Protein 2D1Y (pdb70)

Solvent-accessible surface area: 34048 Å² total; per-residue (Å²): 81,90,9,61,39,80,0,0,0,0,1,12,0,2,72,8,26,1,79,4,0,0,78,4,0,23,145,40,36,12,75,2,0,0,0,17,110,105,86,82,0,106,96,15,3,106,91,41,70,26,28,43,34,102,11,43,13,60,53,67,198,58,0,48,153,2,4,112,72,0,14,198,60,17,65,88,1,13,4,0,0,4,19,22,42,66,52,4,117,7,9,5,46,97,18,141,22,61,52,0,72,81,0,8,21,15,1,0,1,1,5,3,22,1,0,9,35,0,0,122,36,0,141,137,52,48,7,24,4,1,0,0,8,3,10,7,46,4,42,24,4,67,120,110,17,0,0,42,0,0,0,6,4,0,3,6,1,0,0,38,0,1,0,10,17,1,12,102,58,170,1,24,0,1,0,0,0,10,12,14,5,38,13,93,47,29,70,134,74,48,119,113,172,102,96,50,74,75,4,21,37,155,70,17,0,109,19,93,15,0,1,29,0,0,6,15,1,8,3,153,81,0,29,1,1,2,7,6,24,0,18,0,3,0,2,14,21,2,25,69,72,78,6,61,39,59,0,0,0,0,2,12,0,2,100,12,28,1,77,5,0,0,81,7,0,25,129,32,34,13,73,2,0,0,0,16,106,103,85,71,0,111,114,11,2,114,87,38,70,28,27,30,35,108,8,45,14,68,55,67,167,52,0,51,115,1,4,115,84,0,14,196,59,21,64,85,1,11,4,0,0,6,20,21,43,64,55,5,112,7,6,6,33,92,16,167,26,84,22,0,76,99,1,8,21,15,1,0,2,2,6,3,23,1,0,4,27,0,0,106,37,0,152,144,55,51,8,21,4,1,0,0,9,3,10,12,41,4,43,28,4,69,120,103,17,0,0,40,0,0,0,5,3,0,2,6,0,0,0,38,0,1,0,14,13,1,9,96,46,181,1,23,0,1,0,0,0,8,11,22,8,23,19,104,44,44,86,143,83,60,180,63,93,133,49,113,35,70,69,4,19,36,154,78,12,0,112,19,86,9,0,1,21,0,0,5,13,1,7,2,134,81,0,37,1,1,2,8,6,23,0,17,0,2,0,2,11,21,1,9,34,97,74,80,6,54,38,74,0,0,0,0,2,13,0,0,63,7,28,1,69,5,0,0,78,5,0,26,160,33,34,10,84,2,0,0,0,15,111,106,95,96,0,110,89,13,3,103,89,37,73,22,25,44,32,95,2,53,13,72,40,66,181,42,0,52,85,0,6,101,83,0,16,198,60,23,62,89,0,11,4,0,0,4,20,23,42,65,55,10,121,4,2,6,41,99,18,135,21,68,47,0,74,104,1,6,20,14,1,0,1,1,5,3,22,2,0,4,30,0,0,90,38,0,136,154,55,51,7,22,4,1,0,0,9,3,10,12,44,4,43,26,4,66,116,94,17,0,0,42,0,0,0,6,3,0,2,6,0,0,0,40,0,1,0,14,14,1,12,101,34,182,1,17,0,1,0,0,0,8,9,17,5,30,14,62,50,30,78,95,48,10,62,136,25,147,78,53,133,119,23,85,96,52,77,41,76,75,3,23,38,167,64,8,0,103,18,98,15,0,1,23,0,0,6,9,1,3,2,136,72,0,28,1,0,2,8,6,24,1,19,0,2,0,2,11,20,2,23,69,100,9,78,40,80,0,0,0,0,2,11,0,1,60,6,24,1,75,6,0,0,75,4,0,21,147,46,38,11,75,1,0,0,0,18,109,104,80,92,0,108,96,12,4,107,89,37,71,29,26,48,26,101,2,52,13,74,61,64,195,44,0,55,80,0,6,113,68,0,16,197,60,20,64,87,1,12,4,0,0,5,21,24,42,61,52,4,113,7,8,6,35,88,14,168,22,94,30,0,78,106,0,7,20,15,2,0,1,2,6,3,21,2,0,3,22,0,0,108,37,0,153,156,52,53,8,22,4,0,0,0,9,3,9,14,39,4,44,28,3,47,95,109,15,0,0,42,0,0,0,6,4,0,2,5,1,0,0,40,0,2,0,16,16,1,10,101,23,185,1,21,0,1,0,0,0,10,11,12,5,30,15,60,54,22,86,101,74,42,114,77,101,169,93,82,43,74,64,4,22,37,170,73,16,0,118,19,94,13,0,2,27,0,0,6,15,1,7,2,138,86,0,20,1,1,2,7,5,24,0,17,0,2,0,2,12,20,2,20,70

CATH classification: 3.40.50.720

InterPro domains:
  IPR002347 Short-chain dehydrogenase/reductase SDR [PF13561] (14-246)
  IPR002347 Short-chain dehydrogenase/reductase SDR [PR00080] (76-87)
  IPR002347 Short-chain dehydrogenase/reductase SDR [PR00080] (129-137)
  IPR002347 Short-chain dehydrogenase/reductase SDR [PR00080] (149-168)
  IPR002347 Short-chain dehydrogenase/reductase SDR [PR00081] (8-25)
  IPR002347 Short-chain dehydrogenase/reductase SDR [PR00081] (76-87)
  IPR002347 Short-chain dehydrogenase/reductase SDR [PR00081] (123-139)
  IPR002347 Short-chain dehydrogenase/reductase SDR [PR00081] (149-168)
  IPR002347 Short-chain dehydrogenase/reductase SDR [PR00081] (170-187)
  IPR002347 Short-chain dehydrogenase/reductase SDR [PR00081] (209-229)
  IPR020904 Short-chain dehydrogenase/reductase, conserved site [PS00061] (136-164)
  IPR036291 NAD(P)-binding domain superfamily [SSF51735] (6-247)

Radius of gyration: 27.29 Å; Cα contacts (8 Å, |Δi|>4): 2630; chains: 4; bounding box: 70×63×66 Å

B-factor: mean 21.48, std 10.74, range [9.05, 63.33]

Nearest PDB structures (foldseek):
  2d1y-assembly1_A  TM=1.004E+00  e=6.425E-51  Thermus thermophilus
  2d1y-assembly1_C  TM=1.003E+00  e=7.655E-49  Thermus thermophilus
  2d1y-assembly1_D  TM=1.003E+00  e=1.698E-48  Thermus thermophilus
  2d1y-assembly1_B  TM=9.954E-01  e=2.041E-48  Thermus thermophilus
  8pa2-assembly1_B  TM=9.990E-01  e=1.837E-45  Thermus thermophilus HB8

Structure (mmCIF, N/CA/C/O backbone):
data_2D1Y
#
_entry.id   2D1Y
#
_cell.length_a   71.391
_cell.length_b   95.334
_cell.length_c   71.409
_cell.angle_alpha   90.00
_cell.angle_beta   108.254
_cell.angle_gamma   90.00
#
_symmetry.space_group_name_H-M   'P 1 21 1'
#
loop_
_entity.id
_entity.type
_entity.pdbx_description
1 polymer 'hypothetical protein TT0321'
2 non-polymer NICOTINAMIDE-ADENINE-DINUCLEOTIDE
3 water water
#
loop_
_atom_site.group_PDB
_atom_site.id
_atom_site.type_symbol
_atom_site.label_atom_id
_atom_site.label_alt_id
_atom_site.label_comp_id
_atom_site.label_asym_id
_atom_site.label_entity_id
_atom_site.label_seq_id
_atom_site.pdbx_PDB_ins_code
_atom_site.Cartn_x
_atom_site.Cartn_y
_atom_site.Cartn_z
_atom_site.occupancy
_atom_site.B_iso_or_equiv
_atom_site.auth_seq_id
_atom_site.auth_comp_id
_atom_site.auth_asym_id
_atom_site.auth_atom_id
_atom_site.pdbx_PDB_model_num
ATOM 1 N N . GLY A 1 2 ? -6.465 39.513 71.708 1.00 35.54 2 GLY A N 1
ATOM 2 C CA . GLY A 1 2 ? -5.404 39.222 72.714 1.00 33.97 2 GLY A CA 1
ATOM 3 C C . GLY A 1 2 ? -4.297 38.344 72.162 1.00 32.85 2 GLY A C 1
ATOM 4 O O . GLY A 1 2 ? -4.450 37.127 72.061 1.00 33.13 2 GLY A O 1
ATOM 5 N N . LEU A 1 3 ? -3.174 38.962 71.811 1.00 31.67 3 LEU A N 1
ATOM 6 C CA . LEU A 1 3 ? -2.035 38.236 71.260 1.00 30.00 3 LEU A CA 1
ATOM 7 C C . LEU A 1 3 ? -1.472 37.226 72.257 1.00 28.07 3 LEU A C 1
ATOM 8 O O . LEU A 1 3 ? -0.839 36.243 71.875 1.00 30.05 3 LEU A O 1
ATOM 13 N N . PHE A 1 4 ? -1.709 37.477 73.537 1.00 23.54 4 PHE A N 1
ATOM 14 C CA . PHE A 1 4 ? -1.219 36.604 74.593 1.00 18.75 4 PHE A CA 1
ATOM 15 C C . PHE A 1 4 ? -2.372 36.189 75.488 1.00 17.26 4 PHE A C 1
ATOM 16 O O . PHE A 1 4 ? -2.186 35.922 76.672 1.00 15.78 4 PHE A O 1
ATOM 24 N N . ALA A 1 5 ? -3.566 36.137 74.910 1.00 16.98 5 ALA A N 1
ATOM 25 C CA . ALA A 1 5 ? -4.754 35.772 75.666 1.00 17.45 5 ALA A CA 1
ATOM 26 C C . ALA A 1 5 ? -4.609 34.429 76.370 1.00 17.03 5 ALA A C 1
ATOM 27 O O . ALA A 1 5 ? -4.345 33.412 75.732 1.00 17.78 5 ALA A O 1
ATOM 29 N N . GLY A 1 6 ? -4.774 34.440 77.690 1.00 16.64 6 GLY A N 1
ATOM 30 C CA . GLY A 1 6 ? -4.691 33.217 78.473 1.00 16.00 6 GLY A CA 1
ATOM 31 C C . GLY A 1 6 ? -3.304 32.672 78.767 1.00 16.30 6 GLY A C 1
ATOM 32 O O . GLY A 1 6 ? -3.173 31.657 79.457 1.00 15.89 6 GLY A O 1
ATOM 33 N N . LYS A 1 7 ? -2.269 33.330 78.253 1.00 15.57 7 LYS A N 1
ATOM 34 C CA . LYS A 1 7 ? -0.894 32.885 78.486 1.00 15.04 7 LYS A CA 1
ATOM 35 C C . LYS A 1 7 ? -0.351 33.460 79.791 1.00 14.86 7 LYS A C 1
ATOM 36 O O . LYS A 1 7 ? -0.708 34.575 80.186 1.00 15.74 7 LYS A O 1
ATOM 42 N N . GLY A 1 8 ? 0.513 32.694 80.454 1.00 13.47 8 GLY A N 1
ATOM 43 C CA . GLY A 1 8 ? 1.104 33.137 81.706 1.00 12.72 8 GLY A CA 1
ATOM 44 C C . GLY A 1 8 ? 2.388 33.897 81.446 1.00 12.29 8 GLY A C 1
ATOM 45 O O . GLY A 1 8 ? 3.299 33.383 80.801 1.00 12.28 8 GLY A O 1
ATOM 46 N N . VAL A 1 9 ? 2.462 35.123 81.949 1.00 12.13 9 VAL A N 1
ATOM 47 C CA . VAL A 1 9 ? 3.638 35.960 81.743 1.00 12.09 9 VAL A CA 1
ATOM 48 C C . VAL A 1 9 ? 4.241 36.463 83.050 1.00 11.77 9 VAL A C 1
ATOM 49 O O . VAL A 1 9 ? 3.553 37.072 83.872 1.00 13.44 9 VAL A O 1
ATOM 53 N N . LEU A 1 10 ? 5.530 36.200 83.236 1.00 11.09 10 LEU A N 1
ATOM 54 C CA . LEU A 1 10 ? 6.246 36.649 84.426 1.00 11.36 10 LEU A CA 1
ATOM 55 C C . LEU A 1 10 ? 7.067 37.884 84.062 1.00 11.82 10 LEU A C 1
ATOM 56 O O . LEU A 1 10 ? 7.804 37.869 83.077 1.00 12.44 10 LEU A O 1
ATOM 61 N N . VAL A 1 11 ? 6.930 38.948 84.849 1.00 11.85 11 VAL A N 1
ATOM 62 C CA . VAL A 1 11 ? 7.676 40.180 84.604 1.00 11.86 11 VAL A CA 1
ATOM 63 C C . VAL A 1 11 ? 8.377 40.635 85.881 1.00 12.13 11 VAL A C 1
ATOM 64 O O . VAL A 1 11 ? 7.725 40.914 86.894 1.00 11.82 11 VAL A O 1
ATOM 68 N N . THR A 1 12 ? 9.703 40.709 85.842 1.00 12.05 12 THR A N 1
ATOM 69 C CA . THR A 1 12 ? 10.440 41.152 87.020 1.00 12.29 12 THR A CA 1
ATOM 70 C C . THR A 1 12 ? 10.617 42.663 86.985 1.00 12.97 12 THR A C 1
ATOM 71 O O . THR A 1 12 ? 10.716 43.261 85.909 1.00 13.30 12 THR A O 1
ATOM 75 N N . GLY A 1 13 ? 10.651 43.268 88.171 1.00 13.81 13 GLY A N 1
ATOM 76 C CA . GLY A 1 13 ? 10.809 44.708 88.281 1.00 13.98 13 GLY A CA 1
ATOM 77 C C . GLY A 1 13 ? 9.666 45.457 87.620 1.00 13.64 13 GLY A C 1
ATOM 78 O O . GLY A 1 13 ? 9.884 46.464 86.945 1.00 14.17 13 GLY A O 1
ATOM 79 N N . GLY A 1 14 ? 8.443 44.983 87.837 1.00 15.08 14 GLY A N 1
ATOM 80 C CA . GLY A 1 14 ? 7.287 45.608 87.217 1.00 14.89 14 GLY A CA 1
ATOM 81 C C . GLY A 1 14 ? 6.567 46.709 87.976 1.00 15.32 14 GLY A C 1
ATOM 82 O O . GLY A 1 14 ? 5.503 47.147 87.545 1.00 15.32 14 GLY A O 1
ATOM 83 N N . ALA A 1 15 ? 7.134 47.169 89.088 1.00 15.40 15 ALA A N 1
ATOM 84 C CA . ALA A 1 15 ? 6.496 48.214 89.886 1.00 16.61 15 ALA A CA 1
ATOM 85 C C . ALA A 1 15 ? 6.453 49.579 89.205 1.00 17.05 15 ALA A C 1
ATOM 86 O O . ALA A 1 15 ? 5.546 50.374 89.455 1.00 17.14 15 ALA A O 1
ATOM 88 N N . ARG A 1 16 ? 7.435 49.863 88.358 1.00 16.33 16 ARG A N 1
ATOM 89 C CA . ARG A 1 16 ? 7.477 51.149 87.675 1.00 16.89 16 ARG A CA 1
ATOM 90 C C . ARG A 1 16 ? 8.292 51.069 86.391 1.00 16.38 16 ARG A C 1
ATOM 91 O O . ARG A 1 16 ? 8.758 49.998 86.003 1.00 16.48 16 ARG A O 1
ATOM 99 N N . GLY A 1 17 ? 8.447 52.215 85.735 1.00 16.14 17 GLY A N 1
ATOM 100 C CA . GLY A 1 17 ? 9.230 52.297 84.514 1.00 16.12 17 GLY A CA 1
ATOM 101 C C . GLY A 1 17 ? 8.892 51.337 83.393 1.00 15.28 17 GLY A C 1
ATOM 102 O O . GLY A 1 17 ? 7.727 51.073 83.107 1.00 15.44 17 GLY A O 1
ATOM 103 N N . ILE A 1 18 ? 9.933 50.820 82.749 1.00 14.00 18 ILE A N 1
ATOM 104 C CA . ILE A 1 18 ? 9.782 49.896 81.632 1.00 13.51 18 ILE A CA 1
ATOM 105 C C . ILE A 1 18 ? 9.064 48.611 82.038 1.00 13.43 18 ILE A C 1
ATOM 106 O O . ILE A 1 18 ? 8.197 48.119 81.312 1.00 13.69 18 ILE A O 1
ATOM 111 N N . GLY A 1 19 ? 9.419 48.077 83.201 1.00 13.41 19 GLY A N 1
ATOM 112 C CA . GLY A 1 19 ? 8.778 46.863 83.678 1.00 12.82 19 GLY A CA 1
ATOM 113 C C . GLY A 1 19 ? 7.275 47.050 83.818 1.00 13.62 19 GLY A C 1
ATOM 114 O O . GLY A 1 19 ? 6.493 46.175 83.442 1.00 13.42 19 GLY A O 1
ATOM 115 N N . ARG A 1 20 ? 6.864 48.187 84.371 1.00 12.64 20 ARG A N 1
ATOM 116 C CA . ARG A 1 20 ? 5.440 48.466 84.535 1.00 13.25 20 ARG A CA 1
ATOM 117 C C . ARG A 1 20 ? 4.769 48.537 83.166 1.00 12.77 20 ARG A C 1
ATOM 118 O O . ARG A 1 20 ? 3.680 47.994 82.971 1.00 13.94 20 ARG A O 1
ATOM 126 N N . ALA A 1 21 ? 5.423 49.203 82.218 1.00 12.56 21 ALA A N 1
ATOM 127 C CA . ALA A 1 21 ? 4.875 49.327 80.869 1.00 12.32 21 ALA A CA 1
ATOM 128 C C . ALA A 1 21 ? 4.743 47.956 80.207 1.00 12.03 21 ALA A C 1
ATOM 129 O O . ALA A 1 21 ? 3.782 47.703 79.486 1.00 12.77 21 ALA A O 1
ATOM 131 N N . ILE A 1 22 ? 5.709 47.076 80.451 1.00 12.45 22 ILE A N 1
ATOM 132 C CA . ILE A 1 22 ? 5.673 45.734 79.877 1.00 11.40 22 ILE A CA 1
ATOM 133 C C . ILE A 1 22 ? 4.501 44.933 80.462 1.00 12.38 22 ILE A C 1
ATOM 134 O O . ILE A 1 22 ? 3.775 44.250 79.734 1.00 12.24 22 ILE A O 1
ATOM 139 N N . ALA A 1 23 ? 4.310 45.031 81.773 1.00 11.52 23 ALA A N 1
ATOM 140 C CA . ALA A 1 23 ? 3.223 44.325 82.441 1.00 11.84 23 ALA A CA 1
ATOM 141 C C . ALA A 1 23 ? 1.882 44.808 81.900 1.00 12.35 23 ALA A C 1
ATOM 142 O O . ALA A 1 23 ? 0.989 44.011 81.620 1.00 12.11 23 ALA A O 1
ATOM 144 N N . GLN A 1 24 ? 1.746 46.120 81.753 1.00 13.26 24 GLN A N 1
ATOM 145 C CA . GLN A 1 24 ? 0.508 46.700 81.247 1.00 13.83 24 GLN A CA 1
ATOM 146 C C . GLN A 1 24 ? 0.237 46.234 79.822 1.00 13.62 24 GLN A C 1
ATOM 147 O O . GLN A 1 24 ? -0.900 45.927 79.473 1.00 14.76 24 GLN A O 1
ATOM 153 N N . ALA A 1 25 ? 1.287 46.177 79.007 1.00 12.89 25 ALA A N 1
ATOM 154 C CA . ALA A 1 25 ? 1.155 45.764 77.612 1.00 12.45 25 ALA A CA 1
ATOM 155 C C . ALA A 1 25 ? 0.656 44.331 77.492 1.00 12.92 25 ALA A C 1
ATOM 156 O O . ALA A 1 25 ? -0.245 44.042 76.701 1.00 12.97 25 ALA A O 1
ATOM 158 N N . PHE A 1 26 ? 1.248 43.429 78.270 1.00 12.83 26 PHE A N 1
ATOM 159 C CA . PHE A 1 26 ? 0.827 42.033 78.235 1.00 12.76 26 PHE A CA 1
ATOM 160 C C . PHE A 1 26 ? -0.611 41.902 78.736 1.00 12.60 26 PHE A C 1
ATOM 161 O O . PHE A 1 26 ? -1.411 41.163 78.159 1.00 12.72 26 PHE A O 1
ATOM 169 N N . ALA A 1 27 ? -0.938 42.628 79.801 1.00 12.97 27 ALA A N 1
ATOM 170 C CA . ALA A 1 27 ? -2.286 42.581 80.371 1.00 14.59 27 ALA A CA 1
ATOM 171 C C . ALA A 1 27 ? -3.316 43.044 79.344 1.00 16.27 27 ALA A C 1
ATOM 172 O O . ALA A 1 27 ? -4.390 42.451 79.209 1.00 16.25 27 ALA A O 1
ATOM 174 N N . ARG A 1 28 ? -2.980 44.109 78.624 1.00 15.68 28 ARG A N 1
ATOM 175 C CA . ARG A 1 28 ? -3.860 44.659 77.600 1.00 18.07 28 ARG A CA 1
ATOM 176 C C . ARG A 1 28 ? -4.157 43.590 76.554 1.00 18.87 28 ARG A C 1
ATOM 177 O O . ARG A 1 28 ? -5.256 43.542 75.997 1.00 19.33 28 ARG A O 1
ATOM 185 N N . GLU A 1 29 ? -3.171 42.736 76.295 1.00 18.32 29 GLU A N 1
ATOM 186 C CA . GLU A 1 29 ? -3.310 41.671 75.307 1.00 19.78 29 GLU A CA 1
ATOM 187 C C . GLU A 1 29 ? -3.934 40.391 75.863 1.00 19.48 29 GLU A C 1
ATOM 188 O O . GLU A 1 29 ? -3.829 39.331 75.245 1.00 20.19 29 GLU A O 1
ATOM 194 N N . GLY A 1 30 ? -4.569 40.493 77.028 1.00 17.96 30 GLY A N 1
ATOM 195 C CA . GLY A 1 30 ? -5.238 39.350 77.635 1.00 17.17 30 GLY A CA 1
ATOM 196 C C . GLY A 1 30 ? -4.403 38.344 78.411 1.00 16.07 30 GLY A C 1
ATOM 197 O O . GLY A 1 30 ? -4.915 37.306 78.838 1.00 16.77 30 GLY A O 1
ATOM 198 N N . ALA A 1 31 ? -3.128 38.640 78.618 1.00 14.80 31 ALA A N 1
ATOM 199 C CA . ALA A 1 31 ? -2.259 37.719 79.345 1.00 13.46 31 ALA A CA 1
ATOM 200 C C . ALA A 1 31 ? -2.491 37.733 80.851 1.00 14.82 31 ALA A C 1
ATOM 201 O O . ALA A 1 31 ? -2.948 38.730 81.412 1.00 16.47 31 ALA A O 1
ATOM 203 N N . LEU A 1 32 ? -2.185 36.610 81.497 1.00 13.42 32 LEU A N 1
ATOM 204 C CA . LEU A 1 32 ? -2.280 36.502 82.948 1.00 14.42 32 LEU A CA 1
ATOM 205 C C . LEU A 1 32 ? -0.882 36.913 83.396 1.00 14.40 32 LEU A C 1
ATOM 206 O O . LEU A 1 32 ? 0.084 36.170 83.213 1.00 14.94 32 LEU A O 1
ATOM 211 N N . VAL A 1 33 ? -0.773 38.108 83.961 1.00 13.58 33 VAL A N 1
ATOM 212 C CA . VAL A 1 33 ? 0.517 38.631 84.381 1.00 14.43 33 VAL A CA 1
ATOM 213 C C . VAL A 1 33 ? 0.838 38.487 85.859 1.00 14.73 33 VAL A C 1
ATOM 214 O O . VAL A 1 33 ? 0.006 38.757 86.724 1.00 15.77 33 VAL A O 1
ATOM 218 N N . ALA A 1 34 ? 2.061 38.051 86.126 1.00 13.37 34 ALA A N 1
ATOM 219 C CA . ALA A 1 34 ? 2.567 37.913 87.479 1.00 14.36 34 ALA A CA 1
ATOM 220 C C . ALA A 1 34 ? 3.812 38.788 87.471 1.00 14.78 34 ALA A C 1
ATOM 221 O O . ALA A 1 34 ? 4.774 38.505 86.757 1.00 15.03 34 ALA A O 1
ATOM 223 N N . LEU A 1 35 ? 3.784 39.874 88.230 1.00 14.30 35 LEU A N 1
ATOM 224 C CA . LEU A 1 35 ? 4.939 40.752 88.269 1.00 14.96 35 LEU A CA 1
ATOM 225 C C . LEU A 1 35 ? 5.498 40.796 89.671 1.00 14.85 35 LEU A C 1
ATOM 226 O O . LEU A 1 35 ? 4.759 40.674 90.651 1.00 16.09 35 LEU A O 1
ATOM 231 N N . CYS A 1 36 ? 6.810 40.944 89.773 1.00 14.73 36 CYS A N 1
ATOM 232 C CA . CYS A 1 36 ? 7.431 41.026 91.080 1.00 14.90 36 CYS A CA 1
ATOM 233 C C . CYS A 1 36 ? 8.271 42.285 91.145 1.00 15.73 36 CYS A C 1
ATOM 234 O O . CYS A 1 36 ? 8.641 42.859 90.118 1.00 15.92 36 CYS A O 1
ATOM 237 N N . ASP A 1 37 ? 8.549 42.722 92.363 1.00 14.58 37 ASP A N 1
ATOM 238 C CA . ASP A 1 37 ? 9.360 43.903 92.578 1.00 16.22 37 ASP A CA 1
ATOM 239 C C . ASP A 1 37 ? 9.615 44.005 94.068 1.00 17.22 37 ASP A C 1
ATOM 240 O O . ASP A 1 37 ? 8.894 43.415 94.875 1.00 17.67 37 ASP A O 1
ATOM 245 N N . LEU A 1 38 ? 10.653 44.742 94.431 1.00 17.48 38 LEU A N 1
ATOM 246 C CA . LEU A 1 38 ? 10.978 44.922 95.830 1.00 18.72 38 LEU A CA 1
ATOM 247 C C . LEU A 1 38 ? 10.129 46.076 96.349 1.00 18.45 38 LEU A C 1
ATOM 248 O O . LEU A 1 38 ? 9.818 46.147 97.535 1.00 18.99 38 LEU A O 1
ATOM 253 N N . ARG A 1 39 ? 9.736 46.963 95.439 1.00 17.96 39 ARG A N 1
ATOM 254 C CA . ARG A 1 39 ? 8.923 48.125 95.784 1.00 19.13 39 ARG A CA 1
ATOM 255 C C . ARG A 1 39 ? 7.461 47.735 95.967 1.00 20.70 39 ARG A C 1
ATOM 256 O O . ARG A 1 39 ? 6.905 46.984 95.166 1.00 19.88 39 ARG A O 1
ATOM 264 N N . PRO A 1 40 ? 6.815 48.257 97.021 1.00 20.26 40 PRO A N 1
ATOM 265 C CA . PRO A 1 40 ? 5.410 47.964 97.322 1.00 21.10 40 PRO A CA 1
ATOM 266 C C . PRO A 1 40 ? 4.374 48.433 96.300 1.00 21.48 40 PRO A C 1
ATOM 267 O O . PRO A 1 40 ? 3.302 47.837 96.198 1.00 21.93 40 PRO A O 1
ATOM 271 N N . GLU A 1 41 ? 4.687 49.485 95.546 1.00 22.85 41 GLU A N 1
ATOM 272 C CA . GLU A 1 41 ? 3.750 50.007 94.553 1.00 23.78 41 GLU A CA 1
ATOM 273 C C . GLU A 1 41 ? 3.422 49.018 93.441 1.00 22.99 41 GLU A C 1
ATOM 274 O O . GLU A 1 41 ? 2.524 49.263 92.634 1.00 22.23 41 GLU A O 1
ATOM 280 N N . GLY A 1 42 ? 4.153 47.909 93.389 1.00 21.12 42 GLY A N 1
ATOM 281 C CA . GLY A 1 42 ? 3.880 46.912 92.373 1.00 20.15 42 GLY A CA 1
ATOM 282 C C . GLY A 1 42 ? 2.491 46.337 92.582 1.00 20.25 42 GLY A C 1
ATOM 283 O O . GLY A 1 42 ? 1.864 45.818 91.652 1.00 19.40 42 GLY A O 1
ATOM 284 N N . LYS A 1 43 ? 2.005 46.432 93.815 1.00 19.72 43 LYS A N 1
ATOM 285 C CA . LYS A 1 43 ? 0.684 45.922 94.157 1.00 20.76 43 LYS A CA 1
ATOM 286 C C . LYS A 1 43 ? -0.401 46.685 93.405 1.00 20.67 43 LYS A C 1
ATOM 287 O O . LYS A 1 43 ? -1.325 46.081 92.863 1.00 20.85 43 LYS A O 1
ATOM 293 N N . GLU A 1 44 ? -0.286 48.010 93.369 1.00 20.10 44 GLU A N 1
ATOM 294 C CA . GLU A 1 44 ? -1.272 48.836 92.674 1.00 21.40 44 GLU A CA 1
ATOM 295 C C . GLU A 1 44 ? -1.220 48.624 91.163 1.00 20.25 44 GLU A C 1
ATOM 296 O O . GLU A 1 44 ? -2.243 48.718 90.479 1.00 19.90 44 GLU A O 1
ATOM 302 N N . VAL A 1 45 ? -0.028 48.352 90.642 1.00 18.00 45 VAL A N 1
ATOM 303 C CA . VAL A 1 45 ? 0.126 48.104 89.212 1.00 17.30 45 VAL A CA 1
ATOM 304 C C . VAL A 1 45 ? -0.638 46.826 88.868 1.00 17.12 45 VAL A C 1
ATOM 305 O O . VAL A 1 45 ? -1.419 46.788 87.917 1.00 17.54 45 VAL A O 1
ATOM 309 N N . ALA A 1 46 ? -0.409 45.781 89.653 1.00 16.31 46 ALA A N 1
ATOM 310 C CA . ALA A 1 46 ? -1.081 44.510 89.434 1.00 15.76 46 ALA A CA 1
ATOM 311 C C . ALA A 1 46 ? -2.594 44.680 89.547 1.00 17.44 46 ALA A C 1
ATOM 312 O O . ALA A 1 46 ? -3.345 44.170 88.717 1.00 17.38 46 ALA A O 1
ATOM 314 N N . GLU A 1 47 ? -3.043 45.410 90.564 1.00 17.82 47 GLU A N 1
ATOM 315 C CA . GLU A 1 47 ? -4.476 45.613 90.749 1.00 19.71 47 GLU A CA 1
ATOM 316 C C . GLU A 1 47 ? -5.112 46.325 89.558 1.00 19.60 47 GLU A C 1
ATOM 317 O O . GLU A 1 47 ? -6.189 45.944 89.104 1.00 19.85 47 GLU A O 1
ATOM 323 N N . ALA A 1 48 ? -4.441 47.350 89.046 1.00 18.49 48 ALA A N 1
ATOM 324 C CA . ALA A 1 48 ? -4.968 48.112 87.919 1.00 18.36 48 ALA A CA 1
ATOM 325 C C . ALA A 1 48 ? -5.101 47.300 86.633 1.00 17.70 48 ALA A C 1
ATOM 326 O O . ALA A 1 48 ? -6.036 47.507 85.861 1.00 17.82 48 ALA A O 1
ATOM 328 N N . ILE A 1 49 ? -4.173 46.378 86.398 1.00 17.60 49 ILE A N 1
ATOM 329 C CA . ILE A 1 49 ? -4.216 45.575 85.177 1.00 17.66 49 ILE A CA 1
ATOM 330 C C . ILE A 1 49 ? -4.896 44.223 85.358 1.00 17.78 49 ILE A C 1
ATOM 331 O O . ILE A 1 49 ? -5.118 43.500 84.385 1.00 19.58 49 ILE A O 1
ATOM 336 N N . GLY A 1 50 ? -5.229 43.890 86.601 1.00 18.32 50 GLY A N 1
ATOM 337 C CA . GLY A 1 50 ? -5.878 42.625 86.885 1.00 19.97 50 GLY A CA 1
ATOM 338 C C . GLY A 1 50 ? -4.906 41.464 86.972 1.00 20.89 50 GLY A C 1
ATOM 339 O O . GLY A 1 50 ? -5.280 40.318 86.724 1.00 22.79 50 GLY A O 1
ATOM 340 N N . GLY A 1 51 ? -3.657 41.758 87.321 1.00 19.14 51 GLY A N 1
ATOM 341 C CA . GLY A 1 51 ? -2.655 40.712 87.429 1.00 18.50 51 GLY A CA 1
ATOM 342 C C . GLY A 1 51 ? -2.315 40.373 88.869 1.00 18.30 51 GLY A C 1
ATOM 343 O O . GLY A 1 51 ? -3.032 40.758 89.791 1.00 18.25 51 GLY A O 1
ATOM 344 N N . ALA A 1 52 ? -1.214 39.653 89.064 1.00 16.96 52 ALA A N 1
ATOM 345 C CA . ALA A 1 52 ? -0.781 39.259 90.401 1.00 16.90 52 ALA A CA 1
ATOM 346 C C . ALA A 1 52 ? 0.558 39.891 90.746 1.00 17.02 52 ALA A C 1
ATOM 347 O O . ALA A 1 52 ? 1.453 39.953 89.905 1.00 16.73 52 ALA A O 1
ATOM 349 N N . PHE A 1 53 ? 0.695 40.356 91.984 1.00 15.86 53 PHE A N 1
ATOM 350 C CA . PHE A 1 53 ? 1.940 40.971 92.428 1.00 15.85 53 PHE A CA 1
ATOM 351 C C . PHE A 1 53 ? 2.629 40.137 93.499 1.00 16.15 53 PHE A C 1
ATOM 352 O O . PHE A 1 53 ? 1.986 39.597 94.401 1.00 16.36 53 PHE A O 1
ATOM 360 N N . PHE A 1 54 ? 3.948 40.041 93.386 1.00 15.25 54 PHE A N 1
ATOM 361 C CA . PHE A 1 54 ? 4.757 39.296 94.337 1.00 17.11 54 PHE A CA 1
ATOM 362 C C . PHE A 1 54 ? 5.914 40.199 94.755 1.00 18.16 54 PHE A C 1
ATOM 363 O O . PHE A 1 54 ? 6.733 40.590 93.919 1.00 16.74 54 PHE A O 1
ATOM 371 N N . GLN A 1 55 ? 5.972 40.555 96.035 1.00 18.55 55 GLN A N 1
ATOM 372 C CA . GLN A 1 55 ? 7.060 41.395 96.518 1.00 18.14 55 GLN A CA 1
ATOM 373 C C . GLN A 1 55 ? 8.234 40.446 96.735 1.00 19.08 55 GLN A C 1
ATOM 374 O O . GLN A 1 55 ? 8.204 39.584 97.618 1.00 19.91 55 GLN A O 1
ATOM 380 N N . VAL A 1 56 ? 9.261 40.606 95.908 1.00 17.00 56 VAL A N 1
ATOM 381 C CA . VAL A 1 56 ? 10.423 39.727 95.931 1.00 18.01 56 VAL A CA 1
ATOM 382 C C . VAL A 1 56 ? 11.751 40.468 95.855 1.00 17.29 56 VAL A C 1
ATOM 383 O O . VAL A 1 56 ? 11.858 41.485 95.176 1.00 17.66 56 VAL A O 1
ATOM 387 N N . ASP A 1 57 ? 12.759 39.958 96.559 1.00 16.17 57 ASP A N 1
ATOM 388 C CA . ASP A 1 57 ? 14.100 40.540 96.498 1.00 15.39 57 ASP A CA 1
ATOM 389 C C . ASP A 1 57 ? 14.882 39.574 95.618 1.00 15.07 57 ASP A C 1
ATOM 390 O O . ASP A 1 57 ? 15.326 38.514 96.070 1.00 13.98 57 ASP A O 1
ATOM 395 N N . LEU A 1 58 ? 15.035 39.942 94.350 1.00 13.37 58 LEU A N 1
ATOM 396 C CA . LEU A 1 58 ? 15.715 39.095 93.378 1.00 14.31 58 LEU A CA 1
ATOM 397 C C . LEU A 1 58 ? 17.186 38.809 93.650 1.00 15.07 58 LEU A C 1
ATOM 398 O O . LEU A 1 58 ? 17.799 38.001 92.955 1.00 14.91 58 LEU A O 1
ATOM 403 N N . GLU A 1 59 ? 17.758 39.462 94.655 1.00 15.02 59 GLU A N 1
ATOM 404 C CA . GLU A 1 59 ? 19.150 39.209 94.992 1.00 16.08 59 GLU A CA 1
ATOM 405 C C . GLU A 1 59 ? 19.258 37.867 95.714 1.00 16.75 59 GLU A C 1
ATOM 406 O O . GLU A 1 59 ? 20.305 37.222 95.684 1.00 17.58 59 GLU A O 1
ATOM 412 N N . ASP A 1 60 ? 18.160 37.464 96.355 1.00 16.71 60 ASP A N 1
ATOM 413 C CA . ASP A 1 60 ? 18.080 36.222 97.129 1.00 18.25 60 ASP A CA 1
ATOM 414 C C . ASP A 1 60 ? 17.666 35.029 96.265 1.00 18.43 60 ASP A C 1
ATOM 415 O O . ASP A 1 60 ? 16.553 34.991 95.736 1.00 18.34 60 ASP A O 1
ATOM 420 N N . GLU A 1 61 ? 18.554 34.047 96.137 1.00 17.69 61 GLU A N 1
ATOM 421 C CA . GLU A 1 61 ? 18.249 32.878 95.325 1.00 19.15 61 GLU A CA 1
ATOM 422 C C . GLU A 1 61 ? 17.009 32.135 95.818 1.00 18.98 61 GLU A C 1
ATOM 423 O O . GLU A 1 61 ? 16.252 31.592 95.015 1.00 17.12 61 GLU A O 1
ATOM 429 N N . ARG A 1 62 ? 16.792 32.121 97.130 1.00 17.25 62 ARG A N 1
ATOM 430 C CA . ARG A 1 62 ? 15.624 31.439 97.683 1.00 18.99 62 ARG A CA 1
ATOM 431 C C . ARG A 1 62 ? 14.339 32.159 97.285 1.00 18.24 62 ARG A C 1
ATOM 432 O O . ARG A 1 62 ? 13.315 31.523 97.020 1.00 18.86 62 ARG A O 1
ATOM 440 N N . GLU A 1 63 ? 14.388 33.486 97.240 1.00 15.99 63 GLU A N 1
ATOM 441 C CA . GLU A 1 63 ? 13.211 34.251 96.856 1.00 16.59 63 GLU A CA 1
ATOM 442 C C . GLU A 1 63 ? 12.938 34.110 95.363 1.00 15.86 63 GLU A C 1
ATOM 443 O O . GLU A 1 63 ? 11.792 34.211 94.930 1.00 16.64 63 GLU A O 1
ATOM 449 N N . ARG A 1 64 ? 13.985 33.882 94.574 1.00 14.39 64 ARG A N 1
ATOM 450 C CA . ARG A 1 64 ? 13.798 33.706 93.138 1.00 13.90 64 ARG A CA 1
ATOM 451 C C . ARG A 1 64 ? 13.071 32.385 92.907 1.00 13.48 64 ARG A C 1
ATOM 452 O O . ARG A 1 64 ? 12.175 32.298 92.072 1.00 13.24 64 ARG A O 1
ATOM 460 N N . VAL A 1 65 ? 13.451 31.354 93.654 1.00 13.97 65 VAL A N 1
ATOM 461 C CA . VAL A 1 65 ? 12.792 30.059 93.515 1.00 14.72 65 VAL A CA 1
ATOM 462 C C . VAL A 1 65 ? 11.334 30.180 93.957 1.00 14.87 65 VAL A C 1
ATOM 463 O O . VAL A 1 65 ? 10.430 29.677 93.293 1.00 15.20 65 VAL A O 1
ATOM 467 N N . ARG A 1 66 ? 11.113 30.865 95.073 1.00 15.66 66 ARG A N 1
ATOM 468 C CA . ARG A 1 66 ? 9.772 31.050 95.610 1.00 17.45 66 ARG A CA 1
ATOM 469 C C . ARG A 1 66 ? 8.895 31.830 94.633 1.00 18.23 66 ARG A C 1
ATOM 470 O O . ARG A 1 66 ? 7.720 31.509 94.443 1.00 17.92 66 ARG A O 1
ATOM 478 N N . PHE A 1 67 ? 9.470 32.844 93.996 1.00 16.36 67 PHE A N 1
ATOM 479 C CA . PHE A 1 67 ? 8.712 33.645 93.052 1.00 15.40 67 PHE A CA 1
ATOM 480 C C . PHE A 1 67 ? 8.169 32.832 91.881 1.00 15.37 67 PHE A C 1
ATOM 481 O O . PHE A 1 67 ? 6.977 32.883 91.585 1.00 15.06 67 PHE A O 1
ATOM 489 N N . VAL A 1 68 ? 9.038 32.083 91.212 1.00 14.79 68 VAL A N 1
ATOM 490 C CA . VAL A 1 68 ? 8.594 31.299 90.068 1.00 14.67 68 VAL A CA 1
ATOM 491 C C . VAL A 1 68 ? 7.580 30.240 90.487 1.00 16.90 68 VAL A C 1
ATOM 492 O O . VAL A 1 68 ? 6.587 30.021 89.792 1.00 17.44 68 VAL A O 1
ATOM 496 N N . GLU A 1 69 ? 7.822 29.593 91.626 1.00 17.69 69 GLU A N 1
ATOM 497 C CA . GLU A 1 69 ? 6.905 28.567 92.116 1.00 19.57 69 GLU A CA 1
ATOM 498 C C . GLU A 1 69 ? 5.526 29.152 92.414 1.00 18.99 69 GLU A C 1
ATOM 499 O O . GLU A 1 69 ? 4.510 28.628 91.957 1.00 19.64 69 GLU A O 1
ATOM 505 N N . GLU A 1 70 ? 5.489 30.240 93.176 1.00 18.61 70 GLU A N 1
ATOM 506 C CA . GLU A 1 70 ? 4.215 30.856 93.536 1.00 18.03 70 GLU A CA 1
ATOM 507 C C . GLU A 1 70 ? 3.514 31.501 92.346 1.00 17.74 70 GLU A C 1
ATOM 508 O O . GLU A 1 70 ? 2.289 31.455 92.245 1.00 17.64 70 GLU A O 1
ATOM 514 N N . ALA A 1 71 ? 4.284 32.098 91.444 1.00 16.52 71 ALA A N 1
ATOM 515 C CA . ALA A 1 71 ? 3.695 32.731 90.269 1.00 16.57 71 ALA A CA 1
ATOM 516 C C . ALA A 1 71 ? 3.096 31.661 89.361 1.00 15.50 71 ALA A C 1
ATOM 517 O O . ALA A 1 71 ? 1.984 31.812 88.852 1.00 16.96 71 ALA A O 1
ATOM 519 N N . ALA A 1 72 ? 3.837 30.578 89.161 1.00 16.69 72 ALA A N 1
ATOM 520 C CA . ALA A 1 72 ? 3.366 29.487 88.320 1.00 16.97 72 ALA A CA 1
ATOM 521 C C . ALA A 1 72 ? 2.062 28.928 88.887 1.00 18.69 72 ALA A C 1
ATOM 522 O O . ALA A 1 72 ? 1.134 28.609 88.144 1.00 17.36 72 ALA A O 1
ATOM 524 N N . TYR A 1 73 ? 1.993 28.820 90.209 1.00 18.75 73 TYR A N 1
ATOM 525 C CA . TYR A 1 73 ? 0.797 28.304 90.861 1.00 20.86 73 TYR A CA 1
ATOM 526 C C . TYR A 1 73 ? -0.390 29.241 90.644 1.00 20.24 73 TYR A C 1
ATOM 527 O O . TYR A 1 73 ? -1.498 28.799 90.342 1.00 21.57 73 TYR A O 1
ATOM 536 N N . ALA A 1 74 ? -0.148 30.538 90.795 1.00 19.93 74 ALA A N 1
ATOM 537 C CA . ALA A 1 74 ? -1.194 31.540 90.633 1.00 19.68 74 ALA A CA 1
ATOM 538 C C . ALA A 1 74 ? -1.706 31.642 89.201 1.00 20.08 74 ALA A C 1
ATOM 539 O O . ALA A 1 74 ? -2.910 31.745 88.974 1.00 21.58 74 ALA A O 1
ATOM 541 N N . LEU A 1 75 ? -0.792 31.609 88.237 1.00 17.63 75 LEU A N 1
ATOM 542 C CA . LEU A 1 75 ? -1.169 31.725 86.834 1.00 17.52 75 LEU A CA 1
ATOM 543 C C . LEU A 1 75 ? -1.702 30.429 86.233 1.00 17.13 75 LEU A C 1
ATOM 544 O O . LEU A 1 75 ? -2.568 30.459 85.361 1.00 19.44 75 LEU A O 1
ATOM 549 N N . GLY A 1 76 ? -1.182 29.298 86.698 1.00 16.73 76 GLY A N 1
ATOM 550 C CA . GLY A 1 76 ? -1.623 28.016 86.176 1.00 16.80 76 GLY A CA 1
ATOM 551 C C . GLY A 1 76 ? -0.737 27.524 85.048 1.00 17.43 76 GLY A C 1
ATOM 552 O O . GLY A 1 76 ? -0.809 26.363 84.645 1.00 17.88 76 GLY A O 1
ATOM 553 N N . ARG A 1 77 ? 0.100 28.417 84.530 1.00 16.51 77 ARG A N 1
ATOM 554 C CA . ARG A 1 77 ? 1.017 28.083 83.448 1.00 14.90 77 ARG A CA 1
ATOM 555 C C . ARG A 1 77 ? 2.003 29.225 83.255 1.00 15.10 77 ARG A C 1
ATOM 556 O O . ARG A 1 77 ? 1.739 30.350 83.671 1.00 14.27 77 ARG A O 1
ATOM 564 N N . VAL A 1 78 ? 3.146 28.922 82.645 1.00 14.18 78 VAL A N 1
ATOM 565 C CA . VAL A 1 78 ? 4.164 29.933 82.366 1.00 14.25 78 VAL A CA 1
ATOM 566 C C . VAL A 1 78 ? 4.563 29.822 80.903 1.00 12.86 78 VAL A C 1
ATOM 567 O O . VAL A 1 78 ? 5.080 28.790 80.467 1.00 12.59 78 VAL A O 1
ATOM 571 N N . ASP A 1 79 ? 4.332 30.892 80.150 1.00 12.33 79 ASP A N 1
ATOM 572 C CA . ASP A 1 79 ? 4.643 30.918 78.727 1.00 12.54 79 ASP A CA 1
ATOM 573 C C . ASP A 1 79 ? 5.755 31.908 78.391 1.00 12.88 79 ASP A C 1
ATOM 574 O O . ASP A 1 79 ? 6.527 31.696 77.454 1.00 12.52 79 ASP A O 1
ATOM 579 N N . VAL A 1 80 ? 5.830 32.990 79.160 1.00 12.15 80 VAL A N 1
ATOM 580 C CA . VAL A 1 80 ? 6.823 34.033 78.914 1.00 11.64 80 VAL A CA 1
ATOM 581 C C . VAL A 1 80 ? 7.453 34.549 80.204 1.00 11.74 80 VAL A C 1
ATOM 582 O O . VAL A 1 80 ? 6.779 34.669 81.223 1.00 10.55 80 VAL A O 1
ATOM 586 N N . LEU A 1 81 ? 8.751 34.836 80.149 1.00 11.52 81 LEU A N 1
ATOM 587 C CA . LEU A 1 81 ? 9.470 35.417 81.277 1.00 10.62 81 LEU A CA 1
ATOM 588 C C . LEU A 1 81 ? 10.197 36.632 80.724 1.00 10.71 81 LEU A C 1
ATOM 589 O O . LEU A 1 81 ? 10.877 36.540 79.699 1.00 11.72 81 LEU A O 1
ATOM 594 N N . VAL A 1 82 ? 10.037 37.766 81.392 1.00 10.74 82 VAL A N 1
ATOM 595 C CA . VAL A 1 82 ? 10.725 38.984 80.989 1.00 11.70 82 VAL A CA 1
ATOM 596 C C . VAL A 1 82 ? 11.628 39.392 82.144 1.00 11.07 82 VAL A C 1
ATOM 597 O O . VAL A 1 82 ? 11.147 39.730 83.228 1.00 11.33 82 VAL A O 1
ATOM 601 N N . ASN A 1 83 ? 12.938 39.334 81.916 1.00 10.42 83 ASN A N 1
ATOM 602 C CA . ASN A 1 83 ? 13.911 39.713 82.934 1.00 10.32 83 ASN A CA 1
ATOM 603 C C . ASN A 1 83 ? 14.179 41.202 82.775 1.00 10.62 83 ASN A C 1
ATOM 604 O O . ASN A 1 83 ? 15.040 41.616 81.996 1.00 11.25 83 ASN A O 1
ATOM 609 N N . ASN A 1 84 ? 13.427 42.002 83.522 1.00 11.53 84 ASN A N 1
ATOM 610 C CA . ASN A 1 84 ? 13.543 43.450 83.451 1.00 11.97 84 ASN A CA 1
ATOM 611 C C . ASN A 1 84 ? 14.204 44.117 84.658 1.00 11.70 84 ASN A C 1
ATOM 612 O O . ASN A 1 84 ? 14.823 45.169 84.514 1.00 12.65 84 ASN A O 1
ATOM 617 N N . ALA A 1 85 ? 14.082 43.518 85.838 1.00 11.94 85 ALA A N 1
ATOM 618 C CA . ALA A 1 85 ? 14.671 44.111 87.038 1.00 13.71 85 ALA A CA 1
ATOM 619 C C . ALA A 1 85 ? 16.185 44.294 86.931 1.00 13.68 85 ALA A C 1
ATOM 620 O O . ALA A 1 85 ? 16.892 43.431 86.413 1.00 13.91 85 ALA A O 1
ATOM 622 N N . ALA A 1 86 ? 16.676 45.425 87.431 1.00 14.39 86 ALA A N 1
ATOM 623 C CA . ALA A 1 86 ? 18.106 45.711 87.408 1.00 13.96 86 ALA A CA 1
ATOM 624 C C . ALA A 1 86 ? 18.451 46.863 88.340 1.00 14.77 86 ALA A C 1
ATOM 625 O O . ALA A 1 86 ? 17.586 47.663 88.701 1.00 14.20 86 ALA A O 1
ATOM 627 N N . ILE A 1 87 ? 19.719 46.925 88.735 1.00 13.82 87 ILE A N 1
ATOM 628 C CA . ILE A 1 87 ? 20.219 47.991 89.597 1.00 13.85 87 ILE A CA 1
ATOM 629 C C . ILE A 1 87 ? 21.576 48.429 89.063 1.00 14.49 87 ILE A C 1
ATOM 630 O O . ILE A 1 87 ? 22.132 47.803 88.159 1.00 13.92 87 ILE A O 1
ATOM 635 N N . ALA A 1 88 ? 22.102 49.514 89.614 1.00 14.25 88 ALA A N 1
ATOM 636 C CA . ALA A 1 88 ? 23.404 50.016 89.199 1.00 15.37 88 ALA A CA 1
ATOM 637 C C . ALA A 1 88 ? 24.148 50.484 90.436 1.00 16.61 88 ALA A C 1
ATOM 638 O O . ALA A 1 88 ? 23.546 50.692 91.487 1.00 17.83 88 ALA A O 1
ATOM 640 N N . ALA A 1 89 ? 25.461 50.628 90.309 1.00 17.23 89 ALA A N 1
ATOM 641 C CA . ALA A 1 89 ? 26.297 51.090 91.408 1.00 18.22 89 ALA A CA 1
ATOM 642 C C . ALA A 1 89 ? 27.243 52.120 90.806 1.00 19.65 89 ALA A C 1
ATOM 643 O O . ALA A 1 89 ? 28.236 51.765 90.180 1.00 20.19 89 ALA A O 1
ATOM 645 N N . PRO A 1 90 ? 26.938 53.415 90.977 1.00 19.83 90 PRO A N 1
ATOM 646 C CA . PRO A 1 90 ? 27.795 54.463 90.418 1.00 20.39 90 PRO A CA 1
ATOM 647 C C . PRO A 1 90 ? 29.263 54.323 90.785 1.00 19.17 90 PRO A C 1
ATOM 648 O O . PRO A 1 90 ? 29.604 53.953 91.908 1.00 20.61 90 PRO A O 1
ATOM 652 N N . GLY A 1 91 ? 30.127 54.623 89.822 1.00 18.55 91 GLY A N 1
ATOM 653 C CA . GLY A 1 91 ? 31.553 54.551 90.060 1.00 16.48 91 GLY A CA 1
ATOM 654 C C . GLY A 1 91 ? 32.318 53.726 89.049 1.00 16.97 91 GLY A C 1
ATOM 655 O O . GLY A 1 91 ? 31.785 52.791 88.451 1.00 15.76 91 GLY A O 1
ATOM 656 N N . SER A 1 92 ? 33.577 54.097 88.848 1.00 16.10 92 SER A N 1
ATOM 657 C CA . SER A 1 92 ? 34.466 53.379 87.946 1.00 15.79 92 SER A CA 1
ATOM 658 C C . SER A 1 92 ? 35.012 52.218 88.774 1.00 16.03 92 SER A C 1
ATOM 659 O O . SER A 1 92 ? 34.676 52.082 89.951 1.00 16.57 92 SER A O 1
ATOM 662 N N . ALA A 1 93 ? 35.859 51.390 88.171 1.00 15.31 93 ALA A N 1
ATOM 663 C CA . ALA A 1 93 ? 36.448 50.268 88.890 1.00 15.91 93 ALA A CA 1
ATOM 664 C C . ALA A 1 93 ? 37.269 50.804 90.061 1.00 15.33 93 ALA A C 1
ATOM 665 O O . ALA A 1 93 ? 37.488 50.113 91.054 1.00 15.14 93 ALA A O 1
ATOM 667 N N . LEU A 1 94 ? 37.707 52.053 89.938 1.00 16.08 94 LEU A N 1
ATOM 668 C CA . LEU A 1 94 ? 38.516 52.695 90.966 1.00 17.14 94 LEU A CA 1
ATOM 669 C C . LEU A 1 94 ? 37.776 53.052 92.252 1.00 18.22 94 LEU A C 1
ATOM 670 O O . LEU A 1 94 ? 38.383 53.086 93.326 1.00 18.15 94 LEU A O 1
ATOM 675 N N . THR A 1 95 ? 36.476 53.317 92.153 1.00 17.29 95 THR A N 1
ATOM 676 C CA . THR A 1 95 ? 35.706 53.716 93.330 1.00 18.68 95 THR A CA 1
ATOM 677 C C . THR A 1 95 ? 34.580 52.793 93.778 1.00 19.01 95 THR A C 1
ATOM 678 O O . THR A 1 95 ? 34.107 52.906 94.908 1.00 20.05 95 THR A O 1
ATOM 682 N N . VAL A 1 96 ? 34.132 51.892 92.911 1.00 17.98 96 VAL A N 1
ATOM 683 C CA . VAL A 1 96 ? 33.048 51.000 93.297 1.00 18.01 96 VAL A CA 1
ATOM 684 C C . VAL A 1 96 ? 33.504 50.026 94.382 1.00 18.22 96 VAL A C 1
ATOM 685 O O . VAL A 1 96 ? 34.639 49.548 94.363 1.00 17.64 96 VAL A O 1
ATOM 689 N N . ARG A 1 97 ? 32.621 49.761 95.341 1.00 17.38 97 ARG A N 1
ATOM 690 C CA . ARG A 1 97 ? 32.919 48.835 96.428 1.00 17.94 97 ARG A CA 1
ATOM 691 C C . ARG A 1 97 ? 32.642 47.422 95.933 1.00 16.46 97 ARG A C 1
ATOM 692 O O . ARG A 1 97 ? 31.630 47.180 95.271 1.00 15.25 97 ARG A O 1
ATOM 700 N N . LEU A 1 98 ? 33.529 46.489 96.262 1.00 15.68 98 LEU A N 1
ATOM 701 C CA . LEU A 1 98 ? 33.352 45.112 95.815 1.00 17.22 98 LEU A CA 1
ATOM 702 C C . LEU A 1 98 ? 31.992 44.504 96.153 1.00 16.90 98 LEU A C 1
ATOM 703 O O . LEU A 1 98 ? 31.367 43.883 95.296 1.00 16.74 98 LEU A O 1
ATOM 708 N N . PRO A 1 99 ? 31.515 44.670 97.398 1.00 17.23 99 PRO A N 1
ATOM 709 C CA . PRO A 1 99 ? 30.211 44.098 97.752 1.00 16.89 99 PRO A CA 1
ATOM 710 C C . PRO A 1 99 ? 29.069 44.633 96.892 1.00 16.52 99 PRO A C 1
ATOM 711 O O . PRO A 1 99 ? 28.147 43.896 96.545 1.00 16.91 99 PRO A O 1
ATOM 715 N N . GLU A 1 100 ? 29.131 45.917 96.555 1.00 16.74 100 GLU A N 1
ATOM 716 C CA . GLU A 1 100 ? 28.094 46.528 95.737 1.00 17.34 100 GLU A CA 1
ATOM 717 C C . GLU A 1 100 ? 28.209 46.012 94.309 1.00 16.63 100 GLU A C 1
ATOM 718 O O . GLU A 1 100 ? 27.202 45.750 93.648 1.00 16.56 100 GLU A O 1
ATOM 724 N N . TRP A 1 101 ? 29.444 45.867 93.840 1.00 15.34 101 TRP A N 1
ATOM 725 C CA . TRP A 1 101 ? 29.703 45.355 92.501 1.00 14.31 101 TRP A CA 1
ATOM 726 C C . TRP A 1 101 ? 29.117 43.946 92.399 1.00 14.30 101 TRP A C 1
ATOM 727 O O . TRP A 1 101 ? 28.411 43.625 91.440 1.00 13.16 101 TRP A O 1
ATOM 738 N N . ARG A 1 102 ? 29.391 43.113 93.399 1.00 13.93 102 ARG A N 1
ATOM 739 C CA . ARG A 1 102 ? 28.877 41.750 93.392 1.00 12.99 102 ARG A CA 1
ATOM 740 C C . ARG A 1 102 ? 27.352 41.708 93.416 1.00 14.03 102 ARG A C 1
ATOM 741 O O . ARG A 1 102 ? 26.741 40.834 92.796 1.00 13.49 102 ARG A O 1
ATOM 749 N N . ARG A 1 103 ? 26.736 42.649 94.126 1.00 13.25 103 ARG A N 1
ATOM 750 C CA . ARG A 1 103 ? 25.277 42.688 94.205 1.00 14.39 103 ARG A CA 1
ATOM 751 C C . ARG A 1 103 ? 24.678 43.056 92.852 1.00 13.86 103 ARG A C 1
ATOM 752 O O . ARG A 1 103 ? 23.628 42.536 92.469 1.00 13.04 103 ARG A O 1
ATOM 760 N N . VAL A 1 104 ? 25.335 43.959 92.128 1.00 13.03 104 VAL A N 1
ATOM 761 C CA . VAL A 1 104 ? 24.838 44.336 90.812 1.00 13.07 104 VAL A CA 1
ATOM 762 C C . VAL A 1 104 ? 24.932 43.115 89.892 1.00 12.66 104 VAL A C 1
ATOM 763 O O . VAL A 1 104 ? 24.024 42.858 89.103 1.00 12.96 104 VAL A O 1
ATOM 767 N N . LEU A 1 105 ? 26.019 42.354 89.996 1.00 12.96 105 LEU A N 1
ATOM 768 C CA . LEU A 1 105 ? 26.155 41.154 89.169 1.00 13.36 105 LEU A CA 1
ATOM 769 C C . LEU A 1 105 ? 25.077 40.131 89.523 1.00 14.23 105 LEU A C 1
ATOM 770 O O . LEU A 1 105 ? 24.512 39.482 88.642 1.00 13.78 105 LEU A O 1
ATOM 775 N N . GLU A 1 106 ? 24.782 39.996 90.812 1.00 12.61 106 GLU A N 1
ATOM 776 C CA . GLU A 1 106 ? 23.773 39.041 91.260 1.00 12.98 106 GLU A CA 1
ATOM 777 C C . GLU A 1 106 ? 22.381 39.376 90.728 1.00 12.35 106 GLU A C 1
ATOM 778 O O . GLU A 1 106 ? 21.688 38.511 90.206 1.00 13.09 106 GLU A O 1
ATOM 784 N N . VAL A 1 107 ? 21.979 40.637 90.847 1.00 10.56 107 VAL A N 1
ATOM 785 C CA . VAL A 1 107 ? 20.657 41.052 90.395 1.00 11.45 107 VAL A CA 1
ATOM 786 C C . VAL A 1 107 ? 20.521 41.185 88.880 1.00 10.39 107 VAL A C 1
ATOM 787 O O . VAL A 1 107 ? 19.512 40.781 88.304 1.00 11.84 107 VAL A O 1
ATOM 791 N N . ASN A 1 108 ? 21.545 41.730 88.233 1.00 10.75 108 ASN A N 1
ATOM 792 C CA . ASN A 1 108 ? 21.501 41.968 86.791 1.00 11.17 108 ASN A CA 1
ATOM 793 C C . ASN A 1 108 ? 21.881 40.805 85.887 1.00 11.61 108 ASN A C 1
ATOM 794 O O . ASN A 1 108 ? 21.452 40.749 84.734 1.00 13.84 108 ASN A O 1
ATOM 799 N N . LEU A 1 109 ? 22.688 39.886 86.399 1.00 12.76 109 LEU A N 1
ATOM 800 C CA . LEU A 1 109 ? 23.160 38.780 85.583 1.00 10.82 109 LEU A CA 1
ATOM 801 C C . LEU A 1 109 ? 22.824 37.394 86.127 1.00 11.90 109 LEU A C 1
ATOM 802 O O . LEU A 1 109 ? 22.309 36.538 85.405 1.00 11.59 109 LEU A O 1
ATOM 807 N N . THR A 1 110 ? 23.112 37.166 87.399 1.00 10.88 110 THR A N 1
ATOM 808 C CA . THR A 1 110 ? 22.830 35.864 87.990 1.00 11.91 110 THR A CA 1
ATOM 809 C C . THR A 1 110 ? 21.336 35.597 88.124 1.00 12.41 110 THR A C 1
ATOM 810 O O . THR A 1 110 ? 20.876 34.483 87.860 1.00 13.03 110 THR A O 1
ATOM 814 N N . ALA A 1 111 ? 20.576 36.613 88.524 1.00 12.46 111 ALA A N 1
ATOM 815 C CA . ALA A 1 111 ? 19.135 36.440 88.680 1.00 12.52 111 ALA A CA 1
ATOM 816 C C . ALA A 1 111 ? 18.474 36.052 87.352 1.00 13.10 111 ALA A C 1
ATOM 817 O O . ALA A 1 111 ? 17.662 35.131 87.312 1.00 12.16 111 ALA A O 1
ATOM 819 N N . PRO A 1 112 ? 18.801 36.754 86.251 1.00 12.36 112 PRO A N 1
ATOM 820 C CA . PRO A 1 112 ? 18.172 36.372 84.982 1.00 12.34 112 PRO A CA 1
ATOM 821 C C . PRO A 1 112 ? 18.536 34.940 84.570 1.00 11.81 112 PRO A C 1
ATOM 822 O O . PRO A 1 112 ? 17.709 34.221 84.014 1.00 12.99 112 PRO A O 1
ATOM 826 N N . MET A 1 113 ? 19.772 34.526 84.844 1.00 11.70 113 MET A N 1
ATOM 827 C CA . MET A 1 113 ? 20.202 33.170 84.507 1.00 12.50 113 MET A CA 1
ATOM 828 C C . MET A 1 113 ? 19.352 32.163 85.280 1.00 11.40 113 MET A C 1
ATOM 829 O O . MET A 1 113 ? 18.773 31.235 84.705 1.00 13.11 113 MET A O 1
ATOM 834 N N . HIS A 1 114 ? 19.271 32.372 86.589 1.00 10.88 114 HIS A N 1
ATOM 835 C CA . HIS A 1 114 ? 18.525 31.501 87.492 1.00 12.15 114 HIS A CA 1
ATOM 836 C C . HIS A 1 114 ? 17.029 31.474 87.166 1.00 12.36 114 HIS A C 1
ATOM 837 O O . HIS A 1 114 ? 16.429 30.404 87.061 1.00 11.23 114 HIS A O 1
ATOM 844 N N . LEU A 1 115 ? 16.431 32.650 87.007 1.00 10.92 115 LEU A N 1
ATOM 845 C CA . LEU A 1 115 ? 15.009 32.731 86.699 1.00 11.31 115 LEU A CA 1
ATOM 846 C C . LEU A 1 115 ? 14.687 32.068 85.359 1.00 10.81 115 LEU A C 1
ATOM 847 O O . LEU A 1 115 ? 13.644 31.428 85.212 1.00 12.44 115 LEU A O 1
ATOM 852 N N . SER A 1 116 ? 15.579 32.211 84.384 1.00 11.91 116 SER A N 1
ATOM 853 C CA . SER A 1 116 ? 15.356 31.601 83.074 1.00 12.10 116 SER A CA 1
ATOM 854 C C . SER A 1 116 ? 15.290 30.081 83.206 1.00 12.06 116 SER A C 1
ATOM 855 O O . SER A 1 116 ? 14.446 29.429 82.587 1.00 13.15 116 SER A O 1
ATOM 858 N N . ALA A 1 117 ? 16.180 29.524 84.018 1.00 12.83 117 ALA A N 1
ATOM 859 C CA . ALA A 1 117 ? 16.210 28.079 84.239 1.00 13.86 117 ALA A CA 1
ATOM 860 C C . ALA A 1 117 ? 14.934 27.635 84.950 1.00 14.11 117 ALA A C 1
ATOM 861 O O . ALA A 1 117 ? 14.302 26.650 84.562 1.00 15.30 117 ALA A O 1
ATOM 863 N N . LEU A 1 118 ? 14.558 28.367 85.992 1.00 12.21 118 LEU A N 1
ATOM 864 C CA . LEU A 1 118 ? 13.352 28.045 86.748 1.00 13.05 118 LEU A CA 1
ATOM 865 C C . LEU A 1 118 ? 12.109 28.137 85.862 1.00 13.25 118 LEU A C 1
ATOM 866 O O . LEU A 1 118 ? 11.246 27.254 85.884 1.00 12.97 118 LEU A O 1
ATOM 871 N N . ALA A 1 119 ? 12.026 29.206 85.075 1.00 13.55 119 ALA A N 1
ATOM 872 C CA . ALA A 1 119 ? 10.893 29.414 84.184 1.00 13.52 119 ALA A CA 1
ATOM 873 C C . ALA A 1 119 ? 10.849 28.376 83.067 1.00 13.82 119 ALA A C 1
ATOM 874 O O . ALA A 1 119 ? 9.771 27.941 82.656 1.00 14.00 119 ALA A O 1
ATOM 876 N N . ALA A 1 120 ? 12.018 27.979 82.576 1.00 13.94 120 ALA A N 1
ATOM 877 C CA . ALA A 1 120 ? 12.092 26.996 81.502 1.00 13.97 120 ALA A CA 1
ATOM 878 C C . ALA A 1 120 ? 11.449 25.674 81.913 1.00 15.16 120 ALA A C 1
ATOM 879 O O . ALA A 1 120 ? 10.801 25.013 81.097 1.00 14.16 120 ALA A O 1
ATOM 881 N N . ARG A 1 121 ? 11.628 25.283 83.170 1.00 14.45 121 ARG A N 1
ATOM 882 C CA . ARG A 1 121 ? 11.042 24.034 83.641 1.00 16.05 121 ARG A CA 1
ATOM 883 C C . ARG A 1 121 ? 9.520 24.116 83.647 1.00 16.21 121 ARG A C 1
ATOM 884 O O . ARG A 1 121 ? 8.837 23.105 83.483 1.00 16.18 121 ARG A O 1
ATOM 892 N N . GLU A 1 122 ? 8.984 25.322 83.823 1.00 14.95 122 GLU A N 1
ATOM 893 C CA . GLU A 1 122 ? 7.540 25.497 83.804 1.00 14.30 122 GLU A CA 1
ATOM 894 C C . GLU A 1 122 ? 7.063 25.534 82.351 1.00 15.21 122 GLU A C 1
ATOM 895 O O . GLU A 1 122 ? 6.030 24.964 82.014 1.00 14.98 122 GLU A O 1
ATOM 901 N N . MET A 1 123 ? 7.824 26.196 81.487 1.00 13.95 123 MET A N 1
ATOM 902 C CA . MET A 1 123 ? 7.452 26.282 80.081 1.00 13.86 123 MET A CA 1
ATOM 903 C C . MET A 1 123 ? 7.440 24.903 79.416 1.00 13.84 123 MET A C 1
ATOM 904 O O . MET A 1 123 ? 6.716 24.683 78.452 1.00 13.86 123 MET A O 1
ATOM 909 N N . ARG A 1 124 ? 8.241 23.975 79.931 1.00 14.32 124 ARG A N 1
ATOM 910 C CA . ARG A 1 124 ? 8.268 22.629 79.359 1.00 14.95 124 ARG A CA 1
ATOM 911 C C . ARG A 1 124 ? 6.857 22.037 79.376 1.00 15.62 124 ARG A C 1
ATOM 912 O O . ARG A 1 124 ? 6.447 21.349 78.438 1.00 15.92 124 ARG A O 1
ATOM 920 N N . LYS A 1 125 ? 6.116 22.317 80.445 1.00 16.54 125 LYS A N 1
ATOM 921 C CA . LYS A 1 125 ? 4.757 21.805 80.598 1.00 16.16 125 LYS A CA 1
ATOM 922 C C . LYS A 1 125 ? 3.820 22.226 79.473 1.00 17.72 125 LYS A C 1
ATOM 923 O O . LYS A 1 125 ? 2.869 21.511 79.155 1.00 18.14 125 LYS A O 1
ATOM 929 N N . VAL A 1 126 ? 4.078 23.387 78.878 1.00 16.47 126 VAL A N 1
ATOM 930 C CA . VAL A 1 126 ? 3.232 23.872 77.794 1.00 16.83 126 VAL A CA 1
ATOM 931 C C . VAL A 1 126 ? 3.893 23.806 76.420 1.00 17.17 126 VAL A C 1
ATOM 932 O O . VAL A 1 126 ? 3.446 24.462 75.480 1.00 18.82 126 VAL A O 1
ATOM 936 N N . GLY A 1 127 ? 4.956 23.013 76.309 1.00 16.03 127 GLY A N 1
ATOM 937 C CA . GLY A 1 127 ? 5.630 22.844 75.032 1.00 17.17 127 GLY A CA 1
ATOM 938 C C . GLY A 1 127 ? 6.620 23.909 74.610 1.00 16.29 127 GLY A C 1
ATOM 939 O O . GLY A 1 127 ? 7.031 23.943 73.451 1.00 18.47 127 GLY A O 1
ATOM 940 N N . GLY A 1 128 ? 7.009 24.778 75.535 1.00 14.66 128 GLY A N 1
ATOM 941 C CA . GLY A 1 128 ? 7.959 25.818 75.191 1.00 14.07 128 GLY A CA 1
ATOM 942 C C . GLY A 1 128 ? 7.454 27.203 75.532 1.00 12.05 128 GLY A C 1
ATOM 943 O O . GLY A 1 128 ? 6.449 27.354 76.219 1.00 12.48 128 GLY A O 1
ATOM 944 N N . GLY A 1 129 ? 8.158 28.219 75.048 1.00 13.47 129 GLY A N 1
ATOM 945 C CA . GLY A 1 129 ? 7.755 29.582 75.331 1.00 12.95 129 GLY A CA 1
ATOM 946 C C . GLY A 1 129 ? 8.812 30.562 74.873 1.00 13.10 129 GLY A C 1
ATOM 947 O O . GLY A 1 129 ? 9.558 30.288 73.934 1.00 12.85 129 GLY A O 1
ATOM 948 N N . ALA A 1 130 ? 8.893 31.700 75.549 1.00 12.13 130 ALA A N 1
ATOM 949 C CA . ALA A 1 130 ? 9.864 32.713 75.173 1.00 11.99 130 ALA A CA 1
ATOM 950 C C . ALA A 1 130 ? 10.349 33.498 76.376 1.00 12.06 130 ALA A C 1
ATOM 951 O O . ALA A 1 130 ? 9.608 33.708 77.338 1.00 11.32 130 ALA A O 1
ATOM 953 N N . ILE A 1 131 ? 11.601 33.931 76.304 1.00 11.06 131 ILE A N 1
ATOM 954 C CA . ILE A 1 131 ? 12.192 34.731 77.359 1.00 11.62 131 ILE A CA 1
ATOM 955 C C . ILE A 1 131 ? 12.746 35.980 76.703 1.00 11.24 131 ILE A C 1
ATOM 956 O O . ILE A 1 131 ? 13.348 35.908 75.633 1.00 11.29 131 ILE A O 1
ATOM 961 N N . VAL A 1 132 ? 12.519 37.130 77.323 1.00 10.98 132 VAL A N 1
ATOM 962 C CA . VAL A 1 132 ? 13.055 38.372 76.791 1.00 10.24 132 VAL A CA 1
ATOM 963 C C . VAL A 1 132 ? 13.835 39.048 77.907 1.00 10.84 132 VAL A C 1
ATOM 964 O O . VAL A 1 132 ? 13.296 39.315 78.978 1.00 10.56 132 VAL A O 1
ATOM 968 N N . ASN A 1 133 ? 15.116 39.293 77.661 1.00 9.69 133 ASN A N 1
ATOM 969 C CA . ASN A 1 133 ? 15.949 39.957 78.646 1.00 10.33 133 ASN A CA 1
ATOM 970 C C . ASN A 1 133 ? 16.064 41.425 78.296 1.00 10.96 133 ASN A C 1
ATOM 971 O O . ASN A 1 133 ? 16.313 41.780 77.143 1.00 10.58 133 ASN A O 1
ATOM 976 N N . VAL A 1 134 ? 15.868 42.283 79.287 1.00 11.25 134 VAL A N 1
ATOM 977 C CA . VAL A 1 134 ? 16.005 43.705 79.039 1.00 11.78 134 VAL A CA 1
ATOM 978 C C . VAL A 1 134 ? 17.445 44.071 79.362 1.00 11.91 134 VAL A C 1
ATOM 979 O O . VAL A 1 134 ? 17.822 44.207 80.525 1.00 13.38 134 VAL A O 1
ATOM 983 N N . ALA A 1 135 ? 18.258 44.181 78.322 1.00 12.33 135 ALA A N 1
ATOM 984 C CA . ALA A 1 135 ? 19.651 44.547 78.496 1.00 12.39 135 ALA A CA 1
ATOM 985 C C . ALA A 1 135 ? 19.691 46.063 78.408 1.00 14.10 135 ALA A C 1
ATOM 986 O O . ALA A 1 135 ? 18.880 46.745 79.036 1.00 15.47 135 ALA A O 1
ATOM 988 N N . SER A 1 136 ? 20.619 46.587 77.622 1.00 14.57 136 SER A N 1
ATOM 989 C CA . SER A 1 136 ? 20.759 48.026 77.471 1.00 14.90 136 SER A CA 1
ATOM 990 C C . SER A 1 136 ? 21.802 48.311 76.420 1.00 15.05 136 SER A C 1
ATOM 991 O O . SER A 1 136 ? 22.587 47.434 76.064 1.00 14.41 136 SER A O 1
ATOM 994 N N . VAL A 1 137 ? 21.805 49.538 75.912 1.00 14.30 137 VAL A N 1
ATOM 995 C CA . VAL A 1 137 ? 22.830 49.923 74.957 1.00 14.95 137 VAL A CA 1
ATOM 996 C C . VAL A 1 137 ? 24.121 49.884 75.777 1.00 13.84 137 VAL A C 1
ATOM 997 O O . VAL A 1 137 ? 25.211 49.694 75.239 1.00 15.52 137 VAL A O 1
ATOM 1001 N N . GLN A 1 138 ? 23.982 50.051 77.090 1.00 14.45 138 GLN A N 1
ATOM 1002 C CA . GLN A 1 138 ? 25.137 50.024 77.980 1.00 14.13 138 GLN A CA 1
ATOM 1003 C C . GLN A 1 138 ? 25.625 48.612 78.274 1.00 14.78 138 GLN A C 1
ATOM 1004 O O . GLN A 1 138 ? 26.399 48.387 79.206 1.00 13.95 138 GLN A O 1
ATOM 1010 N N . GLY A 1 139 ? 25.141 47.660 77.482 1.00 15.30 139 GLY A N 1
ATOM 1011 C CA . GLY A 1 139 ? 25.580 46.282 77.606 1.00 14.67 139 GLY A CA 1
ATOM 1012 C C . GLY A 1 139 ? 26.435 45.992 76.381 1.00 15.63 139 GLY A C 1
ATOM 1013 O O . GLY A 1 139 ? 27.181 45.010 76.334 1.00 15.48 139 GLY A O 1
ATOM 1014 N N . LEU A 1 140 ? 26.324 46.872 75.384 1.00 15.16 140 LEU A N 1
ATOM 1015 C CA . LEU A 1 140 ? 27.063 46.757 74.126 1.00 15.33 140 LEU A CA 1
ATOM 1016 C C . LEU A 1 140 ? 28.187 47.787 74.064 1.00 14.52 140 LEU A C 1
ATOM 1017 O O . LEU A 1 140 ? 29.146 47.637 73.303 1.00 15.80 140 LEU A O 1
ATOM 1022 N N . PHE A 1 141 ? 28.037 48.843 74.856 1.00 14.39 141 PHE A N 1
ATOM 1023 C CA . PHE A 1 141 ? 29.010 49.926 74.946 1.00 13.80 141 PHE A CA 1
ATOM 1024 C C . PHE A 1 141 ? 29.039 50.337 76.408 1.00 13.31 141 PHE A C 1
ATOM 1025 O O . PHE A 1 141 ? 28.177 49.930 77.187 1.00 13.87 141 PHE A O 1
ATOM 1033 N N . ALA A 1 142 ? 30.016 51.150 76.785 1.00 13.11 142 ALA A N 1
ATOM 1034 C CA . ALA A 1 142 ? 30.104 51.583 78.169 1.00 13.71 142 ALA A CA 1
ATOM 1035 C C . ALA A 1 142 ? 29.991 53.097 78.288 1.00 15.31 142 ALA A C 1
ATOM 1036 O O . ALA A 1 142 ? 29.902 53.810 77.287 1.00 15.57 142 ALA A O 1
ATOM 1038 N N . GLU A 1 143 ? 29.965 53.579 79.524 1.00 16.90 143 GLU A N 1
ATOM 1039 C CA . GLU A 1 143 ? 29.912 55.011 79.789 1.00 19.97 143 GLU A CA 1
ATOM 1040 C C . GLU A 1 143 ? 30.786 55.218 81.018 1.00 20.29 143 GLU A C 1
ATOM 1041 O O . GLU A 1 143 ? 31.142 54.253 81.689 1.00 18.73 143 GLU A O 1
ATOM 1047 N N . GLN A 1 144 ? 31.144 56.460 81.318 1.00 21.47 144 GLN A N 1
ATOM 1048 C CA . GLN A 1 144 ? 31.993 56.711 82.477 1.00 21.73 144 GLN A CA 1
ATOM 1049 C C . GLN A 1 144 ? 31.317 56.453 83.822 1.00 19.19 144 GLN A C 1
ATOM 1050 O O . GLN A 1 144 ? 30.112 56.647 83.985 1.00 18.58 144 GLN A O 1
ATOM 1056 N N . GLU A 1 145 ? 32.121 55.996 84.776 1.00 18.25 145 GLU A N 1
ATOM 1057 C CA . GLU A 1 145 ? 31.677 55.727 86.140 1.00 17.21 145 GLU A CA 1
ATOM 1058 C C . GLU A 1 145 ? 30.419 54.873 86.289 1.00 16.81 145 GLU A C 1
ATOM 1059 O O . GLU A 1 145 ? 29.538 55.191 87.087 1.00 15.70 145 GLU A O 1
ATOM 1065 N N . ASN A 1 146 ? 30.339 53.779 85.541 1.00 14.49 146 ASN A N 1
ATOM 1066 C CA . ASN A 1 146 ? 29.176 52.899 85.626 1.00 13.98 146 ASN A CA 1
ATOM 1067 C C . ASN A 1 146 ? 29.631 51.465 85.342 1.00 12.89 146 ASN A C 1
ATOM 1068 O O . ASN A 1 146 ? 28.935 50.692 84.688 1.00 15.01 146 ASN A O 1
ATOM 1073 N N . ALA A 1 147 ? 30.798 51.120 85.877 1.00 12.72 147 ALA A N 1
ATOM 1074 C CA . ALA A 1 147 ? 31.414 49.811 85.669 1.00 12.39 147 ALA A CA 1
ATOM 1075 C C . ALA A 1 147 ? 30.563 48.576 85.973 1.00 11.97 147 ALA A C 1
ATOM 1076 O O . ALA A 1 147 ? 30.479 47.665 85.149 1.00 11.03 147 ALA A O 1
ATOM 1078 N N . ALA A 1 148 ? 29.946 48.532 87.146 1.00 11.70 148 ALA A N 1
ATOM 1079 C CA . ALA A 1 148 ? 29.133 47.372 87.517 1.00 11.36 148 ALA A CA 1
ATOM 1080 C C . ALA A 1 148 ? 27.976 47.161 86.542 1.00 11.59 148 ALA A C 1
ATOM 1081 O O . ALA A 1 148 ? 27.689 46.036 86.125 1.00 11.38 148 ALA A O 1
ATOM 1083 N N . TYR A 1 149 ? 27.308 48.248 86.186 1.00 11.51 149 TYR A N 1
ATOM 1084 C CA . TYR A 1 149 ? 26.184 48.172 85.260 1.00 12.46 149 TYR A CA 1
ATOM 1085 C C . TYR A 1 149 ? 26.663 47.719 83.876 1.00 12.33 149 TYR A C 1
ATOM 1086 O O . TYR A 1 149 ? 26.065 46.829 83.262 1.00 11.58 149 TYR A O 1
ATOM 1095 N N . ASN A 1 150 ? 27.743 48.329 83.391 1.00 11.94 150 ASN A N 1
ATOM 1096 C CA . ASN A 1 150 ? 28.297 47.991 82.081 1.00 11.78 150 ASN A CA 1
ATOM 1097 C C . ASN A 1 150 ? 28.720 46.524 82.012 1.00 11.70 150 ASN A C 1
ATOM 1098 O O . ASN A 1 150 ? 28.408 45.825 81.046 1.00 12.47 150 ASN A O 1
ATOM 1103 N N . ALA A 1 151 ? 29.423 46.060 83.040 1.00 10.31 151 ALA A N 1
ATOM 1104 C CA . ALA A 1 151 ? 29.881 44.678 83.074 1.00 10.55 151 ALA A CA 1
ATOM 1105 C C . ALA A 1 151 ? 28.724 43.683 83.152 1.00 12.31 151 ALA A C 1
ATOM 1106 O O . ALA A 1 151 ? 28.695 42.707 82.406 1.00 12.18 151 ALA A O 1
ATOM 1108 N N . SER A 1 152 ? 27.771 43.929 84.046 1.00 10.74 152 SER A N 1
ATOM 1109 C CA . SER A 1 152 ? 26.641 43.018 84.206 1.00 11.76 152 SER A CA 1
ATOM 1110 C C . SER A 1 152 ? 25.757 42.967 82.960 1.00 11.81 152 SER A C 1
ATOM 1111 O O . SER A 1 152 ? 25.314 41.894 82.559 1.00 12.43 152 SER A O 1
ATOM 1114 N N . LYS A 1 153 ? 25.498 44.120 82.351 1.00 12.24 153 LYS A N 1
ATOM 1115 C CA . LYS A 1 153 ? 24.663 44.150 81.150 1.00 11.99 153 LYS A CA 1
ATOM 1116 C C . LYS A 1 153 ? 25.395 43.508 79.974 1.00 12.47 153 LYS A C 1
ATOM 1117 O O . LYS A 1 153 ? 24.768 42.907 79.101 1.00 12.79 153 LYS A O 1
ATOM 1123 N N . GLY A 1 154 ? 26.720 43.640 79.951 1.00 11.10 154 GLY A N 1
ATOM 1124 C CA . GLY A 1 154 ? 27.499 43.024 78.892 1.00 11.51 154 GLY A CA 1
ATOM 1125 C C . GLY A 1 154 ? 27.380 41.519 79.054 1.00 12.05 154 GLY A C 1
ATOM 1126 O O . GLY A 1 154 ? 27.247 40.776 78.078 1.00 12.80 154 GLY A O 1
ATOM 1127 N N . GLY A 1 155 ? 27.421 41.067 80.303 1.00 11.66 155 GLY A N 1
ATOM 1128 C CA . GLY A 1 155 ? 27.286 39.645 80.567 1.00 11.43 155 GLY A CA 1
ATOM 1129 C C . GLY A 1 155 ? 25.892 39.157 80.207 1.00 12.79 155 GLY A C 1
ATOM 1130 O O . GLY A 1 155 ? 25.723 38.040 79.707 1.00 12.74 155 GLY A O 1
ATOM 1131 N N . LEU A 1 156 ? 24.883 39.994 80.448 1.00 11.49 156 LEU A N 1
ATOM 1132 C CA . LEU A 1 156 ? 23.506 39.620 80.139 1.00 11.87 156 LEU A CA 1
ATOM 1133 C C . LEU A 1 156 ? 23.323 39.456 78.636 1.00 12.74 156 LEU A C 1
ATOM 1134 O O . LEU A 1 156 ? 22.530 38.628 78.190 1.00 12.46 156 LEU A O 1
ATOM 1139 N N . VAL A 1 157 ? 24.049 40.251 77.855 1.00 12.22 157 VAL A N 1
ATOM 1140 C CA . VAL A 1 157 ? 23.965 40.158 76.402 1.00 11.78 157 VAL A CA 1
ATOM 1141 C C . VAL A 1 157 ? 24.468 38.794 75.917 1.00 12.19 157 VAL A C 1
ATOM 1142 O O . VAL A 1 157 ? 23.800 38.131 75.124 1.00 11.33 157 VAL A O 1
ATOM 1146 N N . ASN A 1 158 ? 25.627 38.350 76.399 1.00 12.11 158 ASN A N 1
ATOM 1147 C CA . ASN A 1 158 ? 26.111 37.062 75.930 1.00 12.25 158 ASN A CA 1
ATOM 1148 C C . ASN A 1 158 ? 25.377 35.902 76.587 1.00 12.23 158 ASN A C 1
ATOM 1149 O O . ASN A 1 158 ? 25.325 34.812 76.026 1.00 13.49 158 ASN A O 1
ATOM 1154 N N . LEU A 1 159 ? 24.801 36.139 77.766 1.00 11.45 159 LEU A N 1
ATOM 1155 C CA . LEU A 1 159 ? 24.033 35.104 78.455 1.00 11.22 159 LEU A CA 1
ATOM 1156 C C . LEU A 1 159 ? 22.777 34.835 77.626 1.00 12.03 159 LEU A C 1
ATOM 1157 O O . LEU A 1 159 ? 22.274 33.713 77.575 1.00 12.19 159 LEU A O 1
ATOM 1162 N N . THR A 1 160 ? 22.270 35.877 76.978 1.00 12.08 160 THR A N 1
ATOM 1163 C CA . THR A 1 160 ? 21.086 35.732 76.145 1.00 11.41 160 THR A CA 1
ATOM 1164 C C . THR A 1 160 ? 21.391 34.749 75.013 1.00 12.07 160 THR A C 1
ATOM 1165 O O . THR A 1 160 ? 20.551 33.916 74.656 1.00 12.27 160 THR A O 1
ATOM 1169 N N . ARG A 1 161 ? 22.599 34.841 74.463 1.00 11.90 161 ARG A N 1
ATOM 1170 C CA . ARG A 1 161 ? 23.016 33.946 73.390 1.00 12.79 161 ARG A CA 1
ATOM 1171 C C . ARG A 1 161 ? 23.143 32.526 73.936 1.00 12.85 161 ARG A C 1
ATOM 1172 O O . ARG A 1 161 ? 22.704 31.567 73.301 1.00 12.16 161 ARG A O 1
ATOM 1180 N N . SER A 1 162 ? 23.739 32.400 75.118 1.00 11.24 162 SER A N 1
ATOM 1181 C CA . SER A 1 162 ? 23.920 31.095 75.753 1.00 12.07 162 SER A CA 1
ATOM 1182 C C . SER A 1 162 ? 22.572 30.427 76.008 1.00 12.07 162 SER A C 1
ATOM 1183 O O . SER A 1 162 ? 22.369 29.261 75.661 1.00 12.14 162 SER A O 1
ATOM 1186 N N . LEU A 1 163 ? 21.651 31.173 76.605 1.00 10.43 163 LEU A N 1
ATOM 1187 C CA . LEU A 1 163 ? 20.316 30.662 76.900 1.00 11.01 163 LEU A CA 1
ATOM 1188 C C . LEU A 1 163 ? 19.581 30.248 75.625 1.00 13.36 163 LEU A C 1
ATOM 1189 O O . LEU A 1 163 ? 18.894 29.219 75.596 1.00 13.68 163 LEU A O 1
ATOM 1194 N N . ALA A 1 164 ? 19.714 31.054 74.577 1.00 12.21 164 ALA A N 1
ATOM 1195 C CA . ALA A 1 164 ? 19.058 30.752 73.308 1.00 12.58 164 ALA A CA 1
ATOM 1196 C C . ALA A 1 164 ? 19.538 29.407 72.779 1.00 14.38 164 ALA A C 1
ATOM 1197 O O . ALA A 1 164 ? 18.742 28.601 72.295 1.00 13.21 164 ALA A O 1
ATOM 1199 N N . LEU A 1 165 ? 20.838 29.159 72.881 1.00 14.88 165 LEU A N 1
ATOM 1200 C CA . LEU A 1 165 ? 21.396 27.904 72.399 1.00 16.12 165 LEU A CA 1
ATOM 1201 C C . LEU A 1 165 ? 20.958 26.708 73.238 1.00 16.21 165 LEU A C 1
ATOM 1202 O O . LEU A 1 165 ? 20.553 25.678 72.697 1.00 17.87 165 LEU A O 1
ATOM 1207 N N . ASP A 1 166 ? 21.024 26.842 74.557 1.00 14.90 166 ASP A N 1
ATOM 1208 C CA . ASP A 1 166 ? 20.662 25.734 75.430 1.00 16.15 166 ASP A CA 1
ATOM 1209 C C . ASP A 1 166 ? 19.172 25.478 75.617 1.00 16.34 166 ASP A C 1
ATOM 1210 O O . ASP A 1 166 ? 18.781 24.364 75.972 1.00 17.67 166 ASP A O 1
ATOM 1215 N N . LEU A 1 167 ? 18.337 26.484 75.377 1.00 13.42 167 LEU A N 1
ATOM 1216 C CA . LEU A 1 167 ? 16.901 26.300 75.562 1.00 15.25 167 LEU A CA 1
ATOM 1217 C C . LEU A 1 167 ? 16.147 25.992 74.274 1.00 15.96 167 LEU A C 1
ATOM 1218 O O . LEU A 1 167 ? 14.962 25.665 74.311 1.00 16.52 167 LEU A O 1
ATOM 1223 N N . ALA A 1 168 ? 16.831 26.095 73.140 1.00 17.06 168 ALA A N 1
ATOM 1224 C CA . ALA A 1 168 ? 16.207 25.798 71.853 1.00 18.80 168 ALA A CA 1
ATOM 1225 C C . ALA A 1 168 ? 15.619 24.384 71.868 1.00 21.21 168 ALA A C 1
ATOM 1226 O O . ALA A 1 168 ? 14.534 24.148 71.333 1.00 20.47 168 ALA A O 1
ATOM 1228 N N . PRO A 1 169 ? 16.332 23.421 72.480 1.00 22.67 169 PRO A N 1
ATOM 1229 C CA . PRO A 1 169 ? 15.837 22.041 72.543 1.00 23.65 169 PRO A CA 1
ATOM 1230 C C . PRO A 1 169 ? 14.459 21.930 73.195 1.00 24.08 169 PRO A C 1
ATOM 1231 O O . PRO A 1 169 ? 13.682 21.025 72.878 1.00 24.31 169 PRO A O 1
ATOM 1235 N N . LEU A 1 170 ? 14.164 22.850 74.109 1.00 21.52 170 LEU A N 1
ATOM 1236 C CA . LEU A 1 170 ? 12.885 22.860 74.808 1.00 20.26 170 LEU A CA 1
ATOM 1237 C C . LEU A 1 170 ? 11.896 23.787 74.108 1.00 18.22 170 LEU A C 1
ATOM 1238 O O . LEU A 1 170 ? 10.820 24.081 74.631 1.00 18.65 170 LEU A O 1
ATOM 1243 N N . ARG A 1 171 ? 12.273 24.232 72.915 1.00 17.40 171 ARG A N 1
ATOM 1244 C CA . ARG A 1 171 ? 11.450 25.124 72.109 1.00 17.36 171 ARG A CA 1
ATOM 1245 C C . ARG A 1 171 ? 11.177 26.445 72.817 1.00 15.48 171 ARG A C 1
ATOM 1246 O O . ARG A 1 171 ? 10.054 26.960 72.804 1.00 14.29 171 ARG A O 1
ATOM 1254 N N . ILE A 1 172 ? 12.216 26.978 73.449 1.00 13.32 172 ILE A N 1
ATOM 1255 C CA . ILE A 1 172 ? 12.118 28.262 74.137 1.00 12.82 172 ILE A CA 1
ATOM 1256 C C . ILE A 1 172 ? 13.058 29.227 73.431 1.00 11.91 172 ILE A C 1
ATOM 1257 O O . ILE A 1 172 ? 14.253 28.961 73.319 1.00 13.82 172 ILE A O 1
ATOM 1262 N N . ARG A 1 173 ? 12.516 30.332 72.928 1.00 11.22 173 ARG A N 1
ATOM 1263 C CA . ARG A 1 173 ? 13.345 31.328 72.263 1.00 11.49 173 ARG A CA 1
ATOM 1264 C C . ARG A 1 173 ? 13.792 32.320 73.326 1.00 11.31 173 ARG A C 1
ATOM 1265 O O . ARG A 1 173 ? 13.058 32.591 74.277 1.00 11.03 173 ARG A O 1
ATOM 1273 N N . VAL A 1 174 ? 14.999 32.850 73.171 1.00 10.32 174 VAL A N 1
ATOM 1274 C CA . VAL A 1 174 ? 15.522 33.807 74.134 1.00 9.79 174 VAL A CA 1
ATOM 1275 C C . VAL A 1 174 ? 16.144 34.968 73.377 1.00 10.36 174 VAL A C 1
ATOM 1276 O O . VAL A 1 174 ? 17.054 34.775 72.576 1.00 10.53 174 VAL A O 1
ATOM 1280 N N . ASN A 1 175 ? 15.644 36.175 73.628 1.00 9.15 175 ASN A N 1
ATOM 1281 C CA . ASN A 1 175 ? 16.166 37.360 72.961 1.00 9.94 175 ASN A CA 1
ATOM 1282 C C . ASN A 1 175 ? 16.292 38.487 73.967 1.00 9.11 175 ASN A C 1
ATOM 1283 O O . ASN A 1 175 ? 15.824 38.377 75.099 1.00 9.86 175 ASN A O 1
ATOM 1288 N N . ALA A 1 176 ? 16.913 39.579 73.545 1.00 10.60 176 ALA A N 1
ATOM 1289 C CA . ALA A 1 176 ? 17.070 40.719 74.428 1.00 9.65 176 ALA A CA 1
ATOM 1290 C C . ALA A 1 176 ? 16.793 42.012 73.691 1.00 10.72 176 ALA A C 1
ATOM 1291 O O . ALA A 1 176 ? 16.951 42.086 72.475 1.00 10.22 176 ALA A O 1
ATOM 1293 N N . VAL A 1 177 ? 16.346 43.015 74.436 1.00 11.68 177 VAL A N 1
ATOM 1294 C CA . VAL A 1 177 ? 16.140 44.338 73.873 1.00 11.88 177 VAL A CA 1
ATOM 1295 C C . VAL A 1 177 ? 17.234 45.166 74.535 1.00 13.23 177 VAL A C 1
ATOM 1296 O O . VAL A 1 177 ? 17.626 44.892 75.676 1.00 12.89 177 VAL A O 1
ATOM 1300 N N . ALA A 1 178 ? 17.752 46.150 73.813 1.00 11.86 178 ALA A N 1
ATOM 1301 C CA . ALA A 1 178 ? 18.804 47.011 74.339 1.00 11.70 178 ALA A CA 1
ATOM 1302 C C . ALA A 1 178 ? 18.318 48.447 74.213 1.00 12.41 178 ALA A C 1
ATOM 1303 O O . ALA A 1 178 ? 18.624 49.135 73.244 1.00 13.16 178 ALA A O 1
ATOM 1305 N N . PRO A 1 179 ? 17.551 48.917 75.207 1.00 12.65 179 PRO A N 1
ATOM 1306 C CA . PRO A 1 179 ? 17.013 50.278 75.202 1.00 13.55 179 PRO A CA 1
ATOM 1307 C C . PRO A 1 179 ? 18.064 51.366 75.328 1.00 14.85 179 PRO A C 1
ATOM 1308 O O . PRO A 1 179 ? 19.117 51.167 75.934 1.00 14.62 179 PRO A O 1
ATOM 1312 N N . GLY A 1 180 ? 17.760 52.512 74.731 1.00 16.59 180 GLY A N 1
ATOM 1313 C CA . GLY A 1 180 ? 18.631 53.668 74.815 1.00 18.06 180 GLY A CA 1
ATOM 1314 C C . GLY A 1 180 ? 18.009 54.475 75.936 1.00 20.74 180 GLY A C 1
ATOM 1315 O O . GLY A 1 180 ? 17.342 53.897 76.794 1.00 22.66 180 GLY A O 1
ATOM 1316 N N . ALA A 1 181 ? 18.184 55.792 75.946 1.00 19.06 181 ALA A N 1
ATOM 1317 C CA . ALA A 1 181 ? 17.601 56.586 77.019 1.00 20.84 181 ALA A CA 1
ATOM 1318 C C . ALA A 1 181 ? 16.079 56.587 76.945 1.00 19.76 181 ALA A C 1
ATOM 1319 O O . ALA A 1 181 ? 15.490 57.059 75.970 1.00 20.44 181 ALA A O 1
ATOM 1321 N N . ILE A 1 182 ? 15.453 56.054 77.990 1.00 21.28 182 ILE A N 1
ATOM 1322 C CA . ILE A 1 182 ? 14.002 55.977 78.072 1.00 22.32 182 ILE A CA 1
ATOM 1323 C C . ILE A 1 182 ? 13.517 56.817 79.251 1.00 23.70 182 ILE A C 1
ATOM 1324 O O . ILE A 1 182 ? 14.082 56.758 80.344 1.00 23.54 182 ILE A O 1
ATOM 1329 N N . ALA A 1 183 ? 12.458 57.587 79.026 1.00 24.68 183 ALA A N 1
ATOM 1330 C CA . ALA A 1 183 ? 11.908 58.458 80.057 1.00 26.38 183 ALA A CA 1
ATOM 1331 C C . ALA A 1 183 ? 11.207 57.754 81.220 1.00 27.81 183 ALA A C 1
ATOM 1332 O O . ALA A 1 183 ? 9.984 57.819 81.347 1.00 29.77 183 ALA A O 1
ATOM 1334 N N . THR A 1 184 ? 11.981 57.088 82.072 1.00 29.40 184 THR A N 1
ATOM 1335 C CA . THR A 1 184 ? 11.421 56.413 83.242 1.00 30.34 184 THR A CA 1
ATOM 1336 C C . THR A 1 184 ? 11.757 57.268 84.459 1.00 32.25 184 THR A C 1
ATOM 1337 O O . THR A 1 184 ? 12.647 58.117 84.395 1.00 32.75 184 THR A O 1
ATOM 1341 N N . GLU A 1 185 ? 11.050 57.048 85.564 1.00 34.48 185 GLU A N 1
ATOM 1342 C CA . GLU A 1 185 ? 11.300 57.811 86.784 1.00 35.84 185 GLU A CA 1
ATOM 1343 C C . GLU A 1 185 ? 12.755 57.680 87.228 1.00 36.86 185 GLU A C 1
ATOM 1344 O O . GLU A 1 185 ? 13.351 58.641 87.716 1.00 36.65 185 GLU A O 1
ATOM 1350 N N . ALA A 1 186 ? 13.323 56.490 87.054 1.00 37.80 186 ALA A N 1
ATOM 1351 C CA . ALA A 1 186 ? 14.711 56.241 87.428 1.00 39.31 186 ALA A CA 1
ATOM 1352 C C . ALA A 1 186 ? 15.624 57.200 86.669 1.00 40.13 186 ALA A C 1
ATOM 1353 O O . ALA A 1 186 ? 16.556 57.769 87.238 1.00 39.28 186 ALA A O 1
ATOM 1355 N N . VAL A 1 187 ? 15.347 57.373 85.380 1.00 41.22 187 VAL A N 1
ATOM 1356 C CA . VAL A 1 187 ? 16.132 58.271 84.542 1.00 43.13 187 VAL A CA 1
ATOM 1357 C C . VAL A 1 187 ? 15.835 59.724 84.897 1.00 44.77 187 VAL A C 1
ATOM 1358 O O . VAL A 1 187 ? 16.741 60.558 84.941 1.00 45.12 187 VAL A O 1
ATOM 1362 N N . LEU A 1 188 ? 14.563 60.018 85.150 1.00 46.48 188 LEU A N 1
ATOM 1363 C CA . LEU A 1 188 ? 14.144 61.368 85.506 1.00 48.61 188 LEU A CA 1
ATOM 1364 C C . LEU A 1 188 ? 14.810 61.825 86.799 1.00 49.88 188 LEU A C 1
ATOM 1365 O O . LEU A 1 188 ? 15.033 63.019 87.003 1.00 50.41 188 LEU A O 1
ATOM 1370 N N . GLU A 1 189 ? 15.124 60.873 87.673 1.00 51.35 189 GLU A N 1
ATOM 1371 C CA . GLU A 1 189 ? 15.778 61.192 88.937 1.00 52.71 189 GLU A CA 1
ATOM 1372 C C . GLU A 1 189 ? 17.251 61.496 88.689 1.00 53.00 189 GLU A C 1
ATOM 1373 O O . GLU A 1 189 ? 17.777 62.504 89.163 1.00 53.34 189 GLU A O 1
ATOM 1379 N N . ALA A 1 190 ? 17.910 60.615 87.942 1.00 53.04 190 ALA A N 1
ATOM 1380 C CA . ALA A 1 190 ? 19.322 60.781 87.620 1.00 53.03 190 ALA A CA 1
ATOM 1381 C C . ALA A 1 190 ? 19.559 62.142 86.975 1.00 53.23 190 ALA A C 1
ATOM 1382 O O . ALA A 1 190 ? 20.529 62.831 87.296 1.00 53.65 190 ALA A O 1
ATOM 1384 N N . ILE A 1 191 ? 18.667 62.526 86.066 1.00 52.97 191 ILE A N 1
ATOM 1385 C CA . ILE A 1 191 ? 18.780 63.809 85.384 1.00 53.01 191 ILE A CA 1
ATOM 1386 C C . ILE A 1 191 ? 18.690 64.946 86.395 1.00 53.39 191 ILE A C 1
ATOM 1387 O O . ILE A 1 191 ? 19.513 65.863 86.386 1.00 53.92 191 ILE A O 1
ATOM 1392 N N . ALA A 1 192 ? 17.689 64.878 87.267 1.00 53.64 192 ALA A N 1
ATOM 1393 C CA . ALA A 1 192 ? 17.488 65.902 88.286 1.00 53.90 192 ALA A CA 1
ATOM 1394 C C . ALA A 1 192 ? 18.543 65.794 89.381 1.00 53.93 192 ALA A C 1
ATOM 1395 O O . ALA A 1 192 ? 18.838 66.773 90.068 1.00 54.28 192 ALA A O 1
ATOM 1397 N N . ARG A 1 201 ? 19.511 66.206 80.093 1.00 50.75 201 ARG A N 1
ATOM 1398 C CA . ARG A 1 201 ? 18.206 66.280 79.448 1.00 50.76 201 ARG A CA 1
ATOM 1399 C C . ARG A 1 201 ? 18.356 66.408 77.936 1.00 50.32 201 ARG A C 1
ATOM 1400 O O . ARG A 1 201 ? 18.226 65.425 77.206 1.00 49.87 201 ARG A O 1
ATOM 1408 N N . ARG A 1 202 ? 18.629 67.624 77.470 1.00 49.81 202 ARG A N 1
ATOM 1409 C CA . ARG A 1 202 ? 18.796 67.870 76.042 1.00 49.33 202 ARG A CA 1
ATOM 1410 C C . ARG A 1 202 ? 19.917 66.999 75.483 1.00 48.14 202 ARG A C 1
ATOM 1411 O O . ARG A 1 202 ? 19.802 66.455 74.385 1.00 47.25 202 ARG A O 1
ATOM 1419 N N . ASP A 1 203 ? 20.998 66.869 76.246 1.00 47.26 203 ASP A N 1
ATOM 1420 C CA . ASP A 1 203 ? 22.136 66.062 75.823 1.00 46.83 203 ASP A CA 1
ATOM 1421 C C . ASP A 1 203 ? 21.740 64.598 75.665 1.00 46.12 203 ASP A C 1
ATOM 1422 O O . ASP A 1 203 ? 22.111 63.949 74.686 1.00 45.95 203 ASP A O 1
ATOM 1427 N N . TRP A 1 204 ? 20.990 64.080 76.633 1.00 45.10 204 TRP A N 1
ATOM 1428 C CA . TRP A 1 204 ? 20.545 62.692 76.589 1.00 44.38 204 TRP A CA 1
ATOM 1429 C C . TRP A 1 204 ? 19.619 62.474 75.398 1.00 42.94 204 TRP A C 1
ATOM 1430 O O . TRP A 1 204 ? 19.639 61.415 74.774 1.00 42.41 204 TRP A O 1
ATOM 1441 N N . GLU A 1 205 ? 18.812 63.482 75.083 1.00 41.06 205 GLU A N 1
ATOM 1442 C CA . GLU A 1 205 ? 17.890 63.387 73.958 1.00 39.97 205 GLU A CA 1
ATOM 1443 C C . GLU A 1 205 ? 18.670 63.388 72.649 1.00 38.67 205 GLU A C 1
ATOM 1444 O O . GLU A 1 205 ? 18.344 62.648 71.720 1.00 37.70 205 GLU A O 1
ATOM 1450 N N . ASP A 1 206 ? 19.706 64.219 72.588 1.00 37.34 206 ASP A N 1
ATOM 1451 C CA . ASP A 1 206 ? 20.536 64.333 71.395 1.00 36.51 206 ASP A CA 1
ATOM 1452 C C . ASP A 1 206 ? 21.391 63.097 71.143 1.00 34.81 206 ASP A C 1
ATOM 1453 O O . ASP A 1 206 ? 22.124 63.037 70.156 1.00 33.98 206 ASP A O 1
ATOM 1458 N N . LEU A 1 207 ? 21.305 62.118 72.036 1.00 33.23 207 LEU A N 1
ATOM 1459 C CA . LEU A 1 207 ? 22.064 60.884 71.874 1.00 32.23 207 LEU A CA 1
ATOM 1460 C C . LEU A 1 207 ? 21.363 59.978 70.869 1.00 31.29 207 LEU A C 1
ATOM 1461 O O . LEU A 1 207 ? 21.950 59.017 70.374 1.00 30.82 207 LEU A O 1
ATOM 1466 N N . HIS A 1 208 ? 20.105 60.292 70.571 1.00 29.68 208 HIS A N 1
ATOM 1467 C CA . HIS A 1 208 ? 19.318 59.499 69.633 1.00 27.33 208 HIS A CA 1
ATOM 1468 C C . HIS A 1 208 ? 19.068 60.267 68.338 1.00 26.87 208 HIS A C 1
ATOM 1469 O O . HIS A 1 208 ? 18.948 61.495 68.345 1.00 24.71 208 HIS A O 1
ATOM 1476 N N . ALA A 1 209 ? 18.989 59.541 67.227 1.00 23.82 209 ALA A N 1
ATOM 1477 C CA . ALA A 1 209 ? 18.734 60.162 65.934 1.00 23.28 209 ALA A CA 1
ATOM 1478 C C . ALA A 1 209 ? 17.355 60.820 65.931 1.00 22.81 209 ALA A C 1
ATOM 1479 O O . ALA A 1 209 ? 17.146 61.835 65.271 1.00 22.93 209 ALA A O 1
ATOM 1481 N N . LEU A 1 210 ? 16.414 60.242 66.673 1.00 21.58 210 LEU A N 1
ATOM 1482 C CA . LEU A 1 210 ? 15.062 60.791 66.729 1.00 22.48 210 LEU A CA 1
ATOM 1483 C C . LEU A 1 210 ? 14.983 62.025 67.625 1.00 23.26 210 LEU A C 1
ATOM 1484 O O . LEU A 1 210 ? 13.928 62.643 67.753 1.00 24.22 210 LEU A O 1
ATOM 1489 N N . ARG A 1 211 ? 16.112 62.374 68.236 1.00 25.62 211 ARG A N 1
ATOM 1490 C CA . ARG A 1 211 ? 16.220 63.543 69.106 1.00 27.41 211 ARG A CA 1
ATOM 1491 C C . ARG A 1 211 ? 15.138 63.671 70.178 1.00 27.92 211 ARG A C 1
ATOM 1492 O O . ARG A 1 211 ? 14.498 64.717 70.317 1.00 27.82 211 ARG A O 1
ATOM 1500 N N . ARG A 1 212 ? 14.951 62.602 70.942 1.00 25.92 212 ARG A N 1
ATOM 1501 C CA . ARG A 1 212 ? 13.971 62.584 72.020 1.00 25.49 212 ARG A CA 1
ATOM 1502 C C . ARG A 1 212 ? 14.201 61.325 72.833 1.00 24.70 212 ARG A C 1
ATOM 1503 O O . ARG A 1 212 ? 14.828 60.379 72.357 1.00 24.49 212 ARG A O 1
ATOM 1511 N N . LEU A 1 213 ? 13.717 61.316 74.068 1.00 23.50 213 LEU A N 1
ATOM 1512 C CA . LEU A 1 213 ? 13.868 60.132 74.891 1.00 22.85 213 LEU A CA 1
ATOM 1513 C C . LEU A 1 213 ? 12.761 59.193 74.449 1.00 21.19 213 LEU A C 1
ATOM 1514 O O . LEU A 1 213 ? 11.724 59.638 73.957 1.00 20.56 213 LEU A O 1
ATOM 1519 N N . GLY A 1 214 ? 12.988 57.897 74.601 1.00 20.76 214 GLY A N 1
ATOM 1520 C CA . GLY A 1 214 ? 11.967 56.944 74.222 1.00 18.99 214 GLY A CA 1
ATOM 1521 C C . GLY A 1 214 ? 10.976 56.828 75.358 1.00 18.09 214 GLY A C 1
ATOM 1522 O O . GLY A 1 214 ? 11.254 57.255 76.480 1.00 18.07 214 GLY A O 1
ATOM 1523 N N . LYS A 1 215 ? 9.808 56.273 75.066 1.00 16.31 215 LYS A N 1
ATOM 1524 C CA . LYS A 1 215 ? 8.782 56.086 76.082 1.00 16.76 215 LYS A CA 1
ATOM 1525 C C . LYS A 1 215 ? 8.844 54.635 76.537 1.00 15.74 215 LYS A C 1
ATOM 1526 O O . LYS A 1 215 ? 9.181 53.748 75.753 1.00 14.68 215 LYS A O 1
ATOM 1532 N N . PRO A 1 216 ? 8.530 54.372 77.813 1.00 15.92 216 PRO A N 1
ATOM 1533 C CA . PRO A 1 216 ? 8.571 52.990 78.302 1.00 15.52 216 PRO A CA 1
ATOM 1534 C C . PRO A 1 216 ? 7.710 52.082 77.429 1.00 14.72 216 PRO A C 1
ATOM 1535 O O . PRO A 1 216 ? 8.071 50.941 77.160 1.00 14.70 216 PRO A O 1
ATOM 1539 N N . GLU A 1 217 ? 6.577 52.609 76.980 1.00 13.50 217 GLU A N 1
ATOM 1540 C CA . GLU A 1 217 ? 5.654 51.853 76.144 1.00 15.15 217 GLU A CA 1
ATOM 1541 C C . GLU A 1 217 ? 6.294 51.389 74.836 1.00 14.46 217 GLU A C 1
ATOM 1542 O O . GLU A 1 217 ? 5.918 50.351 74.292 1.00 14.13 217 GLU A O 1
ATOM 1548 N N . GLU A 1 218 ? 7.256 52.152 74.328 1.00 13.17 218 GLU A N 1
ATOM 1549 C CA . GLU A 1 218 ? 7.922 51.788 73.083 1.00 13.44 218 GLU A CA 1
ATOM 1550 C C . GLU A 1 218 ? 8.855 50.601 73.273 1.00 13.81 218 GLU A C 1
ATOM 1551 O O . GLU A 1 218 ? 9.057 49.809 72.352 1.00 15.22 218 GLU A O 1
ATOM 1557 N N . VAL A 1 219 ? 9.425 50.475 74.467 1.00 12.06 219 VAL A N 1
ATOM 1558 C CA . VAL A 1 219 ? 10.289 49.338 74.753 1.00 12.22 219 VAL A CA 1
ATOM 1559 C C . VAL A 1 219 ? 9.380 48.119 74.937 1.00 12.24 219 VAL A C 1
ATOM 1560 O O . VAL A 1 219 ? 9.691 47.024 74.471 1.00 12.10 219 VAL A O 1
ATOM 1564 N N . ALA A 1 220 ? 8.245 48.324 75.602 1.00 11.12 220 ALA A N 1
ATOM 1565 C CA . ALA A 1 220 ? 7.295 47.246 75.841 1.00 12.12 220 ALA A CA 1
ATOM 1566 C C . ALA A 1 220 ? 6.824 46.596 74.539 1.00 13.14 220 ALA A C 1
ATOM 1567 O O . ALA A 1 220 ? 6.693 45.373 74.460 1.00 12.62 220 ALA A O 1
ATOM 1569 N N . GLU A 1 221 ? 6.560 47.408 73.519 1.00 12.43 221 GLU A N 1
ATOM 1570 C CA . GLU A 1 221 ? 6.099 46.859 72.247 1.00 12.85 221 GLU A CA 1
ATOM 1571 C C . GLU A 1 221 ? 7.139 45.941 71.619 1.00 12.95 221 GLU A C 1
ATOM 1572 O O . GLU A 1 221 ? 6.790 44.926 71.013 1.00 11.97 221 GLU A O 1
ATOM 1578 N N . ALA A 1 222 ? 8.414 46.294 71.765 1.00 12.22 222 ALA A N 1
ATOM 1579 C CA . ALA A 1 222 ? 9.486 45.471 71.216 1.00 11.83 222 ALA A CA 1
ATOM 1580 C C . ALA A 1 222 ? 9.555 44.154 71.987 1.00 12.53 222 ALA A C 1
ATOM 1581 O O . ALA A 1 222 ? 9.791 43.090 71.404 1.00 12.62 222 ALA A O 1
ATOM 1583 N N . VAL A 1 223 ? 9.351 44.231 73.301 1.00 12.38 223 VAL A N 1
ATOM 1584 C CA . VAL A 1 223 ? 9.374 43.042 74.149 1.00 12.37 223 VAL A CA 1
ATOM 1585 C C . VAL A 1 223 ? 8.226 42.108 73.764 1.00 12.53 223 VAL A C 1
ATOM 1586 O O . VAL A 1 223 ? 8.422 40.899 73.615 1.00 13.23 223 VAL A O 1
ATOM 1590 N N . LEU A 1 224 ? 7.030 42.663 73.599 1.00 11.70 224 LEU A N 1
ATOM 1591 C CA . LEU A 1 224 ? 5.889 41.835 73.221 1.00 12.67 224 LEU A CA 1
ATOM 1592 C C . LEU A 1 224 ? 6.128 41.166 71.874 1.00 13.11 224 LEU A C 1
ATOM 1593 O O . LEU A 1 224 ? 5.782 40.000 71.689 1.00 12.51 224 LEU A O 1
ATOM 1598 N N . PHE A 1 225 ? 6.730 41.886 70.930 1.00 12.24 225 PHE A N 1
ATOM 1599 C CA . PHE A 1 225 ? 6.999 41.285 69.629 1.00 12.15 225 PHE A CA 1
ATOM 1600 C C . PHE A 1 225 ? 7.919 40.074 69.777 1.00 11.60 225 PHE A C 1
ATOM 1601 O O . PHE A 1 225 ? 7.626 38.998 69.266 1.00 11.35 225 PHE A O 1
ATOM 1609 N N . LEU A 1 226 ? 9.033 40.258 70.475 1.00 11.31 226 LEU A N 1
ATOM 1610 C CA . LEU A 1 226 ? 9.995 39.176 70.654 1.00 10.93 226 LEU A CA 1
ATOM 1611 C C . LEU A 1 226 ? 9.436 38.002 71.445 1.00 11.51 226 LEU A C 1
ATOM 1612 O O . LEU A 1 226 ? 9.886 36.866 71.280 1.00 12.06 226 LEU A O 1
ATOM 1617 N N . ALA A 1 227 ? 8.449 38.269 72.293 1.00 11.55 227 ALA A N 1
ATOM 1618 C CA . ALA A 1 227 ? 7.849 37.209 73.095 1.00 11.80 227 ALA A CA 1
ATOM 1619 C C . ALA A 1 227 ? 6.738 36.489 72.330 1.00 13.63 227 ALA A C 1
ATOM 1620 O O . ALA A 1 227 ? 6.268 35.431 72.757 1.00 13.24 227 ALA A O 1
ATOM 1622 N N . SER A 1 228 ? 6.329 37.060 71.201 1.00 11.98 228 SER A N 1
ATOM 1623 C CA . SER A 1 228 ? 5.242 36.494 70.402 1.00 13.79 228 SER A CA 1
ATOM 1624 C C . SER A 1 228 ? 5.683 35.498 69.337 1.00 13.71 228 SER A C 1
ATOM 1625 O O . SER A 1 228 ? 6.860 35.424 68.985 1.00 14.81 228 SER A O 1
ATOM 1628 N N . GLU A 1 229 ? 4.714 34.753 68.811 1.00 16.79 229 GLU A N 1
ATOM 1629 C CA . GLU A 1 229 ? 4.986 33.763 67.780 1.00 18.86 229 GLU A CA 1
ATOM 1630 C C . GLU A 1 229 ? 5.348 34.443 66.461 1.00 18.18 229 GLU A C 1
ATOM 1631 O O . GLU A 1 229 ? 5.829 33.793 65.534 1.00 17.81 229 GLU A O 1
ATOM 1637 N N . LYS A 1 230 ? 5.115 35.751 66.375 1.00 16.44 230 LYS A N 1
ATOM 1638 C CA . LYS A 1 230 ? 5.455 36.492 65.166 1.00 17.36 230 LYS A CA 1
ATOM 1639 C C . LYS A 1 230 ? 6.973 36.465 65.002 1.00 16.70 230 LYS A C 1
ATOM 1640 O O . LYS A 1 230 ? 7.494 36.582 63.894 1.00 18.91 230 LYS A O 1
ATOM 1646 N N . ALA A 1 231 ? 7.676 36.300 66.118 1.00 15.04 231 ALA A N 1
ATOM 1647 C CA . ALA A 1 231 ? 9.135 36.248 66.106 1.00 13.55 231 ALA A CA 1
ATOM 1648 C C . ALA A 1 231 ? 9.633 34.805 66.213 1.00 13.59 231 ALA A C 1
ATOM 1649 O O . ALA A 1 231 ? 10.701 34.548 66.766 1.00 12.23 231 ALA A O 1
ATOM 1651 N N . SER A 1 232 ? 8.873 33.874 65.644 1.00 12.94 232 SER A N 1
ATOM 1652 C CA . SER A 1 232 ? 9.209 32.452 65.700 1.00 12.91 232 SER A CA 1
ATOM 1653 C C . SER A 1 232 ? 10.581 32.011 65.185 1.00 13.40 232 SER A C 1
ATOM 1654 O O . SER A 1 232 ? 11.066 30.949 65.584 1.00 14.36 232 SER A O 1
ATOM 1657 N N . PHE A 1 233 ? 11.213 32.785 64.307 1.00 11.85 233 PHE A N 1
ATOM 1658 C CA . PHE A 1 233 ? 12.543 32.393 63.831 1.00 11.88 233 PHE A CA 1
ATOM 1659 C C . PHE A 1 233 ? 13.591 33.356 64.372 1.00 12.99 233 PHE A C 1
ATOM 1660 O O . PHE A 1 233 ? 14.678 33.496 63.809 1.00 14.01 233 PHE A O 1
ATOM 1668 N N . ILE A 1 234 ? 13.253 34.023 65.470 1.00 11.30 234 ILE A N 1
ATOM 1669 C CA . ILE A 1 234 ? 14.173 34.960 66.094 1.00 11.60 234 ILE A CA 1
ATOM 1670 C C . ILE A 1 234 ? 14.559 34.483 67.486 1.00 11.17 234 ILE A C 1
ATOM 1671 O O . ILE A 1 234 ? 13.713 34.375 68.379 1.00 11.53 234 ILE A O 1
ATOM 1676 N N . THR A 1 235 ? 15.835 34.168 67.658 1.00 11.16 235 THR A N 1
ATOM 1677 C CA . THR A 1 235 ? 16.335 33.751 68.957 1.00 10.64 235 THR A CA 1
ATOM 1678 C C . THR A 1 235 ? 17.824 34.066 69.034 1.00 12.70 235 THR A C 1
ATOM 1679 O O . THR A 1 235 ? 18.544 34.009 68.027 1.00 12.71 235 THR A O 1
ATOM 1683 N N . GLY A 1 236 ? 18.268 34.440 70.229 1.00 11.57 236 GLY A N 1
ATOM 1684 C CA . GLY A 1 236 ? 19.661 34.778 70.441 1.00 14.27 236 GLY A CA 1
ATOM 1685 C C . GLY A 1 236 ? 19.997 36.156 69.907 1.00 15.83 236 GLY A C 1
ATOM 1686 O O . GLY A 1 236 ? 21.169 36.514 69.802 1.00 16.30 236 GLY A O 1
ATOM 1687 N N . ALA A 1 237 ? 18.968 36.934 69.583 1.00 14.17 237 ALA A N 1
ATOM 1688 C CA . ALA A 1 237 ? 19.156 38.270 69.026 1.00 14.07 237 ALA A CA 1
ATOM 1689 C C . ALA A 1 237 ? 19.096 39.388 70.059 1.00 13.71 237 ALA A C 1
ATOM 1690 O O . ALA A 1 237 ? 18.400 39.284 71.069 1.00 12.55 237 ALA A O 1
ATOM 1692 N N . ILE A 1 238 ? 19.837 40.459 69.783 1.00 12.99 238 ILE A N 1
ATOM 1693 C CA . ILE A 1 238 ? 19.887 41.633 70.649 1.00 15.58 238 ILE A CA 1
ATOM 1694 C C . ILE A 1 238 ? 19.324 42.786 69.825 1.00 14.36 238 ILE A C 1
ATOM 1695 O O . ILE A 1 238 ? 19.962 43.242 68.879 1.00 17.22 238 ILE A O 1
ATOM 1700 N N . LEU A 1 239 ? 18.129 43.247 70.181 1.00 13.58 239 LEU A N 1
ATOM 1701 C CA . LEU A 1 239 ? 17.465 44.319 69.447 1.00 13.61 239 LEU A CA 1
ATOM 1702 C C . LEU A 1 239 ? 17.528 45.685 70.123 1.00 13.35 239 LEU A C 1
ATOM 1703 O O . LEU A 1 239 ? 16.928 45.898 71.176 1.00 12.22 239 LEU A O 1
ATOM 1708 N N . PRO A 1 240 ? 18.265 46.632 69.523 1.00 13.70 240 PRO A N 1
ATOM 1709 C CA . PRO A 1 240 ? 18.344 47.960 70.134 1.00 13.49 240 PRO A CA 1
ATOM 1710 C C . PRO A 1 240 ? 17.016 48.699 69.958 1.00 13.27 240 PRO A C 1
ATOM 1711 O O . PRO A 1 240 ? 16.395 48.632 68.901 1.00 13.66 240 PRO A O 1
ATOM 1715 N N . VAL A 1 241 ? 16.578 49.375 71.010 1.00 12.82 241 VAL A N 1
ATOM 1716 C CA . VAL A 1 241 ? 15.359 50.175 70.976 1.00 12.78 241 VAL A CA 1
ATOM 1717 C C . VAL A 1 241 ? 15.913 51.485 71.516 1.00 13.27 241 VAL A C 1
ATOM 1718 O O . VAL A 1 241 ? 15.679 51.861 72.666 1.00 12.73 241 VAL A O 1
ATOM 1722 N N . ASP A 1 242 ? 16.668 52.167 70.661 1.00 13.44 242 ASP A N 1
ATOM 1723 C CA . ASP A 1 242 ? 17.361 53.382 71.064 1.00 14.52 242 ASP A CA 1
ATOM 1724 C C . ASP A 1 242 ? 17.218 54.616 70.189 1.00 13.96 242 ASP A C 1
ATOM 1725 O O . ASP A 1 242 ? 18.055 55.515 70.262 1.00 13.79 242 ASP A O 1
ATOM 1730 N N . GLY A 1 243 ? 16.184 54.664 69.357 1.00 12.90 243 GLY A N 1
ATOM 1731 C CA . GLY A 1 243 ? 15.986 55.831 68.515 1.00 13.26 243 GLY A CA 1
ATOM 1732 C C . GLY A 1 243 ? 17.152 56.179 67.609 1.00 12.56 243 GLY A C 1
ATOM 1733 O O . GLY A 1 243 ? 17.299 57.334 67.205 1.00 14.19 243 GLY A O 1
ATOM 1734 N N . GLY A 1 244 ? 17.981 55.188 67.295 1.00 11.60 244 GLY A N 1
ATOM 1735 C CA . GLY A 1 244 ? 19.113 55.414 66.412 1.00 12.99 244 GLY A CA 1
ATOM 1736 C C . GLY A 1 244 ? 20.426 55.742 67.096 1.00 13.14 244 GLY A C 1
ATOM 1737 O O . GLY A 1 244 ? 21.422 56.008 66.427 1.00 14.74 244 GLY A O 1
ATOM 1738 N N . MET A 1 245 ? 20.436 55.719 68.425 1.00 14.38 245 MET A N 1
ATOM 1739 C CA . MET A 1 245 ? 21.648 56.027 69.176 1.00 15.54 245 MET A CA 1
ATOM 1740 C C . MET A 1 245 ? 22.893 55.259 68.717 1.00 15.86 245 MET A C 1
ATOM 1741 O O . MET A 1 245 ? 23.920 55.864 68.404 1.00 15.97 245 MET A O 1
ATOM 1746 N N . THR A 1 246 ? 22.808 53.932 68.673 1.00 16.22 246 THR A N 1
ATOM 1747 C CA . THR A 1 246 ? 23.964 53.129 68.294 1.00 17.42 246 THR A CA 1
ATOM 1748 C C . THR A 1 246 ? 24.264 53.073 66.800 1.00 17.56 246 THR A C 1
ATOM 1749 O O . THR A 1 246 ? 25.113 52.297 66.362 1.00 18.36 246 THR A O 1
ATOM 1753 N N . ALA A 1 247 ? 23.578 53.902 66.022 1.00 16.80 247 ALA A N 1
ATOM 1754 C CA . ALA A 1 247 ? 23.802 53.940 64.584 1.00 18.17 247 ALA A CA 1
ATOM 1755 C C . ALA A 1 247 ? 24.882 54.964 64.244 1.00 18.49 247 ALA A C 1
ATOM 1756 O O . ALA A 1 247 ? 25.415 54.967 63.135 1.00 16.61 247 ALA A O 1
ATOM 1758 N N . SER A 1 248 ? 25.213 55.819 65.210 1.00 19.16 248 SER A N 1
ATOM 1759 C CA . SER A 1 248 ? 26.212 56.865 64.997 1.00 23.14 248 SER A CA 1
ATOM 1760 C C . SER A 1 248 ? 26.751 57.473 66.291 1.00 27.20 248 SER A C 1
ATOM 1761 O O . SER A 1 248 ? 26.144 57.349 67.354 1.00 26.96 248 SER A O 1
ATOM 1764 N N . PHE A 1 249 ? 27.889 58.150 66.174 1.00 30.87 249 PHE A N 1
ATOM 1765 C CA . PHE A 1 249 ? 28.538 58.806 67.305 1.00 33.04 249 PHE A CA 1
ATOM 1766 C C . PHE A 1 249 ? 28.371 60.323 67.238 1.00 35.47 249 PHE A C 1
ATOM 1767 O O . PHE A 1 249 ? 28.029 60.923 68.281 1.00 36.50 249 PHE A O 1
ATOM 1775 N N . GLY B 1 2 ? -5.519 46.612 59.057 1.00 37.84 2 GLY B N 1
ATOM 1776 C CA . GLY B 1 2 ? -4.792 46.235 60.305 1.00 36.45 2 GLY B CA 1
ATOM 1777 C C . GLY B 1 2 ? -3.700 47.232 60.629 1.00 35.70 2 GLY B C 1
ATOM 1778 O O . GLY B 1 2 ? -3.929 48.443 60.587 1.00 36.09 2 GLY B O 1
ATOM 1779 N N . LEU B 1 3 ? -2.512 46.728 60.952 1.00 35.23 3 LEU B N 1
ATOM 1780 C CA . LEU B 1 3 ? -1.376 47.583 61.280 1.00 33.27 3 LEU B CA 1
ATOM 1781 C C . LEU B 1 3 ? -1.051 48.525 60.128 1.00 30.21 3 LEU B C 1
ATOM 1782 O O . LEU B 1 3 ? -0.473 49.592 60.332 1.00 30.90 3 LEU B O 1
ATOM 1787 N N . PHE B 1 4 ? -1.429 48.129 58.917 1.00 25.56 4 PHE B N 1
ATOM 1788 C CA . PHE B 1 4 ? -1.138 48.938 57.744 1.00 22.05 4 PHE B CA 1
ATOM 1789 C C . PHE B 1 4 ? -2.359 49.263 56.896 1.00 20.47 4 PHE B C 1
ATOM 1790 O O . PHE B 1 4 ? -2.238 49.533 55.704 1.00 19.78 4 PHE B O 1
ATOM 1798 N N . ALA B 1 5 ? -3.531 49.250 57.518 1.00 20.98 5 ALA B N 1
ATOM 1799 C CA . ALA B 1 5 ? -4.763 49.548 56.801 1.00 21.91 5 ALA B CA 1
ATOM 1800 C C . ALA B 1 5 ? -4.677 50.890 56.079 1.00 22.25 5 ALA B C 1
ATOM 1801 O O . ALA B 1 5 ? -4.409 51.924 56.694 1.00 23.01 5 ALA B O 1
ATOM 1803 N N . GLY B 1 6 ? -4.898 50.858 54.769 1.00 22.99 6 GLY B N 1
ATOM 1804 C CA . GLY B 1 6 ? -4.868 52.071 53.972 1.00 23.71 6 GLY B CA 1
ATOM 1805 C C . GLY B 1 6 ? -3.496 52.645 53.674 1.00 23.33 6 GLY B C 1
ATOM 1806 O O . GLY B 1 6 ? -3.388 53.681 53.017 1.00 25.66 6 GLY B O 1
ATOM 1807 N N . LYS B 1 7 ? -2.445 51.984 54.148 1.00 22.82 7 LYS B N 1
ATOM 1808 C CA . LYS B 1 7 ? -1.086 52.463 53.913 1.00 21.22 7 LYS B CA 1
ATOM 1809 C C . LYS B 1 7 ? -0.532 51.944 52.593 1.00 19.72 7 LYS B C 1
ATOM 1810 O O . LYS B 1 7 ? -0.754 50.787 52.232 1.00 20.27 7 LYS B O 1
ATOM 1816 N N . GLY B 1 8 ? 0.185 52.808 51.880 1.00 17.82 8 GLY B N 1
ATOM 1817 C CA . GLY B 1 8 ? 0.782 52.426 50.615 1.00 16.49 8 GLY B CA 1
ATOM 1818 C C . GLY B 1 8 ? 2.147 51.816 50.868 1.00 15.85 8 GLY B C 1
ATOM 1819 O O . GLY B 1 8 ? 3.012 52.449 51.476 1.00 15.99 8 GLY B O 1
ATOM 1820 N N . VAL B 1 9 ? 2.345 50.590 50.395 1.00 14.35 9 VAL B N 1
ATOM 1821 C CA . VAL B 1 9 ? 3.605 49.884 50.609 1.00 13.83 9 VAL B CA 1
ATOM 1822 C C . VAL B 1 9 ? 4.267 49.411 49.317 1.00 14.32 9 VAL B C 1
ATOM 1823 O O . VAL B 1 9 ? 3.634 48.750 48.490 1.00 14.09 9 VAL B O 1
ATOM 1827 N N . LEU B 1 10 ? 5.544 49.751 49.152 1.00 12.92 10 LEU B N 1
ATOM 1828 C CA . LEU B 1 10 ? 6.309 49.341 47.977 1.00 13.56 10 LEU B CA 1
ATOM 1829 C C . LEU B 1 10 ? 7.233 48.193 48.368 1.00 13.80 10 LEU B C 1
ATOM 1830 O O . LEU B 1 10 ? 7.957 48.290 49.356 1.00 13.92 10 LEU B O 1
ATOM 1835 N N . VAL B 1 11 ? 7.196 47.107 47.602 1.00 13.29 11 VAL B N 1
ATOM 1836 C CA . VAL B 1 11 ? 8.057 45.955 47.870 1.00 12.10 11 VAL B CA 1
ATOM 1837 C C . VAL B 1 11 ? 8.814 45.571 46.600 1.00 13.53 11 VAL B C 1
ATOM 1838 O O . VAL B 1 11 ? 8.199 45.268 45.577 1.00 14.00 11 VAL B O 1
ATOM 1842 N N . THR B 1 12 ? 10.143 45.575 46.655 1.00 13.18 12 THR B N 1
ATOM 1843 C CA . THR B 1 12 ? 10.929 45.205 45.480 1.00 13.40 12 THR B CA 1
ATOM 1844 C C . THR B 1 12 ? 11.218 43.707 45.478 1.00 14.56 12 THR B C 1
ATOM 1845 O O . THR B 1 12 ? 11.371 43.091 46.536 1.00 14.20 12 THR B O 1
ATOM 1849 N N . GLY B 1 13 ? 11.280 43.128 44.281 1.00 13.88 13 GLY B N 1
ATOM 1850 C CA . GLY B 1 13 ? 11.537 41.703 44.146 1.00 15.18 13 GLY B CA 1
ATOM 1851 C C . GLY B 1 13 ? 10.443 40.873 44.793 1.00 15.89 13 GLY B C 1
ATOM 1852 O O . GLY B 1 13 ? 10.726 39.895 45.484 1.00 16.83 13 GLY B O 1
ATOM 1853 N N . GLY B 1 14 ? 9.190 41.249 44.555 1.00 15.04 14 GLY B N 1
ATOM 1854 C CA . GLY B 1 14 ? 8.079 40.534 45.164 1.00 16.35 14 GLY B CA 1
ATOM 1855 C C . GLY B 1 14 ? 7.478 39.368 44.397 1.00 16.51 14 GLY B C 1
ATOM 1856 O O . GLY B 1 14 ? 6.460 38.820 44.818 1.00 17.14 14 GLY B O 1
ATOM 1857 N N . ALA B 1 15 ? 8.101 38.970 43.293 1.00 18.00 15 ALA B N 1
ATOM 1858 C CA . ALA B 1 15 ? 7.582 37.869 42.482 1.00 18.35 15 ALA B CA 1
ATOM 1859 C C . ALA B 1 15 ? 7.657 36.502 43.159 1.00 19.44 15 ALA B C 1
ATOM 1860 O O . ALA B 1 15 ? 6.820 35.632 42.907 1.00 20.72 15 ALA B O 1
ATOM 1862 N N . ARG B 1 16 ? 8.655 36.309 44.013 1.00 18.77 16 ARG B N 1
ATOM 1863 C CA . ARG B 1 16 ? 8.820 35.029 44.691 1.00 18.84 16 ARG B CA 1
ATOM 1864 C C . ARG B 1 16 ? 9.585 35.175 46.002 1.00 17.99 16 ARG B C 1
ATOM 1865 O O . ARG B 1 16 ? 9.957 36.276 46.402 1.00 17.67 16 ARG B O 1
ATOM 1873 N N . GLY B 1 17 ? 9.807 34.045 46.664 1.00 16.97 17 GLY B N 1
ATOM 1874 C CA . GLY B 1 17 ? 10.556 34.029 47.907 1.00 16.86 17 GLY B CA 1
ATOM 1875 C C . GLY B 1 17 ? 10.100 34.963 49.011 1.00 17.26 17 GLY B C 1
ATOM 1876 O O . GLY B 1 17 ? 8.909 35.157 49.232 1.00 17.47 17 GLY B O 1
ATOM 1877 N N . ILE B 1 18 ? 11.074 35.538 49.709 1.00 15.97 18 ILE B N 1
ATOM 1878 C CA . ILE B 1 18 ? 10.799 36.445 50.817 1.00 15.91 18 ILE B CA 1
ATOM 1879 C C . ILE B 1 18 ? 10.003 37.673 50.387 1.00 14.05 18 ILE B C 1
ATOM 1880 O O . ILE B 1 18 ? 9.113 38.121 51.108 1.00 13.93 18 ILE B O 1
ATOM 1885 N N . GLY B 1 19 ? 10.319 38.210 49.213 1.00 14.03 19 GLY B N 1
ATOM 1886 C CA . GLY B 1 19 ? 9.605 39.377 48.726 1.00 14.07 19 GLY B CA 1
ATOM 1887 C C . GLY B 1 19 ? 8.122 39.084 48.591 1.00 14.59 19 GLY B C 1
ATOM 1888 O O . GLY B 1 19 ? 7.273 39.901 48.954 1.00 14.60 19 GLY B O 1
ATOM 1889 N N . ARG B 1 20 ? 7.805 37.908 48.062 1.00 14.73 20 ARG B N 1
ATOM 1890 C CA . ARG B 1 20 ? 6.412 37.518 47.894 1.00 15.58 20 ARG B CA 1
ATOM 1891 C C . ARG B 1 20 ? 5.740 37.392 49.259 1.00 14.68 20 ARG B C 1
ATOM 1892 O O . ARG B 1 20 ? 4.612 37.845 49.449 1.00 15.87 20 ARG B O 1
ATOM 1900 N N . ALA B 1 21 ? 6.442 36.786 50.211 1.00 14.67 21 ALA B N 1
ATOM 1901 C CA . ALA B 1 21 ? 5.903 36.612 51.554 1.00 13.85 21 ALA B CA 1
ATOM 1902 C C . ALA B 1 21 ? 5.660 37.973 52.203 1.00 13.45 21 ALA B C 1
ATOM 1903 O O . ALA B 1 21 ? 4.679 38.167 52.919 1.00 13.83 21 ALA B O 1
ATOM 1905 N N . ILE B 1 22 ? 6.557 38.918 51.939 1.00 14.25 22 ILE B N 1
ATOM 1906 C CA . ILE B 1 22 ? 6.422 40.258 52.490 1.00 13.60 22 ILE B CA 1
ATOM 1907 C C . ILE B 1 22 ? 5.196 40.957 51.905 1.00 14.72 22 ILE B C 1
ATOM 1908 O O . ILE B 1 22 ? 4.398 41.540 52.640 1.00 14.09 22 ILE B O 1
ATOM 1913 N N . ALA B 1 23 ? 5.037 40.886 50.586 1.00 15.16 23 ALA B N 1
ATOM 1914 C CA . ALA B 1 23 ? 3.890 41.511 49.931 1.00 14.15 23 ALA B CA 1
ATOM 1915 C C . ALA B 1 23 ? 2.590 40.928 50.478 1.00 14.25 23 ALA B C 1
ATOM 1916 O O . ALA B 1 23 ? 1.649 41.659 50.778 1.00 13.68 23 ALA B O 1
ATOM 1918 N N . GLN B 1 24 ? 2.538 39.606 50.600 1.00 15.62 24 GLN B N 1
ATOM 1919 C CA . GLN B 1 24 ? 1.345 38.945 51.115 1.00 16.57 24 GLN B CA 1
ATOM 1920 C C . GLN B 1 24 ? 1.044 39.378 52.545 1.00 15.90 24 GLN B C 1
ATOM 1921 O O . GLN B 1 24 ? -0.115 39.576 52.909 1.00 16.18 24 GLN B O 1
ATOM 1927 N N . ALA B 1 25 ? 2.092 39.521 53.351 1.00 14.95 25 ALA B N 1
ATOM 1928 C CA . ALA B 1 25 ? 1.945 39.908 54.751 1.00 14.82 25 ALA B CA 1
ATOM 1929 C C . ALA B 1 25 ? 1.368 41.306 54.905 1.00 14.97 25 ALA B C 1
ATOM 1930 O O . ALA B 1 25 ? 0.481 41.534 55.733 1.00 15.61 25 ALA B O 1
ATOM 1932 N N . PHE B 1 26 ? 1.877 42.244 54.114 1.00 15.24 26 PHE B N 1
ATOM 1933 C CA . PHE B 1 26 ? 1.387 43.614 54.175 1.00 15.76 26 PHE B CA 1
ATOM 1934 C C . PHE B 1 26 ? -0.069 43.677 53.727 1.00 16.72 26 PHE B C 1
ATOM 1935 O O . PHE B 1 26 ? -0.889 44.354 54.350 1.00 16.10 26 PHE B O 1
ATOM 1943 N N . ALA B 1 27 ? -0.391 42.961 52.654 1.00 17.59 27 ALA B N 1
ATOM 1944 C CA . ALA B 1 27 ? -1.760 42.932 52.150 1.00 18.26 27 ALA B CA 1
ATOM 1945 C C . ALA B 1 27 ? -2.659 42.349 53.236 1.00 18.96 27 ALA B C 1
ATOM 1946 O O . ALA B 1 27 ? -3.769 42.829 53.470 1.00 18.70 27 ALA B O 1
ATOM 1948 N N . ARG B 1 28 ? -2.164 41.313 53.902 1.00 18.59 28 ARG B N 1
ATOM 1949 C CA . ARG B 1 28 ? -2.900 40.657 54.979 1.00 21.42 28 ARG B CA 1
ATOM 1950 C C . ARG B 1 28 ? -3.188 41.643 56.109 1.00 20.94 28 ARG B C 1
ATOM 1951 O O . ARG B 1 28 ? -4.153 41.477 56.857 1.00 21.63 28 ARG B O 1
ATOM 1959 N N . GLU B 1 29 ? -2.342 42.662 56.235 1.00 20.26 29 GLU B N 1
ATOM 1960 C CA . GLU B 1 29 ? -2.505 43.678 57.273 1.00 21.40 29 GLU B CA 1
ATOM 1961 C C . GLU B 1 29 ? -3.277 44.903 56.788 1.00 20.62 29 GLU B C 1
ATOM 1962 O O . GLU B 1 29 ? -3.288 45.944 57.451 1.00 21.55 29 GLU B O 1
ATOM 1968 N N . GLY B 1 30 ? -3.910 44.775 55.624 1.00 19.03 30 GLY B N 1
ATOM 1969 C CA . GLY B 1 30 ? -4.710 45.861 55.082 1.00 18.27 30 GLY B CA 1
ATOM 1970 C C . GLY B 1 30 ? -4.024 46.900 54.215 1.00 17.20 30 GLY B C 1
ATOM 1971 O O . GLY B 1 30 ? -4.640 47.895 53.838 1.00 16.76 30 GLY B O 1
ATOM 1972 N N . ALA B 1 31 ? -2.759 46.678 53.879 1.00 16.35 31 ALA B N 1
ATOM 1973 C CA . ALA B 1 31 ? -2.027 47.637 53.061 1.00 16.45 31 ALA B CA 1
ATOM 1974 C C . ALA B 1 31 ? -2.377 47.582 51.575 1.00 17.51 31 ALA B C 1
ATOM 1975 O O . ALA B 1 31 ? -2.877 46.573 51.076 1.00 16.83 31 ALA B O 1
ATOM 1977 N N . LEU B 1 32 ? -2.121 48.689 50.884 1.00 17.59 32 LEU B N 1
ATOM 1978 C CA . LEU B 1 32 ? -2.319 48.775 49.442 1.00 19.02 32 LEU B CA 1
ATOM 1979 C C . LEU B 1 32 ? -0.895 48.513 48.966 1.00 18.10 32 LEU B C 1
ATOM 1980 O O . LEU B 1 32 ? -0.013 49.349 49.148 1.00 16.97 32 LEU B O 1
ATOM 1985 N N . VAL B 1 33 ? -0.670 47.344 48.376 1.00 16.83 33 VAL B N 1
ATOM 1986 C CA . VAL B 1 33 ? 0.671 46.957 47.950 1.00 16.82 33 VAL B CA 1
ATOM 1987 C C . VAL B 1 33 ? 1.036 47.102 46.477 1.00 16.91 33 VAL B C 1
ATOM 1988 O O . VAL B 1 33 ? 0.285 46.705 45.585 1.00 18.41 33 VAL B O 1
ATOM 1992 N N . ALA B 1 34 ? 2.213 47.670 46.241 1.00 17.13 34 ALA B N 1
ATOM 1993 C CA . ALA B 1 34 ? 2.746 47.834 44.896 1.00 15.87 34 ALA B CA 1
ATOM 1994 C C . ALA B 1 34 ? 4.076 47.099 44.925 1.00 16.70 34 ALA B C 1
ATOM 1995 O O . ALA B 1 34 ? 4.966 47.452 45.697 1.00 16.93 34 ALA B O 1
ATOM 1997 N N . LEU B 1 35 ? 4.203 46.056 44.116 1.00 15.60 35 LEU B N 1
ATOM 1998 C CA . LEU B 1 35 ? 5.445 45.299 44.076 1.00 15.61 35 LEU B CA 1
ATOM 1999 C C . LEU B 1 35 ? 6.034 45.311 42.678 1.00 16.32 35 LEU B C 1
ATOM 2000 O O . LEU B 1 35 ? 5.317 45.451 41.684 1.00 16.35 35 LEU B O 1
ATOM 2005 N N . CYS B 1 36 ? 7.350 45.185 42.602 1.00 15.26 36 CYS B N 1
ATOM 2006 C CA . CYS B 1 36 ? 8.002 45.142 41.310 1.00 15.73 36 CYS B CA 1
ATOM 2007 C C . CYS B 1 36 ? 8.935 43.948 41.274 1.00 16.53 36 CYS B C 1
ATOM 2008 O O . CYS B 1 36 ? 9.278 43.368 42.308 1.00 15.65 36 CYS B O 1
ATOM 2011 N N . ASP B 1 37 ? 9.323 43.573 40.066 1.00 15.16 37 ASP B N 1
ATOM 2012 C CA . ASP B 1 37 ? 10.223 42.460 39.863 1.00 16.71 37 ASP B CA 1
ATOM 2013 C C . ASP B 1 37 ? 10.513 42.412 38.381 1.00 16.46 37 ASP B C 1
ATOM 2014 O O . ASP B 1 37 ? 9.754 42.957 37.578 1.00 16.46 37 ASP B O 1
ATOM 2019 N N . LEU B 1 38 ? 11.620 41.783 38.015 1.00 18.31 38 LEU B N 1
ATOM 2020 C CA . LEU B 1 38 ? 11.966 41.663 36.611 1.00 19.57 38 LEU B CA 1
ATOM 2021 C C . LEU B 1 38 ? 11.214 40.449 36.080 1.00 19.53 38 LEU B C 1
ATOM 2022 O O . LEU B 1 38 ? 10.936 40.349 34.888 1.00 21.50 38 LEU B O 1
ATOM 2027 N N . ARG B 1 39 ? 10.873 39.536 36.984 1.00 19.23 39 ARG B N 1
ATOM 2028 C CA . ARG B 1 39 ? 10.135 38.331 36.617 1.00 19.02 39 ARG B CA 1
ATOM 2029 C C . ARG B 1 39 ? 8.656 38.676 36.442 1.00 19.20 39 ARG B C 1
ATOM 2030 O O . ARG B 1 39 ? 8.016 39.200 37.351 1.00 18.32 39 ARG B O 1
ATOM 2038 N N . PRO B 1 40 ? 8.095 38.380 35.259 1.00 20.25 40 PRO B N 1
ATOM 2039 C CA . PRO B 1 40 ? 6.688 38.663 34.956 1.00 20.49 40 PRO B CA 1
ATOM 2040 C C . PRO B 1 40 ? 5.645 38.002 35.860 1.00 20.83 40 PRO B C 1
ATOM 2041 O O . PRO B 1 40 ? 4.528 38.508 35.986 1.00 20.60 40 PRO B O 1
ATOM 2045 N N . GLU B 1 41 ? 5.999 36.883 36.487 1.00 21.94 41 GLU B N 1
ATOM 2046 C CA . GLU B 1 41 ? 5.062 36.188 37.366 1.00 23.68 41 GLU B CA 1
ATOM 2047 C C . GLU B 1 41 ? 4.676 37.017 38.591 1.00 22.75 41 GLU B C 1
ATOM 2048 O O . GLU B 1 41 ? 3.800 36.626 39.361 1.00 23.22 41 GLU B O 1
ATOM 2054 N N . GLY B 1 42 ? 5.329 38.160 38.774 1.00 21.08 42 GLY B N 1
ATOM 2055 C CA . GLY B 1 42 ? 4.995 39.010 39.902 1.00 20.05 42 GLY B CA 1
ATOM 2056 C C . GLY B 1 42 ? 3.567 39.498 39.761 1.00 21.10 42 GLY B C 1
ATOM 2057 O O . GLY B 1 42 ? 2.917 39.869 40.740 1.00 21.45 42 GLY B O 1
ATOM 2058 N N . LYS B 1 43 ? 3.075 39.494 38.525 1.00 21.49 43 LYS B N 1
ATOM 2059 C CA . LYS B 1 43 ? 1.714 39.925 38.235 1.00 23.39 43 LYS B CA 1
ATOM 2060 C C . LYS B 1 43 ? 0.722 39.049 38.993 1.00 23.79 43 LYS B C 1
ATOM 2061 O O . LYS B 1 43 ? -0.275 39.536 39.520 1.00 22.78 43 LYS B O 1
ATOM 2067 N N . GLU B 1 44 ? 1.009 37.752 39.030 1.00 25.20 44 GLU B N 1
ATOM 2068 C CA . GLU B 1 44 ? 0.162 36.779 39.713 1.00 26.93 44 GLU B CA 1
ATOM 2069 C C . GLU B 1 44 ? 0.076 37.063 41.207 1.00 25.88 44 GLU B C 1
ATOM 2070 O O . GLU B 1 44 ? -0.994 36.957 41.807 1.00 26.37 44 GLU B O 1
ATOM 2076 N N . VAL B 1 45 ? 1.207 37.423 41.806 1.00 24.36 45 VAL B N 1
ATOM 2077 C CA . VAL B 1 45 ? 1.246 37.732 43.230 1.00 22.64 45 VAL B CA 1
ATOM 2078 C C . VAL B 1 45 ? 0.379 38.957 43.507 1.00 21.99 45 VAL B C 1
ATOM 2079 O O . VAL B 1 45 ? -0.411 38.969 44.447 1.00 20.54 45 VAL B O 1
ATOM 2083 N N . ALA B 1 46 ? 0.525 39.983 42.676 1.00 21.87 46 ALA B N 1
ATOM 2084 C CA . ALA B 1 46 ? -0.249 41.207 42.836 1.00 22.30 46 ALA B CA 1
ATOM 2085 C C . ALA B 1 46 ? -1.746 40.924 42.736 1.00 24.18 46 ALA B C 1
ATOM 2086 O O . ALA B 1 46 ? -2.540 41.459 43.510 1.00 23.75 46 ALA B O 1
ATOM 2088 N N . GLU B 1 47 ? -2.127 40.080 41.782 1.00 25.87 47 GLU B N 1
ATOM 2089 C CA . GLU B 1 47 ? -3.532 39.734 41.597 1.00 29.17 47 GLU B CA 1
ATOM 2090 C C . GLU B 1 47 ? -4.073 38.950 42.790 1.00 28.64 47 GLU B C 1
ATOM 2091 O O . GLU B 1 47 ? -5.183 39.202 43.257 1.00 30.84 47 GLU B O 1
ATOM 2097 N N . ALA B 1 48 ? -3.284 38.002 43.284 1.00 28.61 48 ALA B N 1
ATOM 2098 C CA . ALA B 1 48 ? -3.695 37.183 44.420 1.00 28.79 48 ALA B CA 1
ATOM 2099 C C . ALA B 1 48 ? -3.962 38.021 45.671 1.00 29.15 48 ALA B C 1
ATOM 2100 O O . ALA B 1 48 ? -4.919 37.767 46.400 1.00 28.82 48 ALA B O 1
ATOM 2102 N N . ILE B 1 49 ? -3.121 39.025 45.910 1.00 29.70 49 ILE B N 1
ATOM 2103 C CA . ILE B 1 49 ? -3.274 39.878 47.085 1.00 29.33 49 ILE B CA 1
ATOM 2104 C C . ILE B 1 49 ? -4.048 41.162 46.813 1.00 29.58 49 ILE B C 1
ATOM 2105 O O . ILE B 1 49 ? -4.259 41.963 47.718 1.00 31.08 49 ILE B O 1
ATOM 2110 N N . GLY B 1 50 ? -4.463 41.364 45.568 1.00 29.12 50 GLY B N 1
ATOM 2111 C CA . GLY B 1 50 ? -5.210 42.562 45.230 1.00 27.80 50 GLY B CA 1
ATOM 2112 C C . GLY B 1 50 ? -4.370 43.825 45.149 1.00 29.07 50 GLY B C 1
ATOM 2113 O O . GLY B 1 50 ? -4.884 44.933 45.321 1.00 29.13 50 GLY B O 1
ATOM 2114 N N . GLY B 1 51 ? -3.078 43.665 44.885 1.00 26.30 51 GLY B N 1
ATOM 2115 C CA . GLY B 1 51 ? -2.198 44.817 44.785 1.00 25.43 51 GLY B CA 1
ATOM 2116 C C . GLY B 1 51 ? -1.854 45.171 43.349 1.00 24.25 51 GLY B C 1
ATOM 2117 O O . GLY B 1 51 ? -2.542 44.756 42.411 1.00 24.29 51 GLY B O 1
ATOM 2118 N N . ALA B 1 52 ? -0.786 45.942 43.172 1.00 20.68 52 ALA B N 1
ATOM 2119 C CA . ALA B 1 52 ? -0.355 46.350 41.842 1.00 20.23 52 ALA B CA 1
ATOM 2120 C C . ALA B 1 52 ? 1.037 45.815 41.540 1.00 19.50 52 ALA B C 1
ATOM 2121 O O . ALA B 1 52 ? 1.886 45.729 42.430 1.00 19.85 52 ALA B O 1
ATOM 2123 N N . PHE B 1 53 ? 1.264 45.445 40.283 1.00 17.68 53 PHE B N 1
ATOM 2124 C CA . PHE B 1 53 ? 2.561 44.925 39.865 1.00 17.27 53 PHE B CA 1
ATOM 2125 C C . PHE B 1 53 ? 3.205 45.785 38.792 1.00 16.59 53 PHE B C 1
ATOM 2126 O O . PHE B 1 53 ? 2.533 46.307 37.900 1.00 17.20 53 PHE B O 1
ATOM 2134 N N . PHE B 1 54 ? 4.523 45.915 38.882 1.00 16.27 54 PHE B N 1
ATOM 2135 C CA . PHE B 1 54 ? 5.292 46.698 37.928 1.00 16.88 54 PHE B CA 1
ATOM 2136 C C . PHE B 1 54 ? 6.530 45.903 37.531 1.00 17.71 54 PHE B C 1
ATOM 2137 O O . PHE B 1 54 ? 7.332 45.534 38.390 1.00 16.43 54 PHE B O 1
ATOM 2145 N N . GLN B 1 55 ? 6.678 45.615 36.242 1.00 17.28 55 GLN B N 1
ATOM 2146 C CA . GLN B 1 55 ? 7.854 44.889 35.786 1.00 17.58 55 GLN B CA 1
ATOM 2147 C C . GLN B 1 55 ? 8.955 45.936 35.735 1.00 18.16 55 GLN B C 1
ATOM 2148 O O . GLN B 1 55 ? 8.848 46.937 35.023 1.00 17.21 55 GLN B O 1
ATOM 2154 N N . VAL B 1 56 ? 10.009 45.703 36.509 1.00 16.85 56 VAL B N 1
ATOM 2155 C CA . VAL B 1 56 ? 11.108 46.651 36.620 1.00 17.42 56 VAL B CA 1
ATOM 2156 C C . VAL B 1 56 ? 12.473 45.982 36.709 1.00 16.40 56 VAL B C 1
ATOM 2157 O O . VAL B 1 56 ? 12.624 44.950 37.363 1.00 17.85 56 VAL B O 1
ATOM 2161 N N . ASP B 1 57 ? 13.462 46.567 36.041 1.00 17.18 57 ASP B N 1
ATOM 2162 C CA . ASP B 1 57 ? 14.829 46.065 36.118 1.00 16.30 57 ASP B CA 1
ATOM 2163 C C . ASP B 1 57 ? 15.502 47.057 37.060 1.00 16.24 57 ASP B C 1
ATOM 2164 O O . ASP B 1 57 ? 15.876 48.153 36.654 1.00 14.78 57 ASP B O 1
ATOM 2169 N N . LEU B 1 58 ? 15.645 46.670 38.319 1.00 15.66 58 LEU B N 1
ATOM 2170 C CA . LEU B 1 58 ? 16.233 47.546 39.324 1.00 16.42 58 LEU B CA 1
ATOM 2171 C C . LEU B 1 58 ? 17.672 47.978 39.078 1.00 16.65 58 LEU B C 1
ATOM 2172 O O . LEU B 1 58 ? 18.199 48.816 39.806 1.00 16.88 58 LEU B O 1
ATOM 2177 N N . GLU B 1 59 ? 18.311 47.413 38.062 1.00 17.14 59 GLU B N 1
ATOM 2178 C CA . GLU B 1 59 ? 19.685 47.791 37.749 1.00 19.28 59 GLU B CA 1
ATOM 2179 C C . GLU B 1 59 ? 19.700 49.113 36.981 1.00 19.14 59 GLU B C 1
ATOM 2180 O O . GLU B 1 59 ? 20.721 49.798 36.921 1.00 19.66 59 GLU B O 1
ATOM 2186 N N . ASP B 1 60 ? 18.551 49.467 36.410 1.00 18.47 60 ASP B N 1
ATOM 2187 C CA . ASP B 1 60 ? 18.399 50.681 35.610 1.00 18.66 60 ASP B CA 1
ATOM 2188 C C . ASP B 1 60 ? 17.822 51.842 36.419 1.00 17.76 60 ASP B C 1
ATOM 2189 O O . ASP B 1 60 ? 16.681 51.779 36.877 1.00 16.09 60 ASP B O 1
ATOM 2194 N N . GLU B 1 61 ? 18.601 52.911 36.570 1.00 16.71 61 GLU B N 1
ATOM 2195 C CA . GLU B 1 61 ? 18.155 54.070 37.342 1.00 17.31 61 GLU B CA 1
ATOM 2196 C C . GLU B 1 61 ? 16.868 54.706 36.814 1.00 16.94 61 GLU B C 1
ATOM 2197 O O . GLU B 1 61 ? 16.046 55.180 37.595 1.00 16.12 61 GLU B O 1
ATOM 2203 N N . ARG B 1 62 ? 16.694 54.711 35.495 1.00 17.48 62 ARG B N 1
ATOM 2204 C CA . ARG B 1 62 ? 15.496 55.287 34.883 1.00 19.50 62 ARG B CA 1
ATOM 2205 C C . ARG B 1 62 ? 14.255 54.489 35.271 1.00 17.55 62 ARG B C 1
ATOM 2206 O O . ARG B 1 62 ? 13.194 55.057 35.540 1.00 18.07 62 ARG B O 1
ATOM 2214 N N . GLU B 1 63 ? 14.389 53.169 35.302 1.00 17.03 63 GLU B N 1
ATOM 2215 C CA . GLU B 1 63 ? 13.269 52.316 35.669 1.00 15.19 63 GLU B CA 1
ATOM 2216 C C . GLU B 1 63 ? 12.962 52.427 37.158 1.00 15.45 63 GLU B C 1
ATOM 2217 O O . GLU B 1 63 ? 11.815 52.260 37.572 1.00 14.24 63 GLU B O 1
ATOM 2223 N N . ARG B 1 64 ? 13.982 52.713 37.965 1.00 14.80 64 ARG B N 1
ATOM 2224 C CA . ARG B 1 64 ? 13.761 52.860 39.397 1.00 14.27 64 ARG B CA 1
ATOM 2225 C C . ARG B 1 64 ? 12.937 54.123 39.644 1.00 14.75 64 ARG B C 1
ATOM 2226 O O . ARG B 1 64 ? 12.002 54.116 40.440 1.00 15.50 64 ARG B O 1
ATOM 2234 N N . VAL B 1 65 ? 13.278 55.203 38.946 1.00 15.02 65 VAL B N 1
ATOM 2235 C CA . VAL B 1 65 ? 12.545 56.456 39.086 1.00 15.36 65 VAL B CA 1
ATOM 2236 C C . VAL B 1 65 ? 11.100 56.239 38.642 1.00 15.73 65 VAL B C 1
ATOM 2237 O O . VAL B 1 65 ? 10.158 56.621 39.332 1.00 15.60 65 VAL B O 1
ATOM 2241 N N . ARG B 1 66 ? 10.935 55.606 37.488 1.00 16.59 66 ARG B N 1
ATOM 2242 C CA . ARG B 1 66 ? 9.608 55.348 36.947 1.00 17.88 66 ARG B CA 1
ATOM 2243 C C . ARG B 1 66 ? 8.767 54.481 37.882 1.00 17.24 66 ARG B C 1
ATOM 2244 O O . ARG B 1 66 ? 7.563 54.692 38.018 1.00 17.56 66 ARG B O 1
ATOM 2252 N N . PHE B 1 67 ? 9.401 53.507 38.530 1.00 17.57 67 PHE B N 1
ATOM 2253 C CA . PHE B 1 67 ? 8.682 52.624 39.440 1.00 16.50 67 PHE B CA 1
ATOM 2254 C C . PHE B 1 67 ? 8.065 53.376 40.610 1.00 16.30 67 PHE B C 1
ATOM 2255 O O . PHE B 1 67 ? 6.880 53.215 40.902 1.00 15.17 67 PHE B O 1
ATOM 2263 N N . VAL B 1 68 ? 8.859 54.195 41.291 1.00 16.21 68 VAL B N 1
ATOM 2264 C CA . VAL B 1 68 ? 8.325 54.926 42.428 1.00 15.45 68 VAL B CA 1
ATOM 2265 C C . VAL B 1 68 ? 7.222 55.883 41.986 1.00 16.51 68 VAL B C 1
ATOM 2266 O O . VAL B 1 68 ? 6.200 56.007 42.659 1.00 16.31 68 VAL B O 1
ATOM 2270 N N . GLU B 1 69 ? 7.422 56.541 40.848 1.00 17.48 69 GLU B N 1
ATOM 2271 C CA . GLU B 1 69 ? 6.427 57.475 40.328 1.00 20.51 69 GLU B CA 1
ATOM 2272 C C . GLU B 1 69 ? 5.102 56.786 40.017 1.00 19.24 69 GLU B C 1
ATOM 2273 O O . GLU B 1 69 ? 4.042 57.220 40.475 1.00 19.81 69 GLU B O 1
ATOM 2279 N N . GLU B 1 70 ? 5.162 55.709 39.243 1.00 19.41 70 GLU B N 1
ATOM 2280 C CA . GLU B 1 70 ? 3.954 54.988 38.864 1.00 19.49 70 GLU B CA 1
ATOM 2281 C C . GLU B 1 70 ? 3.298 54.285 40.048 1.00 18.35 70 GLU B C 1
ATOM 2282 O O . GLU B 1 70 ? 2.070 54.247 40.151 1.00 17.21 70 GLU B O 1
ATOM 2288 N N . ALA B 1 71 ? 4.107 53.738 40.950 1.00 17.55 71 ALA B N 1
ATOM 2289 C CA . ALA B 1 71 ? 3.557 53.063 42.120 1.00 17.21 71 ALA B CA 1
ATOM 2290 C C . ALA B 1 71 ? 2.855 54.071 43.023 1.00 17.87 71 ALA B C 1
ATOM 2291 O O . ALA B 1 71 ? 1.767 53.803 43.536 1.00 19.06 71 ALA B O 1
ATOM 2293 N N . ALA B 1 72 ? 3.479 55.228 43.223 1.00 17.99 72 ALA B N 1
ATOM 2294 C CA . ALA B 1 72 ? 2.889 56.264 44.063 1.00 18.73 72 ALA B CA 1
ATOM 2295 C C . ALA B 1 72 ? 1.557 56.715 43.465 1.00 19.10 72 ALA B C 1
ATOM 2296 O O . ALA B 1 72 ? 0.582 56.947 44.183 1.00 19.05 72 ALA B O 1
ATOM 2298 N N . TYR B 1 73 ? 1.517 56.837 42.145 1.00 19.48 73 TYR B N 1
ATOM 2299 C CA . TYR B 1 73 ? 0.294 57.255 41.476 1.00 21.97 73 TYR B CA 1
ATOM 2300 C C . TYR B 1 73 ? -0.802 56.214 41.685 1.00 20.91 73 TYR B C 1
ATOM 2301 O O . TYR B 1 73 ? -1.932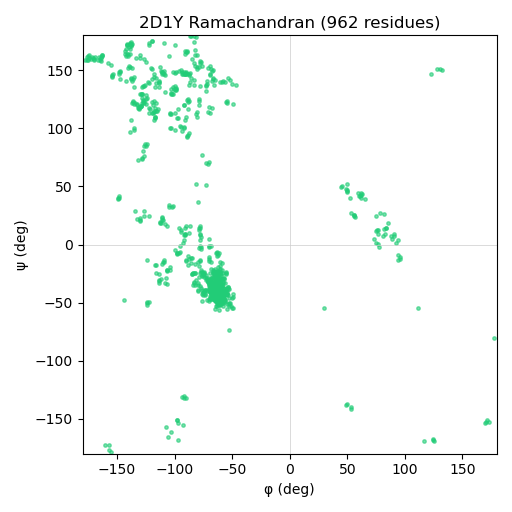 56.551 42.037 1.00 22.77 73 TYR B O 1
ATOM 2310 N N . ALA B 1 74 ? -0.458 54.947 41.472 1.00 19.93 74 ALA B N 1
ATOM 2311 C CA . ALA B 1 74 ? -1.415 53.853 41.616 1.00 19.96 74 ALA B CA 1
ATOM 2312 C C . ALA B 1 74 ? -1.958 53.685 43.033 1.00 20.94 74 ALA B C 1
ATOM 2313 O O . ALA B 1 74 ? -3.148 53.430 43.222 1.00 21.25 74 ALA B O 1
ATOM 2315 N N . LEU B 1 75 ? -1.090 53.830 44.030 1.00 20.36 75 LEU B N 1
ATOM 2316 C CA . LEU B 1 75 ? -1.506 53.669 45.417 1.00 20.36 75 LEU B CA 1
ATOM 2317 C C . LEU B 1 75 ? -2.142 54.922 45.998 1.00 20.73 75 LEU B C 1
ATOM 2318 O O . LEU B 1 75 ? -3.033 54.837 46.841 1.00 22.48 75 LEU B O 1
ATOM 2323 N N . GLY B 1 76 ? -1.674 56.081 45.548 1.00 20.82 76 GLY B N 1
ATOM 2324 C CA . GLY B 1 76 ? -2.201 57.338 46.045 1.00 20.68 76 GLY B CA 1
ATOM 2325 C C . GLY B 1 76 ? -1.356 57.895 47.175 1.00 21.31 76 GLY B C 1
ATOM 2326 O O . GLY B 1 76 ? -1.524 59.045 47.586 1.00 22.14 76 GLY B O 1
ATOM 2327 N N . ARG B 1 77 ? -0.440 57.074 47.680 1.00 19.72 77 ARG B N 1
ATOM 2328 C CA . ARG B 1 77 ? 0.437 57.479 48.771 1.00 18.92 77 ARG B CA 1
ATOM 2329 C C . ARG B 1 77 ? 1.516 56.421 48.984 1.00 18.05 77 ARG B C 1
ATOM 2330 O O . ARG B 1 77 ? 1.366 55.280 48.550 1.00 17.43 77 ARG B O 1
ATOM 2338 N N . VAL B 1 78 ? 2.603 56.808 49.640 1.00 17.59 78 VAL B N 1
ATOM 2339 C CA . VAL B 1 78 ? 3.688 55.876 49.932 1.00 16.94 78 VAL B CA 1
ATOM 2340 C C . VAL B 1 78 ? 4.041 56.047 51.398 1.00 15.65 78 VAL B C 1
ATOM 2341 O O . VAL B 1 78 ? 4.454 57.124 51.819 1.00 16.09 78 VAL B O 1
ATOM 2345 N N . ASP B 1 79 ? 3.865 54.983 52.172 1.00 14.70 79 ASP B N 1
ATOM 2346 C CA . ASP B 1 79 ? 4.144 55.009 53.603 1.00 14.57 79 ASP B CA 1
ATOM 2347 C C . ASP B 1 79 ? 5.312 54.108 53.975 1.00 14.31 79 ASP B C 1
ATOM 2348 O O . ASP B 1 79 ? 6.028 54.376 54.941 1.00 13.51 79 ASP B O 1
ATOM 2353 N N . VAL B 1 80 ? 5.484 53.030 53.215 1.00 12.50 80 VAL B N 1
ATOM 2354 C CA . VAL B 1 80 ? 6.543 52.066 53.486 1.00 12.56 80 VAL B CA 1
ATOM 2355 C C . VAL B 1 80 ? 7.262 51.593 52.228 1.00 11.42 80 VAL B C 1
ATOM 2356 O O . VAL B 1 80 ? 6.652 51.428 51.174 1.00 11.79 80 VAL B O 1
ATOM 2360 N N . LEU B 1 81 ? 8.567 51.382 52.349 1.00 11.07 81 LEU B N 1
ATOM 2361 C CA . LEU B 1 81 ? 9.364 50.856 51.250 1.00 11.13 81 LEU B CA 1
ATOM 2362 C C . LEU B 1 81 ? 10.167 49.695 51.805 1.00 11.96 81 LEU B C 1
ATOM 2363 O O . LEU B 1 81 ? 10.813 49.827 52.847 1.00 12.54 81 LEU B O 1
ATOM 2368 N N . VAL B 1 82 ? 10.112 48.553 51.130 1.00 11.43 82 VAL B N 1
ATOM 2369 C CA . VAL B 1 82 ? 10.894 47.399 51.558 1.00 11.12 82 VAL B CA 1
ATOM 2370 C C . VAL B 1 82 ? 11.863 47.056 50.430 1.00 12.19 82 VAL B C 1
ATOM 2371 O O . VAL B 1 82 ? 11.446 46.693 49.325 1.00 13.06 82 VAL B O 1
ATOM 2375 N N . ASN B 1 83 ? 13.155 47.208 50.698 1.00 10.76 83 ASN B N 1
ATOM 2376 C CA . ASN B 1 83 ? 14.177 46.899 49.704 1.00 11.51 83 ASN B CA 1
ATOM 2377 C C . ASN B 1 83 ? 14.545 45.436 49.877 1.00 13.30 83 ASN B C 1
ATOM 2378 O O . ASN B 1 83 ? 15.409 45.091 50.681 1.00 13.55 83 ASN B O 1
ATOM 2383 N N . ASN B 1 84 ? 13.876 44.584 49.107 1.00 12.65 84 ASN B N 1
ATOM 2384 C CA . ASN B 1 84 ? 14.076 43.143 49.185 1.00 13.79 84 ASN B CA 1
ATOM 2385 C C . ASN B 1 84 ? 14.853 42.528 48.023 1.00 14.32 84 ASN B C 1
ATOM 2386 O O . ASN B 1 84 ? 15.592 41.568 48.213 1.00 14.44 84 ASN B O 1
ATOM 2391 N N . ALA B 1 85 ? 14.687 43.067 46.820 1.00 13.56 85 ALA B N 1
ATOM 2392 C CA . ALA B 1 85 ? 15.372 42.511 45.656 1.00 13.29 85 ALA B CA 1
ATOM 2393 C C . ALA B 1 85 ? 16.886 42.435 45.805 1.00 14.62 85 ALA B C 1
ATOM 2394 O O . ALA B 1 85 ? 17.517 43.349 46.333 1.00 14.60 85 ALA B O 1
ATOM 2396 N N . ALA B 1 86 ? 17.465 41.335 45.331 1.00 13.39 86 ALA B N 1
ATOM 2397 C CA . ALA B 1 86 ? 18.911 41.154 45.389 1.00 14.07 86 ALA B CA 1
ATOM 2398 C C . ALA B 1 86 ? 19.366 40.048 44.453 1.00 14.01 86 ALA B C 1
ATOM 2399 O O . ALA B 1 86 ? 18.571 39.204 44.036 1.00 14.86 86 ALA B O 1
ATOM 2401 N N . ILE B 1 87 ? 20.653 40.072 44.128 1.00 13.29 87 ILE B N 1
ATOM 2402 C CA . ILE B 1 87 ? 21.268 39.073 43.268 1.00 14.33 87 ILE B CA 1
ATOM 2403 C C . ILE B 1 87 ? 22.640 38.751 43.844 1.00 14.66 87 ILE B C 1
ATOM 2404 O O . ILE B 1 87 ? 23.116 39.421 44.762 1.00 15.87 87 ILE B O 1
ATOM 2409 N N . ALA B 1 88 ? 23.266 37.710 43.313 1.00 16.53 88 ALA B N 1
ATOM 2410 C CA . ALA B 1 88 ? 24.588 37.313 43.768 1.00 16.40 88 ALA B CA 1
ATOM 2411 C C . ALA B 1 88 ? 25.401 36.945 42.541 1.00 17.67 88 ALA B C 1
ATOM 2412 O O . ALA B 1 88 ? 24.845 36.747 41.462 1.00 19.27 88 ALA B O 1
ATOM 2414 N N . ALA B 1 89 ? 26.715 36.872 42.710 1.00 17.22 89 ALA B N 1
ATOM 2415 C CA . ALA B 1 89 ? 27.622 36.510 41.625 1.00 18.33 89 ALA B CA 1
ATOM 2416 C C . ALA B 1 89 ? 28.653 35.580 42.240 1.00 19.73 89 ALA B C 1
ATOM 2417 O O . ALA B 1 89 ? 29.619 36.031 42.843 1.00 20.80 89 ALA B O 1
ATOM 2419 N N . PRO B 1 90 ? 28.450 34.262 42.108 1.00 21.06 90 PRO B N 1
ATOM 2420 C CA . PRO B 1 90 ? 29.379 33.278 42.669 1.00 20.25 90 PRO B CA 1
ATOM 2421 C C . PRO B 1 90 ? 30.847 33.566 42.379 1.00 20.02 90 PRO B C 1
ATOM 2422 O O . PRO B 1 90 ? 31.215 33.945 41.266 1.00 19.87 90 PRO B O 1
ATOM 2426 N N . GLY B 1 91 ? 31.682 33.388 43.398 1.00 18.15 91 GLY B N 1
ATOM 2427 C CA . GLY B 1 91 ? 33.099 33.609 43.221 1.00 17.35 91 GLY B CA 1
ATOM 2428 C C . GLY B 1 91 ? 33.767 34.488 44.256 1.00 17.27 91 GLY B C 1
ATOM 2429 O O . GLY B 1 91 ? 33.149 35.367 44.859 1.00 15.85 91 GLY B O 1
ATOM 2430 N N . SER B 1 92 ? 35.049 34.223 44.466 1.00 16.95 92 SER B N 1
ATOM 2431 C CA . SER B 1 92 ? 35.859 34.994 45.389 1.00 16.99 92 SER B CA 1
ATOM 2432 C C . SER B 1 92 ? 36.352 36.172 44.566 1.00 17.71 92 SER B C 1
ATOM 2433 O O . SER B 1 92 ? 36.045 36.273 43.377 1.00 17.12 92 SER B O 1
ATOM 2436 N N . ALA B 1 93 ? 37.122 37.057 45.187 1.00 16.37 93 ALA B N 1
ATOM 2437 C CA . ALA B 1 93 ? 37.667 38.197 44.468 1.00 17.31 93 ALA B CA 1
ATOM 2438 C C . ALA B 1 93 ? 38.571 37.693 43.342 1.00 16.34 93 ALA B C 1
ATOM 2439 O O . ALA B 1 93 ? 38.789 38.385 42.349 1.00 16.48 93 ALA B O 1
ATOM 2441 N N . LEU B 1 94 ? 39.087 36.477 43.499 1.00 16.76 94 LEU B N 1
ATOM 2442 C CA . LEU B 1 94 ? 39.981 35.894 42.501 1.00 18.20 94 LEU B CA 1
ATOM 2443 C C . LEU B 1 94 ? 39.292 35.426 41.225 1.00 18.96 94 LEU B C 1
ATOM 2444 O O . LEU B 1 94 ? 39.909 35.417 40.160 1.00 19.47 94 LEU B O 1
ATOM 2449 N N . THR B 1 95 ? 38.022 35.046 41.321 1.00 17.89 95 THR B N 1
ATOM 2450 C CA . THR B 1 95 ? 37.318 34.540 40.146 1.00 19.08 95 THR B CA 1
ATOM 2451 C C . THR B 1 95 ? 36.131 35.353 39.639 1.00 19.56 95 THR B C 1
ATOM 2452 O O . THR B 1 95 ? 35.709 35.175 38.497 1.00 19.72 95 THR B O 1
ATOM 2456 N N . VAL B 1 96 ? 35.586 36.237 40.467 1.00 17.76 96 VAL B N 1
ATOM 2457 C CA . VAL B 1 96 ? 34.442 37.029 40.027 1.00 16.70 96 VAL B CA 1
ATOM 2458 C C . VAL B 1 96 ? 34.850 37.979 38.904 1.00 16.03 96 VAL B C 1
ATOM 2459 O O . VAL B 1 96 ? 35.961 38.503 38.897 1.00 17.79 96 VAL B O 1
ATOM 2463 N N . ARG B 1 97 ? 33.952 38.178 37.943 1.00 16.24 97 ARG B N 1
ATOM 2464 C CA . ARG B 1 97 ? 34.213 39.079 36.827 1.00 16.15 97 ARG B CA 1
ATOM 2465 C C . ARG B 1 97 ? 33.793 40.478 37.267 1.00 15.71 97 ARG B C 1
ATOM 2466 O O . ARG B 1 97 ? 32.751 40.644 37.897 1.00 15.27 97 ARG B O 1
ATOM 2474 N N . LEU B 1 98 ? 34.600 41.482 36.946 1.00 16.21 98 LEU B N 1
ATOM 2475 C CA . LEU B 1 98 ? 34.281 42.851 37.342 1.00 17.53 98 LEU B CA 1
ATOM 2476 C C . LEU B 1 98 ? 32.866 43.295 36.998 1.00 18.16 98 LEU B C 1
ATOM 2477 O O . LEU B 1 98 ? 32.187 43.894 37.828 1.00 17.20 98 LEU B O 1
ATOM 2482 N N . PRO B 1 99 ? 32.400 43.015 35.769 1.00 17.74 99 PRO B N 1
ATOM 2483 C CA . PRO B 1 99 ? 31.043 43.421 35.393 1.00 17.54 99 PRO B CA 1
ATOM 2484 C C . PRO B 1 99 ? 29.952 42.820 36.282 1.00 17.64 99 PRO B C 1
ATOM 2485 O O . PRO B 1 99 ? 28.999 43.510 36.648 1.00 17.26 99 PRO B O 1
ATOM 2489 N N . GLU B 1 100 ? 30.080 41.540 36.626 1.00 16.94 100 GLU B N 1
ATOM 2490 C CA . GLU B 1 100 ? 29.073 40.913 37.474 1.00 17.37 100 GLU B CA 1
ATOM 2491 C C . GLU B 1 100 ? 29.158 41.483 38.891 1.00 15.67 100 GLU B C 1
ATOM 2492 O O . GLU B 1 100 ? 28.136 41.659 39.558 1.00 14.46 100 GLU B O 1
ATOM 2498 N N . TRP B 1 101 ? 30.376 41.777 39.340 1.00 13.72 101 TRP B N 1
ATOM 2499 C CA . TRP B 1 101 ? 30.580 42.363 40.664 1.00 14.23 101 TRP B CA 1
ATOM 2500 C C . TRP B 1 101 ? 29.879 43.722 40.720 1.00 13.92 101 TRP B C 1
ATOM 2501 O O . TRP B 1 101 ? 29.149 44.016 41.670 1.00 13.34 101 TRP B O 1
ATOM 2512 N N . ARG B 1 102 ? 30.100 44.545 39.698 1.00 14.66 102 ARG B N 1
ATOM 2513 C CA . ARG B 1 102 ? 29.478 45.863 39.643 1.00 13.18 102 ARG B CA 1
ATOM 2514 C C . ARG B 1 102 ? 27.955 45.767 39.575 1.00 14.43 102 ARG B C 1
ATOM 2515 O O . ARG B 1 102 ? 27.251 46.585 40.168 1.00 13.40 102 ARG B O 1
ATOM 2523 N N . ARG B 1 103 ? 27.449 44.767 38.857 1.00 13.78 103 ARG B N 1
ATOM 2524 C CA . ARG B 1 103 ? 26.005 44.578 38.737 1.00 13.36 103 ARG B CA 1
ATOM 2525 C C . ARG B 1 103 ? 25.394 44.254 40.097 1.00 12.84 103 ARG B C 1
ATOM 2526 O O . ARG B 1 103 ? 24.304 44.728 40.433 1.00 12.62 103 ARG B O 1
ATOM 2534 N N . VAL B 1 104 ? 26.094 43.438 40.880 1.00 12.15 104 VAL B N 1
ATOM 2535 C CA . VAL B 1 104 ? 25.601 43.075 42.202 1.00 11.94 104 VAL B CA 1
ATOM 2536 C C . VAL B 1 104 ? 25.561 44.311 43.092 1.00 11.88 104 VAL B C 1
ATOM 2537 O O . VAL B 1 104 ? 24.609 44.507 43.843 1.00 12.53 104 VAL B O 1
ATOM 2541 N N . LEU B 1 105 ? 26.587 45.154 43.005 1.00 12.29 105 LEU B N 1
ATOM 2542 C CA . LEU B 1 105 ? 26.600 46.369 43.816 1.00 12.42 105 LEU B CA 1
ATOM 2543 C C . LEU B 1 105 ? 25.461 47.294 43.386 1.00 11.93 105 LEU B C 1
ATOM 2544 O O . LEU B 1 105 ? 24.817 47.924 44.220 1.00 11.79 105 LEU B O 1
ATOM 2549 N N . GLU B 1 106 ? 25.201 47.363 42.085 1.00 11.90 106 GLU B N 1
ATOM 2550 C CA . GLU B 1 106 ? 24.138 48.229 41.581 1.00 12.72 106 GLU B CA 1
ATOM 2551 C C . GLU B 1 106 ? 22.759 47.811 42.090 1.00 12.17 106 GLU B C 1
ATOM 2552 O O . GLU B 1 106 ? 21.986 48.645 42.565 1.00 11.96 106 GLU B O 1
ATOM 2558 N N . VAL B 1 107 ? 22.456 46.519 42.008 1.00 11.36 107 VAL B N 1
ATOM 2559 C CA . VAL B 1 107 ? 21.156 46.019 42.443 1.00 11.80 107 VAL B CA 1
ATOM 2560 C C . VAL B 1 107 ? 20.980 45.915 43.958 1.00 10.95 107 VAL B C 1
ATOM 2561 O O . VAL B 1 107 ? 19.930 46.281 44.496 1.00 11.45 107 VAL B O 1
ATOM 2565 N N . ASN B 1 108 ? 22.011 45.425 44.639 1.00 11.76 108 ASN B N 1
ATOM 2566 C CA . ASN B 1 108 ? 21.963 45.205 46.085 1.00 11.64 108 ASN B CA 1
ATOM 2567 C C . ASN B 1 108 ? 22.234 46.400 46.984 1.00 12.43 108 ASN B C 1
ATOM 2568 O O . ASN B 1 108 ? 21.796 46.425 48.135 1.00 14.03 108 ASN B O 1
ATOM 2573 N N . LEU B 1 109 ? 22.955 47.387 46.471 1.00 11.48 109 LEU B N 1
ATOM 2574 C CA . LEU B 1 109 ? 23.324 48.531 47.291 1.00 11.55 109 LEU B CA 1
ATOM 2575 C C . LEU B 1 109 ? 22.898 49.877 46.721 1.00 10.96 109 LEU B C 1
ATOM 2576 O O . LEU B 1 109 ? 22.266 50.672 47.411 1.00 12.34 109 LEU B O 1
ATOM 2581 N N . THR B 1 110 ? 23.241 50.134 45.466 1.00 11.48 110 THR B N 1
ATOM 2582 C CA . THR B 1 110 ? 22.873 51.401 44.843 1.00 11.95 110 THR B CA 1
ATOM 2583 C C . THR B 1 110 ? 21.354 51.524 44.672 1.00 13.16 110 THR B C 1
ATOM 2584 O O . THR B 1 110 ? 20.777 52.582 44.926 1.00 11.82 110 THR B O 1
ATOM 2588 N N . ALA B 1 111 ? 20.702 50.444 44.254 1.00 12.06 111 ALA B N 1
ATOM 2589 C CA . ALA B 1 111 ? 19.254 50.486 44.076 1.00 12.54 111 ALA B CA 1
ATOM 2590 C C . ALA B 1 111 ? 18.544 50.858 45.387 1.00 12.77 111 ALA B C 1
ATOM 2591 O O . ALA B 1 111 ? 17.689 51.746 45.409 1.00 12.43 111 ALA B O 1
ATOM 2593 N N . PRO B 1 112 ? 18.883 50.184 46.501 1.00 12.10 112 PRO B N 1
ATOM 2594 C CA . PRO B 1 112 ? 18.213 50.540 47.757 1.00 11.77 112 PRO B CA 1
ATOM 2595 C C . PRO B 1 112 ? 18.439 52.004 48.153 1.00 11.96 112 PRO B C 1
ATOM 2596 O O . PRO B 1 112 ? 17.546 52.649 48.695 1.00 12.89 112 PRO B O 1
ATOM 2600 N N . MET B 1 113 ? 19.634 52.519 47.886 1.00 11.14 113 MET B N 1
ATOM 2601 C CA . MET B 1 113 ? 19.951 53.908 48.213 1.00 10.95 113 MET B CA 1
ATOM 2602 C C . MET B 1 113 ? 19.044 54.846 47.414 1.00 11.47 113 MET B C 1
ATOM 2603 O O . MET B 1 113 ? 18.365 55.713 47.977 1.00 11.85 113 MET B O 1
ATOM 2608 N N . HIS B 1 114 ? 19.027 54.644 46.100 1.00 11.97 114 HIS B N 1
ATOM 2609 C CA . HIS B 1 114 ? 18.232 55.459 45.182 1.00 12.69 114 HIS B CA 1
ATOM 2610 C C . HIS B 1 114 ? 16.737 55.380 45.502 1.00 11.58 114 HIS B C 1
ATOM 2611 O O . HIS B 1 114 ? 16.051 56.402 45.618 1.00 11.06 114 HIS B O 1
ATOM 2618 N N . LEU B 1 115 ? 16.233 54.160 45.640 1.00 10.53 115 LEU B N 1
ATOM 2619 C CA . LEU B 1 115 ? 14.825 53.943 45.940 1.00 11.30 115 LEU B CA 1
ATOM 2620 C C . LEU B 1 115 ? 14.413 54.572 47.265 1.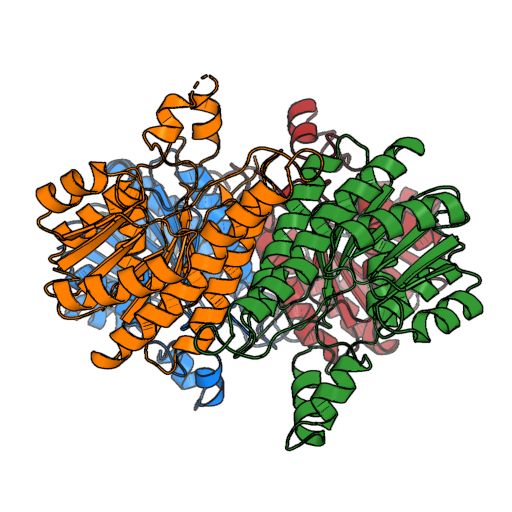00 12.10 115 LEU B C 1
ATOM 2621 O O . LEU B 1 115 ? 13.308 55.098 47.386 1.00 12.25 115 LEU B O 1
ATOM 2626 N N . SER B 1 116 ? 15.297 54.520 48.261 1.00 11.25 116 SER B N 1
ATOM 2627 C CA . SER B 1 116 ? 14.986 55.104 49.557 1.00 11.28 116 SER B CA 1
ATOM 2628 C C . SER B 1 116 ? 14.804 56.609 49.405 1.00 11.71 116 SER B C 1
ATOM 2629 O O . SER B 1 116 ? 13.901 57.194 49.997 1.00 12.31 116 SER B O 1
ATOM 2632 N N . ALA B 1 117 ? 15.662 57.231 48.603 1.00 12.75 117 ALA B N 1
ATOM 2633 C CA . ALA B 1 117 ? 15.571 58.669 48.372 1.00 13.20 117 ALA B CA 1
ATOM 2634 C C . ALA B 1 117 ? 14.262 58.996 47.653 1.00 12.94 117 ALA B C 1
ATOM 2635 O O . ALA B 1 117 ? 13.537 59.905 48.050 1.00 13.11 117 ALA B O 1
ATOM 2637 N N . LEU B 1 118 ? 13.962 58.246 46.597 1.00 13.02 118 LEU B N 1
ATOM 2638 C CA . LEU B 1 118 ? 12.740 58.466 45.825 1.00 13.34 118 LEU B CA 1
ATOM 2639 C C . LEU B 1 118 ? 11.494 58.255 46.683 1.00 14.05 118 LEU B C 1
ATOM 2640 O O . LEU B 1 118 ? 10.550 59.056 46.650 1.00 14.45 118 LEU B O 1
ATOM 2645 N N . ALA B 1 119 ? 11.489 57.176 47.457 1.00 13.82 119 ALA B N 1
ATOM 2646 C CA . ALA B 1 119 ? 10.351 56.880 48.314 1.00 14.03 119 ALA B CA 1
ATOM 2647 C C . ALA B 1 119 ? 10.204 57.903 49.437 1.00 14.29 119 ALA B C 1
ATOM 2648 O O . ALA B 1 119 ? 9.088 58.266 49.803 1.00 14.63 119 ALA B O 1
ATOM 2650 N N . ALA B 1 120 ? 11.325 58.378 49.975 1.00 13.97 120 ALA B N 1
ATOM 2651 C CA . ALA B 1 120 ? 11.279 59.353 51.064 1.00 14.99 120 ALA B CA 1
ATOM 2652 C C . ALA B 1 120 ? 10.587 60.649 50.653 1.00 16.35 120 ALA B C 1
ATOM 2653 O O . ALA B 1 120 ? 9.899 61.278 51.462 1.00 16.07 120 ALA B O 1
ATOM 2655 N N . ARG B 1 121 ? 10.767 61.050 49.400 1.00 17.34 121 ARG B N 1
ATOM 2656 C CA . ARG B 1 121 ? 10.139 62.277 48.928 1.00 20.59 121 ARG B CA 1
ATOM 2657 C C . ARG B 1 121 ? 8.625 62.107 48.892 1.00 20.58 121 ARG B C 1
ATOM 2658 O O . ARG B 1 121 ? 7.879 63.072 49.065 1.00 19.80 121 ARG B O 1
ATOM 2666 N N . GLU B 1 122 ? 8.169 60.876 48.683 1.00 17.55 122 GLU B N 1
ATOM 2667 C CA . GLU B 1 122 ? 6.735 60.613 48.661 1.00 18.10 122 GLU B CA 1
ATOM 2668 C C . GLU B 1 122 ? 6.216 60.519 50.092 1.00 17.38 122 GLU B C 1
ATOM 2669 O O . GLU B 1 122 ? 5.128 61.000 50.401 1.00 17.99 122 GLU B O 1
ATOM 2675 N N . MET B 1 123 ? 7.003 59.907 50.971 1.00 16.87 123 MET B N 1
ATOM 2676 C CA . MET B 1 123 ? 6.608 59.768 52.367 1.00 15.89 123 MET B CA 1
ATOM 2677 C C . MET B 1 123 ? 6.438 61.129 53.030 1.00 16.09 123 MET B C 1
ATOM 2678 O O . MET B 1 123 ? 5.588 61.305 53.901 1.00 17.27 123 MET B O 1
ATOM 2683 N N . ARG B 1 124 ? 7.256 62.087 52.613 1.00 17.81 124 ARG B N 1
ATOM 2684 C CA . ARG B 1 124 ? 7.202 63.431 53.168 1.00 21.32 124 ARG B CA 1
ATOM 2685 C C . ARG B 1 124 ? 5.811 64.029 52.995 1.00 22.21 124 ARG B C 1
ATOM 2686 O O . ARG B 1 124 ? 5.376 64.850 53.802 1.00 23.17 124 ARG B O 1
ATOM 2694 N N . LYS B 1 125 ? 5.112 63.609 51.946 1.00 22.32 125 LYS B N 1
ATOM 2695 C CA . LYS B 1 125 ? 3.773 64.117 51.674 1.00 23.00 125 LYS B CA 1
ATOM 2696 C C . LYS B 1 125 ? 2.744 63.654 52.697 1.00 23.39 125 LYS B C 1
ATOM 2697 O O . LYS B 1 125 ? 1.720 64.311 52.889 1.00 24.56 125 LYS B O 1
ATOM 2703 N N . VAL B 1 126 ? 3.011 62.528 53.355 1.00 22.56 126 VAL B N 1
ATOM 2704 C CA . VAL B 1 126 ? 2.089 62.003 54.355 1.00 22.37 126 VAL B CA 1
ATOM 2705 C C . VAL B 1 126 ? 2.622 62.049 55.787 1.00 22.67 126 VAL B C 1
ATOM 2706 O O . VAL B 1 126 ? 2.115 61.353 56.666 1.00 24.29 126 VAL B O 1
ATOM 2710 N N . GLY B 1 127 ? 3.644 62.869 56.017 1.00 21.63 127 GLY B N 1
ATOM 2711 C CA . GLY B 1 127 ? 4.194 63.017 57.354 1.00 21.52 127 GLY B CA 1
ATOM 2712 C C . GLY B 1 127 ? 5.246 62.016 57.799 1.00 21.26 127 GLY B C 1
ATOM 2713 O O . GLY B 1 127 ? 5.498 61.874 58.997 1.00 22.13 127 GLY B O 1
ATOM 2714 N N . GLY B 1 128 ? 5.861 61.321 56.850 1.00 18.97 128 GLY B N 1
ATOM 2715 C CA . GLY B 1 128 ? 6.883 60.357 57.211 1.00 17.04 128 GLY B CA 1
ATOM 2716 C C . GLY B 1 128 ? 6.517 58.936 56.843 1.00 16.43 128 GLY B C 1
ATOM 2717 O O . GLY B 1 128 ? 5.546 58.694 56.128 1.00 16.90 128 GLY B O 1
ATOM 2718 N N . GLY B 1 129 ? 7.298 57.983 57.336 1.00 16.38 129 GLY B N 1
ATOM 2719 C CA . GLY B 1 129 ? 7.031 56.597 57.021 1.00 14.72 129 GLY B CA 1
ATOM 2720 C C . GLY B 1 129 ? 8.130 55.700 57.545 1.00 14.10 129 GLY B C 1
ATOM 2721 O O . GLY B 1 129 ? 8.804 56.032 58.527 1.00 12.30 129 GLY B O 1
ATOM 2722 N N . ALA B 1 130 ? 8.318 54.565 56.884 1.00 12.10 130 ALA B N 1
ATOM 2723 C CA . ALA B 1 130 ? 9.337 53.617 57.306 1.00 11.94 130 ALA B CA 1
ATOM 2724 C C . ALA B 1 130 ? 9.920 52.864 56.125 1.00 11.69 130 ALA B C 1
ATOM 2725 O O . ALA B 1 130 ? 9.232 52.593 55.135 1.00 12.01 130 ALA B O 1
ATOM 2727 N N . ILE B 1 131 ? 11.206 52.549 56.234 1.00 10.63 131 ILE B N 1
ATOM 2728 C CA . ILE B 1 131 ? 11.903 51.794 55.208 1.00 11.38 131 ILE B CA 1
ATOM 2729 C C . ILE B 1 131 ? 12.540 50.589 55.887 1.00 10.83 131 ILE B C 1
ATOM 2730 O O . ILE B 1 131 ? 13.088 50.706 56.983 1.00 11.41 131 ILE B O 1
ATOM 2735 N N . VAL B 1 132 ? 12.447 49.426 55.252 1.00 10.64 132 VAL B N 1
ATOM 2736 C CA . VAL B 1 132 ? 13.073 48.229 55.799 1.00 10.28 132 VAL B CA 1
ATOM 2737 C C . VAL B 1 132 ? 13.933 47.618 54.709 1.00 11.14 132 VAL B C 1
ATOM 2738 O O . VAL B 1 132 ? 13.451 47.325 53.615 1.00 10.96 132 VAL B O 1
ATOM 2742 N N . ASN B 1 133 ? 15.219 47.454 55.000 1.00 10.32 133 ASN B N 1
ATOM 2743 C CA . ASN B 1 133 ? 16.126 46.859 54.033 1.00 10.26 133 ASN B CA 1
ATOM 2744 C C . ASN B 1 133 ? 16.317 45.396 54.382 1.00 11.39 133 ASN B C 1
ATOM 2745 O O . ASN B 1 133 ? 16.513 45.049 55.546 1.00 12.77 133 ASN B O 1
ATOM 2750 N N . VAL B 1 134 ? 16.234 44.530 53.380 1.00 11.59 134 VAL B N 1
ATOM 2751 C CA . VAL B 1 134 ? 16.450 43.121 53.639 1.00 12.38 134 VAL B CA 1
ATOM 2752 C C . VAL B 1 134 ? 17.914 42.851 53.350 1.00 12.48 134 VAL B C 1
ATOM 2753 O O . VAL B 1 134 ? 18.342 42.764 52.196 1.00 13.43 134 VAL B O 1
ATOM 2757 N N . ALA B 1 135 ? 18.693 42.767 54.420 1.00 11.89 135 ALA B N 1
ATOM 2758 C CA . ALA B 1 135 ? 20.115 42.504 54.303 1.00 13.50 135 ALA B CA 1
ATOM 2759 C C . ALA B 1 135 ? 20.291 40.995 54.389 1.00 15.40 135 ALA B C 1
ATOM 2760 O O . ALA B 1 135 ? 19.596 40.247 53.703 1.00 16.56 135 ALA B O 1
ATOM 2762 N N . SER B 1 136 ? 21.206 40.551 55.242 1.00 14.27 136 SER B N 1
ATOM 2763 C CA . SER B 1 136 ? 21.467 39.128 55.411 1.00 14.67 136 SER B CA 1
ATOM 2764 C C . SER B 1 136 ? 22.519 38.926 56.485 1.00 15.10 136 SER B C 1
ATOM 2765 O O . SER B 1 136 ? 23.275 39.845 56.800 1.00 15.09 136 SER B O 1
ATOM 2768 N N . VAL B 1 137 ? 22.564 37.733 57.066 1.00 14.11 137 VAL B N 1
ATOM 2769 C CA . VAL B 1 137 ? 23.604 37.470 58.044 1.00 14.23 137 VAL B CA 1
ATOM 2770 C C . VAL B 1 137 ? 24.912 37.608 57.258 1.00 14.62 137 VAL B C 1
ATOM 2771 O O . VAL B 1 137 ? 25.960 37.913 57.825 1.00 15.01 137 VAL B O 1
ATOM 2775 N N . GLN B 1 138 ? 24.840 37.405 55.941 1.00 14.52 138 GLN B N 1
ATOM 2776 C CA . GLN B 1 138 ? 26.029 37.529 55.097 1.00 14.23 138 GLN B CA 1
ATOM 2777 C C . GLN B 1 138 ? 26.403 38.980 54.794 1.00 15.26 138 GLN B C 1
ATOM 2778 O O . GLN B 1 138 ? 27.174 39.262 53.874 1.00 14.56 138 GLN B O 1
ATOM 2784 N N . GLY B 1 139 ? 25.838 39.893 55.573 1.00 15.03 139 GLY B N 1
ATOM 2785 C CA . GLY B 1 139 ? 26.163 41.299 55.437 1.00 14.74 139 GLY B CA 1
ATOM 2786 C C . GLY B 1 139 ? 26.952 41.664 56.685 1.00 16.39 139 GLY B C 1
ATOM 2787 O O . GLY B 1 139 ? 27.613 42.701 56.749 1.00 16.43 139 GLY B O 1
ATOM 2788 N N . LEU B 1 140 ? 26.879 40.782 57.681 1.00 15.03 140 LEU B N 1
ATOM 2789 C CA . LEU B 1 140 ? 27.566 40.959 58.958 1.00 16.54 140 LEU B CA 1
ATOM 2790 C C . LEU B 1 140 ? 28.759 40.013 59.045 1.00 16.38 140 LEU B C 1
ATOM 2791 O O . LEU B 1 140 ? 29.691 40.230 59.823 1.00 16.41 140 LEU B O 1
ATOM 2796 N N . PHE B 1 141 ? 28.705 38.950 58.249 1.00 15.04 141 PHE B N 1
ATOM 2797 C CA . PHE B 1 141 ? 29.759 37.948 58.202 1.00 14.60 141 PHE B CA 1
ATOM 2798 C C . PHE B 1 141 ? 29.904 37.542 56.745 1.00 14.56 141 PHE B C 1
ATOM 2799 O O . PHE B 1 141 ? 29.097 37.938 55.904 1.00 15.86 141 PHE B O 1
ATOM 2807 N N . ALA B 1 142 ? 30.926 36.758 56.433 1.00 14.39 142 ALA B N 1
ATOM 2808 C CA . ALA B 1 142 ? 31.111 36.343 55.050 1.00 15.66 142 ALA B CA 1
ATOM 2809 C C . ALA B 1 142 ? 31.117 34.830 54.919 1.00 16.50 142 ALA B C 1
ATOM 2810 O O . ALA B 1 142 ? 31.101 34.109 55.913 1.00 15.67 142 ALA B O 1
ATOM 2812 N N . GLU B 1 143 ? 31.109 34.359 53.676 1.00 18.13 143 GLU B N 1
ATOM 2813 C CA . GLU B 1 143 ? 31.170 32.934 53.391 1.00 19.73 143 GLU B CA 1
ATOM 2814 C C . GLU B 1 143 ? 32.123 32.798 52.212 1.00 20.97 143 GLU B C 1
ATOM 2815 O O . GLU B 1 143 ? 32.481 33.793 51.583 1.00 19.59 143 GLU B O 1
ATOM 2821 N N . GLN B 1 144 ? 32.544 31.577 51.912 1.00 20.50 144 GLN B N 1
ATOM 2822 C CA . GLN B 1 144 ? 33.465 31.378 50.807 1.00 21.70 144 GLN B CA 1
ATOM 2823 C C . GLN B 1 144 ? 32.844 31.635 49.440 1.00 19.14 144 GLN B C 1
ATOM 2824 O O . GLN B 1 144 ? 31.658 31.392 49.221 1.00 18.05 144 GLN B O 1
ATOM 2830 N N . GLU B 1 145 ? 33.672 32.147 48.538 1.00 17.74 145 GLU B N 1
ATOM 2831 C CA . GLU B 1 145 ? 33.299 32.434 47.157 1.00 17.91 145 GLU B CA 1
ATOM 2832 C C . GLU B 1 145 ? 31.962 33.135 46.947 1.00 15.79 145 GLU B C 1
ATOM 2833 O O . GLU B 1 145 ? 31.152 32.717 46.122 1.00 15.25 145 GLU B O 1
ATOM 2839 N N . ASN B 1 146 ? 31.740 34.219 47.677 1.00 13.81 146 ASN B N 1
ATOM 2840 C CA . ASN B 1 146 ? 30.498 34.966 47.535 1.00 14.34 146 ASN B CA 1
ATOM 2841 C C . ASN B 1 146 ? 30.802 36.436 47.821 1.00 12.20 146 ASN B C 1
ATOM 2842 O O . ASN B 1 146 ? 30.008 37.142 48.431 1.00 13.15 146 ASN B O 1
ATOM 2847 N N . ALA B 1 147 ? 31.963 36.880 47.342 1.00 12.86 147 ALA B N 1
ATOM 2848 C CA . ALA B 1 147 ? 32.457 38.242 47.551 1.00 12.78 147 ALA B CA 1
ATOM 2849 C C . ALA B 1 147 ? 31.510 39.394 47.224 1.00 12.72 147 ALA B C 1
ATOM 2850 O O . ALA B 1 147 ? 31.298 40.285 48.055 1.00 12.94 147 ALA B O 1
ATOM 2852 N N . ALA B 1 148 ? 30.953 39.398 46.016 1.00 12.81 148 ALA B N 1
ATOM 2853 C CA . ALA B 1 148 ? 30.054 40.479 45.617 1.00 12.53 148 ALA B CA 1
ATOM 2854 C C . ALA B 1 148 ? 28.866 40.610 46.567 1.00 12.91 148 ALA B C 1
ATOM 2855 O O . ALA B 1 148 ? 28.505 41.711 46.988 1.00 13.05 148 ALA B O 1
ATOM 2857 N N . TYR B 1 149 ? 28.265 39.478 46.904 1.00 10.59 149 TYR B N 1
ATOM 2858 C CA . TYR B 1 149 ? 27.123 39.462 47.805 1.00 11.20 149 TYR B CA 1
ATOM 2859 C C . TYR B 1 149 ? 27.519 39.957 49.200 1.00 11.20 149 TYR B C 1
ATOM 2860 O O . TYR B 1 149 ? 26.832 40.797 49.782 1.00 12.05 149 TYR B O 1
ATOM 2869 N N . ASN B 1 150 ? 28.627 39.441 49.728 1.00 11.43 150 ASN B N 1
ATOM 2870 C CA . ASN B 1 150 ? 29.085 39.833 51.061 1.00 11.63 150 ASN B CA 1
ATOM 2871 C C . ASN B 1 150 ? 29.429 41.317 51.132 1.00 11.29 150 ASN B C 1
ATOM 2872 O O . ASN B 1 150 ? 29.130 41.985 52.124 1.00 11.21 150 ASN B O 1
ATOM 2877 N N . ALA B 1 151 ? 30.065 41.831 50.085 1.00 11.47 151 ALA B N 1
ATOM 2878 C CA . ALA B 1 151 ? 30.433 43.242 50.065 1.00 11.89 151 ALA B CA 1
ATOM 2879 C C . ALA B 1 151 ? 29.202 44.140 49.939 1.00 11.98 151 ALA B C 1
ATOM 2880 O O . ALA B 1 151 ? 29.069 45.129 50.668 1.00 11.51 151 ALA B O 1
ATOM 2882 N N . SER B 1 152 ? 28.296 43.798 49.027 1.00 10.86 152 SER B N 1
ATOM 2883 C CA . SER B 1 152 ? 27.103 44.615 48.835 1.00 11.71 152 SER B CA 1
ATOM 2884 C C . SER B 1 152 ? 26.181 44.611 50.053 1.00 11.80 152 SER B C 1
ATOM 2885 O O . SER B 1 152 ? 25.639 45.650 50.423 1.00 12.50 152 SER B O 1
ATOM 2888 N N . LYS B 1 153 ? 26.008 43.452 50.682 1.00 12.79 153 LYS B N 1
ATOM 2889 C CA . LYS B 1 153 ? 25.148 43.361 51.862 1.00 11.45 153 LYS B CA 1
ATOM 2890 C C . LYS B 1 153 ? 25.794 44.070 53.047 1.00 11.54 153 LYS B C 1
ATOM 2891 O O . LYS B 1 153 ? 25.098 44.609 53.904 1.00 12.05 153 LYS B O 1
ATOM 2897 N N . GLY B 1 154 ? 27.123 44.059 53.091 1.00 11.57 154 GLY B N 1
ATOM 2898 C CA . GLY B 1 154 ? 27.831 44.736 54.163 1.00 10.53 154 GLY B CA 1
ATOM 2899 C C . GLY B 1 154 ? 27.608 46.227 53.986 1.00 10.10 154 GLY B C 1
ATOM 2900 O O . GLY B 1 154 ? 27.404 46.967 54.947 1.00 10.60 154 GLY B O 1
ATOM 2901 N N . GLY B 1 155 ? 27.639 46.669 52.736 1.00 10.82 155 GLY B N 1
ATOM 2902 C CA . GLY B 1 155 ? 27.415 48.077 52.463 1.00 10.81 155 GLY B CA 1
ATOM 2903 C C . GLY B 1 155 ? 25.983 48.458 52.797 1.00 11.05 155 GLY B C 1
ATOM 2904 O O . GLY B 1 155 ? 25.726 49.550 53.307 1.00 10.97 155 GLY B O 1
ATOM 2905 N N . LEU B 1 156 ? 25.043 47.559 52.514 1.00 10.17 156 LEU B N 1
ATOM 2906 C CA . LEU B 1 156 ? 23.630 47.817 52.784 1.00 9.48 156 LEU B CA 1
ATOM 2907 C C . LEU B 1 156 ? 23.369 47.977 54.277 1.00 10.27 156 LEU B C 1
ATOM 2908 O O . LEU B 1 156 ? 22.507 48.759 54.687 1.00 10.87 156 LEU B O 1
ATOM 2913 N N . VAL B 1 157 ? 24.115 47.233 55.090 1.00 10.66 157 VAL B N 1
ATOM 2914 C CA . VAL B 1 157 ? 23.960 47.324 56.536 1.00 10.45 157 VAL B CA 1
ATOM 2915 C C . VAL B 1 157 ? 24.338 48.725 57.019 1.00 10.95 157 VAL B C 1
ATOM 2916 O O . VAL B 1 157 ? 23.588 49.345 57.773 1.00 11.03 157 VAL B O 1
ATOM 2920 N N . ASN B 1 158 ? 25.487 49.241 56.594 1.00 9.05 158 ASN B N 1
ATOM 2921 C CA . ASN B 1 158 ? 25.848 50.573 57.053 1.00 10.51 158 ASN B CA 1
ATOM 2922 C C . ASN B 1 158 ? 25.038 51.661 56.342 1.00 10.87 158 ASN B C 1
ATOM 2923 O O . ASN B 1 158 ? 24.855 52.755 56.882 1.00 11.21 158 ASN B O 1
ATOM 2928 N N . LEU B 1 159 ? 24.546 51.365 55.142 1.00 10.07 159 LEU B N 1
ATOM 2929 C CA . LEU B 1 159 ? 23.723 52.328 54.416 1.00 9.87 159 LEU B CA 1
ATOM 2930 C C . LEU B 1 159 ? 22.439 52.500 55.223 1.00 9.82 159 LEU B C 1
ATOM 2931 O O . LEU B 1 159 ? 21.868 53.583 55.280 1.00 10.61 159 LEU B O 1
ATOM 2936 N N . THR B 1 160 ? 21.989 51.417 55.848 1.00 10.41 160 THR B N 1
ATOM 2937 C CA . THR B 1 160 ? 20.784 51.463 56.670 1.00 10.40 160 THR B CA 1
ATOM 2938 C C . THR B 1 160 ? 20.983 52.476 57.799 1.00 11.12 160 THR B C 1
ATOM 2939 O O . THR B 1 160 ? 20.0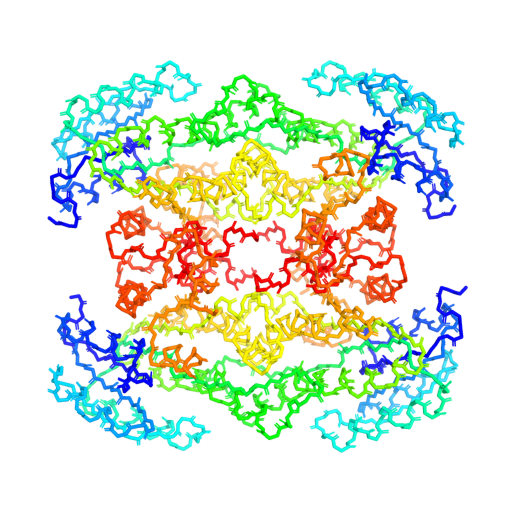78 53.255 58.115 1.00 12.24 160 THR B O 1
ATOM 2943 N N . ARG B 1 161 ? 22.171 52.470 58.400 1.00 10.96 161 ARG B N 1
ATOM 2944 C CA . ARG B 1 161 ? 22.467 53.405 59.483 1.00 10.87 161 ARG B CA 1
ATOM 2945 C C . ARG B 1 161 ? 22.505 54.834 58.940 1.00 11.77 161 ARG B C 1
ATOM 2946 O O . ARG B 1 161 ? 21.970 55.758 59.563 1.00 11.90 161 ARG B O 1
ATOM 2954 N N . SER B 1 162 ? 23.135 55.009 57.780 1.00 11.55 162 SER B N 1
ATOM 2955 C CA . SER B 1 162 ? 23.235 56.322 57.137 1.00 12.27 162 SER B CA 1
ATOM 2956 C C . SER B 1 162 ? 21.844 56.886 56.859 1.00 11.53 162 SER B C 1
ATOM 2957 O O . SER B 1 162 ? 21.540 58.032 57.201 1.00 11.72 162 SER B O 1
ATOM 2960 N N . LEU B 1 163 ? 21.001 56.074 56.232 1.00 12.01 163 LEU B N 1
ATOM 2961 C CA . LEU B 1 163 ? 19.637 56.486 55.924 1.00 11.77 163 LEU B CA 1
ATOM 2962 C C . LEU B 1 163 ? 18.857 56.836 57.191 1.00 11.40 163 LEU B C 1
ATOM 2963 O O . LEU B 1 163 ? 18.111 57.816 57.222 1.00 12.95 163 LEU B O 1
ATOM 2968 N N . ALA B 1 164 ? 19.021 56.035 58.237 1.00 11.48 164 ALA B N 1
ATOM 2969 C CA . ALA B 1 164 ? 18.308 56.285 59.483 1.00 11.63 164 ALA B CA 1
ATOM 2970 C C . ALA B 1 164 ? 18.663 57.657 60.040 1.00 12.49 164 ALA B C 1
ATOM 2971 O O . ALA B 1 164 ? 17.797 58.391 60.509 1.00 13.24 164 ALA B O 1
ATOM 2973 N N . LEU B 1 165 ? 19.941 58.009 59.973 1.00 12.39 165 LEU B N 1
ATOM 2974 C CA . LEU B 1 165 ? 20.378 59.295 60.488 1.00 13.61 165 LEU B CA 1
ATOM 2975 C C . LEU B 1 165 ? 19.872 60.456 59.644 1.00 14.87 165 LEU B C 1
ATOM 2976 O O . LEU B 1 165 ? 19.390 61.456 60.180 1.00 15.83 165 LEU B O 1
ATOM 2981 N N . ASP B 1 166 ? 19.969 60.320 58.326 1.00 13.99 166 ASP B N 1
ATOM 2982 C CA . ASP B 1 166 ? 19.552 61.395 57.433 1.00 13.62 166 ASP B CA 1
ATOM 2983 C C . ASP B 1 166 ? 18.051 61.564 57.244 1.00 15.47 166 ASP B C 1
ATOM 2984 O O . ASP B 1 166 ? 17.586 62.669 56.962 1.00 16.99 166 ASP B O 1
ATOM 2989 N N . LEU B 1 167 ? 17.286 60.490 57.403 1.00 14.60 167 LEU B N 1
ATOM 2990 C CA . LEU B 1 167 ? 15.844 60.590 57.215 1.00 14.35 167 LEU B CA 1
ATOM 2991 C C . LEU B 1 167 ? 15.048 60.804 58.498 1.00 15.55 167 LEU B C 1
ATOM 2992 O O . LEU B 1 167 ? 13.842 61.049 58.446 1.00 17.07 167 LEU B O 1
ATOM 2997 N N . ALA B 1 168 ? 15.714 60.730 59.646 1.00 15.72 168 ALA B N 1
ATOM 2998 C CA . ALA B 1 168 ? 15.032 60.930 60.921 1.00 17.58 168 ALA B CA 1
ATOM 2999 C C . ALA B 1 168 ? 14.269 62.256 60.943 1.00 18.97 168 ALA B C 1
ATOM 3000 O O . ALA B 1 168 ? 13.130 62.314 61.406 1.00 17.69 168 ALA B O 1
ATOM 3002 N N . PRO B 1 169 ? 14.891 63.341 60.446 1.00 20.02 169 PRO B N 1
ATOM 3003 C CA . PRO B 1 169 ? 14.222 64.646 60.431 1.00 22.36 169 PRO B CA 1
ATOM 3004 C C . PRO B 1 169 ? 12.917 64.632 59.641 1.00 22.08 169 PRO B C 1
ATOM 3005 O O . PRO B 1 169 ? 12.000 65.400 59.935 1.00 23.69 169 PRO B O 1
ATOM 3009 N N . LEU B 1 170 ? 12.839 63.769 58.632 1.00 20.55 170 LEU B N 1
ATOM 3010 C CA . LEU B 1 170 ? 11.635 63.662 57.818 1.00 20.18 170 LEU B CA 1
ATOM 3011 C C . LEU B 1 170 ? 10.654 62.680 58.446 1.00 18.51 170 LEU B C 1
ATOM 3012 O O . LEU B 1 170 ? 9.653 62.320 57.833 1.00 18.68 170 LEU B O 1
ATOM 3017 N N . ARG B 1 171 ? 10.951 62.265 59.675 1.00 16.98 171 ARG B N 1
ATOM 3018 C CA . ARG B 1 171 ? 10.119 61.322 60.419 1.00 16.81 171 ARG B CA 1
ATOM 3019 C C . ARG B 1 171 ? 9.995 59.986 59.693 1.00 14.73 171 ARG B C 1
ATOM 3020 O O . ARG B 1 171 ? 8.918 59.388 59.624 1.00 13.82 171 ARG B O 1
ATOM 3028 N N . ILE B 1 172 ? 11.115 59.532 59.147 1.00 13.03 172 ILE B N 1
ATOM 3029 C CA . ILE B 1 172 ? 11.172 58.258 58.442 1.00 13.26 172 ILE B CA 1
ATOM 3030 C C . ILE B 1 172 ? 12.181 57.387 59.178 1.00 13.09 172 ILE B C 1
ATOM 3031 O O . ILE B 1 172 ? 13.337 57.785 59.347 1.00 13.26 172 ILE B O 1
ATOM 3036 N N . ARG B 1 173 ? 11.736 56.219 59.636 1.00 11.60 173 ARG B N 1
ATOM 3037 C CA . ARG B 1 173 ? 12.611 55.280 60.333 1.00 11.96 173 ARG B CA 1
ATOM 3038 C C . ARG B 1 173 ? 13.154 54.313 59.286 1.00 11.56 173 ARG B C 1
ATOM 3039 O O . ARG B 1 173 ? 12.466 53.995 58.318 1.00 11.78 173 ARG B O 1
ATOM 3047 N N . VAL B 1 174 ? 14.387 53.857 59.474 1.00 9.99 174 VAL B N 1
ATOM 3048 C CA . VAL B 1 174 ? 15.007 52.939 58.525 1.00 9.55 174 VAL B CA 1
ATOM 3049 C C . VAL B 1 174 ? 15.722 51.849 59.302 1.00 10.53 174 VAL B C 1
ATOM 3050 O O . VAL B 1 174 ? 16.607 52.133 60.108 1.00 10.47 174 VAL B O 1
ATOM 3054 N N . ASN B 1 175 ? 15.335 50.601 59.055 1.00 9.61 175 ASN B N 1
ATOM 3055 C CA . ASN B 1 175 ? 15.928 49.461 59.745 1.00 10.34 175 ASN B CA 1
ATOM 3056 C C . ASN B 1 175 ? 16.173 48.352 58.740 1.00 10.40 175 ASN B C 1
ATOM 3057 O O . ASN B 1 175 ? 15.746 48.439 57.590 1.00 11.15 175 ASN B O 1
ATOM 3062 N N . ALA B 1 176 ? 16.853 47.303 59.180 1.00 10.83 176 ALA B N 1
ATOM 3063 C CA . ALA B 1 176 ? 17.121 46.183 58.298 1.00 9.93 176 ALA B CA 1
ATOM 3064 C C . ALA B 1 176 ? 16.935 44.871 59.036 1.00 10.59 176 ALA B C 1
ATOM 3065 O O . ALA B 1 176 ? 17.057 44.804 60.258 1.00 11.61 176 ALA B O 1
ATOM 3067 N N . VAL B 1 177 ? 16.597 43.832 58.285 1.00 10.76 177 VAL B N 1
ATOM 3068 C CA . VAL B 1 177 ? 16.492 42.504 58.863 1.00 12.09 177 VAL B CA 1
ATOM 3069 C C . VAL B 1 177 ? 17.672 41.768 58.244 1.00 12.62 177 VAL B C 1
ATOM 3070 O O . VAL B 1 177 ? 18.081 42.073 57.119 1.00 12.69 177 VAL B O 1
ATOM 3074 N N . ALA B 1 178 ? 18.241 40.829 58.987 1.00 12.46 178 ALA B N 1
ATOM 3075 C CA . ALA B 1 178 ? 19.374 40.047 58.500 1.00 12.11 178 ALA B CA 1
ATOM 3076 C C . ALA B 1 178 ? 18.995 38.578 58.604 1.00 13.09 178 ALA B C 1
ATOM 3077 O O . ALA B 1 178 ? 19.299 37.914 59.596 1.00 12.94 178 ALA B O 1
ATOM 3079 N N . PRO B 1 179 ? 18.323 38.048 57.573 1.00 13.29 179 PRO B N 1
ATOM 3080 C CA . PRO B 1 179 ? 17.918 36.642 57.609 1.00 14.02 179 PRO B CA 1
ATOM 3081 C C . PRO B 1 179 ? 19.049 35.634 57.504 1.00 14.76 179 PRO B C 1
ATOM 3082 O O . PRO B 1 179 ? 20.108 35.914 56.941 1.00 14.19 179 PRO B O 1
ATOM 3086 N N . GLY B 1 180 ? 18.795 34.462 58.070 1.00 16.59 180 GLY B N 1
ATOM 3087 C CA . GLY B 1 180 ? 19.742 33.366 58.010 1.00 18.91 180 GLY B CA 1
ATOM 3088 C C . GLY B 1 180 ? 19.241 32.510 56.867 1.00 20.61 180 GLY B C 1
ATOM 3089 O O . GLY B 1 180 ? 18.606 33.035 55.954 1.00 23.56 180 GLY B O 1
ATOM 3090 N N . ALA B 1 181 ? 19.488 31.206 56.902 1.00 19.89 181 ALA B N 1
ATOM 3091 C CA . ALA B 1 181 ? 19.028 30.349 55.816 1.00 22.24 181 ALA B CA 1
ATOM 3092 C C . ALA B 1 181 ? 17.510 30.237 55.824 1.00 21.17 181 ALA B C 1
ATOM 3093 O O . ALA B 1 181 ? 16.919 29.672 56.744 1.00 21.69 181 ALA B O 1
ATOM 3095 N N . ILE B 1 182 ? 16.889 30.787 54.786 1.00 22.61 182 ILE B N 1
ATOM 3096 C CA . ILE B 1 182 ? 15.438 30.765 54.644 1.00 22.48 182 ILE B CA 1
ATOM 3097 C C . ILE B 1 182 ? 15.051 29.805 53.523 1.00 23.55 182 ILE B C 1
ATOM 3098 O O . ILE B 1 182 ? 15.598 29.868 52.421 1.00 23.71 182 ILE B O 1
ATOM 3103 N N . ALA B 1 183 ? 14.097 28.927 53.812 1.00 24.55 183 ALA B N 1
ATOM 3104 C CA . ALA B 1 183 ? 13.633 27.926 52.855 1.00 26.55 183 ALA B CA 1
ATOM 3105 C C . ALA B 1 183 ? 12.820 28.470 51.682 1.00 28.68 183 ALA B C 1
ATOM 3106 O O . ALA B 1 183 ? 11.616 28.233 51.594 1.00 29.60 183 ALA B O 1
ATOM 3108 N N . THR B 1 184 ? 13.472 29.195 50.781 1.00 31.67 184 THR B N 1
ATOM 3109 C CA . THR B 1 184 ? 12.789 29.724 49.604 1.00 34.69 184 THR B CA 1
ATOM 3110 C C . THR B 1 184 ? 12.930 28.680 48.500 1.00 37.61 184 THR B C 1
ATOM 3111 O O . THR B 1 184 ? 13.762 27.778 48.604 1.00 37.34 184 THR B O 1
ATOM 3115 N N . GLU B 1 185 ? 12.119 28.792 47.453 1.00 40.72 185 GLU B N 1
ATOM 3116 C CA . GLU B 1 185 ? 12.182 27.838 46.349 1.00 44.02 185 GLU B CA 1
ATOM 3117 C C . GLU B 1 185 ? 13.601 27.737 45.796 1.00 45.12 185 GLU B C 1
ATOM 3118 O O . GLU B 1 185 ? 14.055 26.659 45.414 1.00 46.31 185 GLU B O 1
ATOM 3124 N N . ALA B 1 186 ? 14.299 28.867 45.763 1.00 46.17 186 ALA B N 1
ATOM 3125 C CA . ALA B 1 186 ? 15.666 28.910 45.260 1.00 46.58 186 ALA B CA 1
ATOM 3126 C C . ALA B 1 186 ? 16.601 28.091 46.146 1.00 46.98 186 ALA B C 1
ATOM 3127 O O . ALA B 1 186 ? 17.505 27.417 45.653 1.00 47.08 186 ALA B O 1
ATOM 3129 N N . VAL B 1 187 ? 16.379 28.156 47.455 1.00 46.79 187 VAL B N 1
ATOM 3130 C CA . VAL B 1 187 ? 17.205 27.424 48.408 1.00 46.70 187 VAL B CA 1
ATOM 3131 C C . VAL B 1 187 ? 16.827 25.946 48.460 1.00 46.89 187 VAL B C 1
ATOM 3132 O O . VAL B 1 187 ? 17.688 25.082 48.628 1.00 46.45 187 VAL B O 1
ATOM 3136 N N . LEU B 1 188 ? 15.538 25.660 48.318 1.00 47.21 188 LEU B N 1
ATOM 3137 C CA . LEU B 1 188 ? 15.058 24.285 48.357 1.00 48.10 188 LEU B CA 1
ATOM 3138 C C . LEU B 1 188 ? 15.572 23.465 47.176 1.00 49.00 188 LEU B C 1
ATOM 3139 O O . LEU B 1 188 ? 15.712 22.246 47.275 1.00 48.91 188 LEU B O 1
ATOM 3144 N N . GLU B 1 189 ? 15.856 24.136 46.064 1.00 50.30 189 GLU B N 1
ATOM 3145 C CA . GLU B 1 189 ? 16.355 23.453 44.874 1.00 51.78 189 GLU B CA 1
ATOM 3146 C C . GLU B 1 189 ? 17.866 23.260 44.955 1.00 51.98 189 GLU B C 1
ATOM 3147 O O . GLU B 1 189 ? 18.399 22.252 44.490 1.00 52.01 189 GLU B O 1
ATOM 3153 N N . ALA B 1 190 ? 18.553 24.230 45.549 1.00 52.37 190 ALA B N 1
ATOM 3154 C CA . ALA B 1 190 ? 20.001 24.162 45.694 1.00 52.67 190 ALA B CA 1
ATOM 3155 C C . ALA B 1 190 ? 20.389 22.966 46.560 1.00 53.03 190 ALA B C 1
ATOM 3156 O O . ALA B 1 190 ? 21.494 22.436 46.444 1.00 53.47 190 ALA B O 1
ATOM 3158 N N . ILE B 1 191 ? 19.472 22.547 47.426 1.00 53.13 191 ILE B N 1
ATOM 3159 C CA . ILE B 1 191 ? 19.714 21.416 48.313 1.00 53.27 191 ILE B CA 1
ATOM 3160 C C . ILE B 1 191 ? 19.438 20.097 47.597 1.00 53.35 191 ILE B C 1
ATOM 3161 O O . ILE B 1 191 ? 18.309 19.829 47.187 1.00 53.90 191 ILE B O 1
ATOM 3166 N N . ARG B 1 199 ? 22.147 15.407 53.822 1.00 50.04 199 ARG B N 1
ATOM 3167 C CA . ARG B 1 199 ? 23.368 15.989 54.369 1.00 50.27 199 ARG B CA 1
ATOM 3168 C C . ARG B 1 199 ? 23.375 17.503 54.194 1.00 49.75 199 ARG B C 1
ATOM 3169 O O . ARG B 1 199 ? 23.539 18.247 55.160 1.00 49.52 199 ARG B O 1
ATOM 3177 N N . THR B 1 200 ? 23.200 17.954 52.956 1.00 49.23 200 THR B N 1
ATOM 3178 C CA . THR B 1 200 ? 23.183 19.381 52.660 1.00 49.46 200 THR B CA 1
ATOM 3179 C C . THR B 1 200 ? 22.059 20.050 53.444 1.00 49.87 200 THR B C 1
ATOM 3180 O O . THR B 1 200 ? 22.202 21.173 53.927 1.00 49.41 200 THR B O 1
ATOM 3184 N N . ARG B 1 201 ? 20.940 19.343 53.564 1.00 50.28 201 ARG B N 1
ATOM 3185 C CA . ARG B 1 201 ? 19.779 19.845 54.286 1.00 50.93 201 ARG B CA 1
ATOM 3186 C C . ARG B 1 201 ? 20.137 20.006 55.759 1.00 51.02 201 ARG B C 1
ATOM 3187 O O . ARG B 1 201 ? 19.991 21.088 56.331 1.00 50.94 201 ARG B O 1
ATOM 3195 N N . ARG B 1 202 ? 20.615 18.922 56.364 1.00 50.77 202 ARG B N 1
ATOM 3196 C CA . ARG B 1 202 ? 20.993 18.925 57.773 1.00 50.80 202 ARG B CA 1
ATOM 3197 C C . ARG B 1 202 ? 22.039 19.986 58.098 1.00 50.32 202 ARG B C 1
ATOM 3198 O O . ARG B 1 202 ? 21.909 20.711 59.085 1.00 50.21 202 ARG B O 1
ATOM 3206 N N . ASP B 1 203 ? 23.076 20.076 57.270 1.00 49.71 203 ASP B N 1
ATOM 3207 C CA . ASP B 1 203 ? 24.139 21.051 57.489 1.00 49.56 203 ASP B CA 1
ATOM 3208 C C . ASP B 1 203 ? 23.620 22.486 57.536 1.00 48.75 203 ASP B C 1
ATOM 3209 O O . ASP B 1 203 ? 23.899 23.216 58.486 1.00 49.05 203 ASP B O 1
ATOM 3214 N N . TRP B 1 204 ? 22.870 22.891 56.516 1.00 47.92 204 TRP B N 1
ATOM 3215 C CA . TRP B 1 204 ? 22.321 24.243 56.485 1.00 47.54 204 TRP B CA 1
ATOM 3216 C C . TRP B 1 204 ? 21.416 24.474 57.692 1.00 46.69 204 TRP B C 1
ATOM 3217 O O . TRP B 1 204 ? 21.462 25.531 58.321 1.00 46.91 204 TRP B O 1
ATOM 3228 N N . GLU B 1 205 ? 20.596 23.477 58.014 1.00 45.38 205 GLU B N 1
ATOM 3229 C CA . GLU B 1 205 ? 19.683 23.572 59.148 1.00 44.37 205 GLU B CA 1
ATOM 3230 C C . GLU B 1 205 ? 20.433 23.704 60.468 1.00 43.29 205 GLU B C 1
ATOM 3231 O O . GLU B 1 205 ? 20.064 24.513 61.321 1.00 42.72 205 GLU B O 1
ATOM 3237 N N . ASP B 1 206 ? 21.487 22.907 60.630 1.00 41.90 206 ASP B N 1
ATOM 3238 C CA . ASP B 1 206 ? 22.281 22.927 61.854 1.00 41.45 206 ASP B CA 1
ATOM 3239 C C . ASP B 1 206 ? 23.106 24.193 62.041 1.00 40.20 206 ASP B C 1
ATOM 3240 O O . ASP B 1 206 ? 23.884 24.302 62.989 1.00 39.55 206 ASP B O 1
ATOM 3245 N N . LEU B 1 207 ? 22.941 25.149 61.134 1.00 39.20 207 LEU B N 1
ATOM 3246 C CA . LEU B 1 207 ? 23.653 26.414 61.242 1.00 37.80 207 LEU B CA 1
ATOM 3247 C C . LEU B 1 207 ? 22.879 27.296 62.213 1.00 36.15 207 LEU B C 1
ATOM 3248 O O . LEU B 1 207 ? 23.404 28.284 62.724 1.00 36.05 207 LEU B O 1
ATOM 3253 N N . HIS B 1 208 ? 21.627 26.923 62.463 1.00 33.39 208 HIS B N 1
ATOM 3254 C CA . HIS B 1 208 ? 20.761 27.677 63.360 1.00 31.86 208 HIS B CA 1
ATOM 3255 C C . HIS B 1 208 ? 20.487 26.896 64.646 1.00 31.23 208 HIS B C 1
ATOM 3256 O O . HIS B 1 208 ? 20.440 25.664 64.637 1.00 30.53 208 HIS B O 1
ATOM 3263 N N . ALA B 1 209 ? 20.300 27.620 65.746 1.00 29.21 209 ALA B N 1
ATOM 3264 C CA . ALA B 1 209 ? 20.022 27.000 67.039 1.00 27.80 209 ALA B CA 1
ATOM 3265 C C . ALA B 1 209 ? 18.696 26.245 67.006 1.00 26.77 209 ALA B C 1
ATOM 3266 O O . ALA B 1 209 ? 18.523 25.250 67.710 1.00 26.21 209 ALA B O 1
ATOM 3268 N N . LEU B 1 210 ? 17.761 26.724 66.189 1.00 24.77 210 LEU B N 1
ATOM 3269 C CA . LEU B 1 210 ? 16.453 26.089 66.069 1.00 24.94 210 LEU B CA 1
ATOM 3270 C C . LEU B 1 210 ? 16.527 24.829 65.210 1.00 25.94 210 LEU B C 1
ATOM 3271 O O . LEU B 1 210 ? 15.535 24.117 65.044 1.00 26.34 210 LEU B O 1
ATOM 3276 N N . ARG B 1 211 ? 17.712 24.570 64.665 1.00 26.99 211 ARG B N 1
ATOM 3277 C CA . ARG B 1 211 ? 17.963 23.393 63.838 1.00 28.87 211 ARG B CA 1
ATOM 3278 C C . ARG B 1 211 ? 16.944 23.162 62.725 1.00 29.07 211 ARG B C 1
ATOM 3279 O O . ARG B 1 211 ? 16.467 22.044 62.523 1.00 29.26 211 ARG B O 1
ATOM 3287 N N . ARG B 1 212 ? 16.616 24.226 62.005 1.00 27.17 212 ARG B N 1
ATOM 3288 C CA . ARG B 1 212 ? 15.681 24.143 60.894 1.00 26.24 212 ARG B CA 1
ATOM 3289 C C . ARG B 1 212 ? 15.848 25.393 60.053 1.00 25.50 212 ARG B C 1
ATOM 3290 O O . ARG B 1 212 ? 16.416 26.384 60.510 1.00 24.10 212 ARG B O 1
ATOM 3298 N N . LEU B 1 213 ? 15.367 25.343 58.819 1.00 23.97 213 LEU B N 1
ATOM 3299 C CA . LEU B 1 213 ? 15.454 26.503 57.952 1.00 22.43 213 LEU B CA 1
ATOM 3300 C C . LEU B 1 213 ? 14.288 27.400 58.325 1.00 21.82 213 LEU B C 1
ATOM 3301 O O . LEU B 1 213 ? 13.273 26.925 58.837 1.00 21.36 213 LEU B O 1
ATOM 3306 N N . GLY B 1 214 ? 14.437 28.695 58.084 1.00 19.11 214 GLY B N 1
ATOM 3307 C CA . GLY B 1 214 ? 13.359 29.611 58.393 1.00 19.09 214 GLY B CA 1
ATOM 3308 C C . GLY B 1 214 ? 12.389 29.655 57.231 1.00 19.16 214 GLY B C 1
ATOM 3309 O O . GLY B 1 214 ? 12.733 29.270 56.113 1.00 19.05 214 GLY B O 1
ATOM 3310 N N . LYS B 1 215 ? 11.168 30.105 57.491 1.00 18.86 215 LYS B N 1
ATOM 3311 C CA . LYS B 1 215 ? 10.172 30.211 56.437 1.00 20.33 215 LYS B CA 1
ATOM 3312 C C . LYS B 1 215 ? 10.135 31.661 55.980 1.00 18.54 215 LYS B C 1
ATOM 3313 O O . LYS B 1 215 ? 10.389 32.571 56.766 1.00 17.90 215 LYS B O 1
ATOM 3319 N N . PRO B 1 216 ? 9.835 31.895 54.696 1.00 17.68 216 PRO B N 1
ATOM 3320 C CA . PRO B 1 216 ? 9.773 33.267 54.186 1.00 16.29 216 PRO B CA 1
ATOM 3321 C C . PRO B 1 216 ? 8.826 34.122 55.029 1.00 15.89 216 PRO B C 1
ATOM 3322 O O . PRO B 1 216 ? 9.075 35.310 55.259 1.00 15.78 216 PRO B O 1
ATOM 3326 N N . GLU B 1 217 ? 7.742 33.501 55.486 1.00 14.72 217 GLU B N 1
ATOM 3327 C CA . GLU B 1 217 ? 6.731 34.178 56.294 1.00 17.39 217 GLU B CA 1
ATOM 3328 C C . GLU B 1 217 ? 7.302 34.702 57.611 1.00 16.26 217 GLU B C 1
ATOM 3329 O O . GLU B 1 217 ? 6.853 35.725 58.131 1.00 16.71 217 GLU B O 1
ATOM 3335 N N . GLU B 1 218 ? 8.287 33.994 58.154 1.00 16.09 218 GLU B N 1
ATOM 3336 C CA . GLU B 1 218 ? 8.897 34.403 59.411 1.00 15.12 218 GLU B CA 1
ATOM 3337 C C . GLU B 1 218 ? 9.750 35.655 59.239 1.00 14.44 218 GLU B C 1
ATOM 3338 O O . GLU B 1 218 ? 9.857 36.472 60.154 1.00 15.48 218 GLU B O 1
ATOM 3344 N N . VAL B 1 219 ? 10.356 35.812 58.067 1.00 13.90 219 VAL B N 1
ATOM 3345 C CA . VAL B 1 219 ? 11.144 37.005 57.805 1.00 14.15 219 VAL B CA 1
ATOM 3346 C C . VAL B 1 219 ? 10.144 38.146 57.609 1.00 14.60 219 VAL B C 1
ATOM 3347 O O . VAL B 1 219 ? 10.332 39.245 58.129 1.00 12.79 219 VAL B O 1
ATOM 3351 N N . ALA B 1 220 ? 9.065 37.868 56.882 1.00 13.42 220 ALA B N 1
ATOM 3352 C CA . ALA B 1 220 ? 8.035 38.875 56.633 1.00 12.92 220 ALA B CA 1
ATOM 3353 C C . ALA B 1 220 ? 7.468 39.462 57.924 1.00 13.00 220 ALA B C 1
ATOM 3354 O O . ALA B 1 220 ? 7.229 40.667 58.007 1.00 12.48 220 ALA B O 1
ATOM 3356 N N . GLU B 1 221 ? 7.243 38.621 58.930 1.00 12.37 221 GLU B N 1
ATOM 3357 C CA . GLU B 1 221 ? 6.706 39.114 60.198 1.00 13.88 221 GLU B CA 1
ATOM 3358 C C . GLU B 1 221 ? 7.646 40.137 60.841 1.00 13.19 221 GLU B C 1
ATOM 3359 O O . GLU B 1 221 ? 7.193 41.126 61.410 1.00 13.63 221 GLU B O 1
ATOM 3365 N N . ALA B 1 222 ? 8.953 39.904 60.752 1.00 12.60 222 ALA B N 1
ATOM 3366 C CA . ALA B 1 222 ? 9.917 40.841 61.331 1.00 13.05 222 ALA B CA 1
ATOM 3367 C C . ALA B 1 222 ? 9.886 42.155 60.554 1.00 12.95 222 ALA B C 1
ATOM 3368 O O . ALA B 1 222 ? 9.975 43.238 61.136 1.00 13.10 222 ALA B O 1
ATOM 3370 N N . VAL B 1 223 ? 9.759 42.053 59.234 1.00 12.60 223 VAL B N 1
ATOM 3371 C CA . VAL B 1 223 ? 9.706 43.238 58.387 1.00 12.86 223 VAL B CA 1
ATOM 3372 C C . VAL B 1 223 ? 8.469 44.057 58.737 1.00 13.02 223 VAL B C 1
ATOM 3373 O O . VAL B 1 223 ? 8.536 45.283 58.840 1.00 12.96 223 VAL B O 1
ATOM 3377 N N . LEU B 1 224 ? 7.339 43.381 58.925 1.00 12.95 224 LEU B N 1
ATOM 3378 C CA . LEU B 1 224 ? 6.100 44.069 59.285 1.00 13.34 224 LEU B CA 1
ATOM 3379 C C . LEU B 1 224 ? 6.287 44.843 60.585 1.00 13.92 224 LEU B C 1
ATOM 3380 O O . LEU B 1 224 ? 5.896 46.004 60.690 1.00 12.92 224 LEU B O 1
ATOM 3385 N N . PHE B 1 225 ? 6.883 44.190 61.576 1.00 11.45 225 PHE B N 1
ATOM 3386 C CA . PHE B 1 225 ? 7.105 44.820 62.866 1.00 10.64 225 PHE B CA 1
ATOM 3387 C C . PHE B 1 225 ? 7.942 46.089 62.749 1.00 12.51 225 PHE B C 1
ATOM 3388 O O . PHE B 1 225 ? 7.562 47.139 63.269 1.00 12.57 225 PHE B O 1
ATOM 3396 N N . LEU B 1 226 ? 9.077 45.990 62.063 1.00 11.94 226 LEU B N 1
ATOM 3397 C CA . LEU B 1 226 ? 9.971 47.133 61.912 1.00 12.22 226 LEU B CA 1
ATOM 3398 C C . LEU B 1 226 ? 9.365 48.275 61.113 1.00 13.04 226 LEU B C 1
ATOM 3399 O O . LEU B 1 226 ? 9.744 49.433 61.290 1.00 13.39 226 LEU B O 1
ATOM 3404 N N . ALA B 1 227 ? 8.419 47.954 60.239 1.00 12.69 227 ALA B N 1
ATOM 3405 C CA . ALA B 1 227 ? 7.773 48.973 59.422 1.00 12.89 227 ALA B CA 1
ATOM 3406 C C . ALA B 1 227 ? 6.567 49.579 60.126 1.00 13.25 227 ALA B C 1
ATOM 3407 O O . ALA B 1 227 ? 6.023 50.592 59.676 1.00 14.33 227 ALA B O 1
ATOM 3409 N N . SER B 1 228 ? 6.161 48.972 61.236 1.00 12.08 228 SER B N 1
ATOM 3410 C CA . SER B 1 228 ? 4.983 49.429 61.969 1.00 13.95 228 SER B CA 1
ATOM 3411 C C . SER B 1 228 ? 5.257 50.455 63.058 1.00 14.31 228 SER B C 1
ATOM 3412 O O . SER B 1 228 ? 6.399 50.660 63.464 1.00 14.15 228 SER B O 1
ATOM 3415 N N . GLU B 1 229 ? 4.182 51.075 63.540 1.00 16.92 229 GLU B N 1
ATOM 3416 C CA . GLU B 1 229 ? 4.270 52.072 64.598 1.00 17.80 229 GLU B CA 1
ATOM 3417 C C . GLU B 1 229 ? 4.675 51.433 65.925 1.00 17.64 229 GLU B C 1
ATOM 3418 O O . GLU B 1 229 ? 5.059 52.127 66.860 1.00 17.96 229 GLU B O 1
ATOM 3424 N N . LYS B 1 230 ? 4.584 50.109 66.007 1.00 16.18 230 LYS B N 1
ATOM 3425 C CA . LYS B 1 230 ? 4.970 49.407 67.225 1.00 17.35 230 LYS B CA 1
ATOM 3426 C C . LYS B 1 230 ? 6.475 49.558 67.424 1.00 16.34 230 LYS B C 1
ATOM 3427 O O . LYS B 1 230 ? 6.985 49.419 68.538 1.00 18.71 230 LYS B O 1
ATOM 3433 N N . ALA B 1 231 ? 7.180 49.851 66.335 1.00 14.71 231 ALA B N 1
ATOM 3434 C CA . ALA B 1 231 ? 8.630 50.021 66.372 1.00 12.88 231 ALA B CA 1
ATOM 3435 C C . ALA B 1 231 ? 8.984 51.503 66.282 1.00 12.29 231 ALA B C 1
ATOM 3436 O O . ALA B 1 231 ? 10.027 51.865 65.740 1.00 11.49 231 ALA B O 1
ATOM 3438 N N . SER B 1 232 ? 8.119 52.348 66.839 1.00 13.39 232 SER B N 1
ATOM 3439 C CA . SER B 1 232 ? 8.310 53.794 66.796 1.00 14.20 232 SER B CA 1
ATOM 3440 C C . SER B 1 232 ? 9.632 54.338 67.339 1.00 14.57 232 SER B C 1
ATOM 3441 O O . SER B 1 232 ? 10.052 55.426 66.945 1.00 14.64 232 SER B O 1
ATOM 3444 N N . PHE B 1 233 ? 10.288 53.616 68.242 1.00 13.88 233 PHE B N 1
ATOM 3445 C CA . PHE B 1 233 ? 11.563 54.107 68.763 1.00 13.33 233 PHE B CA 1
ATOM 3446 C C . PHE B 1 233 ? 12.717 53.242 68.269 1.00 13.98 233 PHE B C 1
ATOM 3447 O O . PHE B 1 233 ? 13.781 53.187 68.884 1.00 14.60 233 PHE B O 1
ATOM 3455 N N . ILE B 1 234 ? 12.497 52.563 67.149 1.00 11.66 234 ILE B N 1
ATOM 3456 C CA . ILE B 1 234 ? 13.527 51.716 66.575 1.00 11.03 234 ILE B CA 1
ATOM 3457 C C . ILE B 1 234 ? 13.923 52.234 65.195 1.00 11.72 234 ILE B C 1
ATOM 3458 O O . ILE B 1 234 ? 13.096 52.297 64.283 1.00 11.36 234 ILE B O 1
ATOM 3463 N N . THR B 1 235 ? 15.181 52.637 65.052 1.00 11.46 235 THR B N 1
ATOM 3464 C CA . THR B 1 235 ? 15.678 53.099 63.767 1.00 10.59 235 THR B CA 1
ATOM 3465 C C . THR B 1 235 ? 17.184 52.887 63.716 1.00 11.26 235 THR B C 1
ATOM 3466 O O . THR B 1 235 ? 17.870 52.961 64.742 1.00 12.30 235 THR B O 1
ATOM 3470 N N . GLY B 1 236 ? 17.680 52.582 62.522 1.00 11.76 236 GLY B N 1
ATOM 3471 C CA . GLY B 1 236 ? 19.096 52.334 62.335 1.00 12.43 236 GLY B CA 1
ATOM 3472 C C . GLY B 1 236 ? 19.510 50.980 62.877 1.00 12.90 236 GLY B C 1
ATOM 3473 O O . GLY B 1 236 ? 20.702 50.688 62.976 1.00 15.56 236 GLY B O 1
ATOM 3474 N N . ALA B 1 237 ? 18.530 50.143 63.209 1.00 12.65 237 ALA B N 1
ATOM 3475 C CA . ALA B 1 237 ? 18.811 48.824 63.770 1.00 12.71 237 ALA B CA 1
ATOM 3476 C C . ALA B 1 237 ? 18.877 47.703 62.741 1.00 12.29 237 ALA B C 1
ATOM 3477 O O . ALA B 1 237 ? 18.195 47.746 61.716 1.00 11.38 237 ALA B O 1
ATOM 3479 N N . ILE B 1 238 ? 19.709 46.703 63.032 1.00 13.11 238 ILE B N 1
ATOM 3480 C CA . ILE B 1 238 ? 19.880 45.533 62.171 1.00 14.81 238 ILE B CA 1
ATOM 3481 C C . ILE B 1 238 ? 19.404 44.336 62.994 1.00 15.39 238 ILE B C 1
ATOM 3482 O O . ILE B 1 238 ? 20.062 43.948 63.959 1.00 16.84 238 ILE B O 1
ATOM 3487 N N . LEU B 1 239 ? 18.267 43.758 62.614 1.00 13.84 239 LEU B N 1
ATOM 3488 C CA . LEU B 1 239 ? 17.684 42.634 63.346 1.00 12.87 239 LEU B CA 1
ATOM 3489 C C . LEU B 1 239 ? 17.875 41.274 62.682 1.00 12.93 239 LEU B C 1
ATOM 3490 O O . LEU B 1 239 ? 17.328 41.010 61.611 1.00 12.58 239 LEU B O 1
ATOM 3495 N N . PRO B 1 240 ? 18.654 40.386 63.313 1.00 13.68 240 PRO B N 1
ATOM 3496 C CA . PRO B 1 240 ? 18.847 39.069 62.703 1.00 13.68 240 PRO B CA 1
ATOM 3497 C C . PRO B 1 240 ? 17.571 38.246 62.830 1.00 13.80 240 PRO B C 1
ATOM 3498 O O . PRO B 1 240 ? 16.890 38.297 63.851 1.00 14.83 240 PRO B O 1
ATOM 3502 N N . VAL B 1 241 ? 17.245 37.503 61.781 1.00 12.95 241 VAL B N 1
ATOM 3503 C CA . VAL B 1 241 ? 16.077 36.627 61.772 1.00 13.11 241 VAL B CA 1
ATOM 3504 C C . VAL B 1 241 ? 16.730 35.367 61.230 1.00 13.28 241 VAL B C 1
ATOM 3505 O O . VAL B 1 241 ? 16.526 34.989 60.075 1.00 12.78 241 VAL B O 1
ATOM 3509 N N . ASP B 1 242 ? 17.527 34.732 62.088 1.00 13.52 242 ASP B N 1
ATOM 3510 C CA . ASP B 1 242 ? 18.319 33.571 61.702 1.00 14.36 242 ASP B CA 1
ATOM 3511 C C . ASP B 1 242 ? 18.238 32.341 62.595 1.00 14.56 242 ASP B C 1
ATOM 3512 O O . ASP B 1 242 ? 19.147 31.511 62.577 1.00 13.69 242 ASP B O 1
ATOM 3517 N N . GLY B 1 243 ? 17.176 32.225 63.382 1.00 12.94 243 GLY B N 1
ATOM 3518 C CA . GLY B 1 243 ? 17.036 31.058 64.238 1.00 14.55 243 GLY B CA 1
ATOM 3519 C C . GLY B 1 243 ? 18.208 30.827 65.173 1.00 15.37 243 GLY B C 1
ATOM 3520 O O . GLY B 1 243 ? 18.462 29.694 65.593 1.00 16.41 243 GLY B O 1
ATOM 3521 N N . GLY B 1 244 ? 18.931 31.896 65.492 1.00 14.40 244 GLY B N 1
ATOM 3522 C CA . GLY B 1 244 ? 20.057 31.778 66.400 1.00 15.27 244 GLY B CA 1
ATOM 3523 C C . GLY B 1 244 ? 21.402 31.491 65.759 1.00 15.72 244 GLY B C 1
ATOM 3524 O O . GLY B 1 244 ? 22.374 31.216 66.461 1.00 15.68 244 GLY B O 1
ATOM 3525 N N . MET B 1 245 ? 21.468 31.555 64.434 1.00 15.44 245 MET B N 1
ATOM 3526 C CA . MET B 1 245 ? 22.718 31.295 63.720 1.00 16.87 245 MET B CA 1
ATOM 3527 C C . MET B 1 245 ? 23.880 32.157 64.207 1.00 17.60 245 MET B C 1
ATOM 3528 O O . MET B 1 245 ? 24.956 31.644 64.525 1.00 19.15 245 MET B O 1
ATOM 3533 N N . THR B 1 246 ? 23.664 33.466 64.268 1.00 18.68 246 THR B N 1
ATOM 3534 C CA . THR B 1 246 ? 24.713 34.385 64.692 1.00 19.09 246 THR B CA 1
ATOM 3535 C C . THR B 1 246 ? 24.977 34.433 66.192 1.00 20.11 246 THR B C 1
ATOM 3536 O O . THR B 1 246 ? 25.767 35.253 66.659 1.00 20.27 246 THR B O 1
ATOM 3540 N N . ALA B 1 247 ? 24.327 33.558 66.950 1.00 19.38 247 ALA B N 1
ATOM 3541 C CA . ALA B 1 247 ? 24.542 33.523 68.390 1.00 18.99 247 ALA B CA 1
ATOM 3542 C C . ALA B 1 247 ? 25.711 32.602 68.741 1.00 18.85 247 ALA B C 1
ATOM 3543 O O . ALA B 1 247 ? 26.257 32.689 69.839 1.00 17.54 247 ALA B O 1
ATOM 3545 N N . SER B 1 248 ? 26.097 31.731 67.809 1.00 20.33 248 SER B N 1
ATOM 3546 C CA . SER B 1 248 ? 27.192 30.791 68.054 1.00 24.22 248 SER B CA 1
ATOM 3547 C C . SER B 1 248 ? 27.911 30.287 66.802 1.00 27.55 248 SER B C 1
ATOM 3548 O O . SER B 1 248 ? 27.337 30.242 65.714 1.00 27.18 248 SER B O 1
ATOM 3551 N N . PHE B 1 249 ? 29.168 29.888 66.978 1.00 30.40 249 PHE B N 1
ATOM 3552 C CA . PHE B 1 249 ? 29.987 29.371 65.883 1.00 33.79 249 PHE B CA 1
ATOM 3553 C C . PHE B 1 249 ? 30.141 27.854 65.935 1.00 37.08 249 PHE B C 1
ATOM 3554 O O . PHE B 1 249 ? 30.490 27.226 64.936 1.00 38.10 249 PHE B O 1
ATOM 3562 N N . MET B 1 250 ? 29.884 27.265 67.099 1.00 40.90 250 MET B N 1
ATOM 3563 C CA . MET B 1 250 ? 30.014 25.821 67.257 1.00 44.56 250 MET B CA 1
ATOM 3564 C C . MET B 1 250 ? 28.728 25.082 66.908 1.00 46.08 250 MET B C 1
ATOM 3565 O O . MET B 1 250 ? 27.758 25.750 66.487 1.00 47.08 250 MET B O 1
ATOM 3570 N N . GLY C 1 2 ? 64.305 44.710 59.222 1.00 35.94 2 GLY C N 1
ATOM 3571 C CA . GLY C 1 2 ? 63.202 44.844 60.218 1.00 34.49 2 GLY C CA 1
ATOM 3572 C C . GLY C 1 2 ? 62.139 43.783 60.014 1.00 33.40 2 GLY C C 1
ATOM 3573 O O . GLY C 1 2 ? 62.399 42.744 59.403 1.00 34.09 2 GLY C O 1
ATOM 3574 N N . LEU C 1 3 ? 60.936 44.042 60.515 1.00 32.25 3 LEU C N 1
ATOM 3575 C CA . LEU C 1 3 ? 59.837 43.095 60.377 1.00 30.99 3 LEU C CA 1
ATOM 3576 C C . LEU C 1 3 ? 59.489 42.829 58.916 1.00 28.91 3 LEU C C 1
ATOM 3577 O O . LEU C 1 3 ? 58.786 41.867 58.606 1.00 28.81 3 LEU C O 1
ATOM 3582 N N . PHE C 1 4 ? 59.984 43.677 58.019 1.00 25.67 4 PHE C N 1
ATOM 3583 C CA . PHE C 1 4 ? 59.686 43.528 56.600 1.00 22.63 4 PHE C CA 1
ATOM 3584 C C . PHE C 1 4 ? 60.905 43.662 55.696 1.00 21.75 4 PHE C C 1
ATOM 3585 O O . PHE C 1 4 ? 60.786 44.061 54.538 1.00 19.95 4 PHE C O 1
ATOM 3593 N N . ALA C 1 5 ? 62.073 43.311 56.219 1.00 22.05 5 ALA C N 1
ATOM 3594 C CA . ALA C 1 5 ? 63.305 43.407 55.448 1.00 22.87 5 ALA C CA 1
ATOM 3595 C C . ALA C 1 5 ? 63.222 42.663 54.120 1.00 23.51 5 ALA C C 1
ATOM 3596 O O . ALA C 1 5 ? 62.967 41.458 54.085 1.00 24.55 5 ALA C O 1
ATOM 3598 N N . GLY C 1 6 ? 63.436 43.393 53.031 1.00 25.14 6 GLY C N 1
ATOM 3599 C CA . GLY C 1 6 ? 63.410 42.796 51.709 1.00 24.90 6 GLY C CA 1
ATOM 3600 C C . GLY C 1 6 ? 62.044 42.409 51.175 1.00 25.97 6 GLY C C 1
ATOM 3601 O O . GLY C 1 6 ? 61.944 41.823 50.098 1.00 27.48 6 GLY C O 1
ATOM 3602 N N . LYS C 1 7 ? 60.990 42.732 51.915 1.00 23.87 7 LYS C N 1
ATOM 3603 C CA . LYS C 1 7 ? 59.638 42.399 51.480 1.00 23.47 7 LYS C CA 1
ATOM 3604 C C . LYS C 1 7 ? 59.076 43.473 50.555 1.00 21.83 7 LYS C C 1
ATOM 3605 O O . LYS C 1 7 ? 59.332 44.661 50.745 1.00 21.68 7 LYS C O 1
ATOM 3611 N N . GLY C 1 8 ? 58.310 43.049 49.556 1.00 20.00 8 GLY C N 1
ATOM 3612 C CA . GLY C 1 8 ? 57.706 43.993 48.634 1.00 17.74 8 GLY C CA 1
ATOM 3613 C C . GLY C 1 8 ? 56.366 44.430 49.197 1.00 17.81 8 GLY C C 1
ATOM 3614 O O . GLY C 1 8 ? 55.496 43.600 49.454 1.00 16.84 8 GLY C O 1
ATOM 3615 N N . VAL C 1 9 ? 56.199 45.732 49.389 1.00 15.49 9 VAL C N 1
ATOM 3616 C CA . VAL C 1 9 ? 54.964 46.266 49.951 1.00 15.23 9 VAL C CA 1
ATOM 3617 C C . VAL C 1 9 ? 54.322 47.305 49.038 1.00 15.91 9 VAL C C 1
ATOM 3618 O O . VAL C 1 9 ? 54.962 48.281 48.644 1.00 17.61 9 VAL C O 1
ATOM 3622 N N . LEU C 1 10 ? 53.054 47.084 48.708 1.00 15.60 10 LEU C N 1
ATOM 3623 C CA . LEU C 1 10 ? 52.297 48.003 47.865 1.00 15.40 10 LEU C CA 1
ATOM 3624 C C . LEU C 1 10 ? 51.361 48.818 48.747 1.00 15.62 10 LEU C C 1
ATOM 3625 O O . LEU C 1 10 ? 50.633 48.263 49.568 1.00 15.92 10 LEU C O 1
ATOM 3630 N N . VAL C 1 11 ? 51.387 50.135 48.578 1.00 14.26 11 VAL C N 1
ATOM 3631 C CA . VAL C 1 11 ? 50.534 51.026 49.359 1.00 15.15 11 VAL C CA 1
ATOM 3632 C C . VAL C 1 11 ? 49.782 51.968 48.425 1.00 15.91 11 VAL C C 1
ATOM 3633 O O . VAL C 1 11 ? 50.399 52.740 47.694 1.00 16.29 11 VAL C O 1
ATOM 3637 N N . THR C 1 12 ? 48.453 51.913 48.440 1.00 15.44 12 THR C N 1
ATOM 3638 C CA . THR C 1 12 ? 47.684 52.803 47.577 1.00 14.57 12 THR C CA 1
ATOM 3639 C C . THR C 1 12 ? 47.434 54.133 48.275 1.00 15.79 12 THR C C 1
ATOM 3640 O O . THR C 1 12 ? 47.294 54.186 49.500 1.00 15.79 12 THR C O 1
ATOM 3644 N N . GLY C 1 13 ? 47.394 55.207 47.490 1.00 15.59 13 GLY C N 1
ATOM 3645 C CA . GLY C 1 13 ? 47.167 56.531 48.047 1.00 15.17 13 GLY C CA 1
ATOM 3646 C C . GLY C 1 13 ? 48.223 56.914 49.065 1.00 15.76 13 GLY C C 1
ATOM 3647 O O . GLY C 1 13 ? 47.909 57.464 50.121 1.00 14.89 13 GLY C O 1
ATOM 3648 N N . GLY C 1 14 ? 49.482 56.640 48.742 1.00 15.66 14 GLY C N 1
ATOM 3649 C CA . GLY C 1 14 ? 50.557 56.948 49.669 1.00 16.82 14 GLY C CA 1
ATOM 3650 C C . GLY C 1 14 ? 51.217 58.308 49.542 1.00 18.05 14 GLY C C 1
ATOM 3651 O O . GLY C 1 14 ? 52.280 58.524 50.119 1.00 19.06 14 GLY C O 1
ATOM 3652 N N . ALA C 1 15 ? 50.599 59.231 48.813 1.00 17.94 15 ALA C N 1
ATOM 3653 C CA . ALA C 1 15 ? 51.186 60.559 48.633 1.00 19.06 15 ALA C CA 1
ATOM 3654 C C . ALA C 1 15 ? 51.174 61.418 49.894 1.00 19.39 15 ALA C C 1
ATOM 3655 O O . ALA C 1 15 ? 52.059 62.254 50.086 1.00 20.60 15 ALA C O 1
ATOM 3657 N N . ARG C 1 16 ? 50.180 61.221 50.753 1.00 19.47 16 ARG C N 1
ATOM 3658 C CA . ARG C 1 16 ? 50.081 62.009 51.978 1.00 20.25 16 ARG C CA 1
ATOM 3659 C C . ARG C 1 16 ? 49.263 61.293 53.052 1.00 20.47 16 ARG C C 1
ATOM 3660 O O . ARG C 1 16 ? 48.891 60.131 52.891 1.00 20.13 16 ARG C O 1
ATOM 3668 N N . GLY C 1 17 ? 48.995 62.006 54.144 1.00 19.27 17 GLY C N 1
ATOM 3669 C CA . GLY C 1 17 ? 48.206 61.466 55.241 1.00 17.73 17 GLY C CA 1
ATOM 3670 C C . GLY C 1 17 ? 48.605 60.099 55.767 1.00 17.23 17 GLY C C 1
ATOM 3671 O O . GLY C 1 17 ? 49.785 59.802 55.939 1.00 17.05 17 GLY C O 1
ATOM 3672 N N . ILE C 1 18 ? 47.606 59.262 56.027 1.00 15.77 18 ILE C N 1
ATOM 3673 C CA . ILE C 1 18 ? 47.844 57.923 56.554 1.00 15.74 18 ILE C CA 1
ATOM 3674 C C . ILE C 1 18 ? 48.661 57.051 55.603 1.00 15.38 18 ILE C C 1
ATOM 3675 O O . ILE C 1 18 ? 49.555 56.325 56.039 1.00 15.68 18 ILE C O 1
ATOM 3680 N N . GLY C 1 19 ? 48.368 57.135 54.308 1.00 13.99 19 GLY C N 1
ATOM 3681 C CA . GLY C 1 19 ? 49.094 56.343 53.331 1.00 14.37 19 GLY C CA 1
ATOM 3682 C C . GLY C 1 19 ? 50.583 56.631 53.346 1.00 15.64 19 GLY C C 1
ATOM 3683 O O . GLY C 1 19 ? 51.409 55.721 53.250 1.00 15.25 19 GLY C O 1
ATOM 3684 N N . ARG C 1 20 ? 50.931 57.907 53.463 1.00 15.16 20 ARG C N 1
ATOM 3685 C CA . ARG C 1 20 ? 52.333 58.304 53.502 1.00 16.36 20 ARG C CA 1
ATOM 3686 C C . ARG C 1 20 ? 52.982 57.765 54.773 1.00 15.86 20 ARG C C 1
ATOM 3687 O O . ARG C 1 20 ? 54.109 57.283 54.743 1.00 17.20 20 ARG C O 1
ATOM 3695 N N . ALA C 1 21 ? 52.266 57.845 55.891 1.00 15.72 21 ALA C N 1
ATOM 3696 C CA . ALA C 1 21 ? 52.792 57.342 57.157 1.00 14.50 21 ALA C CA 1
ATOM 3697 C C . ALA C 1 21 ? 53.020 55.835 57.049 1.00 14.71 21 ALA C C 1
ATOM 3698 O O . ALA C 1 21 ? 54.019 55.314 57.542 1.00 15.25 21 ALA C O 1
ATOM 3700 N N . ILE C 1 22 ? 52.096 55.138 56.397 1.00 14.25 22 ILE C N 1
ATOM 3701 C CA . ILE C 1 22 ? 52.223 53.692 56.230 1.00 13.54 22 ILE C CA 1
ATOM 3702 C C . ILE C 1 22 ? 53.445 53.359 55.370 1.00 14.20 22 ILE C C 1
ATOM 3703 O O . ILE C 1 22 ? 54.247 52.494 55.725 1.00 14.16 22 ILE C O 1
ATOM 3708 N N . ALA C 1 23 ? 53.596 54.059 54.248 1.00 14.67 23 ALA C N 1
ATOM 3709 C CA . ALA C 1 23 ? 54.728 53.828 53.357 1.00 16.09 23 ALA C CA 1
ATOM 3710 C C . ALA C 1 23 ? 56.060 54.023 54.080 1.00 17.24 23 ALA C C 1
ATOM 3711 O O . ALA C 1 23 ? 56.994 53.240 53.900 1.00 18.33 23 ALA C O 1
ATOM 3713 N N . GLN C 1 24 ? 56.140 55.066 54.901 1.00 17.32 24 GLN C N 1
ATOM 3714 C CA . GLN C 1 24 ? 57.360 55.359 55.646 1.00 19.84 24 GLN C CA 1
ATOM 3715 C C . GLN C 1 24 ? 57.601 54.321 56.739 1.00 19.46 24 GLN C C 1
ATOM 3716 O O . GLN C 1 24 ? 58.742 53.925 56.992 1.00 19.23 24 GLN C O 1
ATOM 3722 N N . ALA C 1 25 ? 56.529 53.875 57.383 1.00 18.46 25 ALA C N 1
ATOM 3723 C CA . ALA C 1 25 ? 56.655 52.877 58.437 1.00 17.80 25 ALA C CA 1
ATOM 3724 C C . ALA C 1 25 ? 57.233 51.585 57.868 1.00 17.38 25 ALA C C 1
ATOM 3725 O O . ALA C 1 25 ? 58.144 50.997 58.449 1.00 17.58 25 ALA C O 1
ATOM 3727 N N . PHE C 1 26 ? 56.703 51.144 56.732 1.00 15.33 26 PHE C N 1
ATOM 3728 C CA . PHE C 1 26 ? 57.192 49.925 56.106 1.00 15.36 26 PHE C CA 1
ATOM 3729 C C . PHE C 1 26 ? 58.644 50.065 55.664 1.00 16.42 26 PHE C C 1
ATOM 3730 O O . PHE C 1 26 ? 59.426 49.126 55.792 1.00 17.69 26 PHE C O 1
ATOM 3738 N N . ALA C 1 27 ? 59.006 51.237 55.151 1.00 17.24 27 ALA C N 1
ATOM 3739 C CA . ALA C 1 27 ? 60.376 51.466 54.700 1.00 17.40 27 ALA C CA 1
ATOM 3740 C C . ALA C 1 27 ? 61.322 51.408 55.888 1.00 19.85 27 ALA C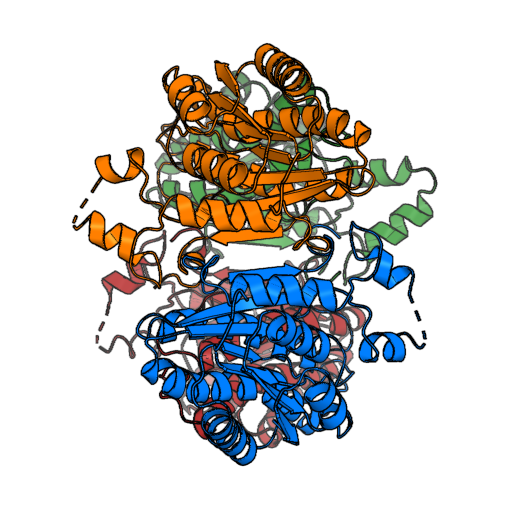 C 1
ATOM 3741 O O . ALA C 1 27 ? 62.438 50.894 55.784 1.00 21.62 27 ALA C O 1
ATOM 3743 N N . ARG C 1 28 ? 60.865 51.937 57.018 1.00 21.64 28 ARG C N 1
ATOM 3744 C CA . ARG C 1 28 ? 61.654 51.956 58.243 1.00 23.26 28 ARG C CA 1
ATOM 3745 C C . ARG C 1 28 ? 61.885 50.537 58.755 1.00 23.48 28 ARG C C 1
ATOM 3746 O O . ARG C 1 28 ? 62.836 50.281 59.496 1.00 23.21 28 ARG C O 1
ATOM 3754 N N . GLU C 1 29 ? 61.013 49.615 58.356 1.00 22.57 29 GLU C N 1
ATOM 3755 C CA . GLU C 1 29 ? 61.134 48.222 58.772 1.00 22.76 29 GLU C CA 1
ATOM 3756 C C . GLU C 1 29 ? 61.861 47.384 57.723 1.00 21.58 29 GLU C C 1
ATOM 3757 O O . GLU C 1 29 ? 61.816 46.156 57.766 1.00 22.84 29 GLU C O 1
ATOM 3763 N N . GLY C 1 30 ? 62.506 48.057 56.773 1.00 20.54 30 GLY C N 1
ATOM 3764 C CA . GLY C 1 30 ? 63.273 47.368 55.746 1.00 20.07 30 GLY C CA 1
ATOM 3765 C C . GLY C 1 30 ? 62.594 46.927 54.462 1.00 19.32 30 GLY C C 1
ATOM 3766 O O . GLY C 1 30 ? 63.221 46.274 53.624 1.00 20.43 30 GLY C O 1
ATOM 3767 N N . ALA C 1 31 ? 61.328 47.283 54.281 1.00 18.10 31 ALA C N 1
ATOM 3768 C CA . ALA C 1 31 ? 60.614 46.879 53.081 1.00 17.39 31 ALA C CA 1
ATOM 3769 C C . ALA C 1 31 ? 60.958 47.704 51.848 1.00 18.31 31 ALA C C 1
ATOM 3770 O O . ALA C 1 31 ? 61.450 48.828 51.946 1.00 18.26 31 ALA C O 1
ATOM 3772 N N . LEU C 1 32 ? 60.708 47.110 50.685 1.00 18.00 32 LEU C N 1
ATOM 3773 C CA . LEU C 1 32 ? 60.902 47.767 49.403 1.00 19.88 32 LEU C CA 1
ATOM 3774 C C . LEU C 1 32 ? 59.472 48.214 49.104 1.00 19.45 32 LEU C C 1
ATOM 3775 O O . LEU C 1 32 ? 58.605 47.385 48.823 1.00 19.17 32 LEU C O 1
ATOM 3780 N N . VAL C 1 33 ? 59.227 49.517 49.183 1.00 18.04 33 VAL C N 1
ATOM 3781 C CA . VAL C 1 33 ? 57.884 50.053 48.985 1.00 18.30 33 VAL C CA 1
ATOM 3782 C C . VAL C 1 33 ? 57.545 50.648 47.625 1.00 18.64 33 VAL C C 1
ATOM 3783 O O . VAL C 1 33 ? 58.326 51.394 47.034 1.00 18.61 33 VAL C O 1
ATOM 3787 N N . ALA C 1 34 ? 56.357 50.304 47.147 1.00 16.59 34 ALA C N 1
ATOM 3788 C CA . ALA C 1 34 ? 55.840 50.821 45.892 1.00 18.29 34 ALA C CA 1
ATOM 3789 C C . ALA C 1 34 ? 54.501 51.439 46.259 1.00 18.31 34 ALA C C 1
ATOM 3790 O O . ALA C 1 34 ? 53.622 50.765 46.794 1.00 17.89 34 ALA C O 1
ATOM 3792 N N . LEU C 1 35 ? 54.355 52.731 46.002 1.00 17.80 35 LEU C N 1
ATOM 3793 C CA . LEU C 1 35 ? 53.110 53.407 46.313 1.00 18.53 35 LEU C CA 1
ATOM 3794 C C . LEU C 1 35 ? 52.574 54.079 45.071 1.00 18.95 35 LEU C C 1
ATOM 3795 O O . LEU C 1 35 ? 53.321 54.374 44.134 1.00 18.69 35 LEU C O 1
ATOM 3800 N N . CYS C 1 36 ? 51.271 54.314 45.065 1.00 17.98 36 CYS C N 1
ATOM 3801 C CA . CYS C 1 36 ? 50.642 54.986 43.946 1.00 18.02 36 CYS C CA 1
ATOM 3802 C C . CYS C 1 36 ? 49.720 56.060 44.487 1.00 17.22 36 CYS C C 1
ATOM 3803 O O . CYS C 1 36 ? 49.328 56.035 45.656 1.00 16.37 36 CYS C O 1
ATOM 3806 N N . ASP C 1 37 ? 49.390 57.018 43.635 1.00 16.94 37 ASP C N 1
ATOM 3807 C CA . ASP C 1 37 ? 48.506 58.096 44.031 1.00 17.67 37 ASP C CA 1
ATOM 3808 C C . ASP C 1 37 ? 48.208 58.952 42.820 1.00 18.43 37 ASP C C 1
ATOM 3809 O O . ASP C 1 37 ? 48.936 58.916 41.830 1.00 18.74 37 ASP C O 1
ATOM 3814 N N . LEU C 1 38 ? 47.127 59.714 42.905 1.00 20.30 38 LEU C N 1
ATOM 3815 C CA . LEU C 1 38 ? 46.741 60.621 41.860 1.00 22.67 38 LEU C CA 1
ATOM 3816 C C . LEU C 1 38 ? 47.590 61.864 41.970 1.00 23.14 38 LEU C C 1
ATOM 3817 O O . LEU C 1 38 ? 47.862 62.551 40.994 1.00 23.92 38 LEU C O 1
ATOM 3822 N N . ARG C 1 39 ? 48.016 62.135 43.201 1.00 22.65 39 ARG C N 1
ATOM 3823 C CA . ARG C 1 39 ? 48.833 63.306 43.517 1.00 23.06 39 ARG C CA 1
ATOM 3824 C C . ARG C 1 39 ? 50.299 63.099 43.146 1.00 24.74 39 ARG C C 1
ATOM 3825 O O . ARG C 1 39 ? 50.929 62.137 43.581 1.00 24.14 39 ARG C O 1
ATOM 3833 N N . PRO C 1 40 ? 50.865 64.014 42.341 1.00 26.36 40 PRO C N 1
ATOM 3834 C CA . PRO C 1 40 ? 52.264 63.921 41.914 1.00 27.38 40 PRO C CA 1
ATOM 3835 C C . PRO C 1 40 ? 53.256 63.985 43.070 1.00 27.77 40 PRO C C 1
ATOM 3836 O O . PRO C 1 40 ? 54.407 63.571 42.935 1.00 28.42 40 PRO C O 1
ATOM 3840 N N . GLU C 1 41 ? 52.803 64.501 44.207 1.00 29.22 41 GLU C N 1
ATOM 3841 C CA . GLU C 1 41 ? 53.649 64.624 45.386 1.00 30.18 41 GLU C CA 1
ATOM 3842 C C . GLU C 1 41 ? 54.138 63.251 45.844 1.00 29.09 41 GLU C C 1
ATOM 3843 O O . GLU C 1 41 ? 55.111 63.145 46.590 1.00 28.47 41 GLU C O 1
ATOM 3849 N N . GLY C 1 42 ? 53.455 62.203 45.391 1.00 27.10 42 GLY C N 1
ATOM 3850 C CA . GLY C 1 42 ? 53.842 60.853 45.757 1.00 26.11 42 GLY C CA 1
ATOM 3851 C C . GLY C 1 42 ? 55.275 60.553 45.359 1.00 26.38 42 GLY C C 1
ATOM 3852 O O . GLY C 1 42 ? 55.951 59.747 45.999 1.00 24.80 42 GLY C O 1
ATOM 3853 N N . LYS C 1 43 ? 55.739 61.206 44.298 1.00 26.03 43 LYS C N 1
ATOM 3854 C CA . LYS C 1 43 ? 57.100 61.017 43.809 1.00 27.25 43 LYS C CA 1
ATOM 3855 C C . LYS C 1 43 ? 58.111 61.324 44.909 1.00 27.11 43 LYS C C 1
ATOM 3856 O O . LYS C 1 43 ? 59.030 60.544 45.155 1.00 27.03 43 LYS C O 1
ATOM 3862 N N . GLU C 1 44 ? 57.935 62.464 45.568 1.00 27.81 44 GLU C N 1
ATOM 3863 C CA . GLU C 1 44 ? 58.834 62.872 46.640 1.00 29.37 44 GLU C CA 1
ATOM 3864 C C . GLU C 1 44 ? 58.837 61.862 47.782 1.00 28.54 44 GLU C C 1
ATOM 3865 O O . GLU C 1 44 ? 59.889 61.535 48.327 1.00 28.69 44 GLU C O 1
ATOM 3871 N N . VAL C 1 45 ? 57.657 61.372 48.145 1.00 27.33 45 VAL C N 1
ATOM 3872 C CA . VAL C 1 45 ? 57.544 60.398 49.225 1.00 26.38 45 VAL C CA 1
ATOM 3873 C C . VAL C 1 45 ? 58.402 59.170 48.937 1.00 25.95 45 VAL C C 1
ATOM 3874 O O . VAL C 1 45 ? 59.149 58.707 49.798 1.00 25.21 45 VAL C O 1
ATOM 3878 N N . ALA C 1 46 ? 58.296 58.653 47.717 1.00 25.48 46 ALA C N 1
ATOM 3879 C CA . ALA C 1 46 ? 59.053 57.474 47.318 1.00 27.01 46 ALA C CA 1
ATOM 3880 C C . ALA C 1 46 ? 60.554 57.745 47.291 1.00 29.05 46 ALA C C 1
ATOM 3881 O O . ALA C 1 46 ? 61.353 56.889 47.672 1.00 28.17 46 ALA C O 1
ATOM 3883 N N . GLU C 1 47 ? 60.933 58.935 46.834 1.00 30.19 47 GLU C N 1
ATOM 3884 C CA . GLU C 1 47 ? 62.344 59.301 46.763 1.00 33.30 47 GLU C CA 1
ATOM 3885 C C . GLU C 1 47 ? 62.962 59.302 48.155 1.00 33.79 47 GLU C C 1
ATOM 3886 O O . GLU C 1 47 ? 64.058 58.778 48.358 1.00 33.98 47 GLU C O 1
ATOM 3892 N N . ALA C 1 48 ? 62.245 59.885 49.111 1.00 33.94 48 ALA C N 1
ATOM 3893 C CA . ALA C 1 48 ? 62.713 59.968 50.490 1.00 34.74 48 ALA C CA 1
ATOM 3894 C C . ALA C 1 48 ? 62.893 58.598 51.140 1.00 35.65 48 ALA C C 1
ATOM 3895 O O . ALA C 1 48 ? 63.759 58.427 51.998 1.00 35.44 48 ALA C O 1
ATOM 3897 N N . ILE C 1 49 ? 62.078 57.626 50.738 1.00 35.43 49 ILE C N 1
ATOM 3898 C CA . ILE C 1 49 ? 62.168 56.284 51.308 1.00 35.02 49 ILE C CA 1
ATOM 3899 C C . ILE C 1 49 ? 62.794 55.291 50.333 1.00 35.38 49 ILE C C 1
ATOM 3900 O O . ILE C 1 49 ? 62.694 54.078 50.518 1.00 36.59 49 ILE C O 1
ATOM 3905 N N . GLY C 1 50 ? 63.440 55.808 49.294 1.00 35.26 50 GLY C N 1
ATOM 3906 C CA . GLY C 1 50 ? 64.068 54.938 48.317 1.00 33.85 50 GLY C CA 1
ATOM 3907 C C . GLY C 1 50 ? 63.093 53.944 47.717 1.00 34.18 50 GLY C C 1
ATOM 3908 O O . GLY C 1 50 ? 63.484 52.867 47.261 1.00 33.81 50 GLY C O 1
ATOM 3909 N N . GLY C 1 51 ? 61.814 54.304 47.722 1.00 32.42 51 GLY C N 1
ATOM 3910 C CA . GLY C 1 51 ? 60.805 53.428 47.163 1.00 30.28 51 GLY C CA 1
ATOM 3911 C C . GLY C 1 51 ? 60.457 53.813 45.741 1.00 28.93 51 GLY C C 1
ATOM 3912 O O . GLY C 1 51 ? 61.151 54.615 45.114 1.00 29.45 51 GLY C O 1
ATOM 3913 N N . ALA C 1 52 ? 59.377 53.236 45.229 1.00 26.04 52 ALA C N 1
ATOM 3914 C CA . ALA C 1 52 ? 58.930 53.519 43.875 1.00 24.93 52 ALA C CA 1
ATOM 3915 C C . ALA C 1 52 ? 57.561 54.183 43.906 1.00 24.36 52 ALA C C 1
ATOM 3916 O O . ALA C 1 52 ? 56.725 53.858 44.747 1.00 22.72 52 ALA C O 1
ATOM 3918 N N . PHE C 1 53 ? 57.342 55.122 42.993 1.00 23.16 53 PHE C N 1
ATOM 3919 C CA . PHE C 1 53 ? 56.068 55.821 42.911 1.00 22.97 53 PHE C CA 1
ATOM 3920 C C . PHE C 1 53 ? 55.441 55.648 41.537 1.00 22.68 53 PHE C C 1
ATOM 3921 O O . PHE C 1 53 ? 56.124 55.705 40.514 1.00 22.16 53 PHE C O 1
ATOM 3929 N N . PHE C 1 54 ? 54.132 55.435 41.526 1.00 21.31 54 PHE C N 1
ATOM 3930 C CA . PHE C 1 54 ? 53.389 55.270 40.287 1.00 22.40 54 PHE C CA 1
ATOM 3931 C C . PHE C 1 54 ? 52.161 56.157 40.364 1.00 22.58 54 PHE C C 1
ATOM 3932 O O . PHE C 1 54 ? 51.349 56.018 41.278 1.00 21.27 54 PHE C O 1
ATOM 3940 N N . GLN C 1 55 ? 52.036 57.088 39.425 1.00 22.22 55 GLN C N 1
ATOM 3941 C CA . GLN C 1 55 ? 50.861 57.946 39.362 1.00 23.89 55 GLN C CA 1
ATOM 3942 C C . GLN C 1 55 ? 49.697 57.227 38.694 1.00 23.23 55 GLN C C 1
ATOM 3943 O O . GLN C 1 55 ? 49.690 56.938 37.504 1.00 24.08 55 GLN C O 1
ATOM 3949 N N . VAL C 1 56 ? 48.700 56.917 39.534 1.00 22.12 56 VAL C N 1
ATOM 3950 C CA . VAL C 1 56 ? 47.656 56.009 39.106 1.00 22.93 56 VAL C CA 1
ATOM 3951 C C . VAL C 1 56 ? 46.272 56.511 39.500 1.00 21.29 56 VAL C C 1
ATOM 3952 O O . VAL C 1 56 ? 46.035 57.001 40.595 1.00 22.87 56 VAL C O 1
ATOM 3956 N N . ASP C 1 57 ? 45.343 56.414 38.541 1.00 19.56 57 ASP C N 1
ATOM 3957 C CA . ASP C 1 57 ? 43.957 56.668 38.897 1.00 18.76 57 ASP C CA 1
ATOM 3958 C C . ASP C 1 57 ? 43.236 55.367 39.250 1.00 17.08 57 ASP C C 1
ATOM 3959 O O . ASP C 1 57 ? 42.825 54.602 38.387 1.00 17.51 57 ASP C O 1
ATOM 3964 N N . LEU C 1 58 ? 43.122 55.041 40.531 1.00 16.65 58 LEU C N 1
ATOM 3965 C CA . LEU C 1 58 ? 42.545 53.770 40.954 1.00 16.81 58 LEU C CA 1
ATOM 3966 C C . LEU C 1 58 ? 41.080 53.549 40.584 1.00 16.92 58 LEU C C 1
ATOM 3967 O O . LEU C 1 58 ? 40.542 52.463 40.799 1.00 17.62 58 LEU C O 1
ATOM 3972 N N . GLU C 1 59 ? 40.434 54.568 40.029 1.00 17.47 59 GLU C N 1
ATOM 3973 C CA . GLU C 1 59 ? 39.041 54.429 39.618 1.00 17.66 59 GLU C CA 1
ATOM 3974 C C . GLU C 1 59 ? 38.990 53.584 38.346 1.00 17.32 59 GLU C C 1
ATOM 3975 O O . GLU C 1 59 ? 37.992 52.923 38.068 1.00 18.22 59 GLU C O 1
ATOM 3981 N N . ASP C 1 60 ? 40.085 53.609 37.588 1.00 18.05 60 ASP C N 1
ATOM 3982 C CA . ASP C 1 60 ? 40.195 52.881 36.324 1.00 19.03 60 ASP C CA 1
ATOM 3983 C C . ASP C 1 60 ? 40.794 51.488 36.522 1.00 18.43 60 ASP C C 1
ATOM 3984 O O . ASP C 1 60 ? 41.924 51.354 36.991 1.00 19.39 60 ASP C O 1
ATOM 3989 N N . GLU C 1 61 ? 40.043 50.456 36.150 1.00 17.48 61 GLU C N 1
ATOM 3990 C CA . GLU C 1 61 ? 40.505 49.077 36.303 1.00 18.63 61 GLU C CA 1
ATOM 3991 C C . GLU C 1 61 ? 41.819 48.802 35.573 1.00 18.17 61 GLU C C 1
ATOM 3992 O O . GLU C 1 61 ? 42.622 47.983 36.015 1.00 18.07 61 GLU C O 1
ATOM 3998 N N . ARG C 1 62 ? 42.032 49.488 34.456 1.00 18.39 62 ARG C N 1
ATOM 3999 C CA . ARG C 1 62 ? 43.251 49.310 33.674 1.00 19.54 62 ARG C CA 1
ATOM 4000 C C . ARG C 1 62 ? 44.451 49.865 34.430 1.00 19.04 62 ARG C C 1
ATOM 4001 O O . ARG C 1 62 ? 45.550 49.310 34.375 1.00 19.10 62 ARG C O 1
ATOM 4009 N N . GLU C 1 63 ? 44.228 50.966 35.137 1.00 18.79 63 GLU C N 1
ATOM 4010 C CA . GLU C 1 63 ? 45.273 51.608 35.922 1.00 19.30 63 GLU C CA 1
ATOM 4011 C C . GLU C 1 63 ? 45.639 50.758 37.127 1.00 17.45 63 GLU C C 1
ATOM 4012 O O . GLU C 1 63 ? 46.792 50.736 37.551 1.00 18.74 63 GLU C O 1
ATOM 4018 N N . ARG C 1 64 ? 44.649 50.070 37.687 1.00 17.52 64 ARG C N 1
ATOM 4019 C CA . ARG C 1 64 ? 44.890 49.216 38.844 1.00 16.24 64 ARG C CA 1
ATOM 4020 C C . ARG C 1 64 ? 45.756 48.042 38.413 1.00 16.30 64 ARG C C 1
ATOM 4021 O O . ARG C 1 64 ? 46.647 47.610 39.146 1.00 15.69 64 ARG C O 1
ATOM 4029 N N . VAL C 1 65 ? 45.493 47.534 37.215 1.00 16.48 65 VAL C N 1
ATOM 4030 C CA . VAL C 1 65 ? 46.263 46.422 36.677 1.00 17.66 65 VAL C CA 1
ATOM 4031 C C . VAL C 1 65 ? 47.705 46.874 36.466 1.00 17.57 65 VAL C C 1
ATOM 4032 O O . VAL C 1 65 ? 48.644 46.180 36.853 1.00 18.29 65 VAL C O 1
ATOM 4036 N N . ARG C 1 66 ? 47.873 48.048 35.863 1.00 18.93 66 ARG C N 1
ATOM 4037 C CA . ARG C 1 66 ? 49.201 48.597 35.608 1.00 19.98 66 ARG C CA 1
ATOM 4038 C C . ARG C 1 66 ? 50.004 48.769 36.895 1.00 20.18 66 ARG C C 1
ATOM 4039 O O . ARG C 1 66 ? 51.178 48.401 36.957 1.00 20.43 66 ARG C O 1
ATOM 4047 N N . PHE C 1 67 ? 49.374 49.327 37.923 1.00 18.92 67 PHE C N 1
ATOM 4048 C CA . PHE C 1 67 ? 50.067 49.539 39.185 1.00 18.42 67 PHE C CA 1
ATOM 4049 C C . PHE C 1 67 ? 50.666 48.262 39.766 1.00 20.01 67 PHE C C 1
ATOM 4050 O O . PHE C 1 67 ? 51.835 48.242 40.151 1.00 19.82 67 PHE C O 1
ATOM 4058 N N . VAL C 1 68 ? 49.874 47.199 39.836 1.00 18.42 68 VAL C N 1
ATOM 4059 C CA . VAL C 1 68 ? 50.374 45.949 40.397 1.00 20.38 68 VAL C CA 1
ATOM 4060 C C . VAL C 1 68 ? 51.484 45.354 39.529 1.00 21.89 68 VAL C C 1
ATOM 4061 O O . VAL C 1 68 ? 52.478 44.854 40.051 1.00 22.54 68 VAL C O 1
ATOM 4065 N N . GLU C 1 69 ? 51.320 45.417 38.210 1.00 23.19 69 GLU C N 1
ATOM 4066 C CA . GLU C 1 69 ? 52.335 44.882 37.300 1.00 25.50 69 GLU C CA 1
ATOM 4067 C C . GLU C 1 69 ? 53.661 45.615 37.472 1.00 26.32 69 GLU C C 1
ATOM 4068 O O . GLU C 1 69 ? 54.694 45.003 37.742 1.00 26.30 69 GLU C O 1
ATOM 4074 N N . GLU C 1 70 ? 53.624 46.933 37.307 1.00 26.52 70 GLU C N 1
ATOM 4075 C CA . GLU C 1 70 ? 54.824 47.751 37.427 1.00 27.08 70 GLU C CA 1
ATOM 4076 C C . GLU C 1 70 ? 55.452 47.684 38.813 1.00 26.10 70 GLU C C 1
ATOM 4077 O O . GLU C 1 70 ? 56.677 47.709 38.948 1.00 24.81 70 GLU C O 1
ATOM 4083 N N . ALA C 1 71 ? 54.620 47.592 39.844 1.00 22.97 71 ALA C N 1
ATOM 4084 C CA . ALA C 1 71 ? 55.133 47.511 41.204 1.00 21.91 71 ALA C CA 1
ATOM 4085 C C . ALA C 1 71 ? 55.835 46.171 41.403 1.00 21.67 71 ALA C C 1
ATOM 4086 O O . ALA C 1 71 ? 56.944 46.108 41.937 1.00 22.43 71 ALA C O 1
ATOM 4088 N N . ALA C 1 72 ? 55.182 45.101 40.962 1.00 22.07 72 ALA C N 1
ATOM 4089 C CA . ALA C 1 72 ? 55.733 43.757 41.096 1.00 22.91 72 ALA C CA 1
ATOM 4090 C C . ALA C 1 72 ? 57.071 43.626 40.375 1.00 24.09 72 ALA C C 1
ATOM 4091 O O . ALA C 1 72 ? 58.011 43.019 40.892 1.00 23.63 72 ALA C O 1
ATOM 4093 N N . TYR C 1 73 ? 57.158 44.195 39.178 1.00 25.65 73 TYR C N 1
ATOM 4094 C CA . TYR C 1 73 ? 58.394 44.124 38.409 1.00 26.88 73 TYR C CA 1
ATOM 4095 C C . TYR C 1 73 ? 59.484 44.941 39.096 1.00 26.93 73 TYR C C 1
ATOM 4096 O O . TYR C 1 73 ? 60.623 44.492 39.234 1.00 26.96 73 TYR C O 1
ATOM 4105 N N . ALA C 1 74 ? 59.119 46.142 39.528 1.00 27.07 74 ALA C N 1
ATOM 4106 C CA . ALA C 1 74 ? 60.047 47.045 40.192 1.00 27.19 74 ALA C CA 1
ATOM 4107 C C . ALA C 1 74 ? 60.599 46.495 41.506 1.00 26.58 74 ALA C C 1
ATOM 4108 O O . ALA C 1 74 ? 61.799 46.579 41.763 1.00 27.83 74 ALA C O 1
ATOM 4110 N N . LEU C 1 75 ? 59.724 45.936 42.337 1.00 24.45 75 LEU C N 1
ATOM 4111 C CA . LEU C 1 75 ? 60.143 45.391 43.624 1.00 23.56 75 LEU C CA 1
ATOM 4112 C C . LEU C 1 75 ? 60.737 43.994 43.505 1.00 23.41 75 LEU C C 1
ATOM 4113 O O . LEU C 1 75 ? 61.599 43.612 44.295 1.00 24.84 75 LEU C O 1
ATOM 4118 N N . GLY C 1 76 ? 60.268 43.233 42.522 1.00 23.08 76 GLY C N 1
ATOM 4119 C CA . GLY C 1 76 ? 60.764 41.882 42.329 1.00 23.03 76 GLY C CA 1
ATOM 4120 C C . GLY C 1 76 ? 59.900 40.856 43.035 1.00 23.15 76 GLY C C 1
ATOM 4121 O O . GLY C 1 76 ? 60.064 39.653 42.841 1.00 24.23 76 GLY C O 1
ATOM 4122 N N . ARG C 1 77 ? 58.971 41.338 43.856 1.00 22.18 77 ARG C N 1
ATOM 4123 C CA . ARG C 1 77 ? 58.069 40.467 44.601 1.00 21.56 77 ARG C CA 1
ATOM 4124 C C . ARG C 1 77 ? 56.993 41.292 45.298 1.00 20.58 77 ARG C C 1
ATOM 4125 O O . ARG C 1 77 ? 57.140 42.498 45.476 1.00 20.43 77 ARG C O 1
ATOM 4133 N N . VAL C 1 78 ? 55.908 40.630 45.679 1.00 20.25 78 VAL C N 1
ATOM 4134 C CA . VAL C 1 78 ? 54.811 41.287 46.378 1.00 19.32 78 VAL C CA 1
ATOM 4135 C C . VAL C 1 78 ? 54.468 40.452 47.598 1.00 17.75 78 VAL C C 1
ATOM 4136 O O . VAL C 1 78 ? 54.057 39.297 47.472 1.00 17.10 78 VAL C O 1
ATOM 4140 N N . ASP C 1 79 ? 54.640 41.043 48.775 1.00 16.01 79 ASP C N 1
ATOM 4141 C CA . ASP C 1 79 ? 54.362 40.359 50.031 1.00 16.68 79 ASP C CA 1
ATOM 4142 C C . ASP C 1 79 ? 53.188 40.973 50.786 1.00 15.13 79 ASP C C 1
ATOM 4143 O O . ASP C 1 79 ? 52.442 40.267 51.461 1.00 15.32 79 ASP C O 1
ATOM 4148 N N . VAL C 1 80 ? 53.031 42.287 50.663 1.00 15.45 80 VAL C N 1
ATOM 4149 C CA . VAL C 1 80 ? 51.971 43.000 51.373 1.00 15.08 80 VAL C CA 1
ATOM 4150 C C . VAL C 1 80 ? 51.256 44.018 50.495 1.00 14.14 80 VAL C C 1
ATOM 4151 O O . VAL C 1 80 ? 51.879 44.668 49.662 1.00 15.00 80 VAL C O 1
ATOM 4155 N N . LEU C 1 81 ? 49.945 44.143 50.683 1.00 13.61 81 LEU C N 1
ATOM 4156 C CA . LEU C 1 81 ? 49.158 45.137 49.960 1.00 13.16 81 LEU C CA 1
ATOM 4157 C C . LEU C 1 81 ? 48.349 45.896 50.998 1.00 13.07 81 LEU C C 1
ATOM 4158 O O . LEU C 1 81 ? 47.698 45.288 51.851 1.00 12.99 81 LEU C O 1
ATOM 4163 N N . VAL C 1 82 ? 48.415 47.222 50.945 1.00 12.03 82 VAL C N 1
ATOM 4164 C CA . VAL C 1 82 ? 47.645 48.053 51.859 1.00 12.76 82 VAL C CA 1
ATOM 4165 C C . VAL C 1 82 ? 46.705 48.918 51.029 1.00 13.97 82 VAL C C 1
ATOM 4166 O O . VAL C 1 82 ? 47.149 49.779 50.267 1.00 14.46 82 VAL C O 1
ATOM 4170 N N . ASN C 1 83 ? 45.408 48.661 51.157 1.00 12.12 83 ASN C N 1
ATOM 4171 C CA . ASN C 1 83 ? 44.398 49.421 50.436 1.00 12.14 83 ASN C CA 1
ATOM 4172 C C . ASN C 1 83 ? 44.034 50.620 51.292 1.00 12.87 83 ASN C C 1
ATOM 4173 O O . ASN C 1 83 ? 43.176 50.538 52.176 1.00 12.59 83 ASN C O 1
ATOM 4178 N N . ASN C 1 84 ? 44.699 51.735 51.012 1.00 13.30 84 ASN C N 1
ATOM 4179 C CA . ASN C 1 84 ? 44.509 52.962 51.768 1.00 13.18 84 ASN C CA 1
ATOM 4180 C C . ASN C 1 84 ? 43.757 54.069 51.035 1.00 13.28 84 ASN C C 1
ATOM 4181 O O . ASN C 1 84 ? 43.031 54.837 51.657 1.00 13.59 84 ASN C O 1
ATOM 4186 N N . ALA C 1 85 ? 43.919 54.152 49.719 1.00 12.88 85 ALA C N 1
ATOM 4187 C CA . ALA C 1 85 ? 43.244 55.199 48.956 1.00 12.75 85 ALA C CA 1
ATOM 4188 C C . ALA C 1 85 ? 41.727 55.152 49.115 1.00 13.69 85 ALA C C 1
ATOM 4189 O O . ALA C 1 85 ? 41.125 54.078 49.160 1.00 14.02 85 ALA C O 1
ATOM 4191 N N . ALA C 1 86 ? 41.113 56.327 49.209 1.00 12.65 86 ALA C N 1
ATOM 4192 C CA . ALA C 1 86 ? 39.664 56.427 49.334 1.00 12.34 86 ALA C CA 1
ATOM 4193 C C . ALA C 1 86 ? 39.209 57.859 49.096 1.00 13.70 86 ALA C C 1
ATOM 4194 O O . ALA C 1 86 ? 39.998 58.801 49.203 1.00 14.78 86 ALA C O 1
ATOM 4196 N N . ILE C 1 87 ? 37.933 58.007 48.757 1.00 12.65 87 ILE C N 1
ATOM 4197 C CA . ILE C 1 87 ? 37.339 59.317 48.524 1.00 12.87 87 ILE C CA 1
ATOM 4198 C C . ILE C 1 87 ? 35.956 59.337 49.159 1.00 14.37 87 ILE C C 1
ATOM 4199 O O . ILE C 1 87 ? 35.479 58.322 49.668 1.00 13.84 87 ILE C O 1
ATOM 4204 N N . ALA C 1 88 ? 35.321 60.501 49.143 1.00 14.33 88 ALA C N 1
ATOM 4205 C CA . ALA C 1 88 ? 33.984 60.639 49.694 1.00 15.16 88 ALA C CA 1
ATOM 4206 C C . ALA C 1 88 ? 33.190 61.568 48.791 1.00 16.20 88 ALA C C 1
ATOM 4207 O O . ALA C 1 88 ? 33.761 62.268 47.954 1.00 17.21 88 ALA C O 1
ATOM 4209 N N . ALA C 1 89 ? 31.873 61.554 48.955 1.00 16.46 89 ALA C N 1
ATOM 4210 C CA . ALA C 1 89 ? 30.982 62.412 48.182 1.00 17.00 89 ALA C CA 1
ATOM 4211 C C . ALA C 1 89 ? 29.949 62.925 49.175 1.00 17.51 89 ALA C C 1
ATOM 4212 O O . ALA C 1 89 ? 29.080 62.182 49.622 1.00 18.03 89 ALA C O 1
ATOM 4214 N N . PRO C 1 90 ? 30.040 64.207 49.549 1.00 18.74 90 PRO C N 1
ATOM 4215 C CA . PRO C 1 90 ? 29.090 64.776 50.508 1.00 19.02 90 PRO C CA 1
ATOM 4216 C C . PRO C 1 90 ? 27.625 64.585 50.139 1.00 19.11 90 PRO C C 1
ATOM 4217 O O . PRO C 1 90 ? 27.255 64.633 48.964 1.00 18.85 90 PRO C O 1
ATOM 4221 N N . GLY C 1 91 ? 26.800 64.353 51.156 1.00 17.70 91 GLY C N 1
ATOM 4222 C CA . GLY C 1 91 ? 25.377 64.202 50.932 1.00 16.64 91 GLY C CA 1
ATOM 4223 C C . GLY C 1 91 ? 24.722 62.919 51.390 1.00 15.20 91 GLY C C 1
ATOM 4224 O O . GLY C 1 91 ? 25.331 61.847 51.386 1.00 15.44 91 GLY C O 1
ATOM 4225 N N . SER C 1 92 ? 23.468 63.044 51.806 1.00 13.41 92 SER C N 1
ATOM 4226 C CA . SER C 1 92 ? 22.669 61.898 52.214 1.00 13.49 92 SER C CA 1
ATOM 4227 C C . SER C 1 92 ? 22.173 61.316 50.896 1.00 13.61 92 SER C C 1
ATOM 4228 O O . SER C 1 92 ? 22.456 61.865 49.829 1.00 13.69 92 SER C O 1
ATOM 4231 N N . ALA C 1 93 ? 21.424 60.221 50.962 1.00 12.11 93 ALA C N 1
ATOM 4232 C CA . ALA C 1 93 ? 20.892 59.612 49.747 1.00 14.27 93 ALA C CA 1
ATOM 4233 C C . ALA C 1 93 ? 19.971 60.585 49.006 1.00 14.31 93 ALA C C 1
ATOM 4234 O O . ALA C 1 93 ? 19.735 60.441 47.806 1.00 14.60 93 ALA C O 1
ATOM 4236 N N . LEU C 1 94 ? 19.455 61.579 49.725 1.00 14.13 94 LEU C N 1
ATOM 4237 C CA . LEU C 1 94 ? 18.548 62.557 49.129 1.00 15.29 94 LEU C CA 1
ATOM 4238 C C . LEU C 1 94 ? 19.201 63.495 48.120 1.00 16.74 94 LEU C C 1
ATOM 4239 O O . LEU C 1 94 ? 18.534 63.961 47.194 1.00 17.60 94 LEU C O 1
ATOM 4244 N N . THR C 1 95 ? 20.493 63.773 48.281 1.00 15.23 95 THR C N 1
ATOM 4245 C CA . THR C 1 95 ? 21.160 64.690 47.366 1.00 16.94 95 THR C CA 1
ATOM 4246 C C . THR C 1 95 ? 22.401 64.203 46.627 1.00 16.69 95 THR C C 1
ATOM 4247 O O . THR C 1 95 ? 22.836 64.851 45.682 1.00 16.61 95 THR C O 1
ATOM 4251 N N . VAL C 1 96 ? 22.987 63.083 47.039 1.00 15.05 96 VAL C N 1
ATOM 4252 C CA . VAL C 1 96 ? 24.167 62.601 46.332 1.00 14.34 96 VAL C CA 1
ATOM 4253 C C . VAL C 1 96 ? 23.758 62.194 44.915 1.00 15.14 96 VAL C C 1
ATOM 4254 O O . VAL C 1 96 ? 22.705 61.586 44.718 1.00 15.34 96 VAL C O 1
ATOM 4258 N N . ARG C 1 97 ? 24.576 62.559 43.932 1.00 15.15 97 ARG C N 1
ATOM 4259 C CA . ARG C 1 97 ? 24.308 62.228 42.531 1.00 16.14 97 ARG C CA 1
ATOM 4260 C C . ARG C 1 97 ? 24.798 60.812 42.272 1.00 15.13 97 ARG C C 1
ATOM 4261 O O . ARG C 1 97 ? 25.848 60.422 42.778 1.00 13.97 97 ARG C O 1
ATOM 4269 N N . LEU C 1 98 ? 24.052 60.055 41.471 1.00 15.36 98 LEU C N 1
ATOM 4270 C CA . LEU C 1 98 ? 24.422 58.672 41.174 1.00 16.43 98 LEU C CA 1
ATOM 4271 C C . LEU C 1 98 ? 25.834 58.483 40.628 1.00 16.85 98 LEU C C 1
ATOM 4272 O O . LEU C 1 98 ? 26.529 57.549 41.027 1.00 16.07 98 LEU C O 1
ATOM 4277 N N . PRO C 1 99 ? 26.278 59.346 39.698 1.00 15.87 99 PRO C N 1
ATOM 4278 C CA . PRO C 1 99 ? 27.639 59.162 39.184 1.00 15.69 99 PRO C CA 1
ATOM 4279 C C . PRO C 1 99 ? 28.696 59.299 40.283 1.00 16.70 99 PRO C C 1
ATOM 4280 O O . PRO C 1 99 ? 29.652 58.527 40.332 1.00 16.23 99 PRO C O 1
ATOM 4284 N N . GLU C 1 100 ? 28.522 60.279 41.166 1.00 16.33 100 GLU C N 1
ATOM 4285 C CA . GLU C 1 100 ? 29.482 60.481 42.243 1.00 17.31 100 GLU C CA 1
ATOM 4286 C C . GLU C 1 100 ? 29.415 59.336 43.244 1.00 14.94 100 GLU C C 1
ATOM 4287 O O . GLU C 1 100 ? 30.436 58.916 43.781 1.00 14.70 100 GLU C O 1
ATOM 4293 N N . TRP C 1 101 ? 28.211 58.832 43.485 1.00 14.22 101 TRP C N 1
ATOM 4294 C CA . TRP C 1 101 ? 28.021 57.712 44.400 1.00 13.71 101 TRP C CA 1
ATOM 4295 C C . TRP C 1 101 ? 28.751 56.486 43.847 1.00 13.32 101 TRP C C 1
ATOM 4296 O O . TRP C 1 101 ? 29.497 55.813 44.567 1.00 12.64 101 TRP C O 1
ATOM 4307 N N . ARG C 1 102 ? 28.550 56.207 42.562 1.00 13.41 102 ARG C N 1
ATOM 4308 C CA . ARG C 1 102 ? 29.201 55.061 41.935 1.00 13.22 102 ARG C CA 1
ATOM 4309 C C . ARG C 1 102 ? 30.720 55.204 41.929 1.00 12.99 102 ARG C C 1
ATOM 4310 O O . ARG C 1 102 ? 31.440 54.215 42.071 1.00 13.42 102 ARG C O 1
ATOM 4318 N N . ARG C 1 103 ? 31.209 56.431 41.776 1.00 12.69 103 ARG C N 1
ATOM 4319 C CA . ARG C 1 103 ? 32.648 56.667 41.771 1.00 13.89 103 ARG C CA 1
ATOM 4320 C C . ARG C 1 103 ? 33.232 56.324 43.139 1.00 13.11 103 ARG C C 1
ATOM 4321 O O . ARG C 1 103 ? 34.317 55.751 43.232 1.00 13.56 103 ARG C O 1
ATOM 4329 N N . VAL C 1 104 ? 32.516 56.678 44.202 1.00 11.58 104 VAL C N 1
ATOM 4330 C CA . VAL C 1 104 ? 33.000 56.381 45.545 1.00 12.30 104 VAL C CA 1
ATOM 4331 C C . VAL C 1 104 ? 33.023 54.867 45.764 1.00 12.26 104 VAL C C 1
ATOM 4332 O O . VAL C 1 104 ? 33.964 54.338 46.351 1.00 13.16 104 VAL C O 1
ATOM 4336 N N . LEU C 1 105 ? 32.000 54.165 45.283 1.00 11.99 105 LEU C N 1
ATOM 4337 C CA . LEU C 1 105 ? 31.971 52.713 45.440 1.00 12.61 105 LEU C CA 1
ATOM 4338 C C . LEU C 1 105 ? 33.115 52.070 44.651 1.00 12.94 105 LEU C C 1
ATOM 4339 O O . LEU C 1 105 ? 33.742 51.115 45.110 1.00 12.40 105 LEU C O 1
ATOM 4344 N N . GLU C 1 106 ? 33.394 52.605 43.467 1.00 11.88 106 GLU C N 1
ATOM 4345 C CA . GLU C 1 106 ? 34.462 52.079 42.620 1.00 11.99 106 GLU C CA 1
ATOM 4346 C C . GLU C 1 106 ? 35.835 52.227 43.276 1.00 13.19 106 GLU C C 1
ATOM 4347 O O . GLU C 1 106 ? 36.611 51.276 43.325 1.00 13.47 106 GLU C O 1
ATOM 4353 N N . VAL C 1 107 ? 36.129 53.416 43.793 1.00 12.20 107 VAL C N 1
ATOM 4354 C CA . VAL C 1 107 ? 37.423 53.670 44.418 1.00 12.94 107 VAL C CA 1
ATOM 4355 C C . VAL C 1 107 ? 37.585 53.050 45.812 1.00 12.35 107 VAL C C 1
ATOM 4356 O O . VAL C 1 107 ? 38.633 52.488 46.124 1.00 14.18 107 VAL C O 1
ATOM 4360 N N . ASN C 1 108 ? 36.540 53.144 46.629 1.00 13.20 108 ASN C N 1
ATOM 4361 C CA . ASN C 1 108 ? 36.566 52.650 48.008 1.00 13.03 108 ASN C CA 1
ATOM 4362 C C . ASN C 1 108 ? 36.285 51.172 48.243 1.00 12.53 108 ASN C C 1
ATOM 4363 O O . ASN C 1 108 ? 36.702 50.617 49.261 1.00 12.83 108 ASN C O 1
ATOM 4368 N N . LEU C 1 109 ? 35.573 50.537 47.323 1.00 12.71 109 LEU C N 1
ATOM 4369 C CA . LEU C 1 109 ? 35.203 49.140 47.508 1.00 12.42 109 LEU C CA 1
ATOM 4370 C C . LEU C 1 109 ? 35.643 48.217 46.378 1.00 12.91 109 LEU C C 1
ATOM 4371 O O . LEU C 1 109 ? 36.259 47.176 46.615 1.00 12.69 109 LEU C O 1
ATOM 4376 N N . THR C 1 110 ? 35.342 48.604 45.146 1.00 11.81 110 THR C N 1
ATOM 4377 C CA . THR C 1 110 ? 35.713 47.785 44.007 1.00 11.85 110 THR C CA 1
ATOM 4378 C C . THR C 1 110 ? 37.217 47.747 43.803 1.00 11.34 110 THR C C 1
ATOM 4379 O O . THR C 1 110 ? 37.779 46.694 43.520 1.00 12.12 110 THR C O 1
ATOM 4383 N N . ALA C 1 111 ? 37.873 48.890 43.966 1.00 10.98 111 ALA C N 1
ATOM 4384 C CA . ALA C 1 111 ? 39.319 48.951 43.794 1.00 11.55 111 ALA C CA 1
ATOM 4385 C C . ALA C 1 111 ? 40.040 48.021 44.780 1.00 11.18 111 ALA C C 1
ATOM 4386 O O . ALA C 1 111 ? 40.916 47.254 44.379 1.00 11.65 111 ALA C O 1
ATOM 4388 N N . PRO C 1 112 ? 39.687 48.072 46.079 1.00 11.62 112 PRO C N 1
ATOM 4389 C CA . PRO C 1 112 ? 40.373 47.175 47.019 1.00 11.19 112 PRO C CA 1
ATOM 4390 C C . PRO C 1 112 ? 40.138 45.696 46.699 1.00 11.62 112 PRO C C 1
ATOM 4391 O O . PRO C 1 112 ? 41.018 44.863 46.910 1.00 12.63 112 PRO C O 1
ATOM 4395 N N . MET C 1 113 ? 38.950 45.370 46.190 1.00 12.29 113 MET C N 1
ATOM 4396 C CA . MET C 1 113 ? 38.626 43.989 45.835 1.00 12.48 113 MET C CA 1
ATOM 4397 C C . MET C 1 113 ? 39.543 43.537 44.694 1.00 13.15 113 MET C C 1
ATOM 4398 O O . MET C 1 113 ? 40.218 42.508 44.783 1.00 12.61 113 MET C O 1
ATOM 4403 N N . HIS C 1 114 ? 39.560 44.333 43.631 1.00 12.69 114 HIS C N 1
ATOM 4404 C CA . HIS C 1 114 ? 40.359 44.062 42.440 1.00 13.20 114 HIS C CA 1
ATOM 4405 C C . HIS C 1 114 ? 41.853 43.999 42.738 1.00 13.23 114 HIS C C 1
ATOM 4406 O O . HIS C 1 114 ? 42.534 43.053 42.338 1.00 13.40 114 HIS C O 1
ATOM 4413 N N . LEU C 1 115 ? 42.359 45.011 43.438 1.00 12.73 115 LEU C N 1
ATOM 4414 C CA . LEU C 1 115 ? 43.773 45.065 43.786 1.00 11.75 115 LEU C CA 1
ATOM 4415 C C . LEU C 1 115 ? 44.175 43.877 44.654 1.00 11.95 115 LEU C C 1
ATOM 4416 O O . LEU C 1 115 ? 45.280 43.360 44.524 1.00 13.21 115 LEU C O 1
ATOM 4421 N N . SER C 1 116 ? 43.274 43.439 45.529 1.00 11.62 116 SER C N 1
ATOM 4422 C CA . SER C 1 116 ? 43.570 42.302 46.398 1.00 12.21 116 SER C CA 1
ATOM 4423 C C . SER C 1 116 ? 43.759 41.042 45.558 1.00 12.79 116 SER C C 1
ATOM 4424 O O . SER C 1 116 ? 44.675 40.252 45.804 1.00 13.22 116 SER C O 1
ATOM 4427 N N . ALA C 1 117 ? 42.899 40.862 44.561 1.00 12.51 117 ALA C N 1
ATOM 4428 C CA . ALA C 1 117 ? 42.995 39.698 43.685 1.00 13.35 117 ALA C CA 1
ATOM 4429 C C . ALA C 1 117 ? 44.299 39.740 42.892 1.00 14.38 117 ALA C C 1
ATOM 4430 O O . ALA C 1 117 ? 44.995 38.733 42.772 1.00 14.33 117 ALA C O 1
ATOM 4432 N N . LEU C 1 118 ? 44.623 40.911 42.352 1.00 14.40 118 LEU C N 1
ATOM 4433 C CA . LEU C 1 118 ? 45.843 41.084 41.566 1.00 15.01 118 LEU C CA 1
ATOM 4434 C C . LEU C 1 118 ? 47.083 40.845 42.421 1.00 15.15 118 LEU C C 1
ATOM 4435 O O . LEU C 1 118 ? 48.018 40.164 42.005 1.00 14.32 118 LEU C O 1
ATOM 4440 N N . ALA C 1 119 ? 47.090 41.410 43.622 1.00 14.39 119 ALA C N 1
ATOM 4441 C CA . ALA C 1 119 ? 48.227 41.250 44.519 1.00 14.56 119 ALA C CA 1
ATOM 4442 C C . ALA C 1 119 ? 48.354 39.804 44.998 1.00 15.58 119 ALA C C 1
ATOM 4443 O O . ALA C 1 119 ? 49.458 39.280 45.118 1.00 14.89 119 ALA C O 1
ATOM 4445 N N . ALA C 1 120 ? 47.220 39.164 45.271 1.00 15.10 120 ALA C N 1
ATOM 4446 C CA . ALA C 1 120 ? 47.220 37.783 45.742 1.00 15.71 120 ALA C CA 1
ATOM 4447 C C . ALA C 1 120 ? 47.924 36.853 44.762 1.00 16.63 120 ALA C C 1
ATOM 4448 O O . ALA C 1 120 ? 48.657 35.958 45.172 1.00 16.40 120 ALA C O 1
ATOM 4450 N N . ARG C 1 121 ? 47.694 37.060 43.469 1.00 16.56 121 ARG C N 1
ATOM 4451 C CA . ARG C 1 121 ? 48.318 36.218 42.455 1.00 18.70 121 ARG C CA 1
ATOM 4452 C C . ARG C 1 121 ? 49.836 36.337 42.484 1.00 19.44 121 ARG C C 1
ATOM 4453 O O . ARG C 1 121 ? 50.545 35.385 42.147 1.00 20.26 121 ARG C O 1
ATOM 4461 N N . GLU C 1 122 ? 50.338 37.498 42.894 1.00 18.82 122 GLU C N 1
ATOM 4462 C CA . GLU C 1 122 ? 51.779 37.702 42.987 1.00 19.67 122 GLU C CA 1
ATOM 4463 C C . GLU C 1 122 ? 52.297 37.124 44.303 1.00 19.09 122 GLU C C 1
ATOM 4464 O O . GLU C 1 122 ? 53.403 36.592 44.366 1.00 19.16 122 GLU C O 1
ATOM 4470 N N . MET C 1 123 ? 51.493 37.226 45.354 1.00 17.52 123 MET C N 1
ATOM 4471 C CA . MET C 1 123 ? 51.881 36.695 46.658 1.00 17.83 123 MET C CA 1
ATOM 4472 C C . MET C 1 123 ? 52.032 35.177 46.596 1.00 18.84 123 MET C C 1
ATOM 4473 O O . MET C 1 123 ? 52.848 34.587 47.306 1.00 18.49 123 MET C O 1
ATOM 4478 N N . ARG C 1 124 ? 51.233 34.554 45.740 1.00 20.56 124 ARG C N 1
ATOM 4479 C CA . ARG C 1 124 ? 51.264 33.106 45.565 1.00 23.06 124 ARG C CA 1
ATOM 4480 C C . ARG C 1 124 ? 52.671 32.646 45.191 1.00 23.65 124 ARG C C 1
ATOM 4481 O O . ARG C 1 124 ? 53.106 31.560 45.577 1.00 23.39 124 ARG C O 1
ATOM 4489 N N . LYS C 1 125 ? 53.384 33.489 44.452 1.00 23.80 125 LYS C N 1
ATOM 4490 C CA . LYS C 1 125 ? 54.739 33.171 44.013 1.00 24.25 125 LYS C CA 1
ATOM 4491 C C . LYS C 1 125 ? 55.746 33.097 45.158 1.00 24.45 125 LYS C C 1
ATOM 4492 O O . LYS C 1 125 ? 56.774 32.429 45.039 1.00 25.13 125 LYS C O 1
ATOM 4498 N N . VAL C 1 126 ? 55.461 33.780 46.264 1.00 22.24 126 VAL C N 1
ATOM 4499 C CA . VAL C 1 126 ? 56.369 33.755 47.405 1.00 22.38 126 VAL C CA 1
ATOM 4500 C C . VAL C 1 126 ? 55.791 33.036 48.622 1.00 21.96 126 VAL C C 1
ATOM 4501 O O . VAL C 1 126 ? 56.257 33.224 49.745 1.00 23.85 126 VAL C O 1
ATOM 4505 N N . GLY C 1 127 ? 54.773 32.213 48.392 1.00 21.67 127 GLY C N 1
ATOM 4506 C CA . GLY C 1 127 ? 54.177 31.445 49.472 1.00 21.92 127 GLY C CA 1
ATOM 4507 C C . GLY C 1 127 ? 53.131 32.115 50.342 1.00 22.19 127 GLY C C 1
ATOM 4508 O O . GLY C 1 127 ? 52.797 31.604 51.411 1.00 23.52 127 GLY C O 1
ATOM 4509 N N . GLY C 1 128 ? 52.609 33.253 49.900 1.00 20.22 128 GLY C N 1
ATOM 4510 C CA . GLY C 1 128 ? 51.594 33.932 50.685 1.00 19.52 128 GLY C CA 1
ATOM 4511 C C . GLY C 1 128 ? 51.948 35.365 51.021 1.00 17.85 128 GLY C C 1
ATOM 4512 O O . GLY C 1 128 ? 52.889 35.930 50.466 1.00 18.41 128 GLY C O 1
ATOM 4513 N N . GLY C 1 129 ? 51.191 35.955 51.939 1.00 15.73 129 GLY C N 1
ATOM 4514 C CA . GLY C 1 129 ? 51.446 37.329 52.322 1.00 13.84 129 GLY C CA 1
ATOM 4515 C C . GLY C 1 129 ? 50.340 37.893 53.188 1.00 13.29 129 GLY C C 1
ATOM 4516 O O . GLY C 1 129 ? 49.639 37.161 53.881 1.00 12.53 129 GLY C O 1
ATOM 4517 N N . ALA C 1 130 ? 50.178 39.207 53.152 1.00 12.86 130 ALA C N 1
ATOM 4518 C CA . ALA C 1 130 ? 49.151 39.837 53.958 1.00 12.08 130 ALA C CA 1
ATOM 4519 C C . ALA C 1 130 ? 48.584 41.061 53.267 1.00 12.34 130 ALA C C 1
ATOM 4520 O O . ALA C 1 130 ? 49.273 41.746 52.511 1.00 13.15 130 ALA C O 1
ATOM 4522 N N . ILE C 1 131 ? 47.314 41.319 53.535 1.00 11.64 131 ILE C N 1
ATOM 4523 C CA . ILE C 1 131 ? 46.625 42.469 52.983 1.00 12.04 131 ILE C CA 1
ATOM 4524 C C . ILE C 1 131 ? 45.978 43.203 54.144 1.00 11.69 131 ILE C C 1
ATOM 4525 O O . ILE C 1 131 ? 45.397 42.580 55.029 1.00 12.19 131 ILE C O 1
ATOM 4530 N N . VAL C 1 132 ? 46.102 44.524 54.159 1.00 11.76 132 VAL C N 1
ATOM 4531 C CA . VAL C 1 132 ? 45.470 45.312 55.205 1.00 11.31 132 VAL C CA 1
ATOM 4532 C C . VAL C 1 132 ? 44.621 46.379 54.537 1.00 11.24 132 VAL C C 1
ATOM 4533 O O . VAL C 1 132 ? 45.114 47.159 53.722 1.00 12.17 132 VAL C O 1
ATOM 4537 N N . ASN C 1 133 ? 43.339 46.398 54.872 1.00 11.08 133 ASN C N 1
ATOM 4538 C CA . ASN C 1 133 ? 42.437 47.388 54.312 1.00 11.37 133 ASN C CA 1
ATOM 4539 C C . ASN C 1 133 ? 42.228 48.507 55.313 1.00 11.21 133 ASN C C 1
ATOM 4540 O O . ASN C 1 133 ? 41.992 48.260 56.497 1.00 12.47 133 ASN C O 1
ATOM 4545 N N . VAL C 1 134 ? 42.331 49.744 54.847 1.00 11.65 134 VAL C N 1
ATOM 4546 C CA . VAL C 1 134 ? 42.096 50.864 55.735 1.00 11.92 134 VAL C CA 1
ATOM 4547 C C . VAL C 1 134 ? 40.622 51.218 55.607 1.00 12.83 134 VAL C C 1
ATOM 4548 O O . VAL C 1 134 ? 40.193 51.832 54.624 1.00 13.49 134 VAL C O 1
ATOM 4552 N N . ALA C 1 135 ? 39.837 50.786 56.585 1.00 12.62 135 ALA C N 1
ATOM 4553 C CA . ALA C 1 135 ? 38.416 51.080 56.584 1.00 13.62 135 ALA C CA 1
ATOM 4554 C C . ALA C 1 135 ? 38.255 52.350 57.400 1.00 15.02 135 ALA C C 1
ATOM 4555 O O . ALA C 1 135 ? 38.985 53.320 57.189 1.00 15.55 135 ALA C O 1
ATOM 4557 N N . SER C 1 136 ? 37.319 52.337 58.341 1.00 14.50 136 SER C N 1
ATOM 4558 C CA . SER C 1 136 ? 37.063 53.493 59.190 1.00 14.02 136 SER C CA 1
ATOM 4559 C C . SER C 1 136 ? 36.010 53.125 60.216 1.00 13.67 136 SER C C 1
ATOM 4560 O O . SER C 1 136 ? 35.293 52.138 60.049 1.00 12.55 136 SER C O 1
ATOM 4563 N N . VAL C 1 137 ? 35.920 53.902 61.288 1.00 12.60 137 VAL C N 1
ATOM 4564 C CA . VAL C 1 137 ? 34.871 53.643 62.256 1.00 13.23 137 VAL C CA 1
ATOM 4565 C C . VAL C 1 137 ? 33.579 53.929 61.488 1.00 12.72 137 VAL C C 1
ATOM 4566 O O . VAL C 1 137 ? 32.513 53.443 61.847 1.00 12.58 137 VAL C O 1
ATOM 4570 N N . GLN C 1 138 ? 33.692 54.713 60.416 1.00 13.26 138 GLN C N 1
ATOM 4571 C CA . GLN C 1 138 ? 32.531 55.052 59.594 1.00 14.19 138 GLN C CA 1
ATOM 4572 C C . GLN C 1 138 ? 32.142 53.931 58.641 1.00 14.19 138 GLN C C 1
ATOM 4573 O O . GLN C 1 138 ? 31.357 54.127 57.710 1.00 14.75 138 GLN C O 1
ATOM 4579 N N . GLY C 1 139 ? 32.717 52.758 58.872 1.00 14.22 139 GLY C N 1
ATOM 4580 C CA . GLY C 1 139 ? 32.381 51.589 58.084 1.00 13.86 139 GLY C CA 1
ATOM 4581 C C . GLY C 1 139 ? 31.596 50.677 59.012 1.00 14.25 139 GLY C C 1
ATOM 4582 O O . GLY C 1 139 ? 30.955 49.712 58.582 1.00 14.74 139 GLY C O 1
ATOM 4583 N N . LEU C 1 140 ? 31.648 51.000 60.304 1.00 12.61 140 LEU C N 1
ATOM 4584 C CA . LEU C 1 140 ? 30.963 50.234 61.342 1.00 13.12 140 LEU C CA 1
ATOM 4585 C C . LEU C 1 140 ? 29.752 50.998 61.863 1.00 13.40 140 LEU C C 1
ATOM 4586 O O . LEU C 1 140 ? 28.825 50.415 62.432 1.00 14.01 140 LEU C O 1
ATOM 4591 N N . PHE C 1 141 ? 29.786 52.314 61.677 1.00 12.69 141 PHE C N 1
ATOM 4592 C CA . PHE C 1 141 ? 28.710 53.202 62.100 1.00 12.76 141 PHE C CA 1
ATOM 4593 C C . PHE C 1 141 ? 28.581 54.242 61.001 1.00 11.60 141 PHE C C 1
ATOM 4594 O O . PHE C 1 141 ? 29.402 54.283 60.086 1.00 11.86 141 PHE C O 1
ATOM 4602 N N . ALA C 1 142 ? 27.562 55.084 61.084 1.00 11.81 142 ALA C N 1
ATOM 4603 C CA . ALA C 1 142 ? 27.382 56.100 60.063 1.00 11.82 142 ALA C CA 1
ATOM 4604 C C . ALA C 1 142 ? 27.377 57.495 60.662 1.00 13.79 142 ALA C C 1
ATOM 4605 O O . ALA C 1 142 ? 27.415 57.662 61.883 1.00 13.04 142 ALA C O 1
ATOM 4607 N N . GLU C 1 143 ? 27.355 58.494 59.788 1.00 14.32 143 GLU C N 1
ATOM 4608 C CA . GLU C 1 143 ? 27.298 59.892 60.202 1.00 16.74 143 GLU C CA 1
ATOM 4609 C C . GLU C 1 143 ? 26.353 60.558 59.207 1.00 17.05 143 GLU C C 1
ATOM 4610 O O . GLU C 1 143 ? 26.071 59.997 58.152 1.00 17.36 143 GLU C O 1
ATOM 4616 N N . GLN C 1 144 ? 25.854 61.743 59.531 1.00 18.19 144 GLN C N 1
ATOM 4617 C CA . GLN C 1 144 ? 24.946 62.423 58.618 1.00 17.58 144 GLN C CA 1
ATOM 4618 C C . GLN C 1 144 ? 25.647 62.947 57.365 1.00 15.40 144 GLN C C 1
ATOM 4619 O O . GLN C 1 144 ? 26.845 63.248 57.379 1.00 14.88 144 GLN C O 1
ATOM 4625 N N . GLU C 1 145 ? 24.886 63.029 56.276 1.00 13.98 145 GLU C N 1
ATOM 4626 C CA . GLU C 1 145 ? 25.377 63.540 54.998 1.00 13.96 145 GLU C CA 1
ATOM 4627 C C . GLU C 1 145 ? 26.662 62.909 54.456 1.00 13.61 145 GLU C C 1
ATOM 4628 O O . GLU C 1 145 ? 27.500 63.610 53.893 1.00 14.60 145 GLU C O 1
ATOM 4634 N N . ASN C 1 146 ? 26.816 61.594 54.590 1.00 12.84 146 ASN C N 1
ATOM 4635 C CA . ASN C 1 146 ? 28.034 60.945 54.102 1.00 12.37 146 ASN C CA 1
ATOM 4636 C C . ASN C 1 146 ? 27.702 59.523 53.648 1.00 11.30 146 ASN C C 1
ATOM 4637 O O . ASN C 1 146 ? 28.465 58.586 53.879 1.00 12.81 146 ASN C O 1
ATOM 4642 N N . ALA C 1 147 ? 26.567 59.389 52.972 1.00 10.33 147 ALA C N 1
ATOM 4643 C CA . ALA C 1 147 ? 26.070 58.094 52.512 1.00 11.88 147 ALA C CA 1
ATOM 4644 C C . ALA C 1 147 ? 27.029 57.231 51.697 1.00 12.23 147 ALA C C 1
ATOM 4645 O O . ALA C 1 147 ? 27.236 56.064 52.026 1.00 11.72 147 ALA C O 1
ATOM 4647 N N . ALA C 1 148 ? 27.611 57.788 50.639 1.00 10.82 148 ALA C N 1
ATOM 4648 C CA . ALA C 1 148 ? 28.525 57.017 49.796 1.00 10.72 148 ALA C CA 1
ATOM 4649 C C . ALA C 1 148 ? 29.700 56.459 50.591 1.00 11.69 148 ALA C C 1
ATOM 4650 O O . ALA C 1 148 ? 30.053 55.281 50.462 1.00 11.18 148 ALA C O 1
ATOM 4652 N N . TYR C 1 149 ? 30.302 57.306 51.416 1.00 10.52 149 TYR C N 1
ATOM 4653 C CA . TYR C 1 149 ? 31.440 56.894 52.235 1.00 10.78 149 TYR C CA 1
ATOM 4654 C C . TYR C 1 149 ? 31.023 55.815 53.233 1.00 11.05 149 TYR C C 1
ATOM 4655 O O . TYR C 1 149 ? 31.715 54.808 53.391 1.00 11.25 149 TYR C O 1
ATOM 4664 N N . ASN C 1 150 ? 29.891 56.014 53.904 1.00 10.45 150 ASN C N 1
ATOM 4665 C CA . ASN C 1 150 ? 29.471 55.026 54.906 1.00 10.12 150 ASN C CA 1
ATOM 4666 C C . ASN C 1 150 ? 29.108 53.689 54.236 1.00 10.34 150 ASN C C 1
ATOM 4667 O O . ASN C 1 150 ? 29.432 52.617 54.730 1.00 11.16 150 ASN C O 1
ATOM 4672 N N . ALA C 1 151 ? 28.441 53.723 53.089 1.00 11.05 151 ALA C N 1
ATOM 4673 C CA . ALA C 1 151 ? 28.078 52.487 52.408 1.00 11.32 151 ALA C CA 1
ATOM 4674 C C . ALA C 1 151 ? 29.310 51.749 51.883 1.00 12.72 151 ALA C C 1
ATOM 4675 O O . ALA C 1 151 ? 29.430 50.532 52.044 1.00 12.84 151 ALA C O 1
ATOM 4677 N N . SER C 1 152 ? 30.227 52.483 51.259 1.00 10.66 152 SER C N 1
ATOM 4678 C CA . SER C 1 152 ? 31.426 51.864 50.707 1.00 10.85 152 SER C CA 1
ATOM 4679 C C . SER C 1 152 ? 32.354 51.302 51.781 1.00 10.61 152 SER C C 1
ATOM 4680 O O . SER C 1 152 ? 32.910 50.217 51.609 1.00 11.68 152 SER C O 1
ATOM 4683 N N . LYS C 1 153 ? 32.526 52.024 52.886 1.00 10.85 153 LYS C N 1
ATOM 4684 C CA . LYS C 1 153 ? 33.388 51.533 53.959 1.00 10.46 153 LYS C CA 1
ATOM 4685 C C . LYS C 1 153 ? 32.723 50.354 54.667 1.00 11.51 153 LYS C C 1
ATOM 4686 O O . LYS C 1 153 ? 33.404 49.459 55.165 1.00 11.99 153 LYS C O 1
ATOM 4692 N N . GLY C 1 154 ? 31.392 50.355 54.713 1.00 11.32 154 GLY C N 1
ATOM 4693 C CA . GLY C 1 154 ? 30.683 49.246 55.333 1.00 10.94 154 GLY C CA 1
ATOM 4694 C C . GLY C 1 154 ? 30.934 48.009 54.487 1.00 12.00 154 GLY C C 1
ATOM 4695 O O . GLY C 1 154 ? 31.158 46.910 54.997 1.00 11.02 154 GLY C O 1
ATOM 4696 N N . GLY C 1 155 ? 30.900 48.197 53.174 1.00 10.58 155 GLY C N 1
ATOM 4697 C CA . GLY C 1 155 ? 31.151 47.088 52.273 1.00 11.18 155 GLY C CA 1
ATOM 4698 C C . GLY C 1 155 ? 32.585 46.613 52.402 1.00 10.53 155 GLY C C 1
ATOM 4699 O O . GLY C 1 155 ? 32.856 45.415 52.330 1.00 11.39 155 GLY C O 1
ATOM 4700 N N . LEU C 1 156 ? 33.511 47.548 52.597 1.00 10.33 156 LEU C N 1
ATOM 4701 C CA . LEU C 1 156 ? 34.922 47.188 52.723 1.00 10.65 156 LEU C CA 1
ATOM 4702 C C . LEU C 1 156 ? 35.146 46.326 53.961 1.00 10.63 156 LEU C C 1
ATOM 4703 O O . LEU C 1 156 ? 35.987 45.424 53.957 1.00 10.93 156 LEU C O 1
ATOM 4708 N N . VAL C 1 157 ? 34.394 46.603 55.021 1.00 10.69 157 VAL C N 1
ATOM 4709 C CA . VAL C 1 157 ? 34.528 45.826 56.244 1.00 9.89 157 VAL C CA 1
ATOM 4710 C C . VAL C 1 157 ? 34.151 44.365 55.994 1.00 11.20 157 VAL C C 1
ATOM 4711 O O . VAL C 1 157 ? 34.898 43.460 56.364 1.00 10.80 157 VAL C O 1
ATOM 4715 N N . ASN C 1 158 ? 33.012 44.115 55.350 1.00 10.52 158 ASN C N 1
ATOM 4716 C CA . ASN C 1 158 ? 32.650 42.723 55.125 1.00 10.97 158 ASN C CA 1
ATOM 4717 C C . ASN C 1 158 ? 33.460 42.097 53.996 1.00 11.26 158 ASN C C 1
ATOM 4718 O O . ASN C 1 158 ? 33.618 40.881 53.955 1.00 11.54 158 ASN C O 1
ATOM 4723 N N . LEU C 1 159 ? 33.977 42.922 53.085 1.00 11.43 159 LEU C N 1
ATOM 4724 C CA . LEU C 1 159 ? 34.810 42.412 51.997 1.00 10.42 159 LEU C CA 1
ATOM 4725 C C . LEU C 1 159 ? 36.091 41.879 52.633 1.00 10.41 159 LEU C C 1
ATOM 4726 O O . LEU C 1 159 ? 36.675 40.898 52.170 1.00 11.36 159 LEU C O 1
ATOM 4731 N N . THR C 1 160 ? 36.525 42.534 53.706 1.00 9.90 160 THR C N 1
ATOM 4732 C CA . THR C 1 160 ? 37.729 42.101 54.407 1.00 10.44 160 THR C CA 1
ATOM 4733 C C . THR C 1 160 ? 37.528 40.678 54.928 1.00 11.01 160 THR C C 1
ATOM 4734 O O . THR C 1 160 ? 38.443 39.855 54.882 1.00 12.35 160 THR C O 1
ATOM 4738 N N . ARG C 1 161 ? 36.325 40.392 55.420 1.00 10.79 161 ARG C N 1
ATOM 4739 C CA . ARG C 1 161 ? 36.025 39.057 55.927 1.00 11.47 161 ARG C CA 1
ATOM 4740 C C . ARG C 1 161 ? 35.997 38.059 54.767 1.00 12.60 161 ARG C C 1
ATOM 4741 O O . ARG C 1 161 ? 36.505 36.943 54.880 1.00 12.22 161 ARG C O 1
ATOM 4749 N N . SER C 1 162 ? 35.399 38.472 53.654 1.00 12.03 162 SER C N 1
ATOM 4750 C CA . SER C 1 162 ? 35.312 37.629 52.463 1.00 13.19 162 SER C CA 1
ATOM 4751 C C . SER C 1 162 ? 36.707 37.269 51.951 1.00 12.95 162 SER C C 1
ATOM 4752 O O . SER C 1 162 ? 37.010 36.100 51.694 1.00 12.54 162 SER C O 1
ATOM 4755 N N . LEU C 1 163 ? 37.559 38.278 51.807 1.00 12.01 163 LEU C N 1
ATOM 4756 C CA . LEU C 1 163 ? 38.919 38.054 51.332 1.00 11.81 163 LEU C CA 1
ATOM 4757 C C . LEU C 1 163 ? 39.691 37.146 52.283 1.00 12.77 163 LEU C C 1
ATOM 4758 O O . LEU C 1 163 ? 40.460 36.293 51.844 1.00 11.33 163 LEU C O 1
ATOM 4763 N N . ALA C 1 164 ? 39.487 37.326 53.585 1.00 12.08 164 ALA C N 1
ATOM 4764 C CA . ALA C 1 164 ? 40.182 36.501 54.566 1.00 12.49 164 ALA C CA 1
ATOM 4765 C C . ALA C 1 164 ? 39.846 35.025 54.374 1.00 14.48 164 ALA C C 1
ATOM 4766 O O . ALA C 1 164 ? 40.723 34.165 54.444 1.00 14.18 164 ALA C O 1
ATOM 4768 N N . LEU C 1 165 ? 38.574 34.737 54.125 1.00 13.22 165 LEU C N 1
ATOM 4769 C CA . LEU C 1 165 ? 38.136 33.359 53.939 1.00 14.01 165 LEU C CA 1
ATOM 4770 C C . LEU C 1 165 ? 38.649 32.759 52.639 1.00 14.77 165 LEU C C 1
ATOM 4771 O O . LEU C 1 165 ? 39.162 31.640 52.623 1.00 14.94 165 LEU C O 1
ATOM 4776 N N . ASP C 1 166 ? 38.521 33.505 51.548 1.00 14.43 166 ASP C N 1
ATOM 4777 C CA . ASP C 1 166 ? 38.946 33.004 50.246 1.00 16.09 166 ASP C CA 1
ATOM 4778 C C . ASP C 1 166 ? 40.454 32.962 50.002 1.00 16.54 166 ASP C C 1
ATOM 4779 O O . ASP C 1 166 ? 40.928 32.166 49.188 1.00 17.04 166 ASP C O 1
ATOM 4784 N N . LEU C 1 167 ? 41.212 33.800 50.699 1.00 15.24 167 LEU C N 1
ATOM 4785 C CA . LEU C 1 167 ? 42.657 33.816 50.493 1.00 15.71 167 LEU C CA 1
ATOM 4786 C C . LEU C 1 167 ? 43.436 33.002 51.522 1.00 16.49 167 LEU C C 1
ATOM 4787 O O . LEU C 1 167 ? 44.643 32.815 51.384 1.00 16.37 167 LEU C O 1
ATOM 4792 N N . ALA C 1 168 ? 42.745 32.514 52.547 1.00 16.49 168 ALA C N 1
ATOM 4793 C CA . ALA C 1 168 ? 43.391 31.699 53.571 1.00 18.32 168 ALA C CA 1
ATOM 4794 C C . ALA C 1 168 ? 44.111 30.519 52.910 1.00 19.53 168 ALA C C 1
ATOM 4795 O O . ALA C 1 168 ? 45.224 30.173 53.299 1.00 20.08 168 ALA C O 1
ATOM 4797 N N . PRO C 1 169 ? 43.482 29.887 51.900 1.00 21.11 169 PRO C N 1
ATOM 4798 C CA . PRO C 1 169 ? 44.109 28.749 51.214 1.00 22.13 169 PRO C CA 1
ATOM 4799 C C . PRO C 1 169 ? 45.442 29.108 50.561 1.00 22.29 169 PRO C C 1
ATOM 4800 O O . PRO C 1 169 ? 46.296 28.243 50.363 1.00 23.17 169 PRO C O 1
ATOM 4804 N N . LEU C 1 170 ? 45.609 30.383 50.216 1.00 20.53 170 LEU C N 1
ATOM 4805 C CA . LEU C 1 170 ? 46.837 30.859 49.588 1.00 20.48 170 LEU C CA 1
ATOM 4806 C C . LEU C 1 170 ? 47.823 31.364 50.637 1.00 18.60 170 LEU C C 1
ATOM 4807 O O . LEU C 1 170 ? 48.859 31.945 50.304 1.00 19.05 170 LEU C O 1
ATOM 4812 N N . ARG C 1 171 ? 47.494 31.136 51.902 1.00 17.71 171 ARG C N 1
ATOM 4813 C CA . ARG C 1 171 ? 48.337 31.569 53.008 1.00 17.27 171 ARG C CA 1
ATOM 4814 C C . ARG C 1 171 ? 48.470 33.088 53.029 1.00 15.66 171 ARG C C 1
ATOM 4815 O O . ARG C 1 171 ? 49.545 33.630 53.284 1.00 15.61 171 ARG C O 1
ATOM 4823 N N . ILE C 1 172 ? 47.364 33.766 52.746 1.00 13.60 172 ILE C N 1
ATOM 4824 C CA . ILE C 1 172 ? 47.329 35.223 52.760 1.00 13.14 172 ILE C CA 1
ATOM 4825 C C . ILE C 1 172 ? 46.327 35.648 53.822 1.00 13.12 172 ILE C C 1
ATOM 4826 O O . ILE C 1 172 ? 45.170 35.233 53.784 1.00 14.52 172 ILE C O 1
ATOM 4831 N N . ARG C 1 173 ? 46.776 36.451 54.781 1.00 11.68 173 ARG C N 1
ATOM 4832 C CA . ARG C 1 173 ? 45.891 36.940 55.829 1.00 10.85 173 ARG C CA 1
ATOM 4833 C C . ARG C 1 173 ? 45.344 38.285 55.371 1.00 10.17 173 ARG C C 1
ATOM 4834 O O . ARG C 1 173 ? 46.026 39.032 54.670 1.00 11.74 173 ARG C O 1
ATOM 4842 N N . VAL C 1 174 ? 44.109 38.586 55.749 1.00 10.47 174 VAL C N 1
ATOM 4843 C CA . VAL C 1 174 ? 43.496 39.849 55.367 1.00 10.75 174 VAL C CA 1
ATOM 4844 C C . VAL C 1 174 ? 42.777 40.445 56.567 1.00 10.98 174 VAL C C 1
ATOM 4845 O O . VAL C 1 174 ? 41.904 39.810 57.154 1.00 11.92 174 VAL C O 1
ATOM 4849 N N . ASN C 1 175 ? 43.155 41.670 56.925 1.00 11.39 175 ASN C N 1
ATOM 4850 C CA . ASN C 1 175 ? 42.572 42.369 58.062 1.00 11.47 175 ASN C CA 1
ATOM 4851 C C . ASN C 1 175 ? 42.335 43.825 57.705 1.00 11.55 175 ASN C C 1
ATOM 4852 O O . ASN C 1 175 ? 42.758 44.299 56.651 1.00 11.30 175 ASN C O 1
ATOM 4857 N N . ALA C 1 176 ? 41.671 44.539 58.601 1.00 10.97 176 ALA C N 1
ATOM 4858 C CA . ALA C 1 176 ? 41.398 45.946 58.373 1.00 11.50 176 ALA C CA 1
ATOM 4859 C C . ALA C 1 176 ? 41.561 46.747 59.650 1.00 11.95 176 ALA C C 1
ATOM 4860 O O . ALA C 1 176 ? 41.402 46.221 60.749 1.00 11.80 176 ALA C O 1
ATOM 4862 N N . VAL C 1 177 ? 41.914 48.018 59.495 1.00 12.60 177 VAL C N 1
ATOM 4863 C CA . VAL C 1 177 ? 41.998 48.917 60.634 1.00 11.50 177 VAL C CA 1
ATOM 4864 C C . VAL C 1 177 ? 40.809 49.850 60.431 1.00 12.40 177 VAL C C 1
ATOM 4865 O O . VAL C 1 177 ? 40.393 50.096 59.296 1.00 12.37 177 VAL C O 1
ATOM 4869 N N . ALA C 1 178 ? 40.246 50.331 61.529 1.00 11.39 178 ALA C N 1
ATOM 4870 C CA . ALA C 1 178 ? 39.103 51.230 61.480 1.00 11.88 178 ALA C CA 1
ATOM 4871 C C . ALA C 1 178 ? 39.475 52.459 62.301 1.00 12.52 178 ALA C C 1
ATOM 4872 O O . ALA C 1 178 ? 39.146 52.549 63.482 1.00 12.77 178 ALA C O 1
ATOM 4874 N N . PRO C 1 179 ? 40.167 53.424 61.678 1.00 12.26 179 PRO C N 1
ATOM 4875 C CA . PRO C 1 179 ? 40.574 54.635 62.392 1.00 13.14 179 PRO C CA 1
ATOM 4876 C C . PRO C 1 179 ? 39.448 55.573 62.786 1.00 13.48 179 PRO C C 1
ATOM 4877 O O . PRO C 1 179 ? 38.407 55.635 62.126 1.00 14.03 179 PRO C O 1
ATOM 4881 N N . GLY C 1 180 ? 39.682 56.288 63.884 1.00 13.84 180 GLY C N 1
ATOM 4882 C CA . GLY C 1 180 ? 38.759 57.301 64.354 1.00 14.05 180 GLY C CA 1
ATOM 4883 C C . GLY C 1 180 ? 39.331 58.542 63.692 1.00 15.63 180 GLY C C 1
ATOM 4884 O O . GLY C 1 180 ? 40.011 58.406 62.680 1.00 16.27 180 GLY C O 1
ATOM 4885 N N . ALA C 1 181 ? 39.102 59.734 64.241 1.00 14.89 181 ALA C N 1
ATOM 4886 C CA . ALA C 1 181 ? 39.630 60.953 63.619 1.00 14.80 181 ALA C CA 1
ATOM 4887 C C . ALA C 1 181 ? 41.149 61.066 63.747 1.00 13.94 181 ALA C C 1
ATOM 4888 O O . ALA C 1 181 ? 41.683 61.141 64.850 1.00 15.35 181 ALA C O 1
ATOM 4890 N N . ILE C 1 182 ? 41.833 61.083 62.605 1.00 14.39 182 ILE C N 1
ATOM 4891 C CA . ILE C 1 182 ? 43.290 61.174 62.559 1.00 14.55 182 ILE C CA 1
ATOM 4892 C C . ILE C 1 182 ? 43.696 62.509 61.929 1.00 14.94 182 ILE C C 1
ATOM 4893 O O . ILE C 1 182 ? 43.138 62.912 60.913 1.00 15.50 182 ILE C O 1
ATOM 4898 N N . ALA C 1 183 ? 44.671 63.182 62.536 1.00 14.32 183 ALA C N 1
ATOM 4899 C CA . ALA C 1 183 ? 45.134 64.482 62.058 1.00 15.63 183 ALA C CA 1
ATOM 4900 C C . ALA C 1 183 ? 45.953 64.447 60.767 1.00 15.93 183 ALA C C 1
ATOM 4901 O O . ALA C 1 183 ? 47.160 64.697 60.775 1.00 18.62 183 ALA C O 1
ATOM 4903 N N . THR C 1 184 ? 45.286 64.138 59.661 1.00 15.73 184 THR C N 1
ATOM 4904 C CA . THR C 1 184 ? 45.924 64.090 58.349 1.00 15.86 184 THR C CA 1
ATOM 4905 C C . THR C 1 184 ? 45.586 65.399 57.644 1.00 15.99 184 THR C C 1
ATOM 4906 O O . THR C 1 184 ? 44.774 66.174 58.140 1.00 16.23 184 THR C O 1
ATOM 4910 N N . GLU C 1 185 ? 46.202 65.644 56.491 1.00 17.18 185 GLU C N 1
ATOM 4911 C CA . GLU C 1 185 ? 45.924 66.867 55.747 1.00 18.06 185 GLU C CA 1
ATOM 4912 C C . GLU C 1 185 ? 44.429 66.992 55.472 1.00 17.94 185 GLU C C 1
ATOM 4913 O O . GLU C 1 185 ? 43.848 68.067 55.611 1.00 17.94 185 GLU C O 1
ATOM 4919 N N . ALA C 1 186 ? 43.809 65.884 55.084 1.00 17.47 186 ALA C N 1
ATOM 4920 C CA . ALA C 1 186 ? 42.383 65.870 54.777 1.00 16.68 186 ALA C CA 1
ATOM 4921 C C . ALA C 1 186 ? 41.519 66.291 55.962 1.00 16.21 186 ALA C C 1
ATOM 4922 O O . ALA C 1 186 ? 40.572 67.061 55.802 1.00 17.87 186 ALA C O 1
ATOM 4924 N N . VAL C 1 187 ? 41.838 65.790 57.150 1.00 15.14 187 VAL C N 1
ATOM 4925 C CA . VAL C 1 187 ? 41.057 66.141 58.331 1.00 16.70 187 VAL C CA 1
ATOM 4926 C C . VAL C 1 187 ? 41.324 67.569 58.791 1.00 16.21 187 VAL C C 1
ATOM 4927 O O . VAL C 1 187 ? 40.405 68.268 59.212 1.00 17.01 187 VAL C O 1
ATOM 4931 N N . LEU C 1 188 ? 42.578 68.001 58.716 1.00 17.00 188 LEU C N 1
ATOM 4932 C CA . LEU C 1 188 ? 42.914 69.358 59.125 1.00 17.29 188 LEU C CA 1
ATOM 4933 C C . LEU C 1 188 ? 42.213 70.344 58.189 1.00 18.30 188 LEU C C 1
ATOM 4934 O O . LEU C 1 188 ? 41.841 71.445 58.597 1.00 18.61 188 LEU C O 1
ATOM 4939 N N . GLU C 1 189 ? 42.029 69.944 56.934 1.00 18.46 189 GLU C N 1
ATOM 4940 C CA . GLU C 1 189 ? 41.344 70.798 55.967 1.00 19.62 189 GLU C CA 1
ATOM 4941 C C . GLU C 1 189 ? 39.865 70.881 56.331 1.00 20.11 189 GLU C C 1
ATOM 4942 O O . GLU C 1 189 ? 39.289 71.965 56.390 1.00 20.35 189 GLU C O 1
ATOM 4948 N N . ALA C 1 190 ? 39.257 69.725 56.572 1.00 20.24 190 ALA C N 1
ATOM 4949 C CA . ALA C 1 190 ? 37.844 69.662 56.925 1.00 19.96 190 ALA C CA 1
ATOM 4950 C C . ALA C 1 190 ? 37.554 70.523 58.150 1.00 20.65 190 ALA C C 1
ATOM 4951 O O . ALA C 1 190 ? 36.528 71.199 58.217 1.00 21.36 190 ALA C O 1
ATOM 4953 N N . ILE C 1 191 ? 38.465 70.495 59.117 1.00 19.37 191 ILE C N 1
ATOM 4954 C CA . ILE C 1 191 ? 38.310 71.269 60.343 1.00 19.67 191 ILE C CA 1
ATOM 4955 C C . ILE C 1 191 ? 38.501 72.759 60.087 1.00 21.24 191 ILE C C 1
ATOM 4956 O O . ILE C 1 191 ? 37.690 73.583 60.516 1.00 21.12 191 ILE C O 1
ATOM 4961 N N . ALA C 1 192 ? 39.573 73.092 59.376 1.00 22.15 192 ALA C N 1
ATOM 4962 C CA . ALA C 1 192 ? 39.907 74.479 59.073 1.00 24.58 192 ALA C CA 1
ATOM 4963 C C . ALA C 1 192 ? 38.869 75.199 58.220 1.00 26.09 192 ALA C C 1
ATOM 4964 O O . ALA C 1 192 ? 38.727 76.418 58.315 1.00 28.68 192 ALA C O 1
ATOM 4966 N N . LEU C 1 193 ? 38.142 74.454 57.394 1.00 26.98 193 LEU C N 1
ATOM 4967 C CA . LEU C 1 193 ? 37.143 75.067 56.525 1.00 27.47 193 LEU C CA 1
ATOM 4968 C C . LEU C 1 193 ? 35.738 75.110 57.118 1.00 27.86 193 LEU C C 1
ATOM 4969 O O . LEU C 1 193 ? 34.803 75.583 56.471 1.00 27.04 193 LEU C O 1
ATOM 4974 N N . SER C 1 194 ? 35.586 74.620 58.344 1.00 26.25 194 SER C N 1
ATOM 4975 C CA . SER C 1 194 ? 34.282 74.634 58.998 1.00 26.38 194 SER C CA 1
ATOM 4976 C C . SER C 1 194 ? 34.017 76.045 59.524 1.00 26.03 194 SER C C 1
ATOM 4977 O O . SER C 1 194 ? 34.952 76.814 59.754 1.00 25.44 194 SER C O 1
ATOM 4980 N N . PRO C 1 195 ? 32.738 76.408 59.709 1.00 25.71 195 PRO C N 1
ATOM 4981 C CA . PRO C 1 195 ? 32.383 77.741 60.207 1.00 26.59 195 PRO C CA 1
ATOM 4982 C C . PRO C 1 195 ? 33.153 78.177 61.454 1.00 27.27 195 PRO C C 1
ATOM 4983 O O . PRO C 1 195 ? 33.597 79.321 61.546 1.00 27.93 195 PRO C O 1
ATOM 4987 N N . ASP C 1 196 ? 33.309 77.260 62.405 1.00 26.44 196 ASP C N 1
ATOM 4988 C CA . ASP C 1 196 ? 34.022 77.547 63.649 1.00 26.33 196 ASP C CA 1
ATOM 4989 C C . ASP C 1 196 ? 35.095 76.477 63.858 1.00 25.66 196 ASP C C 1
ATOM 4990 O O . ASP C 1 196 ? 34.901 75.534 64.622 1.00 26.04 196 ASP C O 1
ATOM 4995 N N . PRO C 1 197 ? 36.248 76.617 63.184 1.00 25.40 197 PRO C N 1
ATOM 4996 C CA . PRO C 1 197 ? 37.357 75.660 63.286 1.00 25.21 197 PRO C CA 1
ATOM 4997 C C . PRO C 1 197 ? 37.779 75.280 64.704 1.00 26.31 197 PRO C C 1
ATOM 4998 O O . PRO C 1 197 ? 37.992 74.104 64.995 1.00 24.69 197 PRO C O 1
ATOM 5002 N N . GLU C 1 198 ? 37.906 76.271 65.580 1.00 27.39 198 GLU C N 1
ATOM 5003 C CA . GLU C 1 198 ? 38.318 76.006 66.955 1.00 29.47 198 GLU C CA 1
ATOM 5004 C C . GLU C 1 198 ? 37.335 75.069 67.646 1.00 28.48 198 GLU C C 1
ATOM 5005 O O . GLU C 1 198 ? 37.733 74.090 68.283 1.00 27.13 198 GLU C O 1
ATOM 5011 N N . ARG C 1 199 ? 36.050 75.379 67.520 1.00 26.52 199 ARG C N 1
ATOM 5012 C CA . ARG C 1 199 ? 35.009 74.562 68.124 1.00 27.02 199 ARG C CA 1
ATOM 5013 C C . ARG C 1 199 ? 35.013 73.164 67.514 1.00 25.22 199 ARG C C 1
ATOM 5014 O O . ARG C 1 199 ? 34.959 72.163 68.229 1.00 25.01 199 ARG C O 1
ATOM 5022 N N . THR C 1 200 ? 35.077 73.105 66.188 1.00 23.19 200 THR C N 1
ATOM 5023 C CA . THR C 1 200 ? 35.058 71.816 65.493 1.00 22.70 200 THR C CA 1
ATOM 5024 C C . THR C 1 200 ? 36.183 70.901 65.980 1.00 22.47 200 THR C C 1
ATOM 5025 O O . THR C 1 200 ? 35.999 69.720 66.244 1.00 23.01 200 THR C O 1
ATOM 5029 N N . ARG C 1 201 ? 37.395 71.480 66.052 1.00 22.66 201 ARG C N 1
ATOM 5030 C CA . ARG C 1 201 ? 38.533 70.705 66.528 1.00 23.00 201 ARG C CA 1
ATOM 5031 C C . ARG C 1 201 ? 38.272 70.116 67.920 1.00 24.22 201 ARG C C 1
ATOM 5032 O O . ARG C 1 201 ? 38.528 68.951 68.195 1.00 23.59 201 ARG C O 1
ATOM 5040 N N . ARG C 1 202 ? 37.777 70.986 68.827 1.00 24.63 202 ARG C N 1
ATOM 5041 C CA . ARG C 1 202 ? 37.474 70.530 70.183 1.00 26.68 202 ARG C CA 1
ATOM 5042 C C . ARG C 1 202 ? 36.461 69.387 70.162 1.00 25.33 202 ARG C C 1
ATOM 5043 O O . ARG C 1 202 ? 36.581 68.394 70.868 1.00 25.23 202 ARG C O 1
ATOM 5051 N N . ASP C 1 203 ? 35.416 69.526 69.353 1.00 24.53 203 ASP C N 1
ATOM 5052 C CA . ASP C 1 203 ? 34.376 68.507 69.285 1.00 24.93 203 ASP C CA 1
ATOM 5053 C C . ASP C 1 203 ? 34.896 67.180 68.745 1.00 23.95 203 ASP C C 1
ATOM 5054 O O . ASP C 1 203 ? 34.566 66.120 69.270 1.00 24.02 203 ASP C O 1
ATOM 5059 N N . TRP C 1 204 ? 35.710 67.238 67.697 1.00 24.13 204 TRP C N 1
ATOM 5060 C CA . TRP C 1 204 ? 36.264 66.023 67.114 1.00 23.68 204 TRP C CA 1
ATOM 5061 C C . TRP C 1 204 ? 37.199 65.324 68.098 1.00 23.85 204 TRP C C 1
ATOM 5062 O O . TRP C 1 204 ? 37.177 64.100 68.218 1.00 22.99 204 TRP C O 1
ATOM 5073 N N . GLU C 1 205 ? 38.009 66.099 68.812 1.00 22.72 205 GLU C N 1
ATOM 5074 C CA . GLU C 1 205 ? 38.923 65.517 69.789 1.00 22.70 205 GLU C CA 1
ATOM 5075 C C . GLU C 1 205 ? 38.140 64.782 70.875 1.00 22.72 205 GLU C C 1
ATOM 5076 O O . GLU C 1 205 ? 38.500 63.673 71.275 1.00 22.92 205 GLU C O 1
ATOM 5082 N N . ASP C 1 206 ? 37.064 65.405 71.346 1.00 21.81 206 ASP C N 1
ATOM 5083 C CA . ASP C 1 206 ? 36.245 64.822 72.401 1.00 22.61 206 ASP C CA 1
ATOM 5084 C C . ASP C 1 206 ? 35.421 63.602 71.999 1.00 22.54 206 ASP C C 1
ATOM 5085 O O . ASP C 1 206 ? 34.718 63.024 72.827 1.00 22.35 206 ASP C O 1
ATOM 5090 N N . LEU C 1 207 ? 35.502 63.211 70.732 1.00 22.15 207 LEU C N 1
ATOM 5091 C CA . LEU C 1 207 ? 34.785 62.026 70.275 1.00 22.98 207 LEU C CA 1
ATOM 5092 C C . LEU C 1 207 ? 35.582 60.808 70.725 1.00 21.13 207 LEU C C 1
ATOM 5093 O O . LEU 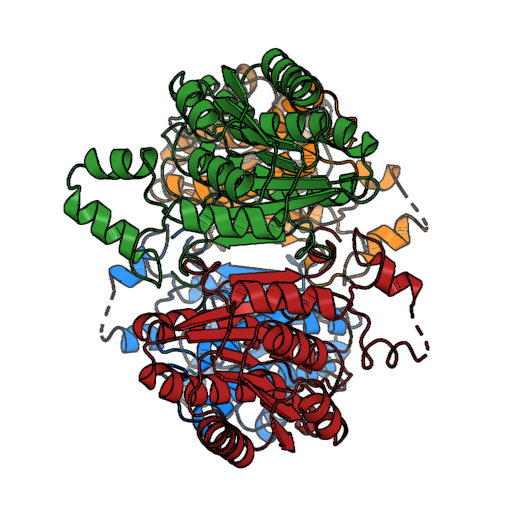C 1 207 ? 35.083 59.684 70.702 1.00 20.50 207 LEU C O 1
ATOM 5098 N N . HIS C 1 208 ? 36.824 61.049 71.138 1.00 19.04 208 HIS C N 1
ATOM 5099 C CA . HIS C 1 208 ? 37.712 59.983 71.585 1.00 17.55 208 HIS C CA 1
ATOM 5100 C C . HIS C 1 208 ? 37.940 60.034 73.094 1.00 18.46 208 HIS C C 1
ATOM 5101 O O . HIS C 1 208 ? 37.977 61.109 73.691 1.00 16.15 208 HIS C O 1
ATOM 5108 N N . ALA C 1 209 ? 38.101 58.863 73.704 1.00 16.88 209 ALA C N 1
ATOM 5109 C CA . ALA C 1 209 ? 38.341 58.781 75.140 1.00 17.22 209 ALA C CA 1
ATOM 5110 C C . ALA C 1 209 ? 39.664 59.447 75.496 1.00 16.68 209 ALA C C 1
ATOM 5111 O O . ALA C 1 209 ? 39.825 59.986 76.593 1.00 17.16 209 ALA C O 1
ATOM 5113 N N . LEU C 1 210 ? 40.615 59.405 74.568 1.00 15.71 210 LEU C N 1
ATOM 5114 C CA . LEU C 1 210 ? 41.922 60.004 74.805 1.00 17.34 210 LEU C CA 1
ATOM 5115 C C . LEU C 1 210 ? 41.881 61.517 74.616 1.00 18.41 210 LEU C C 1
ATOM 5116 O O . LEU C 1 210 ? 42.879 62.205 74.826 1.00 18.76 210 LEU C O 1
ATOM 5121 N N . ARG C 1 211 ? 40.717 62.019 74.214 1.00 18.77 211 ARG C N 1
ATOM 5122 C CA . ARG C 1 211 ? 40.495 63.450 74.016 1.00 19.75 211 ARG C CA 1
ATOM 5123 C C . ARG C 1 211 ? 41.530 64.173 73.163 1.00 20.18 211 ARG C C 1
ATOM 5124 O O . ARG C 1 211 ? 42.017 65.247 73.525 1.00 20.11 211 ARG C O 1
ATOM 5132 N N . ARG C 1 212 ? 41.858 63.575 72.025 1.00 17.87 212 ARG C N 1
ATOM 5133 C CA . ARG C 1 212 ? 42.804 64.154 71.087 1.00 17.89 212 ARG C CA 1
ATOM 5134 C C . ARG C 1 212 ? 42.607 63.438 69.765 1.00 17.42 212 ARG C C 1
ATOM 5135 O O . ARG C 1 212 ? 41.989 62.376 69.718 1.00 17.89 212 ARG C O 1
ATOM 5143 N N . LEU C 1 213 ? 43.106 64.027 68.689 1.00 16.81 213 LEU C N 1
ATOM 5144 C CA . LEU C 1 213 ? 43.001 63.382 67.391 1.00 15.70 213 LEU C CA 1
ATOM 5145 C C . LEU C 1 213 ? 44.160 62.400 67.336 1.00 16.05 213 LEU C C 1
ATOM 5146 O O . LEU C 1 213 ? 45.158 62.567 68.042 1.00 15.65 213 LEU C O 1
ATOM 5151 N N . GLY C 1 214 ? 44.025 61.368 66.515 1.00 14.51 214 GLY C N 1
ATOM 5152 C CA . GLY C 1 214 ? 45.096 60.404 66.383 1.00 14.37 214 GLY C CA 1
ATOM 5153 C C . GLY C 1 214 ? 46.131 60.943 65.416 1.00 15.21 214 GLY C C 1
ATOM 5154 O O . GLY C 1 214 ? 45.888 61.934 64.725 1.00 15.43 214 GLY C O 1
ATOM 5155 N N . LYS C 1 215 ? 47.293 60.306 65.376 1.00 15.26 215 LYS C N 1
ATOM 5156 C CA . LYS C 1 215 ? 48.356 60.719 64.471 1.00 16.14 215 LYS C CA 1
ATOM 5157 C C . LYS C 1 215 ? 48.468 59.666 63.372 1.00 17.03 215 LYS C C 1
ATOM 5158 O O . LYS C 1 215 ? 48.255 58.479 63.619 1.00 16.03 215 LYS C O 1
ATOM 5164 N N . PRO C 1 216 ? 48.798 60.083 62.141 1.00 16.32 216 PRO C N 1
ATOM 5165 C CA . PRO C 1 216 ? 48.922 59.119 61.041 1.00 15.77 216 PRO C CA 1
ATOM 5166 C C . PRO C 1 216 ? 49.860 57.961 61.391 1.00 15.37 216 PRO C C 1
ATOM 5167 O O . PRO C 1 216 ? 49.604 56.808 61.037 1.00 15.38 216 PRO C O 1
ATOM 5171 N N . GLU C 1 217 ? 50.940 58.274 62.100 1.00 15.19 217 GLU C N 1
ATOM 5172 C CA . GLU C 1 217 ? 51.914 57.266 62.500 1.00 16.67 217 GLU C CA 1
ATOM 5173 C C . GLU C 1 217 ? 51.293 56.190 63.387 1.00 15.39 217 GLU C C 1
ATOM 5174 O O . GLU C 1 217 ? 51.702 55.025 63.340 1.00 15.87 217 GLU C O 1
ATOM 5180 N N . GLU C 1 218 ? 50.304 56.577 64.188 1.00 13.79 218 GLU C N 1
ATOM 5181 C CA . GLU C 1 218 ? 49.639 55.636 65.089 1.00 14.93 218 GLU C CA 1
ATOM 5182 C C . GLU C 1 218 ? 48.798 54.620 64.320 1.00 14.79 218 GLU C C 1
ATOM 5183 O O . GLU C 1 218 ? 48.679 53.460 64.725 1.00 15.07 218 GLU C O 1
ATOM 5189 N N . VAL C 1 219 ? 48.211 55.050 63.209 1.00 14.04 219 VAL C N 1
ATOM 5190 C CA . VAL C 1 219 ? 47.431 54.129 62.393 1.00 13.57 219 VAL C CA 1
ATOM 5191 C C . VAL C 1 219 ? 48.432 53.224 61.672 1.00 14.60 219 VAL C C 1
ATOM 5192 O O . VAL C 1 219 ? 48.215 52.018 61.529 1.00 13.32 219 VAL C O 1
ATOM 5196 N N . ALA C 1 220 ? 49.540 53.812 61.235 1.00 12.98 220 ALA C N 1
ATOM 5197 C CA . ALA C 1 220 ? 50.568 53.055 60.531 1.00 13.82 220 ALA C CA 1
ATOM 5198 C C . ALA C 1 220 ? 51.105 51.896 61.373 1.00 13.07 220 ALA C C 1
ATOM 5199 O O . ALA C 1 220 ? 51.346 50.810 60.854 1.00 13.56 220 ALA C O 1
ATOM 5201 N N . GLU C 1 221 ? 51.297 52.123 62.669 1.00 12.27 221 GLU C N 1
ATOM 5202 C CA . GLU C 1 221 ? 51.806 51.061 63.537 1.00 13.44 221 GLU C CA 1
ATOM 5203 C C . GLU C 1 221 ? 50.852 49.866 63.584 1.00 13.07 221 GLU C C 1
ATOM 5204 O O . GLU C 1 221 ? 51.291 48.714 63.656 1.00 13.53 221 GLU C O 1
ATOM 5210 N N . ALA C 1 222 ? 49.550 50.141 63.549 1.00 13.11 222 ALA C N 1
ATOM 5211 C CA . ALA C 1 222 ? 48.541 49.081 63.589 1.00 13.63 222 ALA C CA 1
ATOM 5212 C C . ALA C 1 222 ? 48.571 48.276 62.295 1.00 13.55 222 ALA C C 1
ATOM 5213 O O . ALA C 1 222 ? 48.452 47.050 62.305 1.00 13.25 222 ALA C O 1
ATOM 5215 N N . VAL C 1 223 ? 48.723 48.979 61.180 1.00 13.96 223 VAL C N 1
ATOM 5216 C CA . VAL C 1 223 ? 48.789 48.342 59.871 1.00 13.55 223 VAL C CA 1
ATOM 5217 C C . VAL C 1 223 ? 50.028 47.452 59.792 1.00 13.50 223 VAL C C 1
ATOM 5218 O O . VAL C 1 223 ? 49.959 46.318 59.318 1.00 13.22 223 VAL C O 1
ATOM 5222 N N . LEU C 1 224 ? 51.157 47.973 60.265 1.00 14.04 224 LEU C N 1
ATOM 5223 C CA . LEU C 1 224 ? 52.408 47.221 60.257 1.00 14.30 224 LEU C CA 1
ATOM 5224 C C . LEU C 1 224 ? 52.236 45.932 61.058 1.00 12.99 224 LEU C C 1
ATOM 5225 O O . LEU C 1 224 ? 52.656 44.861 60.626 1.00 13.92 224 LEU C O 1
ATOM 5230 N N . PHE C 1 225 ? 51.615 46.042 62.228 1.00 12.29 225 PHE C N 1
ATOM 5231 C CA . PHE C 1 225 ? 51.397 44.872 63.074 1.00 12.49 225 PHE C CA 1
ATOM 5232 C C . PHE C 1 225 ? 50.556 43.814 62.363 1.00 11.91 225 PHE C C 1
ATOM 5233 O O . PHE C 1 225 ? 50.929 42.639 62.311 1.00 12.38 225 PHE C O 1
ATOM 5241 N N . LEU C 1 226 ? 49.419 44.231 61.813 1.00 12.37 226 LEU C N 1
ATOM 5242 C CA . LEU C 1 226 ? 48.531 43.298 61.125 1.00 11.60 226 LEU C CA 1
ATOM 5243 C C . LEU C 1 226 ? 49.144 42.689 59.871 1.00 12.89 226 LEU C C 1
ATOM 5244 O O . LEU C 1 226 ? 48.763 41.592 59.454 1.00 12.88 226 LEU C O 1
ATOM 5249 N N . ALA C 1 227 ? 50.094 43.393 59.269 1.00 11.66 227 ALA C N 1
ATOM 5250 C CA . ALA C 1 227 ? 50.737 42.892 58.059 1.00 13.16 227 ALA C CA 1
ATOM 5251 C C . ALA C 1 227 ? 51.934 42.006 58.385 1.00 14.50 227 ALA C C 1
ATOM 5252 O O . ALA C 1 227 ? 52.445 41.298 57.516 1.00 15.38 227 ALA C O 1
ATOM 5254 N N . SER C 1 228 ? 52.364 42.032 59.642 1.00 13.97 228 SER C N 1
ATOM 5255 C CA . SER C 1 228 ? 53.531 41.261 60.068 1.00 14.91 228 SER C CA 1
ATOM 5256 C C . SER C 1 228 ? 53.225 39.844 60.534 1.00 16.13 228 SER C C 1
ATOM 5257 O O . SER C 1 228 ? 52.073 39.492 60.796 1.00 16.33 228 SER C O 1
ATOM 5260 N N . GLU C 1 229 ? 54.276 39.039 60.652 1.00 17.41 229 GLU C N 1
ATOM 5261 C CA . GLU C 1 229 ? 54.134 37.660 61.104 1.00 19.34 229 GLU C CA 1
ATOM 5262 C C . GLU C 1 229 ? 53.767 37.587 62.581 1.00 18.49 229 GLU C C 1
ATOM 5263 O O . GLU C 1 229 ? 53.422 36.522 63.086 1.00 18.39 229 GLU C O 1
ATOM 5269 N N . LYS C 1 230 ? 53.848 38.716 63.279 1.00 18.22 230 LYS C N 1
ATOM 5270 C CA . LYS C 1 230 ? 53.478 38.736 64.686 1.00 19.36 230 LYS C CA 1
ATOM 5271 C C . LYS C 1 230 ? 51.971 38.534 64.787 1.00 18.85 230 LYS C C 1
ATOM 5272 O O . LYS C 1 230 ? 51.452 38.116 65.820 1.00 19.24 230 LYS C O 1
ATOM 5278 N N . ALA C 1 231 ? 51.274 38.820 63.693 1.00 15.73 231 ALA C N 1
ATOM 5279 C CA . ALA C 1 231 ? 49.825 38.668 63.649 1.00 14.17 231 ALA C CA 1
ATOM 5280 C C . ALA C 1 231 ? 49.464 37.423 62.841 1.00 14.67 231 ALA C C 1
ATOM 5281 O O . ALA C 1 231 ? 48.431 37.386 62.171 1.00 12.72 231 ALA C O 1
ATOM 5283 N N . SER C 1 232 ? 50.309 36.396 62.930 1.00 14.24 232 SER C N 1
ATOM 5284 C CA . SER C 1 232 ? 50.101 35.160 62.177 1.00 14.48 232 SER C CA 1
ATOM 5285 C C . SER C 1 232 ? 48.794 34.402 62.417 1.00 14.05 232 SER C C 1
ATOM 5286 O O . SER C 1 232 ? 48.383 33.610 61.567 1.00 14.61 232 SER C O 1
ATOM 5289 N N . PHE C 1 233 ? 48.137 34.609 63.553 1.00 13.00 233 PHE C N 1
ATOM 5290 C CA . PHE C 1 233 ? 46.868 33.917 63.763 1.00 12.73 233 PHE C CA 1
ATOM 5291 C C . PHE C 1 233 ? 45.713 34.908 63.732 1.00 12.94 233 PHE C C 1
ATOM 5292 O O . PHE C 1 233 ? 44.631 34.641 64.248 1.00 13.62 233 PHE C O 1
ATOM 5300 N N . ILE C 1 234 ? 45.955 36.062 63.119 1.00 12.37 234 ILE C N 1
ATOM 5301 C CA . ILE C 1 234 ? 44.925 37.085 63.012 1.00 12.29 234 ILE C CA 1
ATOM 5302 C C . ILE C 1 234 ? 44.546 37.292 61.553 1.00 11.30 234 ILE C C 1
ATOM 5303 O O . ILE C 1 234 ? 45.379 37.690 60.743 1.00 11.94 234 ILE C O 1
ATOM 5308 N N . THR C 1 235 ? 43.293 37.006 61.220 1.00 11.97 235 THR C N 1
ATOM 5309 C CA . THR C 1 235 ? 42.807 37.219 59.860 1.00 10.48 235 THR C CA 1
ATOM 5310 C C . THR C 1 235 ? 41.301 37.430 59.900 1.00 10.81 235 THR C C 1
ATOM 5311 O O . THR C 1 235 ? 40.601 36.842 60.725 1.00 11.59 235 THR C O 1
ATOM 5315 N N . GLY C 1 236 ? 40.811 38.299 59.021 1.00 10.81 236 GLY C N 1
ATOM 5316 C CA . GLY C 1 236 ? 39.391 38.594 58.983 1.00 11.89 236 GLY C CA 1
ATOM 5317 C C . GLY C 1 236 ? 38.963 39.508 60.118 1.00 13.15 236 GLY C C 1
ATOM 5318 O O . GLY C 1 236 ? 37.767 39.675 60.371 1.00 14.59 236 GLY C O 1
ATOM 5319 N N . ALA C 1 237 ? 39.935 40.109 60.799 1.00 12.71 237 ALA C N 1
ATOM 5320 C CA . ALA C 1 237 ? 39.654 40.996 61.924 1.00 12.82 237 ALA C CA 1
ATOM 5321 C C . ALA C 1 237 ? 39.579 42.470 61.535 1.00 12.90 237 ALA C C 1
ATOM 5322 O O . ALA C 1 237 ? 40.235 42.911 60.593 1.00 11.87 237 ALA C O 1
ATOM 5324 N N . ILE C 1 238 ? 38.762 43.217 62.276 1.00 12.14 238 ILE C N 1
ATOM 5325 C CA . ILE C 1 238 ? 38.581 44.651 62.058 1.00 14.53 238 ILE C CA 1
ATOM 5326 C C . ILE C 1 238 ? 39.053 45.332 63.336 1.00 14.34 238 ILE C C 1
ATOM 5327 O O . ILE C 1 238 ? 38.371 45.273 64.363 1.00 17.22 238 ILE C O 1
ATOM 5332 N N . LEU C 1 239 ? 40.216 45.973 63.276 1.00 13.44 239 LEU C N 1
ATOM 5333 C CA . LEU C 1 239 ? 40.788 46.624 64.449 1.00 13.55 239 LEU C CA 1
ATOM 5334 C C . LEU C 1 239 ? 40.571 48.129 64.534 1.00 12.45 239 LEU C C 1
ATOM 5335 O O . LEU C 1 239 ? 41.102 48.886 63.731 1.00 12.85 239 LEU C O 1
ATOM 5340 N N . PRO C 1 240 ? 39.782 48.579 65.514 1.00 13.54 240 PRO C N 1
ATOM 5341 C CA . PRO C 1 240 ? 39.561 50.020 65.633 1.00 13.73 240 PRO C CA 1
ATOM 5342 C C . PRO C 1 240 ? 40.833 50.681 66.164 1.00 13.14 240 PRO C C 1
ATOM 5343 O O . PRO C 1 240 ? 41.476 50.153 67.071 1.00 13.96 240 PRO C O 1
ATOM 5347 N N . VAL C 1 241 ? 41.207 51.813 65.576 1.00 11.90 241 VAL C N 1
ATOM 5348 C CA . VAL C 1 241 ? 42.364 52.584 66.021 1.00 11.60 241 VAL C CA 1
ATOM 5349 C C . VAL C 1 241 ? 41.711 53.953 66.168 1.00 12.47 241 VAL C C 1
ATOM 5350 O O . VAL C 1 241 ? 41.915 54.856 65.352 1.00 12.34 241 VAL C O 1
ATOM 5354 N N . ASP C 1 242 ? 40.913 54.083 67.224 1.00 13.17 242 ASP C N 1
ATOM 5355 C CA . ASP C 1 242 ? 40.127 55.289 67.447 1.00 13.09 242 ASP C CA 1
ATOM 5356 C C . ASP C 1 242 ? 40.189 55.951 68.811 1.00 12.25 242 ASP C C 1
ATOM 5357 O O . ASP C 1 242 ? 39.260 56.666 69.180 1.00 12.53 242 ASP C O 1
ATOM 5362 N N . GLY C 1 243 ? 41.256 55.715 69.564 1.00 11.82 243 GLY C N 1
ATOM 5363 C CA . GLY C 1 243 ? 41.377 56.340 70.869 1.00 13.17 243 GLY C CA 1
ATOM 5364 C C . GLY C 1 243 ? 40.192 56.138 71.799 1.00 14.80 243 GLY C C 1
ATOM 5365 O O . GLY C 1 243 ? 39.935 56.971 72.668 1.00 13.26 243 GLY C O 1
ATOM 5366 N N . GLY C 1 244 ? 39.468 55.036 71.616 1.00 13.76 244 GLY C N 1
ATOM 5367 C CA . GLY C 1 244 ? 38.330 54.743 72.472 1.00 13.76 244 GLY C CA 1
ATOM 5368 C C . GLY C 1 244 ? 36.977 55.234 71.985 1.00 13.83 244 GLY C C 1
ATOM 5369 O O . GLY C 1 244 ? 35.969 55.039 72.662 1.00 15.60 244 GLY C O 1
ATOM 5370 N N . MET C 1 245 ? 36.937 55.865 70.817 1.00 13.44 245 MET C N 1
ATOM 5371 C CA . MET C 1 245 ? 35.678 56.382 70.286 1.00 14.19 245 MET C CA 1
ATOM 5372 C C . MET C 1 245 ? 34.522 55.382 70.302 1.00 14.51 245 MET C C 1
ATOM 5373 O O . MET C 1 245 ? 33.461 55.668 70.852 1.00 16.27 245 MET C O 1
ATOM 5378 N N . THR C 1 246 ? 34.727 54.210 69.709 1.00 15.12 246 THR C N 1
ATOM 5379 C CA . THR C 1 246 ? 33.664 53.216 69.634 1.00 16.46 246 THR C CA 1
ATOM 5380 C C . THR C 1 246 ? 33.397 52.416 70.905 1.00 17.30 246 THR C C 1
ATOM 5381 O O . THR C 1 246 ? 32.617 51.463 70.888 1.00 17.38 246 THR C O 1
ATOM 5385 N N . ALA C 1 247 ? 34.028 52.806 72.008 1.00 15.34 247 ALA C N 1
ATOM 5386 C CA . ALA C 1 247 ? 33.811 52.118 73.274 1.00 17.45 247 ALA C CA 1
ATOM 5387 C C . ALA C 1 247 ? 32.659 52.771 74.032 1.00 17.62 247 ALA C C 1
ATOM 5388 O O . ALA C 1 247 ? 32.143 52.202 74.997 1.00 17.00 247 ALA C O 1
ATOM 5390 N N . SER C 1 248 ? 32.249 53.956 73.586 1.00 20.04 248 SER C N 1
ATOM 5391 C CA . SER C 1 248 ? 31.175 54.694 74.252 1.00 24.46 248 SER C CA 1
ATOM 5392 C C . SER C 1 248 ? 30.587 55.824 73.410 1.00 28.17 248 SER C C 1
ATOM 5393 O O . SER C 1 248 ? 31.233 56.340 72.500 1.00 29.07 248 SER C O 1
ATOM 5396 N N . PHE C 1 249 ? 29.360 56.215 73.742 1.00 31.74 249 PHE C N 1
ATOM 5397 C CA . PHE C 1 249 ? 28.675 57.292 73.033 1.00 33.75 249 PHE C CA 1
ATOM 5398 C C . PHE C 1 249 ? 28.794 58.619 73.776 1.00 36.06 249 PHE C C 1
ATOM 5399 O O . PHE C 1 249 ? 29.175 59.620 73.131 1.00 38.67 249 PHE C O 1
ATOM 5407 N N . LEU D 1 3 ? 61.362 46.465 73.903 1.00 31.04 3 LEU D N 1
ATOM 5408 C CA . LEU D 1 3 ? 60.038 47.073 73.853 1.00 29.72 3 LEU D CA 1
ATOM 5409 C C . LEU D 1 3 ? 59.561 47.437 75.261 1.00 27.94 3 LEU D C 1
ATOM 5410 O O . LEU D 1 3 ? 58.934 48.462 75.495 1.00 29.92 3 LEU D O 1
ATOM 5415 N N . PHE D 1 4 ? 59.846 46.528 76.212 1.00 25.05 4 PHE D N 1
ATOM 5416 C CA . PHE D 1 4 ? 59.442 46.776 77.590 1.00 21.65 4 PHE D CA 1
ATOM 5417 C C . PHE D 1 4 ? 60.624 46.771 78.562 1.00 19.13 4 PHE D C 1
ATOM 5418 O O . PHE D 1 4 ? 60.484 46.509 79.750 1.00 16.89 4 PHE D O 1
ATOM 5426 N N . ALA D 1 5 ? 61.830 47.054 78.086 1.00 19.01 5 ALA D N 1
ATOM 5427 C CA . ALA D 1 5 ? 63.006 47.041 78.947 1.00 18.25 5 ALA D CA 1
ATOM 5428 C C . ALA D 1 5 ? 62.822 47.829 80.241 1.00 17.87 5 ALA D C 1
ATOM 5429 O O . ALA D 1 5 ? 62.545 49.029 80.217 1.00 18.36 5 ALA D O 1
ATOM 5431 N N . GLY D 1 6 ? 62.976 47.140 81.369 1.00 17.21 6 GLY D N 1
ATOM 5432 C CA . GLY D 1 6 ? 62.852 47.783 82.667 1.00 16.43 6 GLY D CA 1
ATOM 5433 C C . GLY D 1 6 ? 61.449 48.087 83.158 1.00 17.60 6 GLY D C 1
ATOM 5434 O O . GLY D 1 6 ? 61.287 48.633 84.245 1.00 18.10 6 GLY D O 1
ATOM 5435 N N . LYS D 1 7 ? 60.433 47.736 82.374 1.00 16.81 7 LYS D N 1
ATOM 5436 C CA . LYS D 1 7 ? 59.052 48.000 82.771 1.00 16.49 7 LYS D CA 1
ATOM 5437 C C . LYS D 1 7 ? 58.510 46.856 83.622 1.00 15.28 7 LYS D C 1
ATOM 5438 O O . LYS D 1 7 ? 58.868 45.698 83.409 1.00 15.73 7 LYS D O 1
ATOM 5444 N N . GLY D 1 8 ? 57.654 47.196 84.584 1.00 14.41 8 GLY D N 1
ATOM 5445 C CA . GLY D 1 8 ? 57.058 46.198 85.456 1.00 13.84 8 GLY D CA 1
ATOM 5446 C C . GLY D 1 8 ? 55.780 45.668 84.836 1.00 14.14 8 GLY D C 1
ATOM 5447 O O . GLY D 1 8 ? 54.881 46.435 84.502 1.00 13.97 8 GLY D O 1
ATOM 5448 N N . VAL D 1 9 ? 55.696 44.352 84.687 1.00 11.86 9 VAL D N 1
ATOM 5449 C CA . VAL D 1 9 ? 54.532 43.731 84.071 1.00 12.69 9 VAL D CA 1
ATOM 5450 C C . VAL D 1 9 ? 53.945 42.617 84.932 1.00 12.44 9 VAL D C 1
ATOM 5451 O O . VAL D 1 9 ? 54.649 41.689 85.336 1.00 13.30 9 VAL D O 1
ATOM 5455 N N . LEU D 1 10 ? 52.652 42.723 85.218 1.00 11.47 10 LEU D N 1
ATOM 5456 C CA . LEU D 1 10 ? 51.952 41.716 86.005 1.00 11.94 10 LEU D CA 1
ATOM 5457 C C . LEU D 1 10 ? 51.130 40.832 85.068 1.00 12.48 10 LEU D C 1
ATOM 5458 O O . LEU D 1 10 ? 50.385 41.337 84.224 1.00 11.69 10 LEU D O 1
ATOM 5463 N N . VAL D 1 11 ? 51.279 39.518 85.211 1.00 11.57 11 VAL D N 1
ATOM 5464 C CA . VAL D 1 11 ? 50.545 38.565 84.377 1.00 11.45 11 VAL D CA 1
ATOM 5465 C C . VAL D 1 11 ? 49.851 37.533 85.263 1.00 12.13 11 VAL D C 1
ATOM 5466 O O . VAL D 1 11 ? 50.515 36.806 86.000 1.00 12.16 11 VAL D O 1
ATOM 5470 N N . THR D 1 12 ? 48.523 37.467 85.204 1.00 11.05 12 THR D N 1
ATOM 5471 C CA . THR D 1 12 ? 47.810 36.488 86.019 1.00 11.64 12 THR D CA 1
ATOM 5472 C C . THR D 1 12 ? 47.664 35.172 85.258 1.00 12.69 12 THR D C 1
ATOM 5473 O O . THR D 1 12 ? 47.545 35.161 84.032 1.00 12.17 12 THR D O 1
ATOM 5477 N N . GLY D 1 13 ? 47.685 34.066 85.994 1.00 13.13 13 GLY D N 1
ATOM 5478 C CA . GLY D 1 13 ? 47.572 32.757 85.374 1.00 13.01 13 GLY D CA 1
ATOM 5479 C C . GLY D 1 13 ? 48.735 32.474 84.440 1.00 14.47 13 GLY D C 1
ATOM 5480 O O . GLY D 1 13 ? 48.542 31.951 83.345 1.00 14.63 13 GLY D O 1
ATOM 5481 N N . GLY D 1 14 ? 49.948 32.804 84.875 1.00 14.04 14 GLY D N 1
ATOM 5482 C CA . GLY D 1 14 ? 51.110 32.597 84.027 1.00 15.23 14 GLY D CA 1
ATOM 5483 C C . GLY D 1 14 ? 51.834 31.268 84.136 1.00 15.47 14 GLY D C 1
ATOM 5484 O O . GLY D 1 14 ? 52.900 31.102 83.550 1.00 15.56 14 GLY D O 1
ATOM 5485 N N . ALA D 1 15 ? 51.260 30.312 84.856 1.00 17.01 15 ALA D N 1
ATOM 5486 C CA . ALA D 1 15 ? 51.904 29.015 85.029 1.00 17.15 15 ALA D CA 1
ATOM 5487 C C . ALA D 1 15 ? 51.991 28.185 83.750 1.00 18.16 15 ALA D C 1
ATOM 5488 O O . ALA D 1 15 ? 52.903 27.373 83.599 1.00 17.31 15 ALA D O 1
ATOM 5490 N N . ARG D 1 16 ? 51.057 28.385 82.825 1.00 17.30 16 ARG D N 1
ATOM 5491 C CA . ARG D 1 16 ? 51.064 27.612 81.589 1.00 17.36 16 ARG D CA 1
ATOM 5492 C C . ARG D 1 16 ? 50.244 28.281 80.487 1.00 17.32 16 ARG D C 1
ATOM 5493 O O . ARG D 1 16 ? 49.787 29.415 80.638 1.00 17.10 16 ARG D O 1
ATOM 5501 N N . GLY D 1 17 ? 50.075 27.568 79.377 1.00 15.95 17 GLY D N 1
ATOM 5502 C CA . GLY D 1 17 ? 49.286 28.071 78.262 1.00 15.15 17 GLY D CA 1
ATOM 5503 C C . GLY D 1 17 ? 49.589 29.479 77.785 1.00 15.10 17 GLY D C 1
ATOM 5504 O O . GLY D 1 17 ? 50.748 29.877 77.675 1.00 13.75 17 GLY D O 1
ATOM 5505 N N . ILE D 1 18 ? 48.535 30.233 77.490 1.00 13.69 18 ILE D N 1
ATOM 5506 C CA . ILE D 1 18 ? 48.682 31.599 77.004 1.00 13.71 18 ILE D CA 1
ATOM 5507 C C . ILE D 1 18 ? 49.390 32.511 78.005 1.00 12.75 18 ILE D C 1
ATOM 5508 O O . ILE D 1 18 ? 50.251 33.307 77.621 1.00 12.93 18 ILE D O 1
ATOM 5513 N N . GLY D 1 19 ? 49.041 32.381 79.282 1.00 11.20 19 GLY D N 1
ATOM 5514 C CA . GLY D 1 19 ? 49.661 33.199 80.315 1.00 11.08 19 GLY D CA 1
ATOM 5515 C C . GLY D 1 19 ? 51.172 33.049 80.362 1.00 11.49 19 GLY D C 1
ATOM 5516 O O . GLY D 1 19 ? 51.902 34.030 80.478 1.00 11.19 19 GLY D O 1
ATOM 5517 N N . ARG D 1 20 ? 51.642 31.808 80.283 1.00 11.79 20 ARG D N 1
ATOM 5518 C CA . ARG D 1 20 ? 53.071 31.526 80.299 1.00 11.70 20 ARG D CA 1
ATOM 5519 C C . ARG D 1 20 ? 53.737 32.141 79.074 1.00 12.37 20 ARG D C 1
ATOM 5520 O O . ARG D 1 20 ? 54.807 32.733 79.175 1.00 13.30 20 ARG D O 1
ATOM 5528 N N . ALA D 1 21 ? 53.094 32.006 77.917 1.00 12.60 21 ALA D N 1
ATOM 5529 C CA . ALA D 1 21 ? 53.635 32.554 76.679 1.00 12.05 21 ALA D CA 1
ATOM 5530 C C . ALA D 1 21 ? 53.729 34.074 76.779 1.00 10.35 21 ALA D C 1
ATOM 5531 O O . ALA D 1 21 ? 54.677 34.683 76.281 1.00 12.46 21 ALA D O 1
ATOM 5533 N N . ILE D 1 22 ? 52.737 34.681 77.422 1.00 11.59 22 ILE D N 1
ATOM 5534 C CA . ILE D 1 22 ? 52.727 36.128 77.586 1.00 11.63 22 ILE D CA 1
ATOM 5535 C C . ILE D 1 22 ? 53.877 36.549 78.495 1.00 11.80 22 ILE D C 1
ATOM 5536 O O . ILE D 1 22 ? 54.617 37.479 78.179 1.00 12.66 22 ILE D O 1
ATOM 5541 N N . ALA D 1 23 ? 54.041 35.852 79.614 1.00 13.25 23 ALA D N 1
ATOM 5542 C CA . ALA D 1 23 ? 55.127 36.166 80.539 1.00 13.37 23 ALA D CA 1
ATOM 5543 C C . ALA D 1 23 ? 56.484 36.067 79.833 1.00 13.63 23 ALA D C 1
ATOM 5544 O O . ALA D 1 23 ? 57.333 36.952 79.970 1.00 13.91 23 ALA D O 1
ATOM 5546 N N . GLN D 1 24 ? 56.682 34.992 79.074 1.00 14.27 24 GLN D N 1
ATOM 5547 C CA . GLN D 1 24 ? 57.934 34.787 78.350 1.00 16.60 24 GLN D CA 1
ATOM 5548 C C . GLN D 1 24 ? 58.171 35.887 77.319 1.00 15.97 24 GLN D C 1
ATOM 5549 O O . GLN D 1 24 ? 59.290 36.382 77.171 1.00 16.21 24 GLN D O 1
ATOM 5555 N N . ALA D 1 25 ? 57.116 36.271 76.609 1.00 14.27 25 ALA D N 1
ATOM 5556 C CA . ALA D 1 25 ? 57.226 37.313 75.596 1.00 13.70 25 ALA D CA 1
ATOM 5557 C C . ALA D 1 25 ? 57.683 38.641 76.196 1.00 12.74 25 ALA D C 1
ATOM 5558 O O . ALA D 1 25 ? 58.592 39.280 75.668 1.00 13.27 25 ALA D O 1
ATOM 5560 N N . PHE D 1 26 ? 57.060 39.061 77.293 1.00 12.78 26 PHE D N 1
ATOM 5561 C CA . PHE D 1 26 ? 57.451 40.316 77.931 1.00 13.07 26 PHE D CA 1
ATOM 5562 C C . PHE D 1 26 ? 58.887 40.229 78.444 1.00 13.75 26 PHE D C 1
ATOM 5563 O O . PHE D 1 26 ? 59.669 41.158 78.275 1.00 14.16 26 PHE D O 1
ATOM 5571 N N . ALA D 1 27 ? 59.239 39.106 79.058 1.00 14.34 27 ALA D N 1
ATOM 5572 C CA . ALA D 1 27 ? 60.593 38.932 79.586 1.00 14.75 27 ALA D CA 1
ATOM 5573 C C . ALA D 1 27 ? 61.629 38.976 78.464 1.00 15.48 27 ALA D C 1
ATOM 5574 O O . ALA D 1 27 ? 62.736 39.486 78.643 1.00 15.55 27 ALA D O 1
ATOM 5576 N N . ARG D 1 28 ? 61.262 38.436 77.307 1.00 15.48 28 ARG D N 1
ATOM 5577 C CA . ARG D 1 28 ? 62.144 38.417 76.147 1.00 17.10 28 ARG D CA 1
ATOM 5578 C C . ARG D 1 28 ? 62.449 39.850 75.724 1.00 17.39 28 ARG D C 1
ATOM 5579 O O . ARG D 1 28 ? 63.536 40.141 75.218 1.00 17.16 28 ARG D O 1
ATOM 5587 N N . GLU D 1 29 ? 61.477 40.734 75.939 1.00 17.33 29 GLU D N 1
ATOM 5588 C CA . GLU D 1 29 ? 61.603 42.142 75.583 1.00 18.90 29 GLU D CA 1
ATOM 5589 C C . GLU D 1 29 ? 62.190 42.989 76.711 1.00 18.93 29 GLU D C 1
ATOM 5590 O O . GLU D 1 29 ? 62.074 44.213 76.699 1.00 20.14 29 GLU D O 1
ATOM 5596 N N . GLY D 1 30 ? 62.804 42.327 77.690 1.00 16.82 30 GLY D N 1
ATOM 5597 C CA . GLY D 1 30 ? 63.444 43.027 78.794 1.00 15.84 30 GLY D CA 1
ATOM 5598 C C . GLY D 1 30 ? 62.600 43.487 79.968 1.00 13.87 30 GLY D C 1
ATOM 5599 O O . GLY D 1 30 ? 63.088 44.216 80.835 1.00 15.03 30 GLY D O 1
ATOM 5600 N N . ALA D 1 31 ? 61.345 43.065 80.024 1.00 13.81 31 ALA D N 1
ATOM 5601 C CA . ALA D 1 31 ? 60.477 43.484 81.112 1.00 12.65 31 ALA D CA 1
ATOM 5602 C C . ALA D 1 31 ? 60.708 42.712 82.406 1.00 13.82 31 ALA D C 1
ATOM 5603 O O . ALA D 1 31 ? 61.153 41.565 82.388 1.00 14.98 31 ALA D O 1
ATOM 5605 N N . LEU D 1 32 ? 60.409 43.366 83.523 1.00 13.48 32 LEU D N 1
ATOM 5606 C CA . LEU D 1 32 ? 60.493 42.742 84.836 1.00 13.52 32 LEU D CA 1
ATOM 5607 C C . LEU D 1 32 ? 59.092 42.165 85.011 1.00 12.94 32 LEU D C 1
ATOM 5608 O O . LEU D 1 32 ? 58.121 42.905 85.173 1.00 14.67 32 LEU D O 1
ATOM 5613 N N . VAL D 1 33 ? 58.988 40.843 84.964 1.00 12.98 33 VAL D N 1
ATOM 5614 C CA . VAL D 1 33 ? 57.693 40.186 85.059 1.00 12.59 33 VAL D CA 1
ATOM 5615 C C . VAL D 1 33 ? 57.361 39.544 86.400 1.00 14.20 33 VAL D C 1
ATOM 5616 O O . VAL D 1 33 ? 58.184 38.849 87.000 1.00 15.50 33 VAL D O 1
ATOM 5620 N N . ALA D 1 34 ? 56.143 39.800 86.864 1.00 12.76 34 ALA D N 1
ATOM 5621 C CA . ALA D 1 34 ? 55.633 39.214 88.095 1.00 13.77 34 ALA D CA 1
ATOM 5622 C C . ALA D 1 34 ? 54.391 38.456 87.644 1.00 13.95 34 ALA D C 1
ATOM 5623 O O . ALA D 1 34 ? 53.446 39.055 87.127 1.00 13.15 34 ALA D O 1
ATOM 5625 N N . LEU D 1 35 ? 54.400 37.138 87.797 1.00 13.08 35 LEU D N 1
ATOM 5626 C CA . LEU D 1 35 ? 53.244 36.346 87.402 1.00 14.35 35 LEU D CA 1
ATOM 5627 C C . LEU D 1 35 ? 52.687 35.599 88.603 1.00 14.62 35 LEU D C 1
ATOM 5628 O O . LEU D 1 35 ? 53.420 35.285 89.542 1.00 14.17 35 LEU D O 1
ATOM 5633 N N . CYS D 1 36 ? 51.384 35.334 88.589 1.00 14.42 36 CYS D N 1
ATOM 5634 C CA . CYS D 1 36 ? 50.769 34.601 89.687 1.00 15.05 36 CYS D CA 1
ATOM 5635 C C . CYS D 1 36 ? 49.942 33.460 89.125 1.00 16.01 36 CYS D C 1
ATOM 5636 O O . CYS D 1 36 ? 49.580 33.465 87.949 1.00 15.86 36 CYS D O 1
ATOM 5639 N N . ASP D 1 37 ? 49.659 32.474 89.967 1.00 15.09 37 ASP D N 1
ATOM 5640 C CA . ASP D 1 37 ? 48.876 31.324 89.550 1.00 15.84 37 ASP D CA 1
ATOM 5641 C C . ASP D 1 37 ? 48.635 30.436 90.758 1.00 16.65 37 ASP D C 1
ATOM 5642 O O . ASP D 1 37 ? 49.314 30.566 91.779 1.00 16.23 37 ASP D O 1
ATOM 5647 N N . LEU D 1 38 ? 47.656 29.547 90.644 1.00 17.62 38 LEU D N 1
ATOM 5648 C CA . LEU D 1 38 ? 47.365 28.606 91.714 1.00 19.51 38 LEU D CA 1
ATOM 5649 C C . LEU D 1 38 ? 48.323 27.434 91.558 1.00 20.70 38 LEU D C 1
ATOM 5650 O O . LEU D 1 38 ? 48.733 26.816 92.541 1.00 21.82 38 LEU D O 1
ATOM 5655 N N . ARG D 1 39 ? 48.670 27.141 90.307 1.00 19.78 39 ARG D N 1
ATOM 5656 C CA . ARG D 1 39 ? 49.572 26.042 89.978 1.00 20.28 39 ARG D CA 1
ATOM 5657 C C . ARG D 1 39 ? 51.014 26.359 90.365 1.00 21.14 39 ARG D C 1
ATOM 5658 O O . ARG D 1 39 ? 51.536 27.430 90.053 1.00 18.57 39 ARG D O 1
ATOM 5666 N N . PRO D 1 40 ? 51.683 25.417 91.044 1.00 21.08 40 PRO D N 1
ATOM 5667 C CA . PRO D 1 40 ? 53.070 25.598 91.479 1.00 21.32 40 PRO D CA 1
ATOM 5668 C C . PRO D 1 40 ? 54.091 25.747 90.352 1.00 19.93 40 PRO D C 1
ATOM 5669 O O . PRO D 1 40 ? 55.158 26.322 90.560 1.00 20.25 40 PRO D O 1
ATOM 5673 N N . GLU D 1 41 ? 53.764 25.237 89.166 1.00 20.47 41 GLU D N 1
ATOM 5674 C CA . GLU D 1 41 ? 54.669 25.316 88.023 1.00 20.64 41 GLU D CA 1
ATOM 5675 C C . GLU D 1 41 ? 55.032 26.750 87.662 1.00 19.20 41 GLU D C 1
ATOM 5676 O O . GLU D 1 41 ? 55.982 26.979 86.917 1.00 19.97 41 GLU D O 1
ATOM 5682 N N . GLY D 1 42 ? 54.269 27.710 88.178 1.00 17.71 42 GLY D N 1
ATOM 5683 C CA . GLY D 1 42 ? 54.562 29.102 87.894 1.00 17.56 42 GLY D CA 1
ATOM 5684 C C . GLY D 1 42 ? 55.943 29.464 88.408 1.00 16.75 42 GLY D C 1
ATOM 5685 O O . GLY D 1 42 ? 56.583 30.394 87.913 1.00 15.51 42 GLY D O 1
ATOM 5686 N N . LYS D 1 43 ? 56.405 28.726 89.414 1.00 16.24 43 LYS D N 1
ATOM 5687 C CA . LYS D 1 43 ? 57.722 28.969 89.987 1.00 17.28 43 LYS D CA 1
ATOM 5688 C C . LYS D 1 43 ? 58.803 28.772 88.929 1.00 17.39 43 LYS D C 1
ATOM 5689 O O . LYS D 1 43 ? 59.679 29.616 88.764 1.00 17.09 43 LYS D O 1
ATOM 5695 N N . GLU D 1 44 ? 58.736 27.654 88.211 1.00 16.34 44 GLU D N 1
ATOM 5696 C CA . GLU D 1 44 ? 59.712 27.356 87.167 1.00 17.63 44 GLU D CA 1
ATOM 5697 C C . GLU D 1 44 ? 59.634 28.345 86.006 1.00 15.85 44 GLU D C 1
ATOM 5698 O O . GLU D 1 44 ? 60.641 28.635 85.364 1.00 15.98 44 GLU D O 1
ATOM 5704 N N . VAL D 1 45 ? 58.439 28.854 85.727 1.00 15.88 45 VAL D N 1
ATOM 5705 C CA . VAL D 1 45 ? 58.284 29.820 84.648 1.00 15.27 45 VAL D CA 1
ATOM 5706 C C . VAL D 1 45 ? 59.043 31.090 85.016 1.00 15.87 45 VAL D C 1
ATOM 5707 O O . VAL D 1 45 ? 59.810 31.623 84.212 1.00 16.29 45 VAL D O 1
ATOM 5711 N N . ALA D 1 46 ? 58.834 31.565 86.240 1.00 16.27 46 ALA D N 1
ATOM 5712 C CA . ALA D 1 46 ? 59.508 32.772 86.707 1.00 15.55 46 ALA D CA 1
ATOM 5713 C C . ALA D 1 46 ? 61.020 32.589 86.664 1.00 17.38 46 ALA D C 1
ATOM 5714 O O . ALA D 1 46 ? 61.752 33.487 86.242 1.00 17.29 46 ALA D O 1
ATOM 5716 N N . GLU D 1 47 ? 61.491 31.423 87.094 1.00 17.61 47 GLU D N 1
ATOM 5717 C CA . GLU D 1 47 ? 62.925 31.153 87.098 1.00 18.42 47 GLU D CA 1
ATOM 5718 C C . GLU D 1 47 ? 63.508 31.137 85.686 1.00 18.67 47 GLU D C 1
ATOM 5719 O O . GLU D 1 47 ? 64.588 31.671 85.450 1.00 19.89 47 GLU D O 1
ATOM 5725 N N . ALA D 1 48 ? 62.789 30.538 84.743 1.00 18.21 48 ALA D N 1
ATOM 5726 C CA . ALA D 1 48 ? 63.265 30.460 83.365 1.00 19.04 48 ALA D CA 1
ATOM 5727 C C . ALA D 1 48 ? 63.353 31.817 82.669 1.00 19.02 48 ALA D C 1
ATOM 5728 O O . ALA D 1 48 ? 64.235 32.032 81.838 1.00 18.64 48 ALA D O 1
ATOM 5730 N N . ILE D 1 49 ? 62.448 32.730 83.007 1.00 19.25 49 ILE D N 1
ATOM 5731 C CA . ILE D 1 49 ? 62.441 34.044 82.375 1.00 19.88 49 ILE D CA 1
ATOM 5732 C C . ILE D 1 49 ? 63.098 35.132 83.218 1.00 20.45 49 ILE D C 1
ATOM 5733 O O . ILE D 1 49 ? 63.242 36.269 82.767 1.00 22.48 49 ILE D O 1
ATOM 5738 N N . GLY D 1 50 ? 63.502 34.779 84.434 1.00 19.12 50 GLY D N 1
ATOM 5739 C CA . GLY D 1 50 ? 64.140 35.739 85.318 1.00 19.89 50 GLY D CA 1
ATOM 5740 C C . GLY D 1 50 ? 63.164 36.681 86.000 1.00 21.07 50 GLY D C 1
ATOM 5741 O O . GLY D 1 50 ? 63.521 37.803 86.356 1.00 22.56 50 GLY D O 1
ATOM 5742 N N . GLY D 1 51 ? 61.929 36.228 86.190 1.00 19.64 51 GLY D N 1
ATOM 5743 C CA . GLY D 1 51 ? 60.935 37.068 86.831 1.00 18.95 51 GLY D CA 1
ATOM 5744 C C . GLY D 1 51 ? 60.602 36.619 88.238 1.00 18.08 51 GLY D C 1
ATOM 5745 O O . GLY D 1 51 ? 61.395 35.932 88.884 1.00 18.60 51 GLY D O 1
ATOM 5746 N N . ALA D 1 52 ? 59.423 37.006 88.715 1.00 16.47 52 ALA D N 1
ATOM 5747 C CA . ALA D 1 52 ? 58.981 36.645 90.058 1.00 16.58 52 ALA D CA 1
ATOM 5748 C C . ALA D 1 52 ? 57.654 35.897 90.012 1.00 16.74 52 ALA D C 1
ATOM 5749 O O . ALA D 1 52 ? 56.765 36.241 89.232 1.00 15.93 52 ALA D O 1
ATOM 5751 N N . PHE D 1 53 ? 57.528 34.869 90.847 1.00 15.26 53 PHE D N 1
ATOM 5752 C CA . PHE D 1 53 ? 56.302 34.086 90.908 1.00 15.06 53 PHE D CA 1
ATOM 5753 C C . PHE D 1 53 ? 55.597 34.255 92.247 1.00 15.37 53 PHE D C 1
ATOM 5754 O O . PHE D 1 53 ? 56.237 34.316 93.300 1.00 15.38 53 PHE D O 1
ATOM 5762 N N . PHE D 1 54 ? 54.271 34.333 92.193 1.00 14.91 54 PHE D N 1
ATOM 5763 C CA . PHE D 1 54 ? 53.453 34.474 93.389 1.00 15.34 54 PHE D CA 1
ATOM 5764 C C . PHE D 1 54 ? 52.304 33.481 93.314 1.00 16.63 54 PHE D C 1
ATOM 5765 O O . PHE D 1 54 ? 51.510 33.522 92.375 1.00 16.43 54 PHE D O 1
ATOM 5773 N N . GLN D 1 55 ? 52.226 32.570 94.280 1.00 16.67 55 GLN D N 1
ATOM 5774 C CA . GLN D 1 55 ? 51.132 31.605 94.294 1.00 17.39 55 GLN D CA 1
ATOM 5775 C C . GLN D 1 55 ? 49.953 32.358 94.904 1.00 17.73 55 GLN D C 1
ATOM 5776 O O . GLN D 1 55 ? 49.976 32.737 96.077 1.00 18.32 55 GLN D O 1
ATOM 5782 N N . VAL D 1 56 ? 48.928 32.582 94.091 1.00 16.64 56 VAL D N 1
ATOM 5783 C CA . VAL D 1 56 ? 47.761 33.348 94.507 1.00 17.90 56 VAL D CA 1
ATOM 5784 C C . VAL D 1 56 ? 46.450 32.722 94.052 1.00 17.32 56 VAL D C 1
ATOM 5785 O O . VAL D 1 56 ? 46.361 32.205 92.941 1.00 17.04 56 VAL D O 1
ATOM 5789 N N . ASP D 1 57 ? 45.437 32.761 94.916 1.00 16.91 57 ASP D N 1
ATOM 5790 C CA . ASP D 1 57 ? 44.120 32.251 94.551 1.00 17.07 57 ASP D CA 1
ATOM 5791 C C . ASP D 1 57 ? 43.327 33.500 94.195 1.00 15.13 57 ASP D C 1
ATOM 5792 O O . ASP D 1 57 ? 42.820 34.188 95.075 1.00 15.08 57 ASP D O 1
ATOM 5797 N N . LEU D 1 58 ? 43.217 33.786 92.903 1.00 15.54 58 LEU D N 1
ATOM 5798 C CA . LEU D 1 58 ? 42.524 34.988 92.454 1.00 16.37 58 LEU D CA 1
ATOM 5799 C C . LEU D 1 58 ? 41.042 35.099 92.797 1.00 16.07 58 LEU D C 1
ATOM 5800 O O . LEU D 1 58 ? 40.446 36.157 92.609 1.00 16.86 58 LEU D O 1
ATOM 5805 N N . GLU D 1 59 ? 40.448 34.024 93.303 1.00 15.86 59 GLU D N 1
ATOM 5806 C CA . GLU D 1 59 ? 39.038 34.064 93.682 1.00 15.58 59 GLU D CA 1
ATOM 5807 C C . GLU D 1 59 ? 38.883 34.889 94.961 1.00 16.58 59 GLU D C 1
ATOM 5808 O O . GLU D 1 59 ? 37.830 35.474 95.216 1.00 16.33 59 GLU D O 1
ATOM 5814 N N . ASP D 1 60 ? 39.946 34.936 95.759 1.00 16.47 60 ASP D N 1
ATOM 5815 C CA . ASP D 1 60 ? 39.932 35.657 97.029 1.00 18.53 60 ASP D CA 1
ATOM 5816 C C . ASP D 1 60 ? 40.403 37.106 96.908 1.00 18.40 60 ASP D C 1
ATOM 5817 O O . ASP D 1 60 ? 41.542 37.368 96.518 1.00 16.98 60 ASP D O 1
ATOM 5822 N N . GLU D 1 61 ? 39.527 38.043 97.261 1.00 16.78 61 GLU D N 1
ATOM 5823 C CA . GLU D 1 61 ? 39.850 39.462 97.165 1.00 17.91 61 GLU D CA 1
ATOM 5824 C C . GLU D 1 61 ? 41.074 39.884 97.977 1.00 18.14 61 GLU D C 1
ATOM 5825 O O . GLU D 1 61 ? 41.828 40.760 97.551 1.00 16.72 61 GLU D O 1
ATOM 5831 N N . ARG D 1 62 ? 41.273 39.263 99.137 1.00 17.11 62 ARG D N 1
ATOM 5832 C CA . ARG D 1 62 ? 42.420 39.582 99.985 1.00 18.54 62 ARG D CA 1
ATOM 5833 C C . ARG D 1 62 ? 43.696 39.164 99.262 1.00 17.29 62 ARG D C 1
ATOM 5834 O O . ARG D 1 62 ? 44.711 39.861 99.305 1.00 17.08 62 ARG D O 1
ATOM 5842 N N . GLU D 1 63 ? 43.634 38.015 98.596 1.00 16.71 63 GLU D N 1
ATOM 5843 C CA . GLU D 1 63 ? 44.772 37.497 97.849 1.00 16.33 63 GLU D CA 1
ATOM 5844 C C . GLU D 1 63 ? 45.116 38.401 96.673 1.00 15.97 63 GLU D C 1
ATOM 5845 O O . GLU D 1 63 ? 46.287 38.560 96.324 1.00 14.49 63 GLU D O 1
ATOM 5851 N N . ARG D 1 64 ? 44.096 38.987 96.053 1.00 15.58 64 ARG D N 1
ATOM 5852 C CA . ARG D 1 64 ? 44.329 39.874 94.923 1.00 14.23 64 ARG D CA 1
ATOM 5853 C C . ARG D 1 64 ? 45.050 41.138 95.389 1.00 14.40 64 ARG D C 1
ATOM 5854 O O . ARG D 1 64 ? 45.989 41.595 94.740 1.00 15.17 64 ARG D O 1
ATOM 5862 N N . VAL D 1 65 ? 44.621 41.694 96.518 1.00 14.25 65 VAL D N 1
ATOM 5863 C CA . VAL D 1 65 ? 45.266 42.886 97.068 1.00 14.23 65 VAL D CA 1
ATOM 5864 C C . VAL D 1 65 ? 46.726 42.558 97.374 1.00 15.77 65 VAL D C 1
ATOM 5865 O O . VAL D 1 65 ? 47.633 43.315 97.024 1.00 15.24 65 VAL D O 1
ATOM 5869 N N . ARG D 1 66 ? 46.941 41.413 98.018 1.00 16.38 66 ARG D N 1
ATOM 5870 C CA . ARG D 1 66 ? 48.283 40.964 98.389 1.00 18.56 66 ARG D CA 1
ATOM 5871 C C . ARG D 1 66 ? 49.188 40.784 97.176 1.00 17.38 66 ARG D C 1
ATOM 5872 O O . ARG D 1 66 ? 50.365 41.145 97.214 1.00 17.99 66 ARG D O 1
ATOM 5880 N N . PHE D 1 67 ? 48.640 40.230 96.099 1.00 16.05 67 PHE D N 1
ATOM 5881 C CA . PHE D 1 67 ? 49.427 40.011 94.893 1.00 14.81 67 PHE D CA 1
ATOM 5882 C C . PHE D 1 67 ? 49.967 41.305 94.305 1.00 14.32 67 PHE D C 1
ATOM 5883 O O . PHE D 1 67 ? 51.153 41.408 93.998 1.00 13.90 67 PHE D O 1
ATOM 5891 N N . VAL D 1 68 ? 49.101 42.297 94.143 1.00 13.81 68 VAL D N 1
ATOM 5892 C CA . VAL D 1 68 ? 49.546 43.554 93.570 1.00 13.89 68 VAL D CA 1
ATOM 5893 C C . VAL D 1 68 ? 50.538 44.262 94.493 1.00 13.96 68 VAL D C 1
ATOM 5894 O O . VAL D 1 68 ? 51.528 44.820 94.023 1.00 14.77 68 VAL D O 1
ATOM 5898 N N . GLU D 1 69 ? 50.288 44.227 95.799 1.00 15.31 69 GLU D N 1
ATOM 5899 C CA . GLU D 1 69 ? 51.204 44.863 96.748 1.00 17.40 69 GLU D CA 1
ATOM 5900 C C . GLU D 1 69 ? 52.581 44.209 96.670 1.00 16.36 69 GLU D C 1
ATOM 5901 O O . GLU D 1 69 ? 53.601 44.888 96.552 1.00 16.11 69 GLU D O 1
ATOM 5907 N N . GLU D 1 70 ? 52.605 42.883 96.742 1.00 14.30 70 GLU D N 1
ATOM 5908 C CA . GLU D 1 70 ? 53.861 42.146 96.703 1.00 14.85 70 GLU D CA 1
ATOM 5909 C C . GLU D 1 70 ? 54.583 42.291 95.373 1.00 14.44 70 GLU D C 1
ATOM 5910 O O . GLU D 1 70 ? 55.806 42.445 95.338 1.00 14.68 70 GLU D O 1
ATOM 5916 N N . ALA D 1 71 ? 53.828 42.245 94.279 1.00 13.64 71 ALA D N 1
ATOM 5917 C CA . ALA D 1 71 ? 54.415 42.378 92.952 1.00 14.44 71 ALA D CA 1
ATOM 5918 C C . ALA D 1 71 ? 55.010 43.770 92.766 1.00 14.33 71 ALA D C 1
ATOM 5919 O O . ALA D 1 71 ? 56.126 43.913 92.264 1.00 15.51 71 ALA D O 1
ATOM 5921 N N . ALA D 1 72 ? 54.261 44.793 93.163 1.00 14.07 72 ALA D N 1
ATOM 5922 C CA . ALA D 1 72 ? 54.733 46.169 93.038 1.00 15.07 72 ALA D CA 1
ATOM 5923 C C . ALA D 1 72 ? 56.021 46.354 93.840 1.00 15.62 72 ALA D C 1
ATOM 5924 O O . ALA D 1 72 ? 56.959 47.009 93.383 1.00 15.06 72 ALA D O 1
ATOM 5926 N N . TYR D 1 73 ? 56.068 45.777 95.035 1.00 14.89 73 TYR D N 1
ATOM 5927 C CA . TYR D 1 73 ? 57.260 45.893 95.864 1.00 15.86 73 TYR D CA 1
ATOM 5928 C C . TYR D 1 73 ? 58.451 45.210 95.200 1.00 15.36 73 TYR D C 1
ATOM 5929 O O . TYR D 1 73 ? 59.548 45.763 95.142 1.00 16.89 73 TYR D O 1
ATOM 5938 N N . ALA D 1 74 ? 58.225 43.999 94.707 1.00 15.34 74 ALA D N 1
ATOM 5939 C CA . ALA D 1 74 ? 59.276 43.225 94.061 1.00 15.62 74 ALA D CA 1
ATOM 5940 C C . ALA D 1 74 ? 59.804 43.853 92.776 1.00 16.72 74 ALA D C 1
ATOM 5941 O O . ALA D 1 74 ? 61.013 43.890 92.551 1.00 17.07 74 ALA D O 1
ATOM 5943 N N . LEU D 1 75 ? 58.902 44.339 91.931 1.00 15.68 75 LEU D N 1
ATOM 5944 C CA . LEU D 1 75 ? 59.303 44.935 90.663 1.00 17.44 75 LEU D CA 1
ATOM 5945 C C . LEU D 1 75 ? 59.809 46.364 90.795 1.00 17.55 75 LEU D C 1
ATOM 5946 O O . LEU D 1 75 ? 60.713 46.777 90.067 1.00 18.83 75 LEU D O 1
ATOM 5951 N N . GLY D 1 76 ? 59.222 47.115 91.722 1.00 17.02 76 GLY D N 1
ATOM 5952 C CA . GLY D 1 76 ? 59.622 48.495 91.919 1.00 16.91 76 GLY D CA 1
ATOM 5953 C C . GLY D 1 76 ? 58.715 49.447 91.163 1.00 16.61 76 GLY D C 1
ATOM 5954 O O . GLY D 1 76 ? 58.741 50.660 91.386 1.00 17.77 76 GLY D O 1
ATOM 5955 N N . ARG D 1 77 ? 57.906 48.897 90.263 1.00 15.23 77 ARG D N 1
ATOM 5956 C CA . ARG D 1 77 ? 56.988 49.705 89.472 1.00 15.59 77 ARG D CA 1
ATOM 5957 C C . ARG D 1 77 ? 56.016 48.805 88.727 1.00 15.27 77 ARG D C 1
ATOM 5958 O O . ARG D 1 77 ? 56.261 47.608 88.574 1.00 15.46 77 ARG D O 1
ATOM 5966 N N . VAL D 1 78 ? 54.904 49.385 88.289 1.00 14.91 78 VAL D N 1
ATOM 5967 C CA . VAL D 1 78 ? 53.896 48.645 87.536 1.00 14.83 78 VAL D CA 1
ATOM 5968 C C . VAL D 1 78 ? 53.543 49.462 86.303 1.00 14.39 78 VAL D C 1
ATOM 5969 O O . VAL D 1 78 ? 53.050 50.587 86.420 1.00 14.39 78 VAL D O 1
ATOM 5973 N N . ASP D 1 79 ? 53.801 48.884 85.131 1.00 12.66 79 ASP D N 1
ATOM 5974 C CA . ASP D 1 79 ? 53.550 49.536 83.849 1.00 13.19 79 ASP D CA 1
ATOM 5975 C C . ASP D 1 79 ? 52.499 48.828 83.006 1.00 14.55 79 ASP D C 1
ATOM 5976 O O . ASP D 1 79 ? 51.874 49.442 82.141 1.00 14.60 79 ASP D O 1
ATOM 5981 N N . VAL D 1 80 ? 52.314 47.536 83.248 1.00 12.17 80 VAL D N 1
ATOM 5982 C CA . VAL D 1 80 ? 51.355 46.755 82.476 1.00 12.05 80 VAL D CA 1
ATOM 5983 C C . VAL D 1 80 ? 50.723 45.656 83.318 1.00 12.13 80 VAL D C 1
ATOM 5984 O O . VAL D 1 80 ? 51.391 45.048 84.147 1.00 12.38 80 VAL D O 1
ATOM 5988 N N . LEU D 1 81 ? 49.432 45.419 83.099 1.00 11.74 81 LEU D N 1
ATOM 5989 C CA . LEU D 1 81 ? 48.709 44.347 83.777 1.00 10.41 81 LEU D CA 1
ATOM 5990 C C . LEU D 1 81 ? 48.004 43.533 82.700 1.00 11.31 81 LEU D C 1
ATOM 5991 O O . LEU D 1 81 ? 47.329 44.099 81.838 1.00 11.06 81 LEU D O 1
ATOM 5996 N N . VAL D 1 82 ? 48.174 42.216 82.739 1.00 9.96 82 VAL D N 1
ATOM 5997 C CA . VAL D 1 82 ? 47.499 41.343 81.785 1.00 10.73 82 VAL D CA 1
ATOM 5998 C C . VAL D 1 82 ? 46.602 40.398 82.581 1.00 11.75 82 VAL D C 1
ATOM 5999 O O . VAL D 1 82 ? 47.089 39.578 83.362 1.00 11.77 82 VAL D O 1
ATOM 6003 N N . ASN D 1 83 ? 45.292 40.549 82.414 1.00 12.11 83 ASN D N 1
ATOM 6004 C CA . ASN D 1 83 ? 44.335 39.693 83.068 1.00 11.82 83 ASN D CA 1
ATOM 6005 C C . ASN D 1 83 ? 44.101 38.475 82.204 1.00 12.86 83 ASN D C 1
ATOM 6006 O O . ASN D 1 83 ? 43.318 38.489 81.263 1.00 13.68 83 ASN D O 1
ATOM 6011 N N . ASN D 1 84 ? 44.810 37.394 82.513 1.00 12.20 84 ASN D N 1
ATOM 6012 C CA . ASN D 1 84 ? 44.741 36.174 81.717 1.00 12.30 84 ASN D CA 1
ATOM 6013 C C . ASN D 1 84 ? 44.083 34.975 82.394 1.00 12.54 84 ASN D C 1
ATOM 6014 O O . ASN D 1 84 ? 43.478 34.138 81.723 1.00 12.20 84 ASN D O 1
ATOM 6019 N N . ALA D 1 85 ? 44.185 34.891 83.717 1.00 13.17 85 ALA D N 1
ATOM 6020 C CA . ALA D 1 85 ? 43.605 33.767 84.443 1.00 13.66 85 ALA D CA 1
ATOM 6021 C C . ALA D 1 85 ? 42.094 33.666 84.269 1.00 13.42 85 ALA D C 1
ATOM 6022 O O . ALA D 1 85 ? 41.388 34.673 84.269 1.00 13.43 85 ALA D O 1
ATOM 6024 N N . ALA D 1 86 ? 41.602 32.441 84.123 1.00 12.12 86 ALA D N 1
ATOM 6025 C CA . ALA D 1 86 ? 40.168 32.223 83.978 1.00 12.56 86 ALA D CA 1
ATOM 6026 C C . ALA D 1 86 ? 39.833 30.763 84.218 1.00 13.68 86 ALA D C 1
ATOM 6027 O O . ALA D 1 86 ? 40.707 29.898 84.161 1.00 13.55 86 ALA D O 1
ATOM 6029 N N . ILE D 1 87 ? 38.560 30.508 84.499 1.00 13.56 87 ILE D N 1
ATOM 6030 C CA . ILE D 1 87 ? 38.062 29.158 84.727 1.00 14.11 87 ILE D CA 1
ATOM 6031 C C . ILE D 1 87 ? 36.713 29.025 84.043 1.00 14.95 87 ILE D C 1
ATOM 6032 O O . ILE D 1 87 ? 36.172 29.997 83.516 1.00 13.78 87 ILE D O 1
ATOM 6037 N N . ALA D 1 88 ? 36.176 27.811 84.041 1.00 14.73 88 ALA D N 1
ATOM 6038 C CA . ALA D 1 88 ? 34.869 27.570 83.453 1.00 16.28 88 ALA D CA 1
ATOM 6039 C C . ALA D 1 88 ? 34.135 26.557 84.320 1.00 17.86 88 ALA D C 1
ATOM 6040 O O . ALA D 1 88 ? 34.747 25.864 85.139 1.00 18.65 88 ALA D O 1
ATOM 6042 N N . ALA D 1 89 ? 32.822 26.493 84.144 1.00 18.44 89 ALA D N 1
ATOM 6043 C CA . ALA D 1 89 ? 31.975 25.565 84.882 1.00 19.87 89 ALA D CA 1
ATOM 6044 C C . ALA D 1 89 ? 31.030 24.970 83.848 1.00 21.10 89 ALA D C 1
ATOM 6045 O O . ALA D 1 89 ? 30.030 25.586 83.486 1.00 21.27 89 ALA D O 1
ATOM 6047 N N . PRO D 1 90 ? 31.341 23.767 83.350 1.00 21.78 90 PRO D N 1
ATOM 6048 C CA . PRO D 1 90 ? 30.489 23.126 82.345 1.00 21.08 90 PRO D CA 1
ATOM 6049 C C . PRO D 1 90 ? 29.013 23.100 82.722 1.00 20.34 90 PRO D C 1
ATOM 6050 O O . PRO D 1 90 ? 28.657 22.845 83.871 1.00 20.49 90 PRO D O 1
ATOM 6054 N N . GLY D 1 91 ? 28.157 23.378 81.745 1.00 19.73 91 GLY D N 1
ATOM 6055 C CA . GLY D 1 91 ? 26.732 23.354 82.000 1.00 19.48 91 GLY D CA 1
ATOM 6056 C C . GLY D 1 91 ? 25.948 24.550 81.502 1.00 19.15 91 GLY D C 1
ATOM 6057 O O . GLY D 1 91 ? 26.459 25.665 81.417 1.00 17.42 91 GLY D O 1
ATOM 6058 N N . SER D 1 92 ? 24.690 24.302 81.167 1.00 18.14 92 SER D N 1
ATOM 6059 C CA . SER D 1 92 ? 23.793 25.351 80.710 1.00 17.87 92 SER D CA 1
ATOM 6060 C C . SER D 1 92 ? 23.196 25.946 81.977 1.00 16.94 92 SER D C 1
ATOM 6061 O O . SER D 1 92 ? 23.504 25.501 83.079 1.00 16.63 92 SER D O 1
ATOM 6064 N N . ALA D 1 93 ? 22.334 26.945 81.830 1.00 16.57 93 ALA D N 1
ATOM 6065 C CA . ALA D 1 93 ? 21.695 27.546 82.991 1.00 16.97 93 ALA D CA 1
ATOM 6066 C C . ALA D 1 93 ? 20.868 26.492 83.731 1.00 17.51 93 ALA D C 1
ATOM 6067 O O . ALA D 1 93 ? 20.591 26.626 84.924 1.00 17.23 93 ALA D O 1
ATOM 6069 N N . LEU D 1 94 ? 20.481 25.440 83.018 1.00 18.17 94 LEU D N 1
ATOM 6070 C CA . LEU D 1 94 ? 19.670 24.377 83.602 1.00 19.15 94 LEU D CA 1
ATOM 6071 C C . LEU D 1 94 ? 20.442 23.393 84.472 1.00 19.40 94 LEU D C 1
ATOM 6072 O O . LEU D 1 94 ? 19.860 22.769 85.358 1.00 21.22 94 LEU D O 1
ATOM 6077 N N . THR D 1 95 ? 21.742 23.254 84.233 1.00 18.79 95 THR D N 1
ATOM 6078 C CA . THR D 1 95 ? 22.536 22.301 85.004 1.00 19.33 95 THR D CA 1
ATOM 6079 C C . THR D 1 95 ? 23.595 22.908 85.918 1.00 19.48 95 THR D C 1
ATOM 6080 O O . THR D 1 95 ? 23.983 22.297 86.916 1.00 19.71 95 THR D O 1
ATOM 6084 N N . VAL D 1 96 ? 24.069 24.104 85.593 1.00 18.20 96 VAL D N 1
ATOM 6085 C CA . VAL D 1 96 ? 25.094 24.728 86.420 1.00 17.65 96 VAL D CA 1
ATOM 6086 C C . VAL D 1 96 ? 24.562 25.036 87.818 1.00 17.68 96 VAL D C 1
ATOM 6087 O O . VAL D 1 96 ? 23.408 25.430 87.983 1.00 19.06 96 VAL D O 1
ATOM 6091 N N . ARG D 1 97 ? 25.401 24.836 88.828 1.00 18.18 97 ARG D N 1
ATOM 6092 C CA . ARG D 1 97 ? 25.010 25.126 90.202 1.00 19.05 97 ARG D CA 1
ATOM 6093 C C . ARG D 1 97 ? 25.410 26.562 90.507 1.00 18.37 97 ARG D C 1
ATOM 6094 O O . ARG D 1 97 ? 26.417 27.052 89.996 1.00 18.07 97 ARG D O 1
ATOM 6102 N N . LEU D 1 98 ? 24.618 27.237 91.334 1.00 16.83 98 LEU D N 1
ATOM 6103 C CA . LEU D 1 98 ? 24.888 28.627 91.674 1.00 17.94 98 LEU D CA 1
ATOM 6104 C C . LEU D 1 98 ? 26.274 28.897 92.252 1.00 17.48 98 LEU D C 1
ATOM 6105 O O . LEU D 1 98 ? 26.926 29.866 91.869 1.00 17.46 98 LEU D O 1
ATOM 6110 N N . PRO D 1 99 ? 26.751 28.050 93.179 1.00 16.56 99 PRO D N 1
ATOM 6111 C CA . PRO D 1 99 ? 28.084 28.317 93.727 1.00 17.15 99 PRO D CA 1
ATOM 6112 C C . PRO D 1 99 ? 29.190 28.331 92.670 1.00 16.81 99 PRO D C 1
ATOM 6113 O O . PRO D 1 99 ? 30.059 29.200 92.689 1.00 16.01 99 PRO D O 1
ATOM 6117 N N . GLU D 1 100 ? 29.163 27.375 91.748 1.00 16.79 100 GLU D N 1
ATOM 6118 C CA . GLU D 1 100 ? 30.196 27.322 90.718 1.00 17.93 100 GLU D CA 1
ATOM 6119 C C . GLU D 1 100 ? 30.042 28.471 89.725 1.00 15.90 100 GLU D C 1
ATOM 6120 O O . GLU D 1 100 ? 31.031 28.995 89.213 1.00 16.11 100 GLU D O 1
ATOM 6126 N N . TRP D 1 101 ? 28.800 28.861 89.460 1.00 14.81 101 TRP D N 1
ATOM 6127 C CA . TRP D 1 101 ? 28.521 29.970 88.553 1.00 12.77 101 TRP D CA 1
ATOM 6128 C C . TRP D 1 101 ? 29.117 31.246 89.149 1.00 13.34 101 TRP D C 1
ATOM 6129 O O . TRP D 1 101 ? 29.807 32.003 88.459 1.00 11.96 101 TRP D O 1
ATOM 6140 N N . ARG D 1 102 ? 28.865 31.474 90.436 1.00 13.44 102 ARG D N 1
ATOM 6141 C CA . ARG D 1 102 ? 29.384 32.663 91.099 1.00 13.35 102 ARG D CA 1
ATOM 6142 C C . ARG D 1 102 ? 30.905 32.670 91.158 1.00 14.41 102 ARG D C 1
ATOM 6143 O O . ARG D 1 102 ? 31.523 33.732 91.097 1.00 14.59 102 ARG D O 1
ATOM 6151 N N . ARG D 1 103 ? 31.507 31.490 91.280 1.00 14.59 103 ARG D N 1
ATOM 6152 C CA . ARG D 1 103 ? 32.966 31.380 91.332 1.00 14.78 103 ARG D CA 1
ATOM 6153 C C . ARG D 1 103 ? 33.566 31.790 89.984 1.00 14.13 103 ARG D C 1
ATOM 6154 O O . ARG D 1 103 ? 34.597 32.467 89.928 1.00 14.29 103 ARG D O 1
ATOM 6162 N N . VAL D 1 104 ? 32.927 31.364 88.898 1.00 12.70 104 VAL D N 1
ATOM 6163 C CA . VAL D 1 104 ? 33.403 31.709 87.566 1.00 12.93 104 VAL D CA 1
ATOM 6164 C C . VAL D 1 104 ? 33.315 33.220 87.362 1.00 13.49 104 VAL D C 1
ATOM 6165 O O . VAL D 1 104 ? 34.222 33.827 86.793 1.00 12.65 104 VAL D O 1
ATOM 6169 N N . LEU D 1 105 ? 32.229 33.831 87.826 1.00 12.47 105 LEU D N 1
ATOM 6170 C CA . LEU D 1 105 ? 32.090 35.279 87.693 1.00 12.88 105 LEU D CA 1
ATOM 6171 C C . LEU D 1 105 ? 33.152 35.994 88.533 1.00 12.94 105 LEU D C 1
ATOM 6172 O O . LEU D 1 105 ? 33.719 36.997 88.105 1.00 13.46 105 LEU D O 1
ATOM 6177 N N . GLU D 1 106 ? 33.434 35.473 89.723 1.00 12.24 106 GLU D N 1
ATOM 6178 C CA . GLU D 1 106 ? 34.438 36.090 90.595 1.00 12.72 106 GLU D CA 1
ATOM 6179 C C . GLU D 1 106 ? 35.829 36.061 89.956 1.00 11.80 106 GLU D C 1
ATOM 6180 O O . GLU D 1 106 ? 36.524 37.076 89.899 1.00 12.97 106 GLU D O 1
ATOM 6186 N N . VAL D 1 107 ? 36.237 34.899 89.465 1.00 11.26 107 VAL D N 1
ATOM 6187 C CA . VAL D 1 107 ? 37.559 34.769 88.857 1.00 11.95 107 VAL D CA 1
ATOM 6188 C C . VAL D 1 107 ? 37.699 35.418 87.478 1.00 11.83 107 VAL D C 1
ATOM 6189 O O . VAL D 1 107 ? 38.688 36.092 87.196 1.00 11.48 107 VAL D O 1
ATOM 6193 N N . ASN D 1 108 ? 36.698 35.222 86.627 1.00 11.58 108 ASN D N 1
ATOM 6194 C CA . ASN D 1 108 ? 36.740 35.732 85.256 1.00 11.41 108 ASN D CA 1
ATOM 6195 C C . ASN D 1 108 ? 36.354 37.184 85.039 1.00 12.16 108 ASN D C 1
ATOM 6196 O O . ASN D 1 108 ? 36.777 37.791 84.056 1.00 13.78 108 ASN D O 1
ATOM 6201 N N . LEU D 1 109 ? 35.558 37.745 85.939 1.00 11.83 109 LEU D N 1
ATOM 6202 C CA . LEU D 1 109 ? 35.084 39.110 85.747 1.00 11.96 109 LEU D CA 1
ATOM 6203 C C . LEU D 1 109 ? 35.400 40.068 86.885 1.00 12.64 109 LEU D C 1
ATOM 6204 O O . LEU D 1 109 ? 35.912 41.163 86.659 1.00 12.75 109 LEU D O 1
ATOM 6209 N N . THR D 1 110 ? 35.091 39.655 88.107 1.00 12.36 110 THR D N 1
ATOM 6210 C CA . THR D 1 110 ? 35.348 40.499 89.264 1.00 11.62 110 THR D CA 1
ATOM 6211 C C . THR D 1 110 ? 36.839 40.672 89.499 1.00 12.36 110 THR D C 1
ATOM 6212 O O . THR D 1 110 ? 37.305 41.780 89.771 1.00 11.49 110 THR D O 1
ATOM 6216 N N . ALA D 1 111 ? 37.592 39.585 89.385 1.00 11.66 111 ALA D N 1
ATOM 6217 C CA . ALA D 1 111 ? 39.035 39.654 89.590 1.00 12.27 111 ALA D CA 1
ATOM 6218 C C . ALA D 1 111 ? 39.689 40.655 88.631 1.00 12.51 111 ALA D C 1
ATOM 6219 O O . ALA D 1 111 ? 40.492 41.480 89.053 1.00 11.57 111 ALA D O 1
ATOM 6221 N N . PRO D 1 112 ? 39.365 40.591 87.324 1.00 12.34 112 PRO D N 1
ATOM 6222 C CA . PRO D 1 112 ? 39.993 41.563 86.422 1.00 12.18 112 PRO D CA 1
ATOM 6223 C C . PRO D 1 112 ? 39.618 43.005 86.770 1.00 11.35 112 PRO D C 1
ATOM 6224 O O . PRO D 1 112 ? 40.433 43.913 86.627 1.00 12.61 112 PRO D O 1
ATOM 6228 N N . MET D 1 113 ? 38.387 43.216 87.228 1.00 11.38 113 MET D N 1
ATOM 6229 C CA . MET D 1 113 ? 37.943 44.559 87.598 1.00 12.37 113 MET D CA 1
ATOM 6230 C C . MET D 1 113 ? 38.778 45.067 88.775 1.00 11.71 113 MET D C 1
ATOM 6231 O O . MET D 1 113 ? 39.342 46.165 88.733 1.00 12.92 113 MET D O 1
ATOM 6236 N N . HIS D 1 114 ? 38.856 44.244 89.814 1.00 11.86 114 HIS D N 1
ATOM 6237 C CA . HIS D 1 114 ? 39.593 44.560 91.032 1.00 11.95 114 HIS D CA 1
ATOM 6238 C C . HIS D 1 114 ? 41.082 44.770 90.777 1.00 12.57 114 HIS D C 1
ATOM 6239 O O . HIS D 1 114 ? 41.657 45.771 91.208 1.00 10.93 114 HIS D O 1
ATOM 6246 N N . LEU D 1 115 ? 41.705 43.820 90.084 1.00 11.24 115 LEU D N 1
ATOM 6247 C CA . LEU D 1 115 ? 43.128 43.913 89.777 1.00 11.57 115 LEU D CA 1
ATOM 6248 C C . LEU D 1 115 ? 43.452 45.140 88.933 1.00 11.40 115 LEU D C 1
ATOM 6249 O O . LEU D 1 115 ? 44.500 45.761 89.114 1.00 11.36 115 LEU D O 1
ATOM 6254 N N . SER D 1 116 ? 42.560 45.490 88.008 1.00 11.19 116 SER D N 1
ATOM 6255 C CA . SER D 1 116 ? 42.782 46.662 87.172 1.00 12.17 116 SER D CA 1
ATOM 6256 C C . SER D 1 116 ? 42.804 47.915 88.037 1.00 12.16 116 SER D C 1
ATOM 6257 O O . SER D 1 116 ? 43.613 48.813 87.813 1.00 12.93 116 SER D O 1
ATOM 6260 N N . ALA D 1 117 ? 41.914 47.976 89.024 1.00 11.21 117 ALA D N 1
ATOM 6261 C CA . ALA D 1 117 ? 41.864 49.138 89.910 1.00 12.48 117 ALA D CA 1
ATOM 6262 C C . ALA D 1 117 ? 43.128 49.216 90.759 1.00 13.31 117 ALA D C 1
ATOM 6263 O O . ALA D 1 117 ? 43.709 50.290 90.928 1.00 12.48 117 ALA D O 1
ATOM 6265 N N . LEU D 1 118 ? 43.557 48.075 91.285 1.00 13.48 118 LEU D N 1
ATOM 6266 C CA . LEU D 1 118 ? 44.754 48.033 92.121 1.00 13.59 118 LEU D CA 1
ATOM 6267 C C . LEU D 1 118 ? 45.991 48.407 91.308 1.00 14.05 118 LEU D C 1
ATOM 6268 O O . LEU D 1 118 ? 46.830 49.198 91.753 1.00 13.48 118 LEU D O 1
ATOM 6273 N N . ALA D 1 119 ? 46.099 47.837 90.112 1.00 13.27 119 ALA D N 1
ATOM 6274 C CA . ALA D 1 119 ? 47.232 48.116 89.247 1.00 14.08 119 ALA D CA 1
ATOM 6275 C C . ALA D 1 119 ? 47.241 49.565 88.769 1.00 13.86 119 ALA D C 1
ATOM 6276 O O . ALA D 1 119 ? 48.305 50.170 88.650 1.00 14.03 119 ALA D O 1
ATOM 6278 N N . ALA D 1 120 ? 46.062 50.122 88.499 1.00 13.89 120 ALA D N 1
ATOM 6279 C CA . ALA D 1 120 ? 45.968 51.502 88.025 1.00 15.36 120 ALA D CA 1
ATOM 6280 C C . ALA D 1 120 ? 46.584 52.471 89.024 1.00 15.67 120 ALA D C 1
ATOM 6281 O O . ALA D 1 120 ? 47.260 53.427 88.642 1.00 15.24 120 ALA D O 1
ATOM 6283 N N . ARG D 1 121 ? 46.342 52.221 90.306 1.00 15.75 121 ARG D N 1
ATOM 6284 C CA . ARG D 1 121 ? 46.873 53.077 91.357 1.00 18.40 121 ARG D CA 1
ATOM 6285 C C . ARG D 1 121 ? 48.396 53.090 91.335 1.00 17.85 121 ARG D C 1
ATOM 6286 O O . ARG D 1 121 ? 49.018 54.119 91.611 1.00 17.36 121 ARG D O 1
ATOM 6294 N N . GLU D 1 122 ? 48.998 51.954 90.995 1.00 15.86 122 GLU D N 1
ATOM 6295 C CA . GLU D 1 122 ? 50.453 51.874 90.916 1.00 17.06 122 GLU D CA 1
ATOM 6296 C C . GLU D 1 122 ? 50.937 52.528 89.623 1.00 16.82 122 GLU D C 1
ATOM 6297 O O . GLU D 1 122 ? 51.981 53.179 89.591 1.00 17.76 122 GLU D O 1
ATOM 6303 N N . MET D 1 123 ? 50.175 52.348 88.552 1.00 15.64 123 MET D N 1
ATOM 6304 C CA . MET D 1 123 ? 50.560 52.916 87.275 1.00 15.66 123 MET D CA 1
ATOM 6305 C C . MET D 1 123 ? 50.570 54.455 87.338 1.00 17.17 123 MET D C 1
ATOM 6306 O O . MET D 1 123 ? 51.342 55.114 86.654 1.00 15.74 123 MET D O 1
ATOM 6311 N N . ARG D 1 124 ? 49.715 55.016 88.183 1.00 18.78 124 ARG D N 1
ATOM 6312 C CA . ARG D 1 124 ? 49.644 56.459 88.352 1.00 22.24 124 ARG D CA 1
ATOM 6313 C C . ARG D 1 124 ? 51.008 56.998 88.778 1.00 21.66 124 ARG D C 1
ATOM 6314 O O . ARG D 1 124 ? 51.389 58.112 88.421 1.00 22.38 124 ARG D O 1
ATOM 6322 N N . LYS D 1 125 ? 51.743 56.193 89.537 1.00 21.60 125 LYS D N 1
ATOM 6323 C CA . LYS D 1 125 ? 53.059 56.590 90.025 1.00 22.36 125 LYS D CA 1
ATOM 6324 C C . LYS D 1 125 ? 54.089 56.757 88.913 1.00 22.46 125 LYS D C 1
ATOM 6325 O O . LYS D 1 125 ? 55.073 57.482 89.081 1.00 23.71 125 LYS D O 1
ATOM 6331 N N . VAL D 1 126 ? 53.874 56.092 87.780 1.00 21.77 126 VAL D N 1
ATOM 6332 C CA . VAL D 1 126 ? 54.804 56.202 86.659 1.00 20.15 126 VAL D CA 1
ATOM 6333 C C . VAL D 1 126 ? 54.218 56.902 85.431 1.00 20.72 126 VAL D C 1
ATOM 6334 O O . VAL D 1 126 ? 54.739 56.772 84.324 1.00 21.91 126 VAL D O 1
ATOM 6338 N N . GLY D 1 127 ? 53.129 57.636 85.631 1.00 20.06 127 GLY D N 1
ATOM 6339 C CA . GLY D 1 127 ? 52.527 58.382 84.540 1.00 20.82 127 GLY D CA 1
ATOM 6340 C C . GLY D 1 127 ? 51.574 57.654 83.618 1.00 19.61 127 GLY D C 1
ATOM 6341 O O . GLY D 1 127 ? 51.248 58.161 82.543 1.00 21.32 127 GLY D O 1
ATOM 6342 N N . GLY D 1 128 ? 51.125 56.472 84.022 1.00 17.72 128 GLY D N 1
ATOM 6343 C CA . GLY D 1 128 ? 50.197 55.728 83.190 1.00 17.34 128 GLY D CA 1
ATOM 6344 C C . GLY D 1 128 ? 50.681 54.333 82.852 1.00 15.88 128 GLY D C 1
ATOM 6345 O O . GLY D 1 128 ? 51.644 53.836 83.432 1.00 17.70 128 GLY D O 1
ATOM 6346 N N . GLY D 1 129 ? 50.007 53.696 81.903 1.00 14.85 129 GLY D N 1
ATOM 6347 C CA . GLY D 1 129 ? 50.396 52.354 81.518 1.00 14.29 129 GLY D CA 1
ATOM 6348 C C . GLY D 1 129 ? 49.379 51.708 80.607 1.00 14.10 129 GLY D C 1
ATOM 6349 O O . GLY D 1 129 ? 48.655 52.389 79.887 1.00 14.02 129 GLY D O 1
ATOM 6350 N N . ALA D 1 130 ? 49.321 50.384 80.635 1.00 12.90 130 ALA D N 1
ATOM 6351 C CA . ALA D 1 130 ? 48.387 49.669 79.784 1.00 12.29 130 ALA D CA 1
ATOM 6352 C C . ALA D 1 130 ? 47.890 48.400 80.438 1.00 11.65 130 ALA D C 1
ATOM 6353 O O . ALA D 1 130 ? 48.607 47.750 81.196 1.00 12.44 130 ALA D O 1
ATOM 6355 N N . ILE D 1 131 ? 46.653 48.045 80.117 1.00 10.86 131 ILE D N 1
ATOM 6356 C CA . ILE D 1 131 ? 46.043 46.838 80.643 1.00 10.88 131 ILE D CA 1
ATOM 6357 C C . ILE D 1 131 ? 45.511 46.052 79.457 1.00 10.89 131 ILE D C 1
ATOM 6358 O O . ILE D 1 131 ? 44.940 46.632 78.534 1.00 11.10 131 ILE D O 1
ATOM 6363 N N . VAL D 1 132 ? 45.729 44.740 79.464 1.00 11.65 132 VAL D N 1
ATOM 6364 C CA . VAL D 1 132 ? 45.208 43.901 78.398 1.00 11.53 132 VAL D CA 1
ATOM 6365 C C . VAL D 1 132 ? 44.434 42.766 79.048 1.00 11.54 132 VAL D C 1
ATOM 6366 O O . VAL D 1 132 ? 44.967 42.044 79.896 1.00 11.77 132 VAL D O 1
ATOM 6370 N N . ASN D 1 133 ? 43.171 42.626 78.666 1.00 10.05 133 ASN D N 1
ATOM 6371 C CA . ASN D 1 133 ? 42.336 41.567 79.205 1.00 9.82 133 ASN D CA 1
ATOM 6372 C C . ASN D 1 133 ? 42.260 40.456 78.184 1.00 10.71 133 ASN D C 1
ATOM 6373 O O . ASN D 1 133 ? 42.106 40.712 76.991 1.00 12.12 133 ASN D O 1
ATOM 6378 N N . VAL D 1 134 ? 42.396 39.219 78.644 1.00 10.69 134 VAL D N 1
ATOM 6379 C CA . VAL D 1 134 ? 42.297 38.097 77.733 1.00 10.29 134 VAL D CA 1
ATOM 6380 C C . VAL D 1 134 ? 40.859 37.623 77.824 1.00 11.50 134 VAL D C 1
ATOM 6381 O O . VAL D 1 134 ? 40.467 36.967 78.788 1.00 12.73 134 VAL D O 1
ATOM 6385 N N . ALA D 1 135 ? 40.065 37.997 76.827 1.00 11.11 135 ALA D N 1
ATOM 6386 C CA . ALA D 1 135 ? 38.668 37.600 76.788 1.00 12.36 135 ALA D CA 1
ATOM 6387 C C . ALA D 1 135 ? 38.619 36.307 75.994 1.00 13.91 135 ALA D C 1
ATOM 6388 O O . ALA D 1 135 ? 39.415 35.399 76.229 1.00 15.07 135 ALA D O 1
ATOM 6390 N N . SER D 1 136 ? 37.702 36.239 75.040 1.00 13.51 136 SER D N 1
ATOM 6391 C CA . SER D 1 136 ? 37.539 35.052 74.219 1.00 14.62 136 SER D CA 1
ATOM 6392 C C . SER D 1 136 ? 36.491 35.307 73.155 1.00 14.44 136 SER D C 1
ATOM 6393 O O . SER D 1 136 ? 35.665 36.210 73.293 1.00 14.16 136 SER D O 1
ATOM 6396 N N . VAL D 1 137 ? 36.523 34.520 72.088 1.00 14.58 137 VAL D N 1
ATOM 6397 C CA . VAL D 1 137 ? 35.495 34.674 71.073 1.00 15.09 137 VAL D CA 1
ATOM 6398 C C . VAL D 1 137 ? 34.196 34.282 71.779 1.00 15.30 137 VAL D C 1
ATOM 6399 O O . VAL D 1 137 ? 33.115 34.705 71.380 1.00 15.47 137 VAL D O 1
ATOM 6403 N N . GLN D 1 138 ? 34.316 33.483 72.843 1.00 14.65 138 GLN D N 1
ATOM 6404 C CA . GLN D 1 138 ? 33.153 33.048 73.609 1.00 15.16 138 GLN D CA 1
ATOM 6405 C C . GLN D 1 138 ? 32.642 34.127 74.560 1.00 15.66 138 GLN D C 1
ATOM 6406 O O . GLN D 1 138 ? 31.854 33.852 75.467 1.00 16.40 138 GLN D O 1
ATOM 6412 N N . GLY D 1 139 ? 33.114 35.351 74.347 1.00 15.36 139 GLY D N 1
ATOM 6413 C CA . GLY D 1 139 ? 32.669 36.486 75.134 1.00 14.23 139 GLY D CA 1
ATOM 6414 C C . GLY D 1 139 ? 31.849 37.352 74.192 1.00 14.83 139 GLY D C 1
ATOM 6415 O O . GLY D 1 139 ? 31.083 38.222 74.614 1.00 14.97 139 GLY D O 1
ATOM 6416 N N . LEU D 1 140 ? 32.015 37.095 72.896 1.00 13.50 140 LEU D N 1
ATOM 6417 C CA . LEU D 1 140 ? 31.302 37.825 71.846 1.00 15.86 140 LEU D CA 1
ATOM 6418 C C . LEU D 1 140 ? 30.178 36.958 71.284 1.00 14.88 140 LEU D C 1
ATOM 6419 O O . LEU D 1 140 ? 29.223 37.458 70.686 1.00 15.54 140 LEU D O 1
ATOM 6424 N N . PHE D 1 141 ? 30.317 35.651 71.475 1.00 15.20 141 PHE D N 1
ATOM 6425 C CA . PHE D 1 141 ? 29.344 34.668 71.014 1.00 14.39 141 PHE D CA 1
ATOM 6426 C C . PHE D 1 141 ? 29.255 33.606 72.098 1.00 14.67 141 PHE D C 1
ATOM 6427 O O . PHE D 1 141 ? 30.046 33.613 73.040 1.00 14.99 141 PHE D O 1
ATOM 6435 N N . ALA D 1 142 ? 28.306 32.689 71.971 1.00 14.02 142 ALA D N 1
ATOM 6436 C CA . ALA D 1 142 ? 28.168 31.649 72.981 1.00 15.04 142 ALA D CA 1
ATOM 6437 C C . ALA D 1 142 ? 28.341 30.260 72.391 1.00 15.53 142 ALA D C 1
ATOM 6438 O O . ALA D 1 142 ? 28.503 30.094 71.185 1.00 16.65 142 ALA D O 1
ATOM 6440 N N . GLU D 1 143 ? 28.328 29.265 73.265 1.00 17.26 143 GLU D N 1
ATOM 6441 C CA . GLU D 1 143 ? 28.436 27.879 72.841 1.00 20.37 143 GLU D CA 1
ATOM 6442 C C . GLU D 1 143 ? 27.526 27.096 73.769 1.00 20.14 143 GLU D C 1
ATOM 6443 O O . GLU D 1 143 ? 27.125 27.594 74.820 1.00 19.72 143 GLU D O 1
ATOM 6449 N N . GLN D 1 144 ? 27.192 25.873 73.382 1.00 20.73 144 GLN D N 1
ATOM 6450 C CA . GLN D 1 144 ? 26.313 25.048 74.193 1.00 20.92 144 GLN D CA 1
ATOM 6451 C C . GLN D 1 144 ? 26.944 24.645 75.525 1.00 19.76 144 GLN D C 1
ATOM 6452 O O . GLN D 1 144 ? 28.148 24.395 75.607 1.00 18.29 144 GLN D O 1
ATOM 6458 N N . GLU D 1 145 ? 26.114 24.607 76.564 1.00 18.3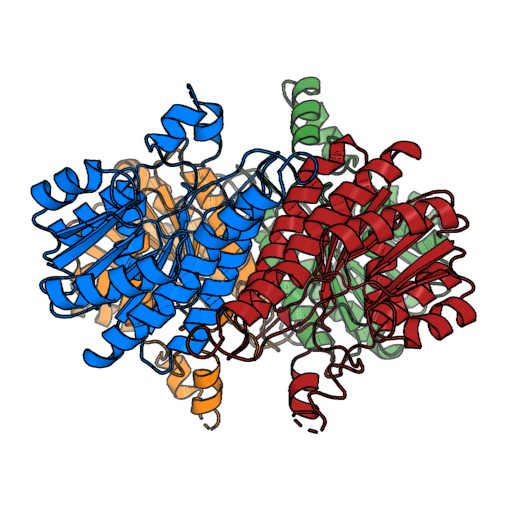0 145 GLU D N 1
ATOM 6459 C CA . GLU D 1 145 ? 26.528 24.203 77.906 1.00 19.23 145 GLU D CA 1
ATOM 6460 C C . GLU D 1 145 ? 27.795 24.853 78.461 1.00 17.97 145 GLU D C 1
ATOM 6461 O O . GLU D 1 145 ? 28.665 24.166 78.993 1.00 16.72 145 GLU D O 1
ATOM 6467 N N . ASN D 1 146 ? 27.897 26.173 78.361 1.00 15.60 146 ASN D N 1
ATOM 6468 C CA . ASN D 1 146 ? 29.076 26.869 78.873 1.00 14.34 146 ASN D CA 1
ATOM 6469 C C . ASN D 1 146 ? 28.643 28.257 79.340 1.00 13.08 146 ASN D C 1
ATOM 6470 O O . ASN D 1 146 ? 29.356 29.246 79.165 1.00 12.82 146 ASN D O 1
ATOM 6475 N N . ALA D 1 147 ? 27.469 28.300 79.965 1.00 13.52 147 ALA D N 1
ATOM 6476 C CA . ALA D 1 147 ? 26.857 29.539 80.435 1.00 11.66 147 ALA D CA 1
ATOM 6477 C C . ALA D 1 147 ? 27.691 30.469 81.306 1.00 11.59 147 ALA D C 1
ATOM 6478 O O . ALA D 1 147 ? 27.756 31.668 81.031 1.00 12.60 147 ALA D O 1
ATOM 6480 N N . ALA D 1 148 ? 28.312 29.943 82.358 1.00 11.15 148 ALA D N 1
ATOM 6481 C CA . ALA D 1 148 ? 29.099 30.798 83.244 1.00 11.64 148 ALA D CA 1
ATOM 6482 C C . ALA D 1 148 ? 30.249 31.462 82.503 1.00 11.20 148 ALA D C 1
ATOM 6483 O O . ALA D 1 148 ? 30.510 32.656 82.682 1.00 12.40 148 ALA D O 1
ATOM 6485 N N . TYR D 1 149 ? 30.928 30.680 81.670 1.00 10.98 149 TYR D N 1
ATOM 6486 C CA . TYR D 1 149 ? 32.056 31.173 80.889 1.00 11.81 149 TYR D CA 1
ATOM 6487 C C . TYR D 1 149 ? 31.587 32.235 79.895 1.00 11.59 149 TYR D C 1
ATOM 6488 O O . TYR D 1 149 ? 32.182 33.308 79.798 1.00 11.89 149 TYR D O 1
ATOM 6497 N N . ASN D 1 150 ? 30.517 31.937 79.164 1.00 11.62 150 ASN D N 1
ATOM 6498 C CA . ASN D 1 150 ? 29.985 32.863 78.161 1.00 11.56 150 ASN D CA 1
ATOM 6499 C C . ASN D 1 150 ? 29.548 34.189 78.830 1.00 12.11 150 ASN D C 1
ATOM 6500 O O . ASN D 1 150 ? 29.798 35.284 78.343 1.00 12.36 150 ASN D O 1
ATOM 6505 N N . ALA D 1 151 ? 28.862 34.097 79.965 1.00 11.05 151 ALA D N 1
ATOM 6506 C CA . ALA D 1 151 ? 28.398 35.299 80.647 1.00 10.86 151 ALA D CA 1
ATOM 6507 C C . ALA D 1 151 ? 29.552 36.121 81.224 1.00 11.83 151 ALA D C 1
ATOM 6508 O O . ALA D 1 151 ? 29.586 37.346 81.085 1.00 12.25 151 ALA D O 1
ATOM 6510 N N . SER D 1 152 ? 30.501 35.455 81.871 1.00 11.85 152 SER D N 1
ATOM 6511 C CA . SER D 1 152 ? 31.622 36.169 82.468 1.00 12.23 152 SER D CA 1
ATOM 6512 C C . SER D 1 152 ? 32.513 36.815 81.408 1.00 12.33 152 SER D C 1
ATOM 6513 O O . SER D 1 152 ? 32.969 37.945 81.581 1.00 12.06 152 SER D O 1
ATOM 6516 N N . LYS D 1 153 ? 32.753 36.114 80.304 1.00 11.83 153 LYS D N 1
ATOM 6517 C CA . LYS D 1 153 ? 33.591 36.673 79.248 1.00 12.59 153 LYS D CA 1
ATOM 6518 C C . LYS D 1 153 ? 32.872 37.802 78.514 1.00 11.26 153 LYS D C 1
ATOM 6519 O O . LYS D 1 153 ? 33.512 38.743 78.047 1.00 11.85 153 LYS D O 1
ATOM 6525 N N . GLY D 1 154 ? 31.548 37.709 78.406 1.00 11.51 154 GLY D N 1
ATOM 6526 C CA . GLY D 1 154 ? 30.795 38.771 77.761 1.00 12.00 154 GLY D CA 1
ATOM 6527 C C . GLY D 1 154 ? 30.899 39.998 78.651 1.00 12.08 154 GLY D C 1
ATOM 6528 O O . GLY D 1 154 ? 31.031 41.131 78.179 1.00 12.66 154 GLY D O 1
ATOM 6529 N N . GLY D 1 155 ? 30.842 39.768 79.960 1.00 11.65 155 GLY D N 1
ATOM 6530 C CA . GLY D 1 155 ? 30.962 40.870 80.899 1.00 12.91 155 GLY D CA 1
ATOM 6531 C C . GLY D 1 155 ? 32.351 41.483 80.829 1.00 11.98 155 GLY D C 1
ATOM 6532 O O . GLY D 1 155 ? 32.509 42.701 80.927 1.00 11.33 155 GLY D O 1
ATOM 6533 N N . LEU D 1 156 ? 33.364 40.640 80.653 1.00 10.44 156 LEU D N 1
ATOM 6534 C CA . LEU D 1 156 ? 34.742 41.116 80.567 1.00 9.88 156 LEU D CA 1
ATOM 6535 C C . LEU D 1 156 ? 34.935 42.009 79.342 1.00 10.62 156 LEU D C 1
ATOM 6536 O O . LEU D 1 156 ? 35.694 42.976 79.382 1.00 11.42 156 LEU D O 1
ATOM 6541 N N . VAL D 1 157 ? 34.248 41.684 78.251 1.00 11.12 157 VAL D N 1
ATOM 6542 C CA . VAL D 1 157 ? 34.351 42.478 77.033 1.00 10.92 157 VAL D CA 1
ATOM 6543 C C . VAL D 1 157 ? 33.839 43.899 77.264 1.00 11.28 157 VAL D C 1
ATOM 6544 O O . VAL D 1 157 ? 34.498 44.864 76.887 1.00 11.87 157 VAL D O 1
ATOM 6548 N N . ASN D 1 158 ? 32.674 44.044 77.886 1.00 10.86 158 ASN D N 1
ATOM 6549 C CA . ASN D 1 158 ? 32.179 45.396 78.109 1.00 9.99 158 ASN D CA 1
ATOM 6550 C C . ASN D 1 158 ? 32.913 46.076 79.260 1.00 10.85 158 ASN D C 1
ATOM 6551 O O . ASN D 1 158 ? 33.013 47.300 79.298 1.00 11.89 158 ASN D O 1
ATOM 6556 N N . LEU D 1 159 ? 33.442 45.291 80.194 1.00 9.95 159 LEU D N 1
ATOM 6557 C CA . LEU D 1 159 ? 34.204 45.877 81.294 1.00 10.32 159 LEU D CA 1
ATOM 6558 C C . LEU D 1 159 ? 35.456 46.520 80.703 1.00 11.30 159 LEU D C 1
ATOM 6559 O O . LEU D 1 159 ? 35.926 47.551 81.186 1.00 11.76 159 LEU D O 1
ATOM 6564 N N . THR D 1 160 ? 36.004 45.895 79.662 1.00 10.66 160 THR D N 1
ATOM 6565 C CA . THR D 1 160 ? 37.192 46.423 79.004 1.00 10.99 160 THR D CA 1
ATOM 6566 C C . THR D 1 160 ? 36.883 47.831 78.493 1.00 12.41 160 THR D C 1
ATOM 6567 O O . THR D 1 160 ? 37.709 48.734 78.609 1.00 11.56 160 THR D O 1
ATOM 6571 N N . ARG D 1 161 ? 35.689 48.006 77.932 1.00 12.06 161 ARG D N 1
ATOM 6572 C CA . ARG D 1 161 ? 35.266 49.307 77.424 1.00 12.19 161 ARG D CA 1
ATOM 6573 C C . ARG D 1 161 ? 35.121 50.304 78.576 1.00 12.65 161 ARG D C 1
ATOM 6574 O O . ARG D 1 161 ? 35.553 51.453 78.468 1.00 13.30 161 ARG D O 1
ATOM 6582 N N . SER D 1 162 ? 34.518 49.853 79.676 1.00 11.46 162 SER D N 1
ATOM 6583 C CA . SER D 1 162 ? 34.318 50.684 80.864 1.00 12.81 162 SER D CA 1
ATOM 6584 C C . SER D 1 162 ? 35.656 51.169 81.417 1.00 13.37 162 SER D C 1
ATOM 6585 O O . SER D 1 162 ? 35.844 52.362 81.691 1.00 12.95 162 SER D O 1
ATOM 6588 N N . LEU D 1 163 ? 36.587 50.234 81.580 1.00 12.05 163 LEU D N 1
ATOM 6589 C CA . LEU D 1 163 ? 37.911 50.558 82.088 1.00 12.31 163 LEU D CA 1
ATOM 6590 C C . LEU D 1 163 ? 38.632 51.527 81.155 1.00 12.32 163 LEU D C 1
ATOM 6591 O O . LEU D 1 163 ? 39.297 52.458 81.612 1.00 12.15 163 LEU D O 1
ATOM 6596 N N . ALA D 1 164 ? 38.499 51.318 79.848 1.00 11.20 164 ALA D N 1
ATOM 6597 C CA . ALA D 1 164 ? 39.157 52.191 78.877 1.00 11.74 164 ALA D CA 1
ATOM 6598 C C . ALA D 1 164 ? 38.678 53.630 79.049 1.00 13.27 164 ALA D C 1
ATOM 6599 O O . ALA D 1 164 ? 39.471 54.568 79.004 1.00 12.78 164 ALA D O 1
ATOM 6601 N N . LEU D 1 165 ? 37.378 53.801 79.258 1.00 13.22 165 LEU D N 1
ATOM 6602 C CA . LEU D 1 165 ? 36.820 55.137 79.427 1.00 15.06 165 LEU D CA 1
ATOM 6603 C C . LEU D 1 165 ? 37.249 55.791 80.734 1.00 15.36 165 LEU D C 1
ATOM 6604 O O . LEU D 1 165 ? 37.664 56.951 80.750 1.00 15.64 165 LEU D O 1
ATOM 6609 N N . ASP D 1 166 ? 37.152 55.047 81.831 1.00 14.61 166 ASP D N 1
ATOM 6610 C CA . ASP D 1 166 ? 37.499 55.592 83.139 1.00 16.21 166 ASP D CA 1
ATOM 6611 C C . ASP D 1 166 ? 38.985 55.761 83.422 1.00 15.29 166 ASP D C 1
ATOM 6612 O O . ASP D 1 166 ? 39.367 56.583 84.259 1.00 16.43 166 ASP D O 1
ATOM 6617 N N . LEU D 1 167 ? 39.829 54.995 82.738 1.00 14.43 167 LEU D N 1
ATOM 6618 C CA . LEU D 1 167 ? 41.263 55.088 82.981 1.00 14.03 167 LEU D CA 1
ATOM 6619 C C . LEU D 1 167 ? 42.009 55.962 81.979 1.00 14.49 167 LEU D C 1
ATOM 6620 O O . LEU D 1 167 ? 43.196 56.232 82.150 1.00 15.55 167 LEU D O 1
ATOM 6625 N N . ALA D 1 168 ? 41.313 56.413 80.939 1.00 15.25 168 ALA D N 1
ATOM 6626 C CA . ALA D 1 168 ? 41.930 57.274 79.934 1.00 15.75 168 ALA D CA 1
ATOM 6627 C C . ALA D 1 168 ? 42.549 58.518 80.586 1.00 17.78 168 ALA D C 1
ATOM 6628 O O . ALA D 1 168 ? 43.652 58.934 80.223 1.00 17.67 168 ALA D O 1
ATOM 6630 N N . PRO D 1 169 ? 41.844 59.129 81.555 1.00 19.29 169 PRO D N 1
ATOM 6631 C CA . PRO D 1 169 ? 42.362 60.324 82.234 1.00 20.26 169 PRO D CA 1
ATOM 6632 C C . PRO D 1 169 ? 43.661 60.059 82.995 1.00 20.61 169 PRO D C 1
ATOM 6633 O O . PRO D 1 169 ? 44.433 60.983 83.262 1.00 22.03 169 PRO D O 1
ATOM 6637 N N . LEU D 1 170 ? 43.892 58.797 83.350 1.00 18.55 170 LEU D N 1
ATOM 6638 C CA . LEU D 1 170 ? 45.102 58.415 84.071 1.00 18.40 170 LEU D CA 1
ATOM 6639 C C . LEU D 1 170 ? 46.200 58.002 83.096 1.00 16.71 170 LEU D C 1
ATOM 6640 O O . LEU D 1 170 ? 47.280 57.579 83.509 1.00 16.29 170 LEU D O 1
ATOM 6645 N N . ARG D 1 171 ? 45.913 58.137 81.805 1.00 15.64 171 ARG D N 1
ATOM 6646 C CA . ARG D 1 171 ? 46.844 57.779 80.740 1.00 15.22 171 ARG D CA 1
ATOM 6647 C C . ARG D 1 171 ? 47.111 56.280 80.718 1.00 13.11 171 ARG D C 1
ATOM 6648 O O . ARG D 1 171 ? 48.238 55.832 80.493 1.00 14.56 171 ARG D O 1
ATOM 6656 N N . ILE D 1 172 ? 46.056 55.513 80.960 1.00 12.14 172 ILE D N 1
ATOM 6657 C CA . ILE D 1 172 ? 46.134 54.059 80.942 1.00 12.25 172 ILE D CA 1
ATOM 6658 C C . ILE D 1 172 ? 45.197 53.562 79.847 1.00 11.94 172 ILE D C 1
ATOM 6659 O O . ILE D 1 172 ? 44.001 53.842 79.883 1.00 12.63 172 ILE D O 1
ATOM 6664 N N . ARG D 1 173 ? 45.746 52.852 78.866 1.00 11.65 173 ARG D N 1
ATOM 6665 C CA . ARG D 1 173 ? 44.934 52.294 77.790 1.00 11.14 173 ARG D CA 1
ATOM 6666 C C . ARG D 1 173 ? 44.492 50.904 78.238 1.00 11.52 173 ARG D C 1
ATOM 6667 O O . ARG D 1 173 ? 45.213 50.219 78.965 1.00 12.45 173 ARG D O 1
ATOM 6675 N N . VAL D 1 174 ? 43.301 50.497 77.819 1.00 10.57 174 VAL D N 1
ATOM 6676 C CA . VAL D 1 174 ? 42.779 49.188 78.190 1.00 10.34 174 VAL D CA 1
ATOM 6677 C C . VAL D 1 174 ? 42.156 48.537 76.968 1.00 10.82 174 VAL D C 1
ATOM 6678 O O . VAL D 1 174 ? 41.258 49.100 76.348 1.00 11.35 174 VAL D O 1
ATOM 6682 N N . ASN D 1 175 ? 42.646 47.351 76.628 1.00 10.32 175 ASN D N 1
ATOM 6683 C CA . ASN D 1 175 ? 42.159 46.618 75.475 1.00 10.15 175 ASN D CA 1
ATOM 6684 C C . ASN D 1 175 ? 42.024 45.151 75.832 1.00 10.31 175 ASN D C 1
ATOM 6685 O O . ASN D 1 175 ? 42.436 44.724 76.903 1.00 10.88 175 ASN D O 1
ATOM 6690 N N . ALA D 1 176 ? 41.443 44.379 74.925 1.00 10.24 176 ALA D N 1
ATOM 6691 C CA . ALA D 1 176 ? 41.284 42.953 75.163 1.00 10.76 176 ALA D CA 1
ATOM 6692 C C . ALA D 1 176 ? 41.557 42.174 73.891 1.00 11.91 176 ALA D C 1
ATOM 6693 O O . ALA D 1 176 ? 41.425 42.702 72.788 1.00 12.09 176 ALA D O 1
ATOM 6695 N N . VAL D 1 177 ? 41.975 40.922 74.052 1.00 12.12 177 VAL D N 1
ATOM 6696 C CA . VAL D 1 177 ? 42.172 40.046 72.909 1.00 11.04 177 VAL D CA 1
ATOM 6697 C C . VAL D 1 177 ? 41.074 39.005 73.066 1.00 11.56 177 VAL D C 1
ATOM 6698 O O . VAL D 1 177 ? 40.640 38.717 74.186 1.00 11.81 177 VAL D O 1
ATOM 6702 N N . ALA D 1 178 ? 40.593 38.473 71.950 1.00 11.17 178 ALA D N 1
ATOM 6703 C CA . ALA D 1 178 ? 39.536 37.469 71.981 1.00 11.87 178 ALA D CA 1
ATOM 6704 C C . ALA D 1 178 ? 40.047 36.263 71.205 1.00 12.82 178 ALA D C 1
ATOM 6705 O O . ALA D 1 178 ? 39.806 36.128 70.008 1.00 13.35 178 ALA D O 1
ATOM 6707 N N . PRO D 1 179 ? 40.775 35.371 71.886 1.00 13.52 179 PRO D N 1
ATOM 6708 C CA . PRO D 1 179 ? 41.324 34.180 71.236 1.00 14.05 179 PRO D CA 1
ATOM 6709 C C . PRO D 1 179 ? 40.280 33.171 70.781 1.00 15.97 179 PRO D C 1
ATOM 6710 O O . PRO D 1 179 ? 39.204 33.057 71.369 1.00 15.70 179 PRO D O 1
ATOM 6714 N N . GLY D 1 180 ? 40.615 32.463 69.709 1.00 17.06 180 GLY D N 1
ATOM 6715 C CA . GLY D 1 180 ? 39.763 31.414 69.187 1.00 19.83 180 GLY D CA 1
ATOM 6716 C C . GLY D 1 180 ? 40.386 30.171 69.789 1.00 20.68 180 GLY D C 1
ATOM 6717 O O . GLY D 1 180 ? 40.980 30.263 70.860 1.00 23.19 180 GLY D O 1
ATOM 6718 N N . ALA D 1 181 ? 40.283 29.021 69.129 1.00 19.45 181 ALA D N 1
ATOM 6719 C CA . ALA D 1 181 ? 40.876 27.807 69.679 1.00 19.91 181 ALA D CA 1
ATOM 6720 C C . ALA D 1 181 ? 42.403 27.845 69.607 1.00 18.38 181 ALA D C 1
ATOM 6721 O O . ALA D 1 181 ? 42.992 27.837 68.523 1.00 18.60 181 ALA D O 1
ATOM 6723 N N . ILE D 1 182 ? 43.028 27.883 70.779 1.00 18.28 182 ILE D N 1
ATOM 6724 C CA . ILE D 1 182 ? 44.481 27.930 70.897 1.00 17.84 182 ILE D CA 1
ATOM 6725 C C . ILE D 1 182 ? 44.958 26.631 71.539 1.00 18.36 182 ILE D C 1
ATOM 6726 O O . ILE D 1 182 ? 44.329 26.131 72.467 1.00 19.64 182 ILE D O 1
ATOM 6731 N N . ALA D 1 183 ? 46.068 26.090 71.047 1.00 18.85 183 ALA D N 1
ATOM 6732 C CA . ALA D 1 183 ? 46.609 24.833 71.566 1.00 19.72 183 ALA D CA 1
ATOM 6733 C C . ALA D 1 183 ? 47.320 24.959 72.914 1.00 21.29 183 ALA D C 1
ATOM 6734 O O . ALA D 1 183 ? 48.549 24.941 72.985 1.00 23.74 183 ALA D O 1
ATOM 6736 N N . THR D 1 184 ? 46.541 25.069 73.984 1.00 19.52 184 THR D N 1
ATOM 6737 C CA . THR D 1 184 ? 47.088 25.181 75.333 1.00 20.35 184 THR D CA 1
ATOM 6738 C C . THR D 1 184 ? 46.814 23.886 76.088 1.00 22.31 184 THR D C 1
ATOM 6739 O O . THR D 1 184 ? 46.106 23.011 75.588 1.00 24.09 184 THR D O 1
ATOM 6743 N N . GLU D 1 185 ? 47.363 23.774 77.295 1.00 24.14 185 GLU D N 1
ATOM 6744 C CA . GLU D 1 185 ? 47.156 22.586 78.119 1.00 26.18 185 GLU D CA 1
ATOM 6745 C C . GLU D 1 185 ? 45.662 22.352 78.327 1.00 27.09 185 GLU D C 1
ATOM 6746 O O . GLU D 1 185 ? 45.192 21.218 78.268 1.00 27.81 185 GLU D O 1
ATOM 6752 N N . ALA D 1 186 ? 44.924 23.432 78.574 1.00 26.21 186 ALA D N 1
ATOM 6753 C CA . ALA D 1 186 ? 43.484 23.347 78.798 1.00 27.63 186 ALA D CA 1
ATOM 6754 C C . ALA D 1 186 ? 42.768 22.730 77.600 1.00 28.98 186 ALA D C 1
ATOM 6755 O O . ALA D 1 186 ? 41.883 21.888 77.761 1.00 28.58 186 ALA D O 1
ATOM 6757 N N . VAL D 1 187 ? 43.153 23.155 76.401 1.00 29.97 187 VAL D N 1
ATOM 6758 C CA . VAL D 1 187 ? 42.556 22.639 75.174 1.00 32.82 187 VAL D CA 1
ATOM 6759 C C . VAL D 1 187 ? 43.090 21.240 74.892 1.00 35.58 187 VAL D C 1
ATOM 6760 O O . VAL D 1 187 ? 42.334 20.335 74.536 1.00 35.86 187 VAL D O 1
ATOM 6764 N N . LEU D 1 188 ? 44.398 21.070 75.059 1.00 38.52 188 LEU D N 1
ATOM 6765 C CA . LEU D 1 188 ? 45.040 19.781 74.837 1.00 41.97 188 LEU D CA 1
ATOM 6766 C C . LEU D 1 188 ? 44.799 18.909 76.065 1.00 44.39 188 LEU D C 1
ATOM 6767 O O . LEU D 1 188 ? 45.667 18.146 76.492 1.00 46.60 188 LEU D O 1
ATOM 6772 N N . GLU D 1 189 ? 43.604 19.054 76.628 1.00 46.15 189 GLU D N 1
ATOM 6773 C CA . GLU D 1 189 ? 43.167 18.307 77.801 1.00 47.75 189 GLU D CA 1
ATOM 6774 C C . GLU D 1 189 ? 41.684 18.024 77.598 1.00 48.38 189 GLU D C 1
ATOM 6775 O O . GLU D 1 189 ? 41.223 16.898 77.781 1.00 49.08 189 GLU D O 1
ATOM 6781 N N . ALA D 1 190 ? 40.943 19.062 77.218 1.00 48.54 190 ALA D N 1
ATOM 6782 C CA . ALA D 1 190 ? 39.515 18.927 76.962 1.00 48.77 190 ALA D CA 1
ATOM 6783 C C . ALA D 1 190 ? 39.374 17.903 75.844 1.00 49.29 190 ALA D C 1
ATOM 6784 O O . ALA D 1 190 ? 38.432 17.109 75.821 1.00 48.92 190 ALA D O 1
ATOM 6786 N N . ILE D 1 191 ? 40.325 17.935 74.915 1.00 49.72 191 ILE D N 1
ATOM 6787 C CA . ILE D 1 191 ? 40.344 17.001 73.799 1.00 50.57 191 ILE D CA 1
ATOM 6788 C C . ILE D 1 191 ? 40.672 15.634 74.384 1.00 51.22 191 ILE D C 1
ATOM 6789 O O . ILE D 1 191 ? 40.100 14.616 73.992 1.00 51.39 191 ILE D O 1
ATOM 6794 N N . ALA D 1 192 ? 41.595 15.630 75.340 1.00 51.84 192 ALA D N 1
ATOM 6795 C CA . ALA D 1 192 ? 42.012 14.405 76.004 1.00 52.41 192 ALA D CA 1
ATOM 6796 C C . ALA D 1 192 ? 41.022 14.037 77.105 1.00 52.94 192 ALA D C 1
ATOM 6797 O O . ALA D 1 192 ? 40.346 13.010 77.030 1.00 53.53 192 ALA D O 1
ATOM 6799 N N . THR D 1 200 ? 36.854 15.929 67.442 1.00 54.12 200 THR D N 1
ATOM 6800 C CA . THR D 1 200 ? 37.225 17.039 68.311 1.00 54.29 200 THR D CA 1
ATOM 6801 C C . THR D 1 200 ? 38.427 17.773 67.728 1.00 54.28 200 THR D C 1
ATOM 6802 O O . THR D 1 200 ? 38.389 18.986 67.525 1.00 53.92 200 THR D O 1
ATOM 6806 N N . ARG D 1 201 ? 39.491 17.023 67.461 1.00 54.26 201 ARG D N 1
ATOM 6807 C CA . ARG D 1 201 ? 40.717 17.577 66.896 1.00 54.26 201 ARG D CA 1
ATOM 6808 C C . ARG D 1 201 ? 40.433 18.387 65.636 1.00 53.52 201 ARG D C 1
ATOM 6809 O O . ARG D 1 201 ? 40.493 19.617 65.647 1.00 53.57 201 ARG D O 1
ATOM 6817 N N . ARG D 1 202 ? 40.125 17.683 64.553 1.00 52.98 202 ARG D N 1
ATOM 6818 C CA . ARG D 1 202 ? 39.840 18.318 63.273 1.00 52.37 202 ARG D CA 1
ATOM 6819 C C . ARG D 1 202 ? 38.676 19.300 63.361 1.00 51.31 202 ARG D C 1
ATOM 6820 O O . ARG D 1 202 ? 38.696 20.354 62.723 1.00 50.70 202 ARG D O 1
ATOM 6828 N N . ASP D 1 203 ? 37.666 18.955 64.154 1.00 49.78 203 ASP D N 1
ATOM 6829 C CA . ASP D 1 203 ? 36.497 19.813 64.320 1.00 48.84 203 ASP D CA 1
ATOM 6830 C C . ASP D 1 203 ? 36.891 21.218 64.761 1.00 47.65 203 ASP D C 1
ATOM 6831 O O . ASP D 1 203 ? 36.538 22.203 64.113 1.00 47.73 203 ASP D O 1
ATOM 6836 N N . TRP D 1 204 ? 37.624 21.303 65.867 1.00 46.43 204 TRP D N 1
ATOM 6837 C CA . TRP D 1 204 ? 38.064 22.587 66.404 1.00 45.56 204 TRP D CA 1
ATOM 6838 C C . TRP D 1 204 ? 38.964 23.335 65.426 1.00 44.82 204 TRP D C 1
ATOM 6839 O O . TRP D 1 204 ? 38.824 24.545 65.249 1.00 44.89 204 TRP D O 1
ATOM 6850 N N . GLU D 1 205 ? 39.885 22.617 64.792 1.00 43.30 205 GLU D N 1
ATOM 6851 C CA . GLU D 1 205 ? 40.792 23.237 63.833 1.00 42.12 205 GLU D CA 1
ATOM 6852 C C . GLU D 1 205 ? 40.009 23.881 62.692 1.00 40.80 205 GLU D C 1
ATOM 6853 O O . GLU D 1 205 ? 40.278 25.021 62.310 1.00 40.03 205 GLU D O 1
ATOM 6859 N N . ASP D 1 206 ? 39.034 23.147 62.160 1.00 39.14 206 ASP D N 1
ATOM 6860 C CA . ASP D 1 206 ? 38.219 23.631 61.052 1.00 38.27 206 ASP D CA 1
ATOM 6861 C C . ASP D 1 206 ? 37.289 24.781 61.420 1.00 37.12 206 ASP D C 1
ATOM 6862 O O . ASP D 1 206 ? 36.557 25.289 60.571 1.00 36.31 206 ASP D O 1
ATOM 6867 N N . LEU D 1 207 ? 37.311 25.190 62.683 1.00 35.98 207 LEU D N 1
ATOM 6868 C CA . LEU D 1 207 ? 36.470 26.298 63.118 1.00 34.47 207 LEU D CA 1
ATOM 6869 C C . LEU D 1 207 ? 37.105 27.609 62.670 1.00 32.76 207 LEU D C 1
ATOM 6870 O O . LEU D 1 207 ? 36.466 28.661 62.704 1.00 31.35 207 LEU D O 1
ATOM 6875 N N . HIS D 1 208 ? 38.364 27.533 62.248 1.00 30.74 208 HIS D N 1
ATOM 6876 C CA . HIS D 1 208 ? 39.104 28.709 61.799 1.00 28.62 208 HIS D CA 1
ATOM 6877 C C . HIS D 1 208 ? 39.399 28.642 60.302 1.00 27.73 208 HIS D C 1
ATOM 6878 O O . HIS D 1 208 ? 39.506 27.558 59.727 1.00 26.08 208 HIS D O 1
ATOM 6885 N N . ALA D 1 209 ? 39.539 29.808 59.678 1.00 24.60 209 ALA D N 1
ATOM 6886 C CA . ALA D 1 209 ? 39.841 29.881 58.253 1.00 23.70 209 ALA D CA 1
ATOM 6887 C C . ALA D 1 209 ? 41.241 29.334 57.977 1.00 23.02 209 ALA D C 1
ATOM 6888 O O . ALA D 1 209 ? 41.503 28.784 56.908 1.00 21.13 209 ALA D O 1
ATOM 6890 N N . LEU D 1 210 ? 42.142 29.485 58.942 1.00 22.01 210 LEU D N 1
ATOM 6891 C CA . LEU D 1 210 ? 43.505 28.995 58.771 1.00 23.46 210 LEU D CA 1
ATOM 6892 C C . LEU D 1 210 ? 43.585 27.483 58.978 1.00 24.88 210 LEU D C 1
ATOM 6893 O O . LEU D 1 210 ? 44.651 26.879 58.843 1.00 25.08 210 LEU D O 1
ATOM 6898 N N . ARG D 1 211 ? 42.442 26.888 59.302 1.00 26.24 211 ARG D N 1
ATOM 6899 C CA . ARG D 1 211 ? 42.321 25.449 59.513 1.00 27.31 211 ARG D CA 1
ATOM 6900 C C . ARG D 1 211 ? 43.410 24.806 60.369 1.00 27.67 211 ARG D C 1
ATOM 6901 O O . ARG D 1 211 ? 44.011 23.800 59.988 1.00 27.58 211 ARG D O 1
ATOM 6909 N N . ARG D 1 212 ? 43.655 25.398 61.531 1.00 25.24 212 ARG D N 1
ATOM 6910 C CA . ARG D 1 212 ? 44.637 24.889 62.477 1.00 24.26 212 ARG D CA 1
ATOM 6911 C C . ARG D 1 212 ? 44.380 25.601 63.791 1.00 23.81 212 ARG D C 1
ATOM 6912 O O . ARG D 1 212 ? 43.718 26.639 63.817 1.00 23.02 212 ARG D O 1
ATOM 6920 N N . LEU D 1 213 ? 44.879 25.034 64.883 1.00 22.26 213 LEU D N 1
ATOM 6921 C CA . LEU D 1 213 ? 44.713 25.665 66.180 1.00 21.03 213 LEU D CA 1
ATOM 6922 C C . LEU D 1 213 ? 45.785 26.741 66.258 1.00 20.21 213 LEU D C 1
ATOM 6923 O O . LEU D 1 213 ? 46.845 26.617 65.638 1.00 19.67 213 LEU D O 1
ATOM 6928 N N . GLY D 1 214 ? 45.509 27.803 67.004 1.00 17.87 214 GLY D N 1
ATOM 6929 C CA . GLY D 1 214 ? 46.497 28.852 67.142 1.00 17.16 214 GLY D CA 1
ATOM 6930 C C . GLY D 1 214 ? 47.507 28.422 68.185 1.00 17.42 214 GLY D C 1
ATOM 6931 O O . GLY D 1 214 ? 47.252 27.495 68.951 1.00 16.81 214 GLY D O 1
ATOM 6932 N N . LYS D 1 215 ? 48.658 29.080 68.206 1.00 16.19 215 LYS D N 1
ATOM 6933 C CA . LYS D 1 215 ? 49.698 28.767 69.176 1.00 17.64 215 LYS D CA 1
ATOM 6934 C C . LYS D 1 215 ? 49.628 29.818 70.274 1.00 16.36 215 LYS D C 1
ATOM 6935 O O . LYS D 1 215 ? 49.264 30.965 70.020 1.00 15.19 215 LYS D O 1
ATOM 6941 N N . PRO D 1 216 ? 49.968 29.442 71.513 1.00 15.29 216 PRO D N 1
ATOM 6942 C CA . PRO D 1 216 ? 49.930 30.398 72.622 1.00 15.03 216 PRO D CA 1
ATOM 6943 C C . PRO D 1 216 ? 50.742 31.654 72.314 1.00 14.81 216 PRO D C 1
ATOM 6944 O O . PRO D 1 216 ? 50.350 32.768 72.663 1.00 15.30 216 PRO D O 1
ATOM 6948 N N . GLU D 1 217 ? 51.878 31.460 71.653 1.00 14.42 217 GLU D N 1
ATOM 6949 C CA . GLU D 1 217 ? 52.769 32.555 71.301 1.00 16.23 217 GLU D CA 1
ATOM 6950 C C . GLU D 1 217 ? 52.108 33.584 70.384 1.00 14.89 217 GLU D C 1
ATOM 6951 O O . GLU D 1 217 ? 52.443 34.773 70.424 1.00 14.35 217 GLU D O 1
ATOM 6957 N N . GLU D 1 218 ? 51.173 33.129 69.556 1.00 13.05 218 GLU D N 1
ATOM 6958 C CA . GLU D 1 218 ? 50.483 34.019 68.629 1.00 13.68 218 GLU D CA 1
ATOM 6959 C C . GLU D 1 218 ? 49.533 34.967 69.364 1.00 13.73 218 GLU D C 1
ATOM 6960 O O . GLU D 1 218 ? 49.317 36.105 68.934 1.00 15.01 218 GLU D O 1
ATOM 6966 N N . VAL D 1 219 ? 48.968 34.505 70.472 1.00 11.79 219 VAL D N 1
ATOM 6967 C CA . VAL D 1 219 ? 48.090 35.355 71.263 1.00 11.60 219 VAL D CA 1
ATOM 6968 C C . VAL D 1 219 ? 48.996 36.323 72.026 1.00 12.67 219 VAL D C 1
ATOM 6969 O O . VAL D 1 219 ? 48.690 37.511 72.155 1.00 12.60 219 VAL D O 1
ATOM 6973 N N . ALA D 1 220 ? 50.129 35.815 72.505 1.00 11.61 220 ALA D N 1
ATOM 6974 C CA . ALA D 1 220 ? 51.070 36.646 73.251 1.00 11.59 220 ALA D CA 1
ATOM 6975 C C . ALA D 1 220 ? 51.540 37.848 72.433 1.00 12.61 220 ALA D C 1
ATOM 6976 O O . ALA D 1 220 ? 51.676 38.953 72.960 1.00 12.94 220 ALA D O 1
ATOM 6978 N N . GLU D 1 221 ? 51.797 37.638 71.144 1.00 12.66 221 GLU D N 1
ATOM 6979 C CA . GLU D 1 221 ? 52.252 38.738 70.304 1.00 13.43 221 GLU D CA 1
ATOM 6980 C C . GLU D 1 221 ? 51.209 39.846 70.217 1.00 13.13 221 GLU D C 1
ATOM 6981 O O . GLU D 1 221 ? 51.555 41.027 70.213 1.00 12.40 221 GLU D O 1
ATOM 6987 N N . ALA D 1 222 ? 49.935 39.469 70.155 1.00 13.01 222 ALA D N 1
ATOM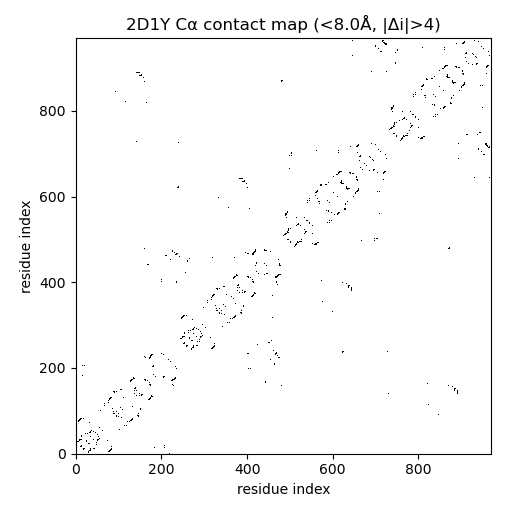 6988 C CA . ALA D 1 222 ? 48.863 40.459 70.092 1.00 11.78 222 ALA D CA 1
ATOM 6989 C C . ALA D 1 222 ? 48.794 41.210 71.419 1.00 12.37 222 ALA D C 1
ATOM 6990 O O . ALA D 1 222 ? 48.562 42.419 71.448 1.00 12.07 222 ALA D O 1
ATOM 6992 N N . VAL D 1 223 ? 49.001 40.492 72.519 1.00 11.28 223 VAL D N 1
ATOM 6993 C CA . VAL D 1 223 ? 48.964 41.115 73.841 1.00 13.52 223 VAL D CA 1
ATOM 6994 C C . VAL D 1 223 ? 50.113 42.116 73.982 1.00 13.33 223 VAL D C 1
ATOM 6995 O O . VAL D 1 223 ? 49.916 43.234 74.466 1.00 14.43 223 VAL D O 1
ATOM 6999 N N . LEU D 1 224 ? 51.309 41.724 73.557 1.00 13.47 224 LEU D N 1
ATOM 7000 C CA . LEU D 1 224 ? 52.454 42.622 73.635 1.00 12.86 224 LEU D CA 1
ATOM 7001 C C . LEU D 1 224 ? 52.209 43.862 72.788 1.00 12.80 224 LEU D C 1
ATOM 7002 O O . LEU D 1 224 ? 52.536 44.968 73.193 1.00 12.13 224 LEU D O 1
ATOM 7007 N N . PHE D 1 225 ? 51.620 43.686 71.613 1.00 11.72 225 PHE D N 1
ATOM 7008 C CA . PHE D 1 225 ? 51.350 44.840 70.763 1.00 12.29 225 PHE D CA 1
ATOM 7009 C C . PHE D 1 225 ? 50.416 45.832 71.457 1.00 11.61 225 PHE D C 1
ATOM 7010 O O . PHE D 1 225 ? 50.709 47.027 71.535 1.00 12.29 225 PHE D O 1
ATOM 7018 N N . LEU D 1 226 ? 49.290 45.335 71.958 1.00 10.78 226 LEU D N 1
ATOM 7019 C CA . LEU D 1 226 ? 48.312 46.194 72.620 1.00 10.45 226 LEU D CA 1
ATOM 7020 C C . LEU D 1 226 ? 48.845 46.861 73.890 1.00 12.02 226 LEU D C 1
ATOM 7021 O O . LEU D 1 226 ? 48.392 47.941 74.268 1.00 12.25 226 LEU D O 1
ATOM 7026 N N . ALA D 1 227 ? 49.807 46.218 74.541 1.00 10.63 227 ALA D N 1
ATOM 7027 C CA . ALA D 1 227 ? 50.391 46.769 75.761 1.00 11.61 227 ALA D CA 1
ATOM 7028 C C . ALA D 1 227 ? 51.510 47.759 75.450 1.00 13.91 227 ALA D C 1
ATOM 7029 O O . ALA D 1 227 ? 51.966 48.488 76.335 1.00 15.58 227 ALA D O 1
ATOM 7031 N N . SER D 1 228 ? 51.940 47.795 74.191 1.00 13.86 228 SER D N 1
ATOM 7032 C CA . SER D 1 228 ? 53.042 48.664 73.786 1.00 14.20 228 SER D CA 1
ATOM 7033 C C . SER D 1 228 ? 52.626 50.059 73.344 1.00 15.74 228 SER D C 1
ATOM 7034 O O . SER D 1 228 ? 51.454 50.322 73.080 1.00 14.85 228 SER D O 1
ATOM 7037 N N . GLU D 1 229 ? 53.612 50.945 73.255 1.00 16.33 229 GLU D N 1
ATOM 7038 C CA . GLU D 1 229 ? 53.380 52.321 72.841 1.00 18.46 229 GLU D CA 1
ATOM 7039 C C . GLU D 1 229 ? 53.015 52.371 71.359 1.00 17.11 229 GLU D C 1
ATOM 7040 O O . GLU D 1 229 ? 52.542 53.392 70.863 1.00 17.66 229 GLU D O 1
ATOM 7046 N N . LYS D 1 230 ? 53.244 51.267 70.651 1.00 16.04 230 LYS D N 1
ATOM 7047 C CA . LYS D 1 230 ? 52.907 51.192 69.233 1.00 16.66 230 LYS D CA 1
ATOM 7048 C C . LYS D 1 230 ? 51.388 51.261 69.074 1.00 15.70 230 LYS D C 1
ATOM 7049 O O . LYS D 1 230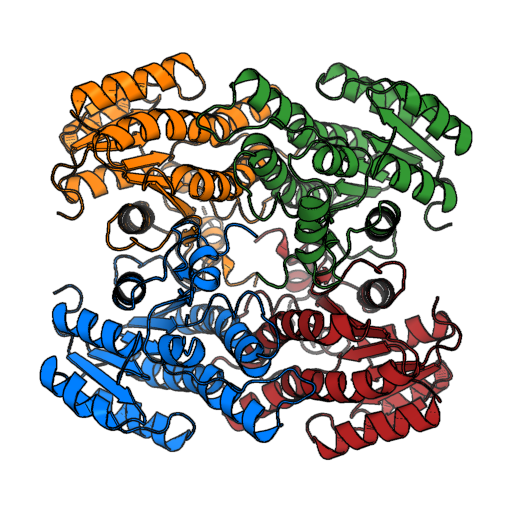 ? 50.878 51.639 68.017 1.00 17.38 230 LYS D O 1
ATOM 7055 N N . ALA D 1 231 ? 50.670 50.892 70.132 1.00 13.62 231 ALA D N 1
ATOM 7056 C CA . ALA D 1 231 ? 49.212 50.922 70.120 1.00 12.40 231 ALA D CA 1
ATOM 7057 C C . ALA D 1 231 ? 48.708 52.146 70.879 1.00 12.37 231 ALA D C 1
ATOM 7058 O O . ALA D 1 231 ? 47.634 52.116 71.477 1.00 12.27 231 ALA D O 1
ATOM 7060 N N . SER D 1 232 ? 49.477 53.229 70.825 1.00 12.82 232 SER D N 1
ATOM 7061 C CA . SER D 1 232 ? 49.142 54.455 71.541 1.00 13.33 232 SER D CA 1
ATOM 7062 C C . SER D 1 232 ? 47.776 55.081 71.276 1.00 13.05 232 SER D C 1
ATOM 7063 O O . SER D 1 232 ? 47.264 55.810 72.127 1.00 13.46 232 SER D O 1
ATOM 7066 N N . PHE D 1 233 ? 47.177 54.822 70.119 1.00 12.35 233 PHE D N 1
ATOM 7067 C CA . PHE D 1 233 ? 45.854 55.393 69.868 1.00 13.44 233 PHE D CA 1
ATOM 7068 C C . PHE D 1 233 ? 44.800 54.296 69.879 1.00 13.69 233 PHE D C 1
ATOM 7069 O O . PHE D 1 233 ? 43.710 54.450 69.327 1.00 14.51 233 PHE D O 1
ATOM 7077 N N . ILE D 1 234 ? 45.136 53.180 70.518 1.00 12.44 234 ILE D N 1
ATOM 7078 C CA . ILE D 1 234 ? 44.212 52.060 70.609 1.00 12.24 234 ILE D CA 1
ATOM 7079 C C . ILE D 1 234 ? 43.804 51.809 72.053 1.00 12.61 234 ILE D C 1
ATOM 7080 O O . ILE D 1 234 ? 44.635 51.459 72.895 1.00 12.50 234 ILE D O 1
ATOM 7085 N N . THR D 1 235 ? 42.526 52.007 72.340 1.00 12.02 235 THR D N 1
ATOM 7086 C CA . THR D 1 235 ? 42.009 51.743 73.670 1.00 11.35 235 THR D CA 1
ATOM 7087 C C . THR D 1 235 ? 40.525 51.413 73.563 1.00 11.99 235 THR D C 1
ATOM 7088 O O . THR D 1 235 ? 39.827 51.918 72.679 1.00 12.11 235 THR D O 1
ATOM 7092 N N . GLY D 1 236 ? 40.061 50.533 74.446 1.00 10.85 236 GLY D N 1
ATOM 7093 C CA . GLY D 1 236 ? 38.671 50.120 74.436 1.00 12.28 236 GLY D CA 1
ATOM 7094 C C . GLY D 1 236 ? 38.366 49.134 73.323 1.00 12.68 236 GLY D C 1
ATOM 7095 O O . GLY D 1 236 ? 37.203 48.800 73.089 1.00 14.38 236 GLY D O 1
ATOM 7096 N N . ALA D 1 237 ? 39.408 48.648 72.656 1.00 12.71 237 ALA D N 1
ATOM 7097 C CA . ALA D 1 237 ? 39.251 47.715 71.542 1.00 12.12 237 ALA D CA 1
ATOM 7098 C C . ALA D 1 237 ? 39.290 46.238 71.926 1.00 13.47 237 ALA D C 1
ATOM 7099 O O . ALA D 1 237 ? 39.969 45.846 72.876 1.00 13.42 237 ALA D O 1
ATOM 7101 N N . ILE D 1 238 ? 38.549 45.432 71.167 1.00 13.10 238 ILE D N 1
ATOM 7102 C CA . ILE D 1 238 ? 38.487 43.983 71.362 1.00 14.29 238 ILE D CA 1
ATOM 7103 C C . ILE D 1 238 ? 39.046 43.373 70.080 1.00 14.64 238 ILE D C 1
ATOM 7104 O O . ILE D 1 238 ? 38.404 43.442 69.029 1.00 16.13 238 ILE D O 1
ATOM 7109 N N . LEU D 1 239 ? 40.234 42.779 70.165 1.00 13.42 239 LEU D N 1
ATOM 7110 C CA . LEU D 1 239 ? 40.895 42.190 69.001 1.00 13.43 239 LEU D CA 1
ATOM 7111 C C . LEU D 1 239 ? 40.835 40.666 68.927 1.00 13.12 239 LEU D C 1
ATOM 7112 O O . LEU D 1 239 ? 41.436 39.973 69.742 1.00 13.16 239 LEU D O 1
ATOM 7117 N N . PRO D 1 240 ? 40.105 40.120 67.942 1.00 13.44 240 PRO D N 1
ATOM 7118 C CA . PRO D 1 240 ? 40.047 38.658 67.856 1.00 13.84 240 PRO D CA 1
ATOM 7119 C C . PRO D 1 240 ? 41.375 38.089 67.348 1.00 13.27 240 PRO D C 1
ATOM 7120 O O . PRO D 1 240 ? 41.985 38.640 66.433 1.00 15.45 240 PRO D O 1
ATOM 7124 N N . VAL D 1 241 ? 41.832 37.007 67.965 1.00 12.78 241 VAL D N 1
ATOM 7125 C CA . VAL D 1 241 ? 43.050 36.321 67.540 1.00 13.12 241 VAL D CA 1
ATOM 7126 C C . VAL D 1 241 ? 42.489 34.917 67.389 1.00 14.12 241 VAL D C 1
ATOM 7127 O O . VAL D 1 241 ? 42.693 34.046 68.234 1.00 13.81 241 VAL D O 1
ATOM 7131 N N . ASP D 1 242 ? 41.762 34.719 66.296 1.00 14.38 242 ASP D N 1
ATOM 7132 C CA . ASP D 1 242 ? 41.069 33.459 66.079 1.00 14.15 242 ASP D CA 1
ATOM 7133 C C . ASP D 1 242 ? 41.209 32.791 64.718 1.00 13.92 242 ASP D C 1
ATOM 7134 O O . ASP D 1 242 ? 40.352 31.989 64.343 1.00 13.58 242 ASP D O 1
ATOM 7139 N N . GLY D 1 243 ? 42.263 33.117 63.979 1.00 12.93 243 GLY D N 1
ATOM 7140 C CA . GLY D 1 243 ? 42.467 32.498 62.681 1.00 12.93 243 GLY D CA 1
ATOM 7141 C C . GLY D 1 243 ? 41.303 32.660 61.722 1.00 14.27 243 GLY D C 1
ATOM 7142 O O . GLY D 1 243 ? 41.123 31.846 60.814 1.00 13.71 243 GLY D O 1
ATOM 7143 N N . GLY D 1 244 ? 40.508 33.707 61.927 1.00 13.25 244 GLY D N 1
ATOM 7144 C CA . GLY D 1 244 ? 39.378 33.956 61.051 1.00 14.21 244 GLY D CA 1
ATOM 7145 C C . GLY D 1 244 ? 38.067 33.312 61.460 1.00 14.83 244 GLY D C 1
ATOM 7146 O O . GLY D 1 244 ? 37.091 33.369 60.714 1.00 16.39 244 GLY D O 1
ATOM 7147 N N . MET D 1 245 ? 38.029 32.706 62.641 1.00 15.13 245 MET D N 1
ATOM 7148 C CA . MET D 1 245 ? 36.814 32.053 63.115 1.00 15.93 245 MET D CA 1
ATOM 7149 C C . MET D 1 245 ? 35.571 32.947 63.087 1.00 17.36 245 MET D C 1
ATOM 7150 O O . MET D 1 245 ? 34.532 32.562 62.547 1.00 17.22 245 MET D O 1
ATOM 7155 N N . THR D 1 246 ? 35.676 34.142 63.659 1.00 17.47 246 THR D N 1
ATOM 7156 C CA . THR D 1 246 ? 34.529 35.040 63.718 1.00 19.06 246 THR D CA 1
ATOM 7157 C C . THR D 1 246 ? 34.193 35.787 62.433 1.00 18.61 246 THR D C 1
ATOM 7158 O O . THR D 1 246 ? 33.276 36.607 62.416 1.00 19.40 246 THR D O 1
ATOM 7162 N N . ALA D 1 247 ? 34.923 35.503 61.359 1.00 17.36 247 ALA D N 1
ATOM 7163 C CA . ALA D 1 247 ? 34.663 36.154 60.080 1.00 17.77 247 ALA D CA 1
ATOM 7164 C C . ALA D 1 247 ? 33.574 35.431 59.292 1.00 18.61 247 ALA D C 1
ATOM 7165 O O . ALA D 1 247 ? 33.015 35.994 58.352 1.00 16.58 247 ALA D O 1
ATOM 7167 N N . SER D 1 248 ? 33.268 34.195 59.682 1.00 19.32 248 SER D N 1
ATOM 7168 C CA . SER D 1 248 ? 32.255 33.399 58.988 1.00 22.81 248 SER D CA 1
ATOM 7169 C C . SER D 1 248 ? 31.668 32.281 59.845 1.00 25.92 248 SER D C 1
ATOM 7170 O O . SER D 1 248 ? 32.300 31.808 60.789 1.00 25.75 248 SER D O 1
ATOM 7173 N N . PHE D 1 249 ? 30.459 31.852 59.492 1.00 28.73 249 PHE D N 1
ATOM 7174 C CA . PHE D 1 249 ? 29.774 30.776 60.204 1.00 31.28 249 PHE D CA 1
ATOM 7175 C C . PHE D 1 249 ? 29.829 29.471 59.416 1.00 33.21 249 PHE D C 1
ATOM 7176 O O . PHE D 1 249 ? 30.390 29.478 58.298 1.00 35.78 249 PHE D O 1
#

Organism: Thermus thermophilus (strain ATCC 27634 / DSM 579 / HB8) (NCBI:txid300852)

Secondary structure (DSSP, 8-state):
-TTTT-EEEEETTTSHHHHHHHHHHHHTT-EEEEEESSTTHHHHHHHHT-EEEE--TT-HHHHHHHHHHHHHHHS---EEEE-------B-TTT--HHHHHHHHIIIIIHHHHHHHHHHHHHHTTT-EEEEEE--GGGTSB-TTBHHHHHHHHHHHHHHHHHHHHHGGGTEEEEEEEE-SB--HHHHHHH--HHHHTTSTTSSPBPHHHHHHHHHHHHSGGGTT--S-EEEESTTGGGB-/-TTTT-EEEEETTTSHHHHHHHHHHHHTT-EEEEEESSTTHHHHHHHHT-EEEE--TT-HHHHHHHHHHHHHHHS---EEEE-------B-TTT--HHHHHHHHIIIIIHHHHHHHHHHHHHGGGT-EEEEEE--GGGTS--TTBHHHHHHHHHHHHHHHHHHHHHGGGTEEEEEEEE-SB--HHHHHH--HHHHHHTTSTT-SPBPHHHHHHHHHHHHSGGGTT--S-EEEESTTGGGB--/-TTTT-EEEEETTTSHHHHHHHHHHHHTT-EEEEEESSTTHHHHHHHTT-EEEE--TTSHHHHHHHHHHHHHHHS---EEEE-------B-TTT--HHHHHHHHIIIIIHHHHHHHHHHHHHGGGT-EEEEEE--GGGTSB-TTBHHHHHHHHHHHHHHHHHHHHHGGGTEEEEEEEE--B--HHHHHHHHTSSSHHHHHHHHHTTSTTSS-B-HHHHHHHHHHHHSGGGTT--S-EEEESTTGGGB-/--TT-EEEEETTTSHHHHHHHHHHHHTT-EEEEEESSTTHHHHHHHHT-EEEE--TTSHHHHHHHHHHHHHHHS---EEEE-------B-TTT--HHHHHHHHIIIIIHHHHHHHHHHHHHGGGT-EEEEEE--GGGTSB-TTBHHHHHHHHHHHHHHHHHHHHHGGGTEEEEEEEE-SB--TTHHHH---HHHHHTTSTT-SPBPHHHHHHHHHHHHSGGGTT--S-EEEESTTGGG--

Sequence (970 aa):
GLFAGKGVLVTGGARGIGRAIAQAFAREGALVALCDLRPEGKEVAEAIGGAFFQVDLEDERERVRFVEEAAYALGRVDVLVNNAAIAAPGSALTVRLPEWRRVLEVNLTAPMHLSALAAREMRKVGGGAIVNVASVQGLFAEQENAAYNASKGGLVNLTRSLALDLAPLRIRVNAVAPGAIATEAVLEAIARRDWEDLHALRRLGKPEEVAEAVLFLASEKASFITGAILPVDGGMTASFGLFAGKGVLVTGGARGIGRAIAQAFAREGALVALCDLRPEGKEVAEAIGGAFFQVDLEDERERVRFVEEAAYALGRVDVLVNNAAIAAPGSALTVRLPEWRRVLEVNLTAPMHLSALAAREMRKVGGGAIVNVASVQGLFAEQENAAYNASKGGLVNLTRSLALDLAPLRIRVNAVAPGAIATEAVLEAIRTRRDWEDLHALRRLGKPEEVAEAVLFLASEKASFITGAILPVDGGMTASFMGLFAGKGVLVTGGARGIGRAIAQAFAREGALVALCDLRPEGKEVAEAIGGAFFQVDLEDERERVRFVEEAAYALGRVDVLVNNAAIAAPGSALTVRLPEWRRVLEVNLTAPMHLSALAAREMRKVGGGAIVNVASVQGLFAEQENAAYNASKGGLVNLTRSLALDLAPLRIRVNAVAPGAIATEAVLEAIALSPDPERTRRDWEDLHALRRLGKPEEVAEAVLFLASEKASFITGAILPVDGGMTASFLFAGKGVLVTGGARGIGRAIAQAFAREGALVALCDLRPEGKEVAEAIGGAFFQVDLEDERERVRFVEEAAYALGRVDVLVNNAAIAAPGSALTVRLPEWRRVLEVNLTAPMHLSALAAREMRKVGGGAIVNVASVQGLFAEQENAAYNASKGGLVNLTRSLALDLAPLRIRVNAVAPGAIATEAVLEAIATRRDWEDLHALRRLGKPEEVAEAVLFLASEKASFITGAILPVDGGMTASF

Foldseek 3Di:
DLQALAEEEFEQCLWFLSVLLQLVCLVVNYAYEYEECDPSVCVSCVVSVHHYDHFDLLDLVRLLVRLVVSCVVSVAHAEYELEDADFFFFDVVPGDPVVLVSRLSNLAVSLLSNLVSRLVRQLVVQEFEYEYEAAVLLVPNDPRTVSNSVNSVNNLVVQLVCQVVSVVSVYAGEYEHEQAEPIVVSVVVVCAQVSQVLAPQSGHHYSNQSSVVRVCRRGCVCVVDHSYYHYPYNHNVVDD/DLAALAEEEFEQCLFFLSVLLQQVNLVVRYAYEYEECDPSSCVSCVVSVHHYDNADLLDLVRLLVRLVVSCVRSVAHAEYELEDADFFFFDVVPGDPVVLVSRLSNLAVSLLSNLVSRLVRNLVVQEFEYEYEAAVLLVPNDPRTVSNSVNSVNNLVVQLVCQVVCVVSVYAGEYEHEAAEPIPVSVVVEVRQQVSQVLAPQSHHHYSNQSSVVVSCRRGCVCSVDHSYYHYSYNHNVVDDD/DLQALAQEEFEQCLWFLSLLLQQVNLVVRYAYEYEECDPSSCVSCVVSVHHYDHFDLLDLVRLLVSLVVSCVVSVAHAEYELDDADFFFFDPVDGDPVVLVSRLSNLAVSLLSNLVSRLVRLLVVQEFEYEYEAAVLLVPNDHRTHSNSVNSVNVLVVQLVCQVVSVVSVYAGEYEHEQAEPIPVNLVVLVPDPDSVVSLQVSLVLAPQSHGHYSNQSSVVRSCRRGCVCSVDHSYYHYSYNHNVVDD/DAALAEEEFEQCLWFLRVLLQQVNLVVRYAYEYEECDPSVCVSCVVSVHHYDHFDLLDLVRLLVSLVVSCVRSVAHAEYELDDADFAFFDPVPGDVVVLVSRLSNLAVSVLSNLVSRLVRQLVVQEHEYEYEAAVLLVPNDPRTVSNSVNSVNNLVVQLVCQVVCVVSVYAGEYEHEAAEPIVVCVVVVCPQQVSQVLAPQSGHHYSNQSSVVVVCRRDCVCVVDHSYYHYPYNHNVVDD